Protein AF-0000000075407769 (afdb_homodimer)

Foldseek 3Di:
DVVVLLVVLVVLLVVLLVVLLPDQDPLQSLVSLQVSLCVSQVFQWKWKWFQDPVNFFTDTAWIDGNVLGDTEHRPPPHHDPDDTGGQADPVRHGDCQAPFSVCQVVVDKDKFWFPVPDDRHDCVVVVVVCVVRVHGFTIKIKHFQAEPVRHGGIIMMTTFGADPVRHGGTRDPSCNVSSNVSSPSSSHSNVVSVVVVVVLVVVLVVLQVLLQVLQVLDLLSHCLLVQLLVLLVLLLVLLQPDCDDPSNVPDDDPLRNSLLSLLSSLLQSLSVPFHVCLVVPQWLLDDVHRCLVVLVVLLVQVLVVLVVVLVVCVVVVPDDNVVSVVVSVVVNVVSVVLSVLLVVLGRFAAFDDPVSLVSVVVLQADKDWDADDPVPPDDPLLVVQDDDDDDHPRDIHTSFWQDSSQFAADPDDDPVVVCVVVQFPQDADRTQDGSGSSQSSNDTGGRHHPNSVSSVVCSLVSSLVVVVVDPDDPSNVCSSQLSNQLQEFQCQPGDGNSDHVVRHDPSNLSSNVSSQLCSQQPPSRVPDHRAALQRSLVVVLVCVVVRRHPLSSNQSCLVSCSSVVSCVVPHDPVRYDDHDCVVSDDDDPD/DVVVLLVVLVVLLVVLLVVLLPDQDPLQSLVSLQVSLCVSQVFQWKWKWFQDPVNFFTDTAWIQGNVLGDTEHRPPPHHDPDDTGGQADPVRHGDCQAPFSVCQVVVDKDKFWFPVPDDRHDCVVVVVVCVVRVHGFTIKIKHFQAEPVRHGGIIMMTTFGADPVRHGGTRDPSCNVSSNVSSHSSNHSNVVSVVVVVVLVVVLVVLQVLLCVLQVLELLSHCLLVQLLVLLVLLLVLLQPDCDDPSNVPDDDPLRNSLLSLLSSLLQSLSVPFHHCLVVPQWLLDDVHRCLVVLVVLLVQVLVVLVVVLVVCVVVVPDDNVVSVVVSVVVNVVSVVLSVLLVVLGRFAAFDDPVSLVSVVVLQADKDWDADDPVPPDDPLLVVQDDDDDDHPRDIHTSFWQDSSQFAADPDDDPVVVCVVVQFPQDADRTQDGSGSSQSSNDTGGRHHPNSVSSVVCSLVSSLVVVVVDPDDPSNVCSSQLSNQLQAFQCQPGDGNSDHVVRHDPSNLSSNVSSQLCSQQPPSRVPDHRAALQRSLVVVLVCVVVRRHPLSSNQSCLPSCSSVVSCVVPHDPVRYDDHDCVVSDDDDPD

Solvent-accessible surface area (backbone atoms only — not comparable to full-atom values): 62443 Å² total; per-residue (Å²): 106,71,67,59,50,52,53,50,50,52,53,50,50,54,53,48,44,46,51,46,55,57,48,84,49,68,35,54,38,53,42,49,53,52,50,49,52,26,64,76,50,40,29,45,24,36,38,37,30,32,45,38,95,83,67,50,27,34,33,76,48,32,39,42,27,62,88,78,67,42,70,29,23,37,79,65,80,35,78,64,92,64,76,54,47,55,36,41,45,98,86,67,46,75,31,58,42,40,69,66,34,29,17,49,74,70,63,38,71,46,77,39,61,41,51,85,80,50,78,80,46,64,51,63,66,57,51,52,51,20,67,74,70,74,49,76,78,35,14,37,42,34,36,34,14,31,30,88,86,66,46,65,50,22,32,41,35,37,31,29,19,36,49,97,87,66,46,76,35,53,77,50,81,80,51,49,62,54,51,46,50,49,29,31,37,48,25,32,30,50,51,52,47,50,51,47,51,45,51,50,49,32,50,53,42,45,44,51,48,52,31,51,43,50,15,65,54,32,69,66,39,43,68,48,54,57,47,29,34,53,45,26,48,48,50,52,50,51,36,46,66,29,80,61,74,96,33,37,84,41,75,73,52,74,59,46,51,48,25,49,50,54,13,40,40,43,35,62,56,19,43,55,55,40,61,52,66,68,76,63,49,60,25,22,56,43,35,94,45,64,46,56,60,39,49,50,35,50,51,52,35,50,48,46,49,46,50,42,51,40,52,51,40,51,73,66,62,78,56,59,59,68,59,43,50,51,52,38,54,52,49,47,52,47,52,53,50,52,49,53,52,52,23,56,48,22,39,40,45,86,67,56,56,69,68,55,47,52,49,51,54,55,56,23,63,43,69,50,73,40,74,63,69,86,74,64,42,55,40,70,68,57,53,67,40,47,76,77,85,77,82,66,53,74,38,84,38,51,64,43,53,67,52,72,50,32,46,37,65,59,91,66,82,78,63,60,66,58,36,55,75,70,45,43,68,67,71,82,63,93,40,50,38,67,61,21,45,54,64,33,49,55,44,44,51,43,41,61,48,74,33,49,47,47,50,59,57,42,20,43,54,43,21,31,54,53,46,65,68,38,67,60,52,81,72,39,61,57,26,39,57,37,22,38,36,35,57,33,16,40,74,28,81,26,38,42,52,34,40,34,51,90,74,48,56,68,66,10,55,45,37,25,52,21,47,52,55,47,63,44,46,42,65,56,25,86,87,45,81,47,38,33,49,47,55,41,53,51,54,49,52,52,32,34,75,69,30,45,40,59,62,68,56,48,51,48,43,60,73,68,37,45,63,55,58,49,41,72,74,72,47,55,75,87,30,63,55,85,71,74,66,73,81,74,48,82,77,74,84,121,106,71,68,60,49,51,52,51,51,52,52,49,50,53,50,48,44,45,50,46,55,57,48,83,50,68,37,55,38,53,41,49,52,52,51,50,54,27,62,78,50,41,29,43,25,37,38,39,29,33,46,38,95,83,67,51,26,34,33,77,49,33,39,40,25,61,90,77,67,42,68,28,22,38,80,66,79,35,77,65,93,64,78,56,46,54,36,40,46,100,84,66,46,74,30,58,41,39,68,66,34,29,18,49,74,69,62,38,70,45,79,38,60,42,52,86,78,51,78,80,45,63,50,62,66,57,51,52,51,21,67,74,71,72,50,77,80,34,13,39,43,33,34,35,14,30,30,88,86,66,45,65,51,23,32,40,36,37,31,30,18,39,48,96,85,66,46,74,37,54,76,50,82,79,52,49,62,54,51,47,51,47,29,31,37,48,25,32,29,49,50,50,48,49,51,48,50,46,51,52,50,32,50,52,42,46,42,51,47,53,32,51,42,49,22,65,54,31,68,66,38,37,74,48,55,58,47,32,32,52,45,27,48,47,49,51,50,50,36,47,66,30,80,62,72,94,34,37,84,42,76,72,52,75,58,46,49,49,26,48,50,55,13,41,40,43,34,62,56,18,43,56,56,42,61,54,65,67,75,62,47,61,25,22,56,44,35,95,48,61,46,57,60,40,49,51,35,49,52,51,35,50,47,45,49,46,51,43,54,40,54,52,40,51,72,65,62,77,55,59,58,69,58,44,50,52,52,39,54,51,50,48,51,48,51,53,51,52,48,54,52,53,22,56,47,22,40,39,46,85,66,55,56,69,67,56,48,52,51,51,54,56,56,25,63,43,69,48,73,41,74,64,69,86,74,62,44,56,38,71,68,58,53,68,40,46,74,77,84,78,81,65,52,74,38,83,39,52,65,43,53,66,52,70,52,34,46,37,67,57,89,66,82,78,62,61,66,59,36,55,76,72,46,42,68,67,72,83,62,94,39,50,40,68,62,21,45,53,66,34,49,57,45,46,52,42,40,60,48,74,32,51,47,46,51,60,58,42,18,41,57,44,19,31,54,52,46,64,70,38,69,59,52,81,73,40,61,58,27,39,58,37,23,38,36,34,57,32,16,39,74,28,80,26,38,44,52,35,41,34,51,89,74,50,57,67,67,10,54,44,37,24,52,22,46,51,52,48,62,45,47,41,64,56,25,87,87,46,82,48,39,33,49,45,55,41,53,51,54,48,53,52,33,34,74,69,31,45,40,60,62,69,58,48,50,48,43,60,73,69,36,45,63,55,58,47,40,73,72,73,48,56,76,88,30,63,56,85,69,74,65,73,79,75,48,82,77,75,84,120

Secondary structure (DSSP, 8-state):
-HHHHHHHHHHHHHHHHHHHHH---HHHHHHHHHHHHHHHHTEEEEEEEEE-TTSSEEEEEEEEETTTTEEEETTS-PPP-PPPEESB-TTS-B--SSHHHHHHHHT--EEES-GGG--SS--HHHHHHHHHHT-----EEEEEEE-TTS-EEEEEEEEEEE-TT--EEPPPTTTHHHHHHHHHHHHHHHHHHHHHHHHHHHHHHHHHHHHHHHHHT-TTTTTHHHHHHHHHHHHHHHHHT--SSTTTT----HHHHHHHHHHHHTTTGGGGGS-HHHHT--STTEEBEETHHHHHHHHHHHHHHHHHHHHHHHHHT-S-HHHHHHHHHHHHHHHHHHHHHHHHHHH--S---HHHHHHHHHHHT-EEEE-S-TTTT--HHHHHT--SPPPPSSEEEESS---GGGEE--SS---HHHHHHHT------SSSEE--HHHHHT-SSSS--HHHHHHHHHHHHHHHHHHHTS---GGGTTHHHHHHTTT--TBS-SSSS--BGGGS-HHHHHHHHHHHHHHHH----TTSPPPPHHHHHHHHHHHHHTTSS-HHHHHHHHHHTHHHHHHHHHS-GGG-----GGGTSPPP--/-HHHHHHHHHHHHHHHHHHHHH---HHHHHHHHHHHHHHHHTEEEEEEEEE-TTSSEEEEEEEEETTTTEEEETTS-PPP-PPPEESB-TTS-B--SSHHHHHHHH---EEES-GGG--SS--HHHHHHHHHHT-----EEEEEEE-TTS-EEEEEEEEEEE-TT--EEPPPTTTHHHHHHHHHHHHHHHHHHHHHHHHHHHHHHHHHHHHHHHHHT-TTSTTHHHHHHHHHHHHHHHHHT--SSTTTT----HHHHHHHHHHHHTTTGGGGGS-HHHHT--STTEEBEETHHHHHHHHHHHHHHHHHHHHHHHHHT-S-HHHHHHHHHHHHHHHHHHHHHHHHHHH--S---HHHHHHHHHHHT-EEEE-S-TTTT--HHHHHT--SPPPPSSEEEESS---GGGEE--SS---HHHHHHHT------SSSEE--HHHHHT-SSSS--HHHHHHHHHHHHHHHHHHHTS---GGGTTHHHHHHTTT--TBS--SSS--BGGGS-HHHHHHHHHHHHHHHH----TTSPPPPHHHHHHHHHHHHHTTSS-HHHHHHHHHHTHHHHHHHHHS-GGG-----GGGTSPPP--

pLDDT: mean 92.31, std 7.66, range [29.92, 98.81]

Structure (mmCIF, N/CA/C/O backbone):
data_AF-0000000075407769-model_v1
#
loop_
_entity.id
_entity.type
_entity.pdbx_description
1 polymer 'Metal dependent phosphohydrolase'
#
loop_
_atom_site.group_PDB
_atom_site.id
_atom_site.type_symbol
_atom_site.label_atom_id
_atom_site.label_alt_id
_atom_site.label_comp_id
_atom_site.label_asym_id
_atom_site.label_entity_id
_atom_site.label_seq_id
_atom_site.pdbx_PDB_ins_code
_atom_site.Cartn_x
_atom_site.Cartn_y
_atom_site.Cartn_z
_atom_site.occupancy
_atom_site.B_iso_or_equiv
_atom_site.auth_seq_id
_atom_site.auth_comp_id
_atom_site.auth_asym_id
_atom_site.auth_atom_id
_atom_site.pdbx_PDB_model_num
ATOM 1 N N . MET A 1 1 ? -9.555 58.219 25.406 1 47.38 1 MET A N 1
ATOM 2 C CA . MET A 1 1 ? -10.461 57.656 24.406 1 47.38 1 MET A CA 1
ATOM 3 C C . MET A 1 1 ? -9.688 57 23.266 1 47.38 1 MET A C 1
ATOM 5 O O . MET A 1 1 ? -9.969 55.875 22.875 1 47.38 1 MET A O 1
ATOM 9 N N . ALA A 1 2 ? -8.758 57.906 22.781 1 58.53 2 ALA A N 1
ATOM 10 C CA . ALA A 1 2 ? -7.949 57.406 21.672 1 58.53 2 ALA A CA 1
ATOM 11 C C . ALA A 1 2 ? -7.137 56.188 22.094 1 58.53 2 ALA A C 1
ATOM 13 O O . ALA A 1 2 ? -7.062 55.188 21.375 1 58.53 2 ALA A O 1
ATOM 14 N N . ALA A 1 3 ? -6.555 56.219 23.281 1 62.03 3 ALA A N 1
ATOM 15 C CA . ALA A 1 3 ? -5.734 55.125 23.797 1 62.03 3 ALA A CA 1
ATOM 16 C C . ALA A 1 3 ? -6.578 53.875 24.031 1 62.03 3 ALA A C 1
ATOM 18 O O . ALA A 1 3 ? -6.156 52.75 23.719 1 62.03 3 ALA A O 1
ATOM 19 N N . ALA A 1 4 ? -7.801 54.062 24.5 1 64.25 4 ALA A N 1
ATOM 20 C CA . ALA A 1 4 ? -8.703 52.938 24.75 1 64.25 4 ALA A CA 1
ATOM 21 C C . ALA A 1 4 ? -9.125 52.25 23.453 1 64.25 4 ALA A C 1
ATOM 23 O O . ALA A 1 4 ? -9.25 51.031 23.391 1 64.25 4 ALA A O 1
ATOM 24 N N . SER A 1 5 ? -9.172 53.094 22.5 1 77.44 5 SER A N 1
ATOM 25 C CA . SER A 1 5 ? -9.578 52.594 21.188 1 77.44 5 SER A CA 1
ATOM 26 C C . SER A 1 5 ? -8.461 51.75 20.562 1 77.44 5 SER A C 1
ATOM 28 O O . SER A 1 5 ? -8.719 50.688 20 1 77.44 5 SER A O 1
ATOM 30 N N . GLN A 1 6 ? -7.297 52.188 20.812 1 82.25 6 GLN A N 1
ATOM 31 C CA . GLN A 1 6 ? -6.16 51.469 20.234 1 82.25 6 GLN A CA 1
ATOM 32 C C . GLN A 1 6 ? -5.973 50.094 20.922 1 82.25 6 GLN A C 1
ATOM 34 O O . GLN A 1 6 ? -5.688 49.125 20.25 1 82.25 6 GLN A O 1
ATOM 39 N N . GLU A 1 7 ? -6.172 50.031 22.188 1 84.69 7 GLU A N 1
ATOM 40 C CA . GLU A 1 7 ? -6.074 48.781 22.938 1 84.69 7 GLU A CA 1
ATOM 41 C C . GLU A 1 7 ? -7.125 47.781 22.469 1 84.69 7 GLU A C 1
ATOM 43 O O . GLU A 1 7 ? -6.84 46.594 22.344 1 84.69 7 GLU A O 1
ATOM 48 N N . GLN A 1 8 ? -8.234 48.312 22.266 1 87.31 8 GLN A N 1
ATOM 49 C CA . GLN A 1 8 ? -9.312 47.438 21.797 1 87.31 8 GLN A CA 1
ATOM 50 C C . GLN A 1 8 ? -8.984 46.844 20.422 1 87.31 8 GLN A C 1
ATOM 52 O O . GLN A 1 8 ? -9.312 45.688 20.156 1 87.31 8 GLN A O 1
ATOM 57 N N . ARG A 1 9 ? -8.352 47.562 19.594 1 89.31 9 ARG A N 1
ATOM 58 C CA . ARG A 1 9 ? -7.969 47.094 18.281 1 89.31 9 ARG A CA 1
ATOM 59 C C . ARG A 1 9 ? -6.93 45.969 18.375 1 89.31 9 ARG A C 1
ATOM 61 O O . ARG A 1 9 ? -6.996 44.969 17.641 1 89.31 9 ARG A O 1
ATOM 68 N N . TYR A 1 10 ? -6.016 46.188 19.281 1 90.5 10 TYR A N 1
ATOM 69 C CA . TYR A 1 10 ? -4.996 45.156 19.484 1 90.5 10 TYR A CA 1
ATOM 70 C C . TYR A 1 10 ? -5.621 43.875 20 1 90.5 10 TYR A C 1
ATOM 72 O O . TYR A 1 10 ? -5.27 42.781 19.562 1 90.5 10 TYR A O 1
ATOM 80 N N . ARG A 1 11 ? -6.551 43.969 20.875 1 89.5 11 ARG A N 1
ATOM 81 C CA . ARG A 1 11 ? -7.23 42.812 21.438 1 89.5 11 ARG A CA 1
ATOM 82 C C . ARG A 1 11 ? -8.008 42.062 20.359 1 89.5 11 ARG A C 1
ATOM 84 O O . ARG A 1 11 ? -7.984 40.812 20.312 1 89.5 11 ARG A O 1
ATOM 91 N N . THR A 1 12 ? -8.648 42.844 19.594 1 91.56 12 THR A N 1
ATOM 92 C CA . THR A 1 12 ? -9.398 42.25 18.484 1 91.56 12 THR A CA 1
ATOM 93 C C . THR A 1 12 ? -8.469 41.5 17.531 1 91.56 12 THR A C 1
ATOM 95 O O . THR A 1 12 ? -8.805 40.406 17.078 1 91.56 12 THR A O 1
ATOM 98 N N . LEU A 1 13 ? -7.352 42.094 17.266 1 93.5 13 LEU A N 1
ATOM 99 C CA . LEU A 1 13 ? -6.379 41.469 16.375 1 93.5 13 LEU A CA 1
ATOM 100 C C . LEU A 1 13 ? -5.879 40.156 16.938 1 93.5 13 LEU A C 1
ATOM 102 O O . LEU A 1 13 ? -5.734 39.156 16.203 1 93.5 13 LEU A O 1
ATOM 106 N N . ILE A 1 14 ? -5.621 40.094 18.203 1 91.62 14 ILE A N 1
ATOM 107 C CA . ILE A 1 14 ? -5.141 38.875 18.875 1 91.62 14 ILE A CA 1
ATOM 108 C C . ILE A 1 14 ? -6.199 37.781 18.781 1 91.62 14 ILE A C 1
ATOM 110 O O . ILE A 1 14 ? -5.895 36.656 18.438 1 91.62 14 ILE A O 1
ATOM 114 N N . GLU A 1 15 ? -7.406 38.188 19.062 1 90.5 15 GLU A N 1
ATOM 115 C CA . GLU A 1 15 ? -8.508 37.219 19 1 90.5 15 GLU A CA 1
ATOM 116 C C . GLU A 1 15 ? -8.695 36.688 17.594 1 90.5 15 GLU A C 1
ATOM 118 O O . GLU A 1 15 ? -8.938 35.5 17.406 1 90.5 15 GLU A O 1
ATOM 123 N N . LEU A 1 16 ? -8.625 37.531 16.672 1 91.69 16 LEU A N 1
ATOM 124 C CA . LEU A 1 16 ? -8.734 37.125 15.281 1 91.69 16 LEU A CA 1
ATOM 125 C C . LEU A 1 16 ? -7.605 36.156 14.898 1 91.69 16 LEU A C 1
ATOM 127 O O . LEU A 1 16 ? -7.828 35.188 14.195 1 91.69 16 LEU A O 1
ATOM 131 N N . GLY A 1 17 ? -6.422 36.5 15.336 1 90.69 17 GLY A N 1
ATOM 132 C CA . GLY A 1 17 ? -5.293 35.625 15.07 1 90.69 17 GLY A CA 1
ATOM 133 C C . GLY A 1 17 ? -5.492 34.219 15.586 1 90.69 17 GLY A C 1
ATOM 134 O O . GLY A 1 17 ? -5.195 33.25 14.891 1 90.69 17 GLY A O 1
ATOM 135 N N . ILE A 1 18 ? -5.992 34.094 16.75 1 88.94 18 ILE A N 1
ATOM 136 C CA . ILE A 1 18 ? -6.273 32.812 17.359 1 88.94 18 ILE A CA 1
ATOM 137 C C . ILE A 1 18 ? -7.34 32.062 16.562 1 88.94 18 ILE A C 1
ATOM 139 O O . ILE A 1 18 ? -7.184 30.891 16.234 1 88.94 18 ILE A O 1
ATOM 143 N N . ALA A 1 19 ? -8.344 32.812 16.203 1 90.06 19 ALA A N 1
ATOM 144 C CA . ALA A 1 19 ? -9.445 32.219 15.461 1 90.06 19 ALA A CA 1
ATOM 145 C C . ALA A 1 19 ? -8.984 31.734 14.086 1 90.06 19 ALA A C 1
ATOM 147 O O . ALA A 1 19 ? -9.391 30.672 13.625 1 90.06 19 ALA A O 1
ATOM 148 N N . LEU A 1 20 ? -8.188 32.5 13.445 1 92.5 20 LEU A N 1
ATOM 149 C CA . LEU A 1 20 ? -7.668 32.156 12.133 1 92.5 20 LEU A CA 1
ATOM 150 C C . LEU A 1 20 ? -6.832 30.875 12.211 1 92.5 20 LEU A C 1
ATOM 152 O O . LEU A 1 20 ? -6.977 29.984 11.383 1 92.5 20 LEU A O 1
ATOM 156 N N . SER A 1 21 ? -5.984 30.781 13.188 1 89.56 21 SER A N 1
ATOM 157 C CA . SER A 1 21 ? -5.07 29.656 13.336 1 89.56 21 SER A CA 1
ATOM 158 C C . SER A 1 21 ? -5.82 28.375 13.688 1 89.56 21 SER A C 1
ATOM 160 O O . SER A 1 21 ? -5.344 27.266 13.398 1 89.56 21 SER A O 1
ATOM 162 N N . ALA A 1 22 ? -6.996 28.531 14.219 1 88.88 22 ALA A N 1
ATOM 163 C CA . ALA A 1 22 ? -7.785 27.375 14.648 1 88.88 22 ALA A CA 1
ATOM 164 C C . ALA A 1 22 ? -8.703 26.891 13.531 1 88.88 22 ALA A C 1
ATOM 166 O O . ALA A 1 22 ? -9.227 25.781 13.594 1 88.88 22 ALA A O 1
ATOM 167 N N . GLU A 1 23 ? -8.93 27.719 12.531 1 89.19 23 GLU A N 1
ATOM 168 C CA . GLU A 1 23 ? -9.883 27.391 11.469 1 89.19 23 GLU A CA 1
ATOM 169 C C . GLU A 1 23 ? -9.344 26.297 10.547 1 89.19 23 GLU A C 1
ATOM 171 O O . GLU A 1 23 ? -8.211 26.391 10.07 1 89.19 23 GLU A O 1
ATOM 176 N N . ARG A 1 24 ? -10.211 25.281 10.273 1 86 24 ARG A N 1
ATOM 177 C CA . ARG A 1 24 ? -9.766 24.141 9.492 1 86 24 ARG A CA 1
ATOM 178 C C . ARG A 1 24 ? -10.359 24.172 8.086 1 86 24 ARG A C 1
ATOM 180 O O . ARG A 1 24 ? -9.867 23.484 7.184 1 86 24 ARG A O 1
ATOM 187 N N . ASN A 1 25 ? -11.414 24.859 7.906 1 88.25 25 ASN A N 1
ATOM 188 C CA . ASN A 1 25 ? -12.055 24.953 6.602 1 88.25 25 ASN A CA 1
ATOM 189 C C . ASN A 1 25 ? -11.492 26.109 5.785 1 88.25 25 ASN A C 1
ATOM 191 O O . ASN A 1 25 ? -11.492 27.266 6.246 1 88.25 25 ASN A O 1
ATOM 195 N N . HIS A 1 26 ? -11.086 25.812 4.637 1 90.44 26 HIS A N 1
ATOM 196 C CA . HIS A 1 26 ? -10.422 26.797 3.783 1 90.44 26 HIS A CA 1
ATOM 197 C C . HIS A 1 26 ? -11.336 27.984 3.506 1 90.44 26 HIS A C 1
ATOM 199 O O . HIS A 1 26 ? -10.93 29.141 3.666 1 90.44 26 HIS A O 1
ATOM 205 N N . ASN A 1 27 ? -12.5 27.734 3.096 1 92 27 ASN A N 1
ATOM 206 C CA . ASN A 1 27 ? -13.43 28.797 2.736 1 92 27 ASN A CA 1
ATOM 207 C C . ASN A 1 27 ? -13.797 29.656 3.943 1 92 27 ASN A C 1
ATOM 209 O O . ASN A 1 27 ? -13.883 30.875 3.836 1 92 27 ASN A O 1
ATOM 213 N N . ARG A 1 28 ? -13.977 29.062 5.035 1 93.06 28 ARG A N 1
ATOM 214 C CA . ARG A 1 28 ? -14.273 29.812 6.254 1 93.06 28 ARG A CA 1
ATOM 215 C C . ARG A 1 28 ? -13.078 30.656 6.684 1 93.06 28 ARG A C 1
ATOM 217 O O . ARG A 1 28 ? -13.25 31.766 7.184 1 93.06 28 ARG A O 1
ATOM 224 N N . LEU A 1 29 ? -11.945 30.078 6.535 1 93.94 29 LEU A N 1
ATOM 225 C CA . LEU A 1 29 ? -10.734 30.828 6.867 1 93.94 29 LEU A CA 1
ATOM 226 C C . LEU A 1 29 ? -10.625 32.094 6.016 1 93.94 29 LEU A C 1
ATOM 228 O O . LEU A 1 29 ? -10.367 33.188 6.543 1 93.94 29 LEU A O 1
ATOM 232 N N . MET A 1 30 ? -10.891 31.938 4.703 1 94.88 30 MET A N 1
ATOM 233 C CA . MET A 1 30 ? -10.844 33.094 3.807 1 94.88 30 MET A CA 1
ATOM 234 C C . MET A 1 30 ? -11.852 34.156 4.234 1 94.88 30 MET A C 1
ATOM 236 O O . MET A 1 30 ? -11.523 35.344 4.262 1 94.88 30 MET A O 1
ATOM 240 N N . GLU A 1 31 ? -12.898 33.719 4.527 1 95.62 31 GLU A N 1
ATOM 241 C CA . GLU A 1 31 ? -13.969 34.625 4.938 1 95.62 31 GLU A CA 1
ATOM 242 C C . GLU A 1 31 ? -13.625 35.312 6.246 1 95.62 31 GLU A C 1
ATOM 244 O O . GLU A 1 31 ? -13.836 36.531 6.383 1 95.62 31 GLU A O 1
ATOM 249 N N . LYS A 1 32 ? -13.133 34.562 7.18 1 95.19 32 LYS A N 1
ATOM 250 C CA . LYS A 1 32 ? -12.758 35.156 8.469 1 95.19 32 LYS A CA 1
ATOM 251 C C . LYS A 1 32 ? -11.672 36.219 8.312 1 95.19 32 LYS A C 1
ATOM 253 O O . LYS A 1 32 ? -11.688 37.219 9 1 95.19 32 LYS A O 1
ATOM 258 N N . ILE A 1 33 ? -10.75 35.969 7.48 1 96 33 ILE A N 1
ATOM 259 C CA . ILE A 1 33 ? -9.672 36.906 7.234 1 96 33 ILE A CA 1
ATOM 260 C C . ILE A 1 33 ? -10.25 38.219 6.711 1 96 33 ILE A C 1
ATOM 262 O O . ILE A 1 33 ? -9.984 39.281 7.266 1 96 33 ILE A O 1
ATOM 266 N N . LEU A 1 34 ? -11.031 38.125 5.688 1 97.19 34 LEU A N 1
ATOM 267 C CA . LEU A 1 34 ? -11.555 39.344 5.035 1 97.19 34 LEU A CA 1
ATOM 268 C C . LEU A 1 34 ? -12.523 40.062 5.953 1 97.19 34 LEU A C 1
ATOM 270 O O . LEU A 1 34 ? -12.453 41.281 6.074 1 97.19 34 LEU A O 1
ATOM 274 N N . LEU A 1 35 ? -13.383 39.375 6.59 1 96.12 35 LEU A N 1
ATOM 275 C CA . LEU A 1 35 ? -14.336 40 7.492 1 96.12 35 LEU A CA 1
ATOM 276 C C . LEU A 1 35 ? -13.625 40.656 8.672 1 96.12 35 LEU A C 1
ATOM 278 O O . LEU A 1 35 ? -14.031 41.719 9.125 1 96.12 35 LEU A O 1
ATOM 282 N N . GLY A 1 36 ? -12.672 39.906 9.172 1 95.5 36 GLY A N 1
ATOM 283 C CA . GLY A 1 36 ? -11.891 40.5 10.242 1 95.5 36 GLY A CA 1
ATOM 284 C C . GLY A 1 36 ? -11.234 41.812 9.859 1 95.5 36 GLY A C 1
ATOM 285 O O . GLY A 1 36 ? -11.305 42.781 10.602 1 95.5 36 GLY A O 1
ATOM 286 N N . ALA A 1 37 ? -10.633 41.875 8.688 1 96.75 37 ALA A N 1
ATOM 287 C CA . ALA A 1 37 ? -9.977 43.094 8.195 1 96.75 37 ALA A CA 1
ATOM 288 C C . ALA A 1 37 ? -10.984 44.219 7.973 1 96.75 37 ALA A C 1
ATOM 290 O O . ALA A 1 37 ? -10.734 45.344 8.328 1 96.75 37 ALA A O 1
ATOM 291 N N . LYS A 1 38 ? -12.055 43.844 7.406 1 96.62 38 LYS A N 1
ATOM 292 C CA . LYS A 1 38 ? -13.109 44.812 7.16 1 96.62 38 LYS A CA 1
ATOM 293 C C . LYS A 1 38 ? -13.625 45.406 8.469 1 96.62 38 LYS A C 1
ATOM 295 O O . LYS A 1 38 ? -13.828 46.625 8.57 1 96.62 38 LYS A O 1
ATOM 300 N N . SER A 1 39 ? -13.828 44.562 9.367 1 94.5 39 SER A N 1
ATOM 301 C CA . SER A 1 39 ? -14.359 45 10.656 1 94.5 39 SER A CA 1
ATOM 302 C C . SER A 1 39 ? -13.375 45.938 11.375 1 94.5 39 SER A C 1
ATOM 304 O O . SER A 1 39 ? -13.766 46.938 11.961 1 94.5 39 SER A O 1
ATOM 306 N N . MET A 1 40 ? -12.133 45.625 11.336 1 93.88 40 MET A N 1
ATOM 307 C CA . MET A 1 40 ? -11.102 46.406 12.023 1 93.88 40 MET A CA 1
ATOM 308 C C . MET A 1 40 ? -10.953 47.781 11.406 1 93.88 40 MET A C 1
ATOM 310 O O . MET A 1 40 ? -10.609 48.75 12.094 1 93.88 40 MET A O 1
ATOM 314 N N . THR A 1 41 ? -11.281 47.906 10.102 1 94.75 41 THR A N 1
ATOM 315 C CA . THR A 1 41 ? -11.062 49.156 9.398 1 94.75 41 THR A CA 1
ATOM 316 C C . THR A 1 41 ? -12.398 49.812 9.07 1 94.75 41 THR A C 1
ATOM 318 O O . THR A 1 41 ? -12.43 50.938 8.516 1 94.75 41 THR A O 1
ATOM 321 N N . ASN A 1 42 ? -13.438 49.125 9.344 1 95.38 42 ASN A N 1
ATOM 322 C CA . ASN A 1 42 ? -14.766 49.562 8.906 1 95.38 42 ASN A CA 1
ATOM 323 C C . ASN A 1 42 ? -14.797 49.812 7.406 1 95.38 42 ASN A C 1
ATOM 325 O O . ASN A 1 42 ? -15.32 50.844 6.973 1 95.38 42 ASN A O 1
ATOM 329 N N . ALA A 1 43 ? -14.172 48.969 6.684 1 97.31 43 ALA A N 1
ATOM 330 C CA . ALA A 1 43 ? -14.141 49.094 5.23 1 97.31 43 ALA A CA 1
ATOM 331 C C . ALA A 1 43 ? -15.469 48.656 4.617 1 97.31 43 ALA A C 1
ATOM 333 O O . ALA A 1 43 ? -16.109 47.719 5.109 1 97.31 43 ALA A O 1
ATOM 334 N N . ASP A 1 44 ? -15.82 49.25 3.547 1 97.06 44 ASP A N 1
ATOM 335 C CA . ASP A 1 44 ? -17.047 48.938 2.84 1 97.06 44 ASP A CA 1
ATOM 336 C C . ASP A 1 44 ? -16.906 47.625 2.053 1 97.06 44 ASP A C 1
ATOM 338 O O . ASP A 1 44 ? -17.859 46.875 1.936 1 97.06 44 ASP A O 1
ATOM 342 N N . GLY A 1 45 ? -15.82 47.469 1.482 1 96.12 45 GLY A N 1
ATOM 343 C CA . GLY A 1 45 ? -15.562 46.281 0.692 1 96.12 45 GLY A CA 1
ATOM 344 C C . GLY A 1 45 ? -14.148 45.781 0.837 1 96.12 45 GLY A C 1
ATOM 345 O O . GLY A 1 45 ? -13.305 46.406 1.459 1 96.12 45 GLY A O 1
ATOM 346 N N . GLY A 1 46 ? -13.961 44.562 0.271 1 96.81 46 GLY A N 1
ATOM 347 C CA . GLY A 1 46 ? -12.641 43.969 0.257 1 96.81 46 GLY A CA 1
ATOM 348 C C . GLY A 1 46 ? -12.562 42.719 -0.602 1 96.81 46 GLY A C 1
ATOM 349 O O . GLY A 1 46 ? -13.594 42.156 -0.966 1 96.81 46 GLY A O 1
ATOM 350 N N . THR A 1 47 ? -11.383 42.375 -0.998 1 96.94 47 THR A N 1
ATOM 351 C CA . THR A 1 47 ? -11.094 41.188 -1.782 1 96.94 47 THR A CA 1
ATOM 352 C C . THR A 1 47 ? -9.828 40.5 -1.27 1 96.94 47 THR A C 1
ATOM 354 O O . THR A 1 47 ? -8.852 41.188 -0.913 1 96.94 47 THR A O 1
ATOM 357 N N . LEU A 1 48 ? -9.898 39.25 -1.122 1 97.56 48 LEU A N 1
ATOM 358 C CA . LEU A 1 48 ? -8.734 38.438 -0.775 1 97.56 48 LEU A CA 1
ATOM 359 C C . LEU A 1 48 ? -8.289 37.594 -1.965 1 97.56 48 LEU A C 1
ATOM 361 O O . LEU A 1 48 ? -9.086 36.875 -2.557 1 97.56 48 LEU A O 1
ATOM 365 N N . TYR A 1 49 ? -7.004 37.75 -2.332 1 97 49 TYR A N 1
ATOM 366 C CA . TYR A 1 49 ? -6.395 37 -3.43 1 97 49 TYR A CA 1
ATOM 367 C C . TYR A 1 49 ? -5.375 36 -2.91 1 97 49 TYR A C 1
ATOM 369 O O . TYR A 1 49 ? -4.652 36.25 -1.949 1 97 49 TYR A O 1
ATOM 377 N N . LEU A 1 50 ? -5.309 34.875 -3.537 1 96.12 50 LEU A N 1
ATOM 378 C CA . LEU A 1 50 ? -4.211 33.938 -3.291 1 96.12 50 LEU A CA 1
ATOM 379 C C . LEU A 1 50 ? -3.385 33.75 -4.555 1 96.12 50 LEU A C 1
ATOM 381 O O . LEU A 1 50 ? -3.928 33.719 -5.664 1 96.12 50 LEU A O 1
ATOM 385 N N . VAL A 1 51 ? -2.137 33.594 -4.359 1 94.75 51 VAL A N 1
ATOM 386 C CA . VAL A 1 51 ? -1.241 33.312 -5.48 1 94.75 51 VAL A CA 1
ATOM 387 C C . VAL A 1 51 ? -1.543 31.938 -6.051 1 94.75 51 VAL A C 1
ATOM 389 O O . VAL A 1 51 ? -1.77 30.984 -5.301 1 94.75 51 VAL A O 1
ATOM 392 N N . THR A 1 52 ? -1.508 31.859 -7.336 1 91.69 52 THR A N 1
ATOM 393 C CA . THR A 1 52 ? -1.789 30.594 -8 1 91.69 52 THR A CA 1
ATOM 394 C C . THR A 1 52 ? -0.655 29.594 -7.773 1 91.69 52 THR A C 1
ATOM 396 O O . THR A 1 52 ? 0.445 29.984 -7.375 1 91.69 52 THR A O 1
ATOM 399 N N . GLU A 1 53 ? -0.885 28.344 -7.992 1 80.62 53 GLU A N 1
ATOM 400 C CA . GLU A 1 53 ? 0.085 27.281 -7.797 1 80.62 53 GLU A CA 1
ATOM 401 C C . GLU A 1 53 ? 1.316 27.484 -8.672 1 80.62 53 GLU A C 1
ATOM 403 O O . GLU A 1 53 ? 2.438 27.172 -8.258 1 80.62 53 GLU A O 1
ATOM 408 N N . HIS A 1 54 ? 1.083 27.969 -9.898 1 83.12 54 HIS A N 1
ATOM 409 C CA . HIS A 1 54 ? 2.178 28.172 -10.836 1 83.12 54 HIS A CA 1
ATOM 410 C C . HIS A 1 54 ? 2.848 29.516 -10.617 1 83.12 54 HIS A C 1
ATOM 412 O O . HIS A 1 54 ? 3.754 29.906 -11.359 1 83.12 54 HIS A O 1
ATOM 418 N N . LYS A 1 55 ? 2.365 30.281 -9.617 1 86.81 55 LYS A N 1
ATOM 419 C CA . LYS A 1 55 ? 2.912 31.578 -9.227 1 86.81 55 LYS A CA 1
ATOM 420 C C . LYS A 1 55 ? 2.861 32.562 -10.383 1 86.81 55 LYS A C 1
ATOM 422 O O . LYS A 1 55 ? 3.795 33.344 -10.578 1 86.81 55 LYS A O 1
ATOM 427 N N . ASP A 1 56 ? 1.838 32.438 -11.156 1 90.19 56 ASP A N 1
ATOM 428 C CA . ASP A 1 56 ? 1.742 33.312 -12.32 1 90.19 56 ASP A CA 1
ATOM 429 C C . ASP A 1 56 ? 0.588 34.312 -12.18 1 90.19 56 ASP A C 1
ATOM 431 O O . ASP A 1 56 ? 0.409 35.188 -13.023 1 90.19 56 ASP A O 1
ATOM 435 N N . GLY A 1 57 ? -0.13 34.094 -11.125 1 95.06 57 GLY A N 1
ATOM 436 C CA . GLY A 1 57 ? -1.271 35 -10.984 1 95.06 57 GLY A CA 1
ATOM 437 C C . GLY A 1 57 ? -1.841 35.031 -9.578 1 95.06 57 GLY A C 1
ATOM 438 O O . GLY A 1 57 ? -1.286 34.406 -8.664 1 95.06 57 GLY A O 1
ATOM 439 N N . LEU A 1 58 ? -2.9 35.938 -9.414 1 95.94 58 LEU A N 1
ATOM 440 C CA . LEU A 1 58 ? -3.668 36.062 -8.18 1 95.94 58 LEU A CA 1
ATOM 441 C C . LEU A 1 58 ? -5.105 35.594 -8.391 1 95.94 58 LEU A C 1
ATOM 443 O O . LEU A 1 58 ? -5.859 36.219 -9.141 1 95.94 58 LEU A O 1
ATOM 447 N N . LYS A 1 59 ? -5.465 34.594 -7.75 1 95.88 59 LYS A N 1
ATOM 448 C CA . LYS A 1 59 ? -6.82 34.062 -7.84 1 95.88 59 LYS A CA 1
ATOM 449 C C . LYS A 1 59 ? -7.742 34.719 -6.828 1 95.88 59 LYS A C 1
ATOM 451 O O . LYS A 1 59 ? -7.387 34.875 -5.656 1 95.88 59 LYS A O 1
ATOM 456 N N . PHE A 1 60 ? -8.938 35.125 -7.25 1 95.25 60 PHE A N 1
ATOM 457 C CA . PHE A 1 60 ? -9.953 35.656 -6.363 1 95.25 60 PHE A CA 1
ATOM 458 C C . PHE A 1 60 ? -10.516 34.594 -5.449 1 95.25 60 PHE A C 1
ATOM 460 O O . PHE A 1 60 ? -11.125 33.625 -5.922 1 95.25 60 PHE A O 1
ATOM 467 N N . GLU A 1 61 ? -10.344 34.781 -4.188 1 95.19 61 GLU A N 1
ATOM 468 C CA . GLU A 1 61 ? -10.844 33.781 -3.252 1 95.19 61 GLU A CA 1
ATOM 469 C C . GLU A 1 61 ? -12.18 34.188 -2.645 1 95.19 61 GLU A C 1
ATOM 471 O O . GLU A 1 61 ? -13.07 33.375 -2.436 1 95.19 61 GLU A O 1
ATOM 476 N N . ILE A 1 62 ? -12.266 35.438 -2.254 1 96.12 62 ILE A N 1
ATOM 477 C CA . ILE A 1 62 ? -13.492 35.969 -1.679 1 96.12 62 ILE A CA 1
ATOM 478 C C . ILE A 1 62 ? -13.57 37.469 -1.942 1 96.12 62 ILE A C 1
ATOM 480 O O . ILE A 1 62 ? -12.555 38.156 -1.92 1 96.12 62 ILE A O 1
ATOM 484 N N . MET A 1 63 ? -14.75 37.969 -2.234 1 96.06 63 MET A N 1
ATOM 485 C CA . MET A 1 63 ? -15.062 39.375 -2.504 1 96.06 63 MET A CA 1
ATOM 486 C C . MET A 1 63 ? -16.328 39.781 -1.77 1 96.06 63 MET A C 1
ATOM 488 O O . MET A 1 63 ? -17.375 39.156 -1.924 1 96.06 63 MET A O 1
ATOM 492 N N . LEU A 1 64 ? -16.203 40.812 -0.976 1 96.5 64 LEU A N 1
ATOM 493 C CA . LEU A 1 64 ? -17.344 41.344 -0.226 1 96.5 64 LEU A CA 1
ATOM 494 C C . LEU A 1 64 ? -17.469 42.844 -0.433 1 96.5 64 LEU A C 1
ATOM 496 O O . LEU A 1 64 ? -16.469 43.531 -0.507 1 96.5 64 LEU A O 1
ATOM 500 N N . ASN A 1 65 ? -18.672 43.375 -0.56 1 95.88 65 ASN A N 1
ATOM 501 C CA . ASN A 1 65 ? -19 44.781 -0.623 1 95.88 65 ASN A CA 1
ATOM 502 C C . ASN A 1 65 ? -20.375 45.062 -0.019 1 95.88 65 ASN A C 1
ATOM 504 O O . ASN A 1 65 ? -21.391 44.594 -0.526 1 95.88 65 ASN A O 1
ATOM 508 N N . ASP A 1 66 ? -20.422 45.875 0.968 1 95.25 66 ASP A N 1
ATOM 509 C CA . ASP A 1 66 ? -21.656 46.125 1.715 1 95.25 66 ASP A CA 1
ATOM 510 C C . ASP A 1 66 ? -22.625 46.969 0.914 1 95.25 66 ASP A C 1
ATOM 512 O O . ASP A 1 66 ? -23.812 46.688 0.824 1 95.25 66 ASP A O 1
ATOM 516 N N . THR A 1 67 ? -22.172 48.031 0.373 1 94.44 67 THR A N 1
ATOM 517 C CA . THR A 1 67 ? -23 49 -0.347 1 94.44 67 THR A CA 1
ATOM 518 C C . THR A 1 67 ? -23.625 48.344 -1.582 1 94.44 67 THR A C 1
ATOM 520 O O . THR A 1 67 ? -24.812 48.562 -1.865 1 94.44 67 THR A O 1
ATOM 523 N N . LEU A 1 68 ? -22.859 47.594 -2.273 1 93.75 68 LEU A N 1
ATOM 524 C CA . LEU A 1 68 ? -23.312 46.969 -3.51 1 93.75 68 LEU A CA 1
ATOM 525 C C . LEU A 1 68 ? -23.969 45.594 -3.227 1 93.75 68 LEU A C 1
ATOM 527 O O . LEU A 1 68 ? -24.469 44.969 -4.145 1 93.75 68 LEU A O 1
ATOM 531 N N . ASP A 1 69 ? -23.891 45.156 -1.989 1 93.56 69 ASP A N 1
ATOM 532 C CA . ASP A 1 69 ? -24.453 43.875 -1.558 1 93.56 69 ASP A CA 1
ATOM 533 C C . ASP A 1 69 ? -23.828 42.719 -2.338 1 93.56 69 ASP A C 1
ATOM 535 O O . ASP A 1 69 ? -24.547 41.906 -2.898 1 93.56 69 ASP A O 1
ATOM 539 N N . VAL A 1 70 ? -22.594 42.781 -2.486 1 92.69 70 VAL A N 1
ATOM 540 C CA . VAL A 1 70 ? -21.859 41.719 -3.178 1 92.69 70 VAL A CA 1
ATOM 541 C C . VAL A 1 70 ? -21.219 40.781 -2.158 1 92.69 70 VAL A C 1
ATOM 543 O O . VAL A 1 70 ? -20.547 41.25 -1.225 1 92.69 70 VAL A O 1
ATOM 546 N N . ALA A 1 71 ? -21.438 39.531 -2.219 1 94.81 71 ALA A N 1
ATOM 547 C CA . ALA A 1 71 ? -20.781 38.469 -1.466 1 94.81 71 ALA A CA 1
ATOM 548 C C . ALA A 1 71 ? -20.531 37.25 -2.342 1 94.81 71 ALA A C 1
ATOM 550 O O . ALA A 1 71 ? -21.469 36.5 -2.656 1 94.81 71 ALA A O 1
ATOM 551 N N . MET A 1 72 ? -19.312 37.062 -2.771 1 94.81 72 MET A N 1
ATOM 552 C CA . MET A 1 72 ? -18.922 35.938 -3.631 1 94.81 72 MET A CA 1
ATOM 553 C C . MET A 1 72 ? -17.688 35.25 -3.09 1 94.81 72 MET A C 1
ATOM 555 O O . MET A 1 72 ? -16.781 35.906 -2.566 1 94.81 72 MET A O 1
ATOM 559 N N . GLY A 1 73 ? -17.656 33.938 -3.252 1 91.44 73 GLY A N 1
ATOM 560 C CA . GLY A 1 73 ? -16.562 33.156 -2.727 1 91.44 73 GLY A CA 1
ATOM 561 C C . GLY A 1 73 ? -16.734 32.781 -1.267 1 91.44 73 GLY A C 1
ATOM 562 O O . GLY A 1 73 ? -17.797 33 -0.685 1 91.44 73 GLY A O 1
ATOM 563 N N . GLY A 1 74 ? -15.711 32.125 -0.659 1 89.19 74 GLY A N 1
ATOM 564 C CA . GLY A 1 74 ? -15.812 31.672 0.722 1 89.19 74 GLY A CA 1
ATOM 565 C C . GLY A 1 74 ? -16.906 30.656 0.94 1 89.19 74 GLY A C 1
ATOM 566 O O . GLY A 1 74 ? -17 29.656 0.216 1 89.19 74 GLY A O 1
ATOM 567 N N . THR A 1 75 ? -17.734 31 1.902 1 89.31 75 THR A N 1
ATOM 568 C CA . THR A 1 75 ? -18.781 30.031 2.234 1 89.31 75 THR A CA 1
ATOM 569 C C . THR A 1 75 ? -20.094 30.391 1.555 1 89.31 75 THR A C 1
ATOM 571 O O . THR A 1 75 ? -21.141 29.797 1.843 1 89.31 75 THR A O 1
ATOM 574 N N . THR A 1 76 ? -20.094 31.359 0.663 1 88.88 76 THR A N 1
ATOM 575 C CA . THR A 1 76 ? -21.328 31.844 0.06 1 88.88 76 THR A CA 1
ATOM 576 C C . THR A 1 76 ? -21.875 30.844 -0.951 1 88.88 76 THR A C 1
ATOM 578 O O . THR A 1 76 ? -23.062 30.891 -1.288 1 88.88 76 THR A O 1
ATOM 581 N N . GLY A 1 77 ? -21 29.984 -1.509 1 87 77 GLY A N 1
ATOM 582 C CA . GLY A 1 77 ? -21.375 29.047 -2.545 1 87 77 GLY A CA 1
ATOM 583 C C . GLY A 1 77 ? -21.438 29.672 -3.928 1 87 77 GLY A C 1
ATOM 584 O O . GLY A 1 77 ? -21.641 28.969 -4.922 1 87 77 GLY A O 1
ATOM 585 N N . LYS A 1 78 ? -21.281 30.969 -4.02 1 91.62 78 LYS A N 1
ATOM 586 C CA . LYS A 1 78 ? -21.281 31.672 -5.297 1 91.62 78 LYS A CA 1
ATOM 587 C C . LYS A 1 78 ? -19.859 31.844 -5.828 1 91.62 78 LYS A C 1
ATOM 589 O O . LYS A 1 78 ? -19.031 32.5 -5.203 1 91.62 78 LYS A O 1
ATOM 594 N N . PRO A 1 79 ? -19.625 31.281 -6.953 1 90.81 79 PRO A N 1
ATOM 595 C CA . PRO A 1 79 ? -18.266 31.422 -7.516 1 90.81 79 PRO A CA 1
ATOM 596 C C . PRO A 1 79 ? -18 32.844 -8 1 90.81 79 PRO A C 1
ATOM 598 O O . PRO A 1 79 ? -18.922 33.562 -8.383 1 90.81 79 PRO A O 1
ATOM 601 N N . ILE A 1 80 ? -16.734 33.219 -7.957 1 91.19 80 ILE A N 1
ATOM 602 C CA . ILE A 1 80 ? -16.312 34.5 -8.492 1 91.19 80 ILE A CA 1
ATOM 603 C C . ILE A 1 80 ? -16.047 34.375 -9.984 1 91.19 80 ILE A C 1
ATOM 605 O O . ILE A 1 80 ? -15.195 33.594 -10.406 1 91.19 80 ILE A O 1
ATOM 609 N N . PRO A 1 81 ? -16.734 35.062 -10.82 1 90.62 81 PRO A N 1
ATOM 610 C CA . PRO A 1 81 ? -16.672 34.875 -12.273 1 90.62 81 PRO A CA 1
ATOM 611 C C . PRO A 1 81 ? -15.453 35.562 -12.898 1 90.62 81 PRO A C 1
ATOM 613 O O . PRO A 1 81 ? -15.375 35.688 -14.125 1 90.62 81 PRO A O 1
ATOM 616 N N . PHE A 1 82 ? -14.445 36.031 -12.219 1 90.31 82 PHE A N 1
ATOM 617 C CA . PHE A 1 82 ? -13.289 36.75 -12.742 1 90.31 82 PHE A CA 1
ATOM 618 C C . PHE A 1 82 ? -12.086 35.812 -12.867 1 90.31 82 PHE A C 1
ATOM 620 O O . PHE A 1 82 ? -11.836 35 -11.984 1 90.31 82 PHE A O 1
ATOM 627 N N . PRO A 1 83 ? -11.406 35.875 -13.969 1 91.38 83 PRO A N 1
ATOM 628 C CA . PRO A 1 83 ? -10.148 35.125 -14.062 1 91.38 83 PRO A CA 1
ATOM 629 C C . PRO A 1 83 ? -9.078 35.656 -13.109 1 91.38 83 PRO A C 1
ATOM 631 O O . PRO A 1 83 ? -9.164 36.812 -12.656 1 91.38 83 PRO A O 1
ATOM 634 N N . PRO A 1 84 ? -8.086 34.875 -12.836 1 94 84 PRO A N 1
ATOM 635 C CA . PRO A 1 84 ? -7 35.344 -11.984 1 94 84 PRO A CA 1
ATOM 636 C C . PRO A 1 84 ? -6.277 36.562 -12.578 1 94 84 PRO A C 1
ATOM 638 O O . PRO A 1 84 ? -6.125 36.656 -13.805 1 94 84 PRO A O 1
ATOM 641 N N . LEU A 1 85 ? -5.883 37.469 -11.703 1 92.88 85 LEU A N 1
ATOM 642 C CA . LEU A 1 85 ? -5.074 38.625 -12.125 1 92.88 85 LEU A CA 1
ATOM 643 C C . LEU A 1 85 ? -3.66 38.156 -12.484 1 92.88 85 LEU A C 1
ATOM 645 O O . LEU A 1 85 ? -2.982 37.531 -11.68 1 92.88 85 LEU A O 1
ATOM 649 N N . LYS A 1 86 ? -3.242 38.5 -13.633 1 93.56 86 LYS A N 1
ATOM 650 C CA . LYS A 1 86 ? -1.908 38.094 -14.07 1 93.56 86 LYS A CA 1
ATOM 651 C C . LYS A 1 86 ? -0.83 38.938 -13.383 1 93.56 86 LYS A C 1
ATOM 653 O O . LYS A 1 86 ? -0.958 40.156 -13.273 1 93.56 86 LYS A O 1
ATOM 658 N N . LEU A 1 87 ? 0.23 38.281 -12.922 1 94.75 87 LEU A N 1
ATOM 659 C CA . LEU A 1 87 ? 1.343 38.969 -12.273 1 94.75 87 LEU A CA 1
ATOM 660 C C . LEU A 1 87 ? 2.338 39.469 -13.312 1 94.75 87 LEU A C 1
ATOM 662 O O . LEU A 1 87 ? 3.09 40.406 -13.047 1 94.75 87 LEU A O 1
ATOM 666 N N . HIS A 1 88 ? 2.344 38.75 -14.406 1 93.5 88 HIS A N 1
ATOM 667 C CA . HIS A 1 88 ? 3.207 39.156 -15.516 1 93.5 88 HIS A CA 1
ATOM 668 C C . HIS A 1 88 ? 2.424 39.25 -16.828 1 93.5 88 HIS A C 1
ATOM 670 O O . HIS A 1 88 ? 1.443 38.531 -17.016 1 93.5 88 HIS A O 1
ATOM 676 N N . ASP A 1 89 ? 2.855 40.125 -17.656 1 87.75 89 ASP A N 1
ATOM 677 C CA . ASP A 1 89 ? 2.188 40.25 -18.953 1 87.75 89 ASP A CA 1
ATOM 678 C C . ASP A 1 89 ? 2.658 39.156 -19.906 1 87.75 89 ASP A C 1
ATOM 680 O O . ASP A 1 89 ? 3.406 38.25 -19.516 1 87.75 89 ASP A O 1
ATOM 684 N N . ASP A 1 90 ? 2.031 39.094 -21.078 1 86.81 90 ASP A N 1
ATOM 685 C CA . ASP A 1 90 ? 2.287 38.031 -22.047 1 86.81 90 ASP A CA 1
ATOM 686 C C . ASP A 1 90 ? 3.754 38 -22.469 1 86.81 90 ASP A C 1
ATOM 688 O O . ASP A 1 90 ? 4.254 37 -22.953 1 86.81 90 ASP A O 1
ATOM 692 N N . GLN A 1 91 ? 4.469 39.125 -22.266 1 89.56 91 GLN A N 1
ATOM 693 C CA . GLN A 1 91 ? 5.879 39.219 -22.625 1 89.56 91 GLN A CA 1
ATOM 694 C C . GLN A 1 91 ? 6.77 38.906 -21.422 1 89.56 91 GLN A C 1
ATOM 696 O O . GLN A 1 91 ? 7.996 38.938 -21.531 1 89.56 91 GLN A O 1
ATOM 701 N N . GLY A 1 92 ? 6.191 38.594 -20.297 1 89.12 92 GLY A N 1
ATOM 702 C CA . GLY A 1 92 ? 6.941 38.219 -19.109 1 89.12 92 GLY A CA 1
ATOM 703 C C . GLY A 1 92 ? 7.273 39.406 -18.203 1 89.12 92 GLY A C 1
ATOM 704 O O . GLY A 1 92 ? 7.945 39.25 -17.188 1 89.12 92 GLY A O 1
ATOM 705 N N . ASN A 1 93 ? 6.809 40.625 -18.578 1 91.81 93 ASN A N 1
ATOM 706 C CA . ASN A 1 93 ? 7.078 41.781 -17.734 1 91.81 93 ASN A CA 1
ATOM 707 C C . ASN A 1 93 ? 6.137 41.844 -16.531 1 91.81 93 ASN A C 1
ATOM 709 O O . ASN A 1 93 ? 4.961 41.5 -16.641 1 91.81 93 ASN A O 1
ATOM 713 N N . PRO A 1 94 ? 6.711 42.312 -15.438 1 93.88 94 PRO A N 1
ATOM 714 C CA . PRO A 1 94 ? 5.867 42.406 -14.242 1 93.88 94 PRO A CA 1
ATOM 715 C C . PRO A 1 94 ? 4.711 43.406 -14.414 1 93.88 94 PRO A C 1
ATOM 717 O O . PRO A 1 94 ? 4.891 44.469 -14.992 1 93.88 94 PRO A O 1
ATOM 720 N N . ASN A 1 95 ? 3.553 43.062 -13.977 1 92.75 95 ASN A N 1
ATOM 721 C CA . ASN A 1 95 ? 2.354 43.875 -14.023 1 92.75 95 ASN A CA 1
ATOM 722 C C . ASN A 1 95 ? 2.289 44.844 -12.836 1 92.75 95 ASN A C 1
ATOM 724 O O . ASN A 1 95 ? 1.642 44.531 -11.828 1 92.75 95 ASN A O 1
ATOM 728 N N . HIS A 1 96 ? 2.73 46.062 -13 1 91.75 96 HIS A N 1
ATOM 729 C CA . HIS A 1 96 ? 2.75 47.062 -11.914 1 91.75 96 HIS A CA 1
ATOM 730 C C . HIS A 1 96 ? 1.614 48.062 -12.062 1 91.75 96 HIS A C 1
ATOM 732 O O . HIS A 1 96 ? 1.484 48.969 -11.258 1 91.75 96 HIS A O 1
ATOM 738 N N . LYS A 1 97 ? 0.795 47.781 -13.031 1 88.75 97 LYS A N 1
ATOM 739 C CA . LYS A 1 97 ? -0.286 48.75 -13.297 1 88.75 97 LYS A CA 1
ATOM 740 C C . LYS A 1 97 ? -1.469 48.5 -12.367 1 88.75 97 LYS A C 1
ATOM 742 O O . LYS A 1 97 ? -2.215 49.438 -12.047 1 88.75 97 LYS A O 1
ATOM 747 N N . ASN A 1 98 ? -1.627 47.281 -12.023 1 91.5 98 ASN A N 1
ATOM 748 C CA . ASN A 1 98 ? -2.68 46.938 -11.078 1 91.5 98 ASN A CA 1
ATOM 749 C C . ASN A 1 98 ? -2.176 46.969 -9.641 1 91.5 98 ASN A C 1
ATOM 751 O O . ASN A 1 98 ? -1.066 46.5 -9.359 1 91.5 98 ASN A O 1
ATOM 755 N N . VAL A 1 99 ? -2.967 47.5 -8.68 1 94 99 VAL A N 1
ATOM 756 C CA . VAL A 1 99 ? -2.539 47.719 -7.297 1 94 99 VAL A CA 1
ATOM 757 C C . VAL A 1 99 ? -2.213 46.375 -6.656 1 94 99 VAL A C 1
ATOM 759 O O . VAL A 1 99 ? -1.183 46.219 -5.996 1 94 99 VAL A O 1
ATOM 762 N N . SER A 1 100 ? -3.111 45.406 -6.828 1 95.5 100 SER A N 1
ATOM 763 C CA . SER A 1 100 ? -2.939 44.094 -6.195 1 95.5 100 SER A CA 1
ATOM 764 C C . SER A 1 100 ? -1.721 43.375 -6.75 1 95.5 100 SER A C 1
ATOM 766 O O . SER A 1 100 ? -0.964 42.75 -6 1 95.5 100 SER A O 1
ATOM 768 N N . SER A 1 101 ? -1.537 43.438 -8.102 1 95.31 101 SER A N 1
ATOM 769 C CA . SER A 1 101 ? -0.367 42.812 -8.695 1 95.31 101 SER A CA 1
ATOM 770 C C . SER A 1 101 ? 0.921 43.469 -8.25 1 95.31 101 SER A C 1
ATOM 772 O O . SER A 1 101 ? 1.929 42.812 -8 1 95.31 101 SER A O 1
ATOM 774 N N . TYR A 1 102 ? 0.878 44.75 -8.156 1 95.12 102 TYR A N 1
ATOM 775 C CA . TYR A 1 102 ? 2.035 45.5 -7.668 1 95.12 102 TYR A CA 1
ATOM 776 C C . TYR A 1 102 ? 2.389 45.094 -6.246 1 95.12 102 TYR A C 1
ATOM 778 O O . TYR A 1 102 ? 3.559 44.844 -5.934 1 95.12 102 TYR A O 1
ATOM 786 N N . CYS A 1 103 ? 1.391 45.031 -5.465 1 96.5 103 CYS A N 1
ATOM 787 C CA . CYS A 1 103 ? 1.569 44.625 -4.07 1 96.5 103 CYS A CA 1
ATOM 788 C C . CYS A 1 103 ? 2.17 43.25 -3.969 1 96.5 103 CYS A C 1
ATOM 790 O O . CYS A 1 103 ? 3.09 43 -3.182 1 96.5 103 CYS A O 1
ATOM 792 N N . ALA A 1 104 ? 1.688 42.312 -4.75 1 96.31 104 ALA A N 1
ATOM 793 C CA . ALA A 1 104 ? 2.18 40.938 -4.742 1 96.31 104 ALA A CA 1
ATOM 794 C C . ALA A 1 104 ? 3.633 40.875 -5.199 1 96.31 104 ALA A C 1
ATOM 796 O O . ALA A 1 104 ? 4.441 40.156 -4.613 1 96.31 104 ALA A O 1
ATOM 797 N N . LEU A 1 105 ? 3.992 41.594 -6.211 1 95.38 105 LEU A N 1
ATOM 798 C CA . LEU A 1 105 ? 5.312 41.531 -6.824 1 95.38 105 LEU A CA 1
ATOM 799 C C . LEU A 1 105 ? 6.34 42.281 -5.969 1 95.38 105 LEU A C 1
ATOM 801 O O . LEU A 1 105 ? 7.48 41.812 -5.84 1 95.38 105 LEU A O 1
ATOM 805 N N . SER A 1 106 ? 5.938 43.375 -5.391 1 94.62 106 SER A N 1
ATOM 806 C CA . SER A 1 106 ? 6.871 44.188 -4.609 1 94.62 106 SER A CA 1
ATOM 807 C C . SER A 1 106 ? 6.934 43.688 -3.16 1 94.62 106 SER A C 1
ATOM 809 O O . SER A 1 106 ? 7.914 43.969 -2.459 1 94.62 106 SER A O 1
ATOM 811 N N . GLY A 1 107 ? 5.832 43.125 -2.73 1 95.25 107 GLY A N 1
ATOM 812 C CA . GLY A 1 107 ? 5.746 42.719 -1.335 1 95.25 107 GLY A CA 1
ATOM 813 C C . GLY A 1 107 ? 5.523 43.875 -0.393 1 95.25 107 GLY A C 1
ATOM 814 O O . GLY A 1 107 ? 5.824 43.812 0.799 1 95.25 107 GLY A O 1
ATOM 815 N N . THR A 1 108 ? 4.965 44.938 -0.958 1 95 108 THR A N 1
ATOM 816 C CA . THR A 1 108 ? 4.809 46.125 -0.144 1 95 108 THR A CA 1
ATOM 817 C C . THR A 1 108 ? 3.338 46.531 -0.05 1 95 108 THR A C 1
ATOM 819 O O . THR A 1 108 ? 2.568 46.312 -0.989 1 95 108 THR A O 1
ATOM 822 N N . THR A 1 109 ? 3.025 47.094 1.091 1 96.94 109 THR A N 1
ATOM 823 C CA . THR A 1 109 ? 1.678 47.625 1.328 1 96.94 109 THR A CA 1
ATOM 824 C C . THR A 1 109 ? 1.435 48.906 0.538 1 96.94 109 THR A C 1
ATOM 826 O O . THR A 1 109 ? 2.314 49.75 0.45 1 96.94 109 THR A O 1
ATOM 829 N N . VAL A 1 110 ? 0.25 49 -0.051 1 96.31 110 VAL A N 1
ATOM 830 C CA . VAL A 1 110 ? -0.137 50.188 -0.796 1 96.31 110 VAL A CA 1
ATOM 831 C C . VAL A 1 110 ? -1.369 50.844 -0.154 1 96.31 110 VAL A C 1
ATOM 833 O O . VAL A 1 110 ? -2.4 50.156 0.007 1 96.31 110 VAL A O 1
ATOM 836 N N . ASN A 1 111 ? -1.253 52.031 0.266 1 96.38 111 ASN A N 1
ATOM 837 C CA . ASN A 1 111 ? -2.34 52.812 0.839 1 96.38 111 ASN A CA 1
ATOM 838 C C . ASN A 1 111 ? -2.688 54.031 -0.038 1 96.38 111 ASN A C 1
ATOM 840 O O . ASN A 1 111 ? -1.884 54.938 -0.183 1 96.38 111 ASN A O 1
ATOM 844 N N . ILE A 1 112 ? -3.896 54 -0.606 1 95.38 112 ILE A N 1
ATOM 845 C CA . ILE A 1 112 ? -4.34 55.062 -1.517 1 95.38 112 ILE A CA 1
ATOM 846 C C . ILE A 1 112 ? -5.496 55.844 -0.886 1 95.38 112 ILE A C 1
ATOM 848 O O . ILE A 1 112 ? -6.527 55.25 -0.54 1 95.38 112 ILE A O 1
ATOM 852 N N . THR A 1 113 ? -5.418 57.125 -0.854 1 94.62 113 THR A N 1
ATOM 853 C CA . THR A 1 113 ? -6.426 58 -0.237 1 94.62 113 THR A CA 1
ATOM 854 C C . THR A 1 113 ? -7.621 58.188 -1.17 1 94.62 113 THR A C 1
ATOM 856 O O . THR A 1 113 ? -8.773 58.125 -0.728 1 94.62 113 THR A O 1
ATOM 859 N N . ASP A 1 114 ? -7.289 58.438 -2.357 1 94.25 114 ASP A N 1
ATOM 860 C CA . ASP A 1 114 ? -8.32 58.625 -3.375 1 94.25 114 ASP A CA 1
ATOM 861 C C . ASP A 1 114 ? -7.848 58.125 -4.734 1 94.25 114 ASP A C 1
ATOM 863 O O . ASP A 1 114 ? -6.973 58.719 -5.359 1 94.25 114 ASP A O 1
ATOM 867 N N . ALA A 1 115 ? -8.484 57.062 -5.16 1 92.12 115 ALA A N 1
ATOM 868 C CA . ALA A 1 115 ? -8.094 56.375 -6.398 1 92.12 115 ALA A CA 1
ATOM 869 C C . ALA A 1 115 ? -8.305 57.281 -7.605 1 92.12 115 ALA A C 1
ATOM 871 O O . ALA A 1 115 ? -7.68 57.094 -8.656 1 92.12 115 ALA A O 1
ATOM 872 N N . TYR A 1 116 ? -9.117 58.219 -7.453 1 90.69 116 TYR A N 1
ATOM 873 C CA . TYR A 1 116 ? -9.43 59.094 -8.578 1 90.69 116 TYR A CA 1
ATOM 874 C C . TYR A 1 116 ? -8.367 60.188 -8.734 1 90.69 116 TYR A C 1
ATOM 876 O O . TYR A 1 116 ? -8.328 60.875 -9.75 1 90.69 116 TYR A O 1
ATOM 884 N N . ASP A 1 117 ? -7.465 60.344 -7.77 1 89.62 117 ASP A N 1
ATOM 885 C CA . ASP A 1 117 ? -6.445 61.406 -7.797 1 89.62 117 ASP A CA 1
ATOM 886 C C . ASP A 1 117 ? -5.055 60.812 -7.988 1 89.62 117 ASP A C 1
ATOM 888 O O . ASP A 1 117 ? -4.051 61.5 -7.891 1 89.62 117 ASP A O 1
ATOM 892 N N . VAL A 1 118 ? -5.016 59.5 -8.195 1 85.75 118 VAL A N 1
ATOM 893 C CA . VAL A 1 118 ? -3.711 58.844 -8.289 1 85.75 118 VAL A CA 1
ATOM 894 C C . VAL A 1 118 ? -3.428 58.469 -9.734 1 85.75 118 VAL A C 1
ATOM 896 O O . VAL A 1 118 ? -4.324 58 -10.453 1 85.75 118 VAL A O 1
ATOM 899 N N . ASP A 1 119 ? -2.182 58.625 -10.195 1 83.38 119 ASP A N 1
ATOM 900 C CA . ASP A 1 119 ? -1.788 58.312 -11.562 1 83.38 119 ASP A CA 1
ATOM 901 C C . ASP A 1 119 ? -0.824 57.125 -11.602 1 83.38 119 ASP A C 1
ATOM 903 O O . ASP A 1 119 ? -0.528 56.594 -12.672 1 83.38 119 ASP A O 1
ATOM 907 N N . LYS A 1 120 ? -0.44 56.656 -10.562 1 87.5 120 LYS A N 1
ATOM 908 C CA . LYS A 1 120 ? 0.575 55.625 -10.484 1 87.5 120 LYS A CA 1
ATOM 909 C C . LYS A 1 120 ? 0.016 54.281 -10.953 1 87.5 120 LYS A C 1
ATOM 911 O O . LYS A 1 120 ? 0.75 53.438 -11.492 1 87.5 120 LYS A O 1
ATOM 916 N N . PHE A 1 121 ? -1.195 54.031 -10.719 1 91.5 121 PHE A N 1
ATOM 917 C CA . PHE A 1 121 ? -1.849 52.781 -11.07 1 91.5 121 PHE A CA 1
ATOM 918 C C . PHE A 1 121 ? -2.961 53.031 -12.086 1 91.5 121 PHE A C 1
ATOM 920 O O . PHE A 1 121 ? -3.418 54.156 -12.266 1 91.5 121 PHE A O 1
ATOM 927 N N . ASP A 1 122 ? -3.295 51.938 -12.773 1 87.81 122 ASP A N 1
ATOM 928 C CA . ASP A 1 122 ? -4.367 52 -13.758 1 87.81 122 ASP A CA 1
ATOM 929 C C . ASP A 1 122 ? -5.715 51.656 -13.125 1 87.81 122 ASP A C 1
ATOM 931 O O . ASP A 1 122 ? -6.023 50.469 -12.922 1 87.81 122 ASP A O 1
ATOM 935 N N . PHE A 1 123 ? -6.496 52.625 -12.891 1 88.31 123 PHE A N 1
ATOM 936 C CA . PHE A 1 123 ? -7.797 52.406 -12.273 1 88.31 123 PHE A CA 1
ATOM 937 C C . PHE A 1 123 ? -8.914 52.5 -13.305 1 88.31 123 PHE A C 1
ATOM 939 O O . PHE A 1 123 ? -10.062 52.781 -12.961 1 88.31 123 PHE A O 1
ATOM 946 N N . SER A 1 124 ? -8.562 52.375 -14.562 1 85.94 124 SER A N 1
ATOM 947 C CA . SER A 1 124 ? -9.547 52.5 -15.633 1 85.94 124 SER A CA 1
ATOM 948 C C . SER A 1 124 ? -10.672 51.469 -15.461 1 85.94 124 SER A C 1
ATOM 950 O O . SER A 1 124 ? -11.844 51.812 -15.633 1 85.94 124 SER A O 1
ATOM 952 N N . GLY A 1 125 ? -10.273 50.312 -15.164 1 83.12 125 GLY A N 1
ATOM 953 C CA . GLY A 1 125 ? -11.281 49.281 -14.93 1 83.12 125 GLY A CA 1
ATOM 954 C C . GLY A 1 125 ? -12.164 49.594 -13.734 1 83.12 125 GLY A C 1
ATOM 955 O O . GLY A 1 125 ? -13.383 49.406 -13.797 1 83.12 125 GLY A O 1
ATOM 956 N N . THR A 1 126 ? -11.602 50.031 -12.68 1 86.25 126 THR A N 1
ATOM 957 C CA . THR A 1 126 ? -12.336 50.406 -11.469 1 86.25 126 THR A CA 1
ATOM 958 C C . THR A 1 126 ? -13.297 51.562 -11.758 1 86.25 126 THR A C 1
ATOM 960 O O . THR A 1 126 ? -14.453 51.531 -11.32 1 86.25 126 THR A O 1
ATOM 963 N N . LYS A 1 127 ? -12.828 52.531 -12.453 1 88.62 127 LYS A N 1
ATOM 964 C CA . LYS A 1 127 ? -13.648 53.688 -12.789 1 88.62 127 LYS A CA 1
ATOM 965 C C . LYS A 1 127 ? -14.836 53.281 -13.664 1 88.62 127 LYS A C 1
ATOM 967 O O . LYS A 1 127 ? -15.945 53.781 -13.492 1 88.62 127 LYS A O 1
ATOM 972 N N . ALA A 1 128 ? -14.555 52.406 -14.555 1 88.5 128 ALA A N 1
ATOM 973 C CA . ALA A 1 128 ? -15.633 51.906 -15.414 1 88.5 128 ALA A CA 1
ATOM 974 C C . ALA A 1 128 ? -16.672 51.156 -14.594 1 88.5 128 ALA A C 1
ATOM 976 O O . ALA A 1 128 ? -17.875 51.312 -14.828 1 88.5 128 ALA A O 1
ATOM 977 N N . PHE A 1 129 ? -16.219 50.375 -13.727 1 85.75 129 PHE A N 1
ATOM 978 C CA . PHE A 1 129 ? -17.109 49.625 -12.836 1 85.75 129 PHE A CA 1
ATOM 979 C C . PHE A 1 129 ? -17.938 50.594 -11.977 1 85.75 129 PHE A C 1
ATOM 981 O O . PHE A 1 129 ? -19.141 50.406 -11.82 1 85.75 129 PHE A O 1
ATOM 988 N N . ASP A 1 130 ? -17.328 51.594 -11.406 1 90.81 130 ASP A N 1
ATOM 989 C CA . ASP A 1 130 ? -18 52.562 -10.562 1 90.81 130 ASP A CA 1
ATOM 990 C C . ASP A 1 130 ? -19.078 53.312 -11.344 1 90.81 130 ASP A C 1
ATOM 992 O O . ASP A 1 130 ? -20.172 53.562 -10.828 1 90.81 130 ASP A O 1
ATOM 996 N N . ALA A 1 131 ? -18.688 53.594 -12.555 1 90.81 131 ALA A N 1
ATOM 997 C CA . ALA A 1 131 ? -19.625 54.312 -13.406 1 90.81 131 ALA A CA 1
ATOM 998 C C . ALA A 1 131 ? -20.875 53.438 -13.68 1 90.81 131 ALA A C 1
ATOM 1000 O O . ALA A 1 131 ? -21.984 53.969 -13.719 1 90.81 131 ALA A O 1
ATOM 1001 N N . LYS A 1 132 ? -20.703 52.25 -13.812 1 90.75 132 LYS A N 1
ATOM 1002 C CA . LYS A 1 132 ? -21.781 51.344 -14.133 1 90.75 132 LYS A CA 1
ATOM 1003 C C . LYS A 1 132 ? -22.656 51.062 -12.914 1 90.75 132 LYS A C 1
ATOM 1005 O O . LYS A 1 132 ? -23.875 50.875 -13.047 1 90.75 132 LYS A O 1
ATOM 1010 N N . THR A 1 133 ? -22.125 51.062 -11.688 1 90.88 133 THR A N 1
ATOM 1011 C CA . THR A 1 133 ? -22.844 50.625 -10.5 1 90.88 133 THR A CA 1
ATOM 1012 C C . THR A 1 133 ? -23.266 51.812 -9.648 1 90.88 133 THR A C 1
ATOM 1014 O O . THR A 1 133 ? -24.109 51.688 -8.758 1 90.88 133 THR A O 1
ATOM 1017 N N . GLY A 1 134 ? -22.719 52.969 -9.852 1 91.38 134 GLY A N 1
ATOM 1018 C CA . GLY A 1 134 ? -22.953 54.125 -9.016 1 91.38 134 GLY A CA 1
ATOM 1019 C C . GLY A 1 134 ? -22.125 54.156 -7.75 1 91.38 134 GLY A C 1
ATOM 1020 O O . GLY A 1 134 ? -22.344 54.969 -6.859 1 91.38 134 GLY A O 1
ATOM 1021 N N . TYR A 1 135 ? -21.266 53.219 -7.68 1 91.94 135 TYR A N 1
ATOM 1022 C CA . TYR A 1 135 ? -20.328 53.125 -6.566 1 91.94 135 TYR A CA 1
ATOM 1023 C C . TYR A 1 135 ? -19.109 54 -6.789 1 91.94 135 TYR A C 1
ATOM 1025 O O . TYR A 1 135 ? -18.891 54.5 -7.895 1 91.94 135 TYR A O 1
ATOM 1033 N N . ARG A 1 136 ? -18.406 54.438 -5.746 1 93.38 136 ARG A N 1
ATOM 1034 C CA . ARG A 1 136 ? -17.156 55.156 -5.887 1 93.38 136 ARG A CA 1
ATOM 1035 C C . ARG A 1 136 ? -16.047 54.531 -5.047 1 93.38 136 ARG A C 1
ATOM 1037 O O . ARG A 1 136 ? -16 54.719 -3.828 1 93.38 136 ARG A O 1
ATOM 1044 N N . SER A 1 137 ? -15.281 53.906 -5.734 1 94.25 137 SER A N 1
ATOM 1045 C CA . SER A 1 137 ? -14.094 53.375 -5.074 1 94.25 137 SER A CA 1
ATOM 1046 C C . SER A 1 137 ? -13.078 54.469 -4.797 1 94.25 137 SER A C 1
ATOM 1048 O O . SER A 1 137 ? -12.352 54.906 -5.699 1 94.25 137 SER A O 1
ATOM 1050 N N . LYS A 1 138 ? -12.953 54.875 -3.555 1 95.06 138 LYS A N 1
ATOM 1051 C CA . LYS A 1 138 ? -12.133 56.031 -3.227 1 95.06 138 LYS A CA 1
ATOM 1052 C C . LYS A 1 138 ? -10.836 55.625 -2.535 1 95.06 138 LYS A C 1
ATOM 1054 O O . LYS A 1 138 ? -9.773 55.625 -3.152 1 95.06 138 LYS A O 1
ATOM 1059 N N . SER A 1 139 ? -10.938 55.156 -1.344 1 96.44 139 SER A N 1
ATOM 1060 C CA . SER A 1 139 ? -9.75 54.781 -0.59 1 96.44 139 SER A CA 1
ATOM 1061 C C . SER A 1 139 ? -9.453 53.281 -0.71 1 96.44 139 SER A C 1
ATOM 1063 O O . SER A 1 139 ? -10.375 52.469 -0.749 1 96.44 139 SER A O 1
ATOM 1065 N N . PHE A 1 140 ? -8.18 52.906 -0.862 1 96.38 140 PHE A N 1
ATOM 1066 C CA . PHE A 1 140 ? -7.723 51.531 -0.978 1 96.38 140 PHE A CA 1
ATOM 1067 C C . PHE A 1 140 ? -6.617 51.219 0.028 1 96.38 140 PHE A C 1
ATOM 1069 O O . PHE A 1 140 ? -5.746 52.062 0.264 1 96.38 140 PHE A O 1
ATOM 1076 N N . LEU A 1 141 ? -6.641 50.125 0.693 1 97.75 141 LEU A N 1
ATOM 1077 C CA . LEU A 1 141 ? -5.527 49.531 1.428 1 97.75 141 LEU A CA 1
ATOM 1078 C C . LEU A 1 141 ? -5.246 48.094 0.949 1 97.75 141 LEU A C 1
ATOM 1080 O O . LEU A 1 141 ? -6.098 47.219 1.07 1 97.75 141 LEU A O 1
ATOM 1084 N N . THR A 1 142 ? -4.133 47.938 0.309 1 98 142 THR A N 1
ATOM 1085 C CA . THR A 1 142 ? -3.725 46.625 -0.226 1 98 142 THR A CA 1
ATOM 1086 C C . THR A 1 142 ? -2.479 46.125 0.489 1 98 142 THR A C 1
ATOM 1088 O O . THR A 1 142 ? -1.437 46.781 0.48 1 98 142 THR A O 1
ATOM 1091 N N . VAL A 1 143 ? -2.594 44.969 1.126 1 97.88 143 VAL A N 1
ATOM 1092 C CA . VAL A 1 143 ? -1.533 44.406 1.965 1 97.88 143 VAL A CA 1
ATOM 1093 C C . VAL A 1 143 ? -1.152 43.031 1.476 1 97.88 143 VAL A C 1
ATOM 1095 O O . VAL A 1 143 ? -2.023 42.188 1.235 1 97.88 143 VAL A O 1
ATOM 1098 N N . PRO A 1 144 ? 0.113 42.781 1.268 1 97.62 144 PRO A N 1
ATOM 1099 C CA . PRO A 1 144 ? 0.533 41.406 0.887 1 97.62 144 PRO A CA 1
ATOM 1100 C C . PRO A 1 144 ? 0.471 40.438 2.051 1 97.62 144 PRO A C 1
ATOM 1102 O O . PRO A 1 144 ? 0.766 40.781 3.191 1 97.62 144 PRO A O 1
ATOM 1105 N N . LEU A 1 145 ? 0.012 39.281 1.82 1 96.94 145 LEU A N 1
ATOM 1106 C CA . LEU A 1 145 ? 0.098 38.188 2.775 1 96.94 145 LEU A CA 1
ATOM 1107 C C . LEU A 1 145 ? 1.438 37.469 2.656 1 96.94 145 LEU A C 1
ATOM 1109 O O . LEU A 1 145 ? 1.629 36.656 1.756 1 96.94 145 LEU A O 1
ATOM 1113 N N . LYS A 1 146 ? 2.264 37.75 3.613 1 93.06 146 LYS A N 1
ATOM 1114 C CA . LYS A 1 146 ? 3.588 37.156 3.617 1 93.06 146 LYS A CA 1
ATOM 1115 C C . LYS A 1 146 ? 3.686 36.062 4.68 1 93.06 146 LYS A C 1
ATOM 1117 O O . LYS A 1 146 ? 3.324 36.281 5.84 1 93.06 146 LYS A O 1
ATOM 1122 N N . ASN A 1 147 ? 4.172 34.906 4.227 1 84.94 147 ASN A N 1
ATOM 1123 C CA . ASN A 1 147 ? 4.352 33.844 5.211 1 84.94 147 ASN A CA 1
ATOM 1124 C C . ASN A 1 147 ? 5.652 34.031 5.988 1 84.94 147 ASN A C 1
ATOM 1126 O O . ASN A 1 147 ? 6.285 35.062 5.926 1 84.94 147 ASN A O 1
ATOM 1130 N N . TYR A 1 148 ? 5.938 33 6.828 1 75 148 TYR A N 1
ATOM 1131 C CA . TYR A 1 148 ? 7.0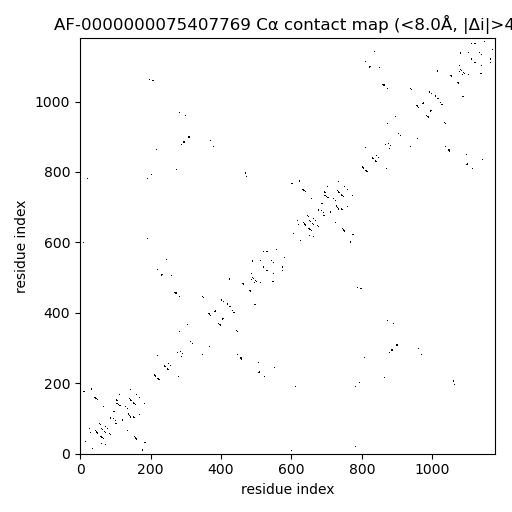7 33.094 7.742 1 75 148 TYR A CA 1
ATOM 1132 C C . TYR A 1 148 ? 8.383 33.156 6.973 1 75 148 TYR A C 1
ATOM 1134 O O . TYR A 1 148 ? 9.375 33.719 7.457 1 75 148 TYR A O 1
ATOM 1142 N N . GLU A 1 149 ? 8.445 32.656 5.738 1 79.44 149 GLU A N 1
ATOM 1143 C CA . GLU A 1 149 ? 9.641 32.688 4.898 1 79.44 149 GLU A CA 1
ATOM 1144 C C . GLU A 1 149 ? 9.68 33.969 4.059 1 79.44 149 GLU A C 1
ATOM 1146 O O . GLU A 1 149 ? 10.523 34.094 3.168 1 79.44 149 GLU A O 1
ATOM 1151 N N . ASN A 1 150 ? 8.75 34.781 4.289 1 85.94 150 ASN A N 1
ATOM 1152 C CA . ASN A 1 150 ? 8.641 36.062 3.615 1 85.94 150 ASN A CA 1
ATOM 1153 C C . ASN A 1 150 ? 8.234 35.906 2.154 1 85.94 150 ASN A C 1
ATOM 1155 O O . ASN A 1 150 ? 8.594 36.719 1.308 1 85.94 150 ASN A O 1
ATOM 1159 N N . GLU A 1 151 ? 7.629 34.875 1.896 1 89.12 151 GLU A N 1
ATOM 1160 C CA . GLU A 1 151 ? 7.043 34.656 0.575 1 89.12 151 GLU A CA 1
ATOM 1161 C C . GLU A 1 151 ? 5.613 35.156 0.511 1 89.12 151 GLU A C 1
ATOM 1163 O O . GLU A 1 151 ? 4.824 34.938 1.437 1 89.12 151 GLU A O 1
ATOM 1168 N N . VAL A 1 152 ? 5.301 35.906 -0.521 1 94.56 152 VAL A N 1
ATOM 1169 C CA . VAL A 1 152 ? 3.945 36.406 -0.702 1 94.56 152 VAL A CA 1
ATOM 1170 C C . VAL A 1 152 ? 3.037 35.281 -1.203 1 94.56 152 VAL A C 1
ATOM 1172 O O . VAL A 1 152 ? 3.238 34.75 -2.299 1 94.56 152 VAL A O 1
ATOM 1175 N N . ILE A 1 153 ? 2.039 35 -0.446 1 94.12 153 ILE A N 1
ATOM 1176 C CA . ILE A 1 153 ? 1.177 33.906 -0.835 1 94.12 153 ILE A CA 1
ATOM 1177 C C . ILE A 1 153 ? -0.204 34.406 -1.217 1 94.12 153 ILE A C 1
ATOM 1179 O O . ILE A 1 153 ? -1.057 33.656 -1.688 1 94.12 153 ILE A O 1
ATOM 1183 N N . GLY A 1 154 ? -0.436 35.719 -1.006 1 96.5 154 GLY A N 1
ATOM 1184 C CA . GLY A 1 154 ? -1.702 36.344 -1.338 1 96.5 154 GLY A CA 1
ATOM 1185 C C . GLY A 1 154 ? -1.688 37.844 -1.136 1 96.5 154 GLY A C 1
ATOM 1186 O O . GLY A 1 154 ? -0.644 38.438 -0.839 1 96.5 154 GLY A O 1
ATOM 1187 N N . VAL A 1 155 ? -2.904 38.469 -1.398 1 98 155 VAL A N 1
ATOM 1188 C CA . VAL A 1 155 ? -3.072 39.906 -1.251 1 98 155 VAL A CA 1
ATOM 1189 C C . VAL A 1 155 ? -4.453 40.188 -0.678 1 98 155 VAL A C 1
ATOM 1191 O O . VAL A 1 155 ? -5.453 39.625 -1.107 1 98 155 VAL A O 1
ATOM 1194 N N . LEU A 1 156 ? -4.418 41 0.323 1 98.25 156 LEU A N 1
ATOM 1195 C CA . LEU A 1 156 ? -5.652 41.5 0.917 1 98.25 156 LEU A CA 1
ATOM 1196 C C . LEU A 1 156 ? -5.906 42.938 0.49 1 98.25 156 LEU A C 1
ATOM 1198 O O . LEU A 1 156 ? -5.078 43.812 0.734 1 98.25 156 LEU A O 1
ATOM 1202 N N . GLN A 1 157 ? -7.012 43.188 -0.159 1 97.94 157 GLN A N 1
ATOM 1203 C CA . GLN A 1 157 ? -7.367 44.531 -0.606 1 97.94 157 GLN A CA 1
ATOM 1204 C C . GLN A 1 157 ? -8.656 45 0.052 1 97.94 157 GLN A C 1
ATOM 1206 O O . GLN A 1 157 ? -9.695 44.344 -0.059 1 97.94 157 GLN A O 1
ATOM 1211 N N . LEU A 1 158 ? -8.586 46.094 0.731 1 98.12 158 LEU A N 1
ATOM 1212 C CA . LEU A 1 158 ? -9.742 46.719 1.361 1 98.12 158 LEU A CA 1
ATOM 1213 C C . LEU A 1 158 ? -10.109 48 0.648 1 98.12 158 LEU A C 1
ATOM 1215 O O . LEU A 1 158 ? -9.227 48.75 0.195 1 98.12 158 LEU A O 1
ATOM 1219 N N . ILE A 1 159 ? -11.398 48.281 0.554 1 97.06 159 ILE A N 1
ATOM 1220 C CA . ILE A 1 159 ? -11.883 49.438 -0.2 1 97.06 159 ILE A CA 1
ATOM 1221 C C . ILE A 1 159 ? -12.789 50.281 0.686 1 97.06 159 ILE A C 1
ATOM 1223 O O . ILE A 1 159 ? -13.695 49.75 1.345 1 97.06 159 ILE A O 1
ATOM 1227 N N . ASN A 1 160 ? -12.578 51.531 0.688 1 97.25 160 ASN A N 1
ATOM 1228 C CA . ASN A 1 160 ? -13.422 52.562 1.271 1 97.25 160 ASN A CA 1
ATOM 1229 C C . ASN A 1 160 ? -13.609 52.375 2.771 1 97.25 160 ASN A C 1
ATOM 1231 O O . ASN A 1 160 ? -14.672 51.906 3.211 1 97.25 160 ASN A O 1
ATOM 1235 N N . ALA A 1 161 ? -12.68 52.781 3.572 1 96.75 161 ALA A N 1
ATOM 1236 C CA . ALA A 1 161 ? -12.883 52.844 5.016 1 96.75 161 ALA A CA 1
ATOM 1237 C C . ALA A 1 161 ? -13.938 53.906 5.355 1 96.75 161 ALA A C 1
ATOM 1239 O O . ALA A 1 161 ? -14.023 54.938 4.695 1 96.75 161 ALA A O 1
ATOM 1240 N N . ARG A 1 162 ? -14.688 53.656 6.395 1 95.56 162 ARG A N 1
ATOM 1241 C CA . ARG A 1 162 ? -15.758 54.562 6.75 1 95.56 162 ARG A CA 1
ATOM 1242 C C . ARG A 1 162 ? -15.609 55.062 8.188 1 95.56 162 ARG A C 1
ATOM 1244 O O . ARG A 1 162 ? -15.188 54.312 9.062 1 95.56 162 ARG A O 1
ATOM 1251 N N . ASP A 1 163 ? -16.016 56.281 8.414 1 91.81 163 ASP A N 1
ATOM 1252 C CA . ASP A 1 163 ? -16.047 56.812 9.781 1 91.81 163 ASP A CA 1
ATOM 1253 C C . ASP A 1 163 ? -17.391 56.562 10.445 1 91.81 163 ASP A C 1
ATOM 1255 O O . ASP A 1 163 ? -18.219 55.812 9.914 1 91.81 163 ASP A O 1
ATOM 1259 N N . ARG A 1 164 ? -17.609 57.062 11.617 1 88.19 164 ARG A N 1
ATOM 1260 C CA . ARG A 1 164 ? -18.812 56.812 12.398 1 88.19 164 ARG A CA 1
ATOM 1261 C C . ARG A 1 164 ? -20.047 57.344 11.688 1 88.19 164 ARG A C 1
ATOM 1263 O O . ARG A 1 164 ? -21.156 56.875 11.898 1 88.19 164 ARG A O 1
ATOM 1270 N N . LYS A 1 165 ? -19.891 58.406 10.844 1 90.44 165 LYS A N 1
ATOM 1271 C CA . LYS A 1 165 ? -20.984 58.969 10.086 1 90.44 165 LYS A CA 1
ATOM 1272 C C . LYS A 1 165 ? -21.141 58.281 8.734 1 90.44 165 LYS A C 1
ATOM 1274 O O . LYS A 1 165 ? -21.891 58.781 7.871 1 90.44 165 LYS A O 1
ATOM 1279 N N . ASN A 1 166 ? -20.391 57.281 8.461 1 90.94 166 ASN A N 1
ATOM 1280 C CA . ASN A 1 166 ? -20.438 56.469 7.246 1 90.94 166 ASN A CA 1
ATOM 1281 C C . ASN A 1 166 ? -19.859 57.219 6.055 1 90.94 166 ASN A C 1
ATOM 1283 O O . ASN A 1 166 ? -20.203 56.938 4.906 1 90.94 166 ASN A O 1
ATOM 1287 N N . THR A 1 167 ? -19.016 58.219 6.348 1 93.56 167 THR A N 1
ATOM 1288 C CA . THR A 1 167 ? -18.297 58.906 5.285 1 93.56 167 THR A CA 1
ATOM 1289 C C . THR A 1 167 ? -17 58.188 4.945 1 93.56 167 THR A C 1
ATOM 1291 O O . THR A 1 167 ? -16.281 57.75 5.84 1 93.56 167 THR A O 1
ATOM 1294 N N . VAL A 1 168 ? -16.766 58.125 3.648 1 95.12 168 VAL A N 1
ATOM 1295 C CA . VAL A 1 168 ? -15.57 57.406 3.209 1 95.12 168 VAL A CA 1
ATOM 1296 C C . VAL A 1 168 ? -14.328 58.219 3.58 1 95.12 168 VAL A C 1
ATOM 1298 O O . VAL A 1 168 ? -14.25 59.406 3.297 1 95.12 168 VAL A O 1
ATOM 1301 N N . ILE A 1 169 ? -13.383 57.562 4.234 1 95.19 169 ILE A N 1
ATOM 1302 C CA . ILE A 1 169 ? -12.133 58.219 4.645 1 95.19 169 ILE A CA 1
ATOM 1303 C C . ILE A 1 169 ? -10.953 57.344 4.195 1 95.19 169 ILE A C 1
ATOM 1305 O O . ILE A 1 169 ? -11.133 56.219 3.742 1 95.19 169 ILE A O 1
ATOM 1309 N N . ALA A 1 170 ? -9.797 57.938 4.312 1 94.62 170 ALA A N 1
ATOM 1310 C CA . ALA A 1 170 ? -8.57 57.188 4.043 1 94.62 170 ALA A CA 1
ATOM 1311 C C . ALA A 1 170 ? -8.289 56.188 5.156 1 94.62 170 ALA A C 1
ATOM 1313 O O . ALA A 1 170 ? -8.758 56.344 6.285 1 94.62 170 ALA A O 1
ATOM 1314 N N . PHE A 1 171 ? -7.609 55.125 4.859 1 95.56 171 PHE A N 1
ATOM 1315 C CA . PHE A 1 171 ? -7.125 54.219 5.891 1 95.56 171 PHE A CA 1
ATOM 1316 C C . PHE A 1 171 ? -5.996 54.844 6.691 1 95.56 171 PHE A C 1
ATOM 1318 O O . PHE A 1 171 ? -4.969 55.25 6.133 1 95.56 171 PHE A O 1
ATOM 1325 N N . GLY A 1 172 ? -6.168 55 7.914 1 91.5 172 GLY A N 1
ATOM 1326 C CA . GLY A 1 172 ? -5.258 55.75 8.781 1 91.5 172 GLY A CA 1
ATOM 1327 C C . GLY A 1 172 ? -3.91 55.062 8.945 1 91.5 172 GLY A C 1
ATOM 1328 O O . GLY A 1 172 ? -3.799 53.844 8.773 1 91.5 172 GLY A O 1
ATOM 1329 N N . PRO A 1 173 ? -2.895 55.812 9.172 1 88.88 173 PRO A N 1
ATOM 1330 C CA . PRO A 1 173 ? -1.56 55.281 9.398 1 88.88 173 PRO A CA 1
ATOM 1331 C C . PRO A 1 173 ? -1.491 54.375 10.648 1 88.88 173 PRO A C 1
ATOM 1333 O O . PRO A 1 173 ? -0.604 53.531 10.758 1 88.88 173 PRO A O 1
ATOM 1336 N N . ASP A 1 174 ? -2.4 54.562 11.57 1 87.44 174 ASP A N 1
ATOM 1337 C CA . ASP A 1 174 ? -2.41 53.812 12.812 1 87.44 174 ASP A CA 1
ATOM 1338 C C . ASP A 1 174 ? -2.961 52.406 12.594 1 87.44 174 ASP A C 1
ATOM 1340 O O . ASP A 1 174 ? -2.613 51.469 13.32 1 87.44 174 ASP A O 1
ATOM 1344 N N . ILE A 1 175 ? -3.828 52.281 11.625 1 91.69 175 ILE A N 1
ATOM 1345 C CA . ILE A 1 175 ? -4.504 51 11.438 1 91.69 175 ILE A CA 1
ATOM 1346 C C . ILE A 1 175 ? -3.699 50.125 10.477 1 91.69 175 ILE A C 1
ATOM 1348 O O . ILE A 1 175 ? -3.803 48.906 10.508 1 91.69 175 ILE A O 1
ATOM 1352 N N . THR A 1 176 ? -2.953 50.75 9.609 1 93.38 176 THR A N 1
ATOM 1353 C CA . THR A 1 176 ? -2.238 50.062 8.547 1 93.38 176 THR A CA 1
ATOM 1354 C C . THR A 1 176 ? -1.315 48.969 9.133 1 93.38 176 THR A C 1
ATOM 1356 O O . THR A 1 176 ? -1.349 47.812 8.711 1 93.38 176 THR A O 1
ATOM 1359 N N . PRO A 1 177 ? -0.508 49.312 10.188 1 91.62 177 PRO A N 1
ATOM 1360 C CA . PRO A 1 177 ? 0.358 48.281 10.75 1 91.62 177 PRO A CA 1
ATOM 1361 C C . PRO A 1 177 ? -0.428 47.125 11.352 1 91.62 177 PRO A C 1
ATOM 1363 O O . PRO A 1 177 ? 0.043 46 11.344 1 91.62 177 PRO A O 1
ATOM 1366 N N . LEU A 1 178 ? -1.595 47.375 11.859 1 93.31 178 LEU A N 1
ATOM 1367 C CA . LEU A 1 178 ? -2.432 46.312 12.438 1 93.31 178 LEU A CA 1
ATOM 1368 C C . LEU A 1 178 ? -2.945 45.375 11.352 1 93.31 178 LEU A C 1
ATOM 1370 O O . LEU A 1 178 ? -2.971 44.156 11.539 1 93.31 178 LEU A O 1
ATOM 1374 N N . ILE A 1 179 ? -3.312 45.938 10.242 1 95.81 179 ILE A N 1
ATOM 1375 C CA . ILE A 1 179 ? -3.803 45.094 9.141 1 95.81 179 ILE A CA 1
ATOM 1376 C C . ILE A 1 179 ? -2.652 44.312 8.547 1 95.81 179 ILE A C 1
ATOM 1378 O O . ILE A 1 179 ? -2.842 43.156 8.125 1 95.81 179 ILE A O 1
ATOM 1382 N N . GLU A 1 180 ? -1.504 44.875 8.516 1 94.31 180 GLU A N 1
ATOM 1383 C CA . GLU A 1 180 ? -0.322 44.125 8.086 1 94.31 180 GLU A CA 1
ATOM 1384 C C . GLU A 1 180 ? -0.063 42.938 9 1 94.31 180 GLU A C 1
ATOM 1386 O O . GLU A 1 180 ? 0.284 41.844 8.531 1 94.31 180 GLU A O 1
ATOM 1391 N N . ALA A 1 181 ? -0.191 43.188 10.266 1 91.31 181 ALA A N 1
ATOM 1392 C CA . ALA A 1 181 ? -0.025 42.094 11.219 1 91.31 181 ALA A CA 1
ATOM 1393 C C . ALA A 1 181 ? -1.084 41 11.016 1 91.31 181 ALA A C 1
ATOM 1395 O O . ALA A 1 181 ? -0.783 39.812 11.07 1 91.31 181 ALA A O 1
ATOM 1396 N N . LEU A 1 182 ? -2.297 41.438 10.781 1 94.62 182 LEU A N 1
ATOM 1397 C CA . LEU A 1 182 ? -3.369 40.5 10.484 1 94.62 182 LEU A CA 1
ATOM 1398 C C . LEU A 1 182 ? -3.047 39.688 9.234 1 94.62 182 LEU A C 1
ATOM 1400 O O . LEU A 1 182 ? -3.262 38.469 9.203 1 94.62 182 LEU A O 1
ATOM 1404 N N . ALA A 1 183 ? -2.578 40.344 8.242 1 95.62 183 ALA A N 1
ATOM 1405 C CA . ALA A 1 183 ? -2.205 39.688 6.988 1 95.62 183 ALA A CA 1
ATOM 1406 C C . ALA A 1 183 ? -1.119 38.656 7.219 1 95.62 183 ALA A C 1
ATOM 1408 O O . ALA A 1 183 ? -1.149 37.562 6.625 1 95.62 183 ALA A O 1
ATOM 1409 N N . SER A 1 184 ? -0.211 39 8.039 1 91.88 184 SER A N 1
ATOM 1410 C CA . SER A 1 184 ? 0.858 38.031 8.359 1 91.88 184 SER A CA 1
ATOM 1411 C C . SER A 1 184 ? 0.32 36.812 9.102 1 91.88 184 SER A C 1
ATOM 1413 O O . SER A 1 184 ? 0.714 35.688 8.812 1 91.88 184 SER A O 1
ATOM 1415 N N . GLN A 1 185 ? -0.52 37.031 10.047 1 91.69 185 GLN A N 1
ATOM 1416 C CA . GLN A 1 185 ? -1.152 35.938 10.773 1 91.69 185 GLN A CA 1
ATOM 1417 C C . GLN A 1 185 ? -1.978 35.062 9.836 1 91.69 185 GLN A C 1
ATOM 1419 O O . GLN A 1 185 ? -1.948 33.844 9.945 1 91.69 185 GLN A O 1
ATOM 1424 N N . ALA A 1 186 ? -2.668 35.75 8.992 1 94.69 186 ALA A N 1
ATOM 1425 C CA . ALA A 1 186 ? -3.477 35.031 8.008 1 94.69 186 ALA A CA 1
ATOM 1426 C C . ALA A 1 186 ? -2.602 34.188 7.098 1 94.69 186 ALA A C 1
ATOM 1428 O O . ALA A 1 186 ? -2.955 33.031 6.781 1 94.69 186 ALA A O 1
ATOM 1429 N N . ALA A 1 187 ? -1.5 34.719 6.699 1 94.31 187 ALA A N 1
ATOM 1430 C CA . ALA A 1 187 ? -0.584 34 5.816 1 94.31 187 ALA A CA 1
ATOM 1431 C C . ALA A 1 187 ? -0.076 32.719 6.48 1 94.31 187 ALA A C 1
ATOM 1433 O O . ALA A 1 187 ? -0.018 31.656 5.848 1 94.31 187 ALA A O 1
ATOM 1434 N N . VAL A 1 188 ? 0.273 32.75 7.699 1 90.31 188 VAL A N 1
ATOM 1435 C CA . VAL A 1 188 ? 0.781 31.609 8.43 1 90.31 188 VAL A CA 1
ATOM 1436 C C . VAL A 1 188 ? -0.333 30.578 8.602 1 90.31 188 VAL A C 1
ATOM 1438 O O . VAL A 1 188 ? -0.107 29.375 8.445 1 90.31 188 VAL A O 1
ATOM 1441 N N . ALA A 1 189 ? -1.488 31.094 9 1 91.81 189 ALA A N 1
ATOM 1442 C CA . ALA A 1 189 ? -2.639 30.203 9.133 1 91.81 189 ALA A CA 1
ATOM 1443 C C . ALA A 1 189 ? -2.934 29.484 7.824 1 91.81 189 ALA A C 1
ATOM 1445 O O . ALA A 1 189 ? -3.193 28.281 7.82 1 91.81 189 ALA A O 1
ATOM 1446 N N . LEU A 1 190 ? -2.875 30.172 6.77 1 92.56 190 LEU A N 1
ATOM 1447 C CA . LEU A 1 190 ? -3.123 29.609 5.449 1 92.56 190 LEU A CA 1
ATOM 1448 C C . LEU A 1 190 ? -2.055 28.578 5.09 1 92.56 190 LEU A C 1
ATOM 1450 O O . LEU A 1 190 ? -2.361 27.531 4.516 1 92.56 190 LEU A O 1
ATOM 1454 N N . ASP A 1 191 ? -0.866 28.906 5.395 1 88.69 191 ASP A N 1
ATOM 1455 C CA . ASP A 1 191 ? 0.235 27.984 5.129 1 88.69 191 ASP A CA 1
ATOM 1456 C C . ASP A 1 191 ? 0.052 26.672 5.895 1 88.69 191 ASP A C 1
ATOM 1458 O O . ASP A 1 191 ? 0.281 25.594 5.352 1 88.69 191 ASP A O 1
ATOM 1462 N N . ASN A 1 192 ? -0.285 26.781 7.141 1 87.62 192 ASN A N 1
ATOM 1463 C CA . ASN A 1 192 ? -0.528 25.594 7.957 1 87.62 192 ASN A CA 1
ATOM 1464 C C . ASN A 1 192 ? -1.682 24.766 7.406 1 87.62 192 ASN A C 1
ATOM 1466 O O . ASN A 1 192 ? -1.594 23.531 7.348 1 87.62 192 ASN A O 1
ATOM 1470 N N . GLN A 1 193 ? -2.658 25.438 7.059 1 88.62 193 GLN A N 1
ATOM 1471 C CA . GLN A 1 193 ? -3.809 24.75 6.484 1 88.62 193 GLN A CA 1
ATOM 1472 C C . GLN A 1 193 ? -3.432 24.031 5.199 1 88.62 193 GLN A C 1
ATOM 1474 O O . GLN A 1 193 ? -3.842 22.891 4.98 1 88.62 193 GLN A O 1
ATOM 1479 N N . ARG A 1 194 ? -2.736 24.703 4.367 1 86.5 194 ARG A N 1
ATOM 1480 C CA . ARG A 1 194 ? -2.283 24.109 3.113 1 86.5 194 ARG A CA 1
ATOM 1481 C C . ARG A 1 194 ? -1.444 22.859 3.369 1 86.5 194 ARG A C 1
ATOM 1483 O O . ARG A 1 194 ? -1.569 21.875 2.65 1 86.5 194 ARG A O 1
ATOM 1490 N N . LEU A 1 195 ? -0.58 22.953 4.312 1 85.12 195 LEU A N 1
ATOM 1491 C CA . LEU A 1 195 ? 0.275 21.812 4.645 1 85.12 195 LEU A CA 1
ATOM 1492 C C . LEU A 1 195 ? -0.555 20.625 5.121 1 85.12 195 LEU A C 1
ATOM 1494 O O . LEU A 1 195 ? -0.309 19.5 4.715 1 85.12 195 LEU A O 1
ATOM 1498 N N . ILE A 1 196 ? -1.486 20.922 5.949 1 86.12 196 ILE A N 1
ATOM 1499 C CA . ILE A 1 196 ? -2.355 19.875 6.48 1 86.12 196 ILE A CA 1
ATOM 1500 C C . ILE A 1 196 ? -3.146 19.234 5.34 1 86.12 196 ILE A C 1
ATOM 1502 O O . ILE A 1 196 ? -3.221 18 5.242 1 86.12 196 ILE A O 1
ATOM 1506 N N . GLU A 1 197 ? -3.67 20.031 4.48 1 87.81 197 GLU A N 1
ATOM 1507 C CA . GLU A 1 197 ? -4.457 19.531 3.355 1 87.81 197 GLU A CA 1
ATOM 1508 C C . GLU A 1 197 ? -3.588 18.734 2.381 1 87.81 197 GLU A C 1
ATOM 1510 O O . GLU A 1 197 ? -4.031 17.734 1.82 1 87.81 197 GLU A O 1
ATOM 1515 N N . ALA A 1 198 ? -2.428 19.234 2.182 1 87.12 198 ALA A N 1
ATOM 1516 C CA . ALA A 1 198 ? -1.509 18.531 1.284 1 87.12 198 ALA A CA 1
ATOM 1517 C C . ALA A 1 198 ? -1.171 17.141 1.812 1 87.12 198 ALA A C 1
ATOM 1519 O O . ALA A 1 198 ? -1.103 16.188 1.043 1 87.12 198 ALA A O 1
ATOM 1520 N N . GLN A 1 199 ? -0.951 17.031 3.027 1 87.56 199 GLN A N 1
ATOM 1521 C CA . GLN A 1 199 ? -0.649 15.742 3.645 1 87.56 199 GLN A CA 1
ATOM 1522 C C . GLN A 1 199 ? -1.844 14.797 3.557 1 87.56 199 GLN A C 1
ATOM 1524 O O . GLN A 1 199 ? -1.68 13.602 3.301 1 87.56 199 GLN A O 1
ATOM 1529 N N . LYS A 1 200 ? -3.002 15.367 3.799 1 88.5 200 LYS A N 1
ATOM 1530 C CA . LYS A 1 200 ? -4.219 14.57 3.67 1 88.5 200 LYS A CA 1
ATOM 1531 C C . LYS A 1 200 ? -4.395 14.07 2.24 1 88.5 200 LYS A C 1
ATOM 1533 O O . LYS A 1 200 ? -4.738 12.898 2.023 1 88.5 200 LYS A O 1
ATOM 1538 N N . HIS A 1 201 ? -4.18 14.969 1.348 1 90.81 201 HIS A N 1
ATOM 1539 C CA . HIS A 1 201 ? -4.316 14.625 -0.061 1 90.81 201 HIS A CA 1
ATOM 1540 C C . HIS A 1 201 ? -3.295 13.562 -0.47 1 90.81 201 HIS A C 1
ATOM 1542 O O . HIS A 1 201 ? -3.609 12.656 -1.242 1 90.81 201 HIS A O 1
ATOM 1548 N N . LEU A 1 202 ? -2.086 13.719 0.044 1 91 202 LEU A N 1
ATOM 1549 C CA . LEU A 1 202 ? -1.041 12.734 -0.227 1 91 202 LEU A CA 1
ATOM 1550 C C . LEU A 1 202 ? -1.435 11.359 0.311 1 91 202 LEU A C 1
ATOM 1552 O O . LEU A 1 202 ? -1.286 10.352 -0.383 1 91 202 LEU A O 1
ATOM 1556 N N . PHE A 1 203 ? -1.961 11.352 1.512 1 92.12 203 PHE A N 1
ATOM 1557 C CA . PHE A 1 203 ? -2.385 10.109 2.145 1 92.12 203 PHE A CA 1
ATOM 1558 C C . PHE A 1 203 ? -3.512 9.461 1.354 1 92.12 203 PHE A C 1
ATOM 1560 O O . PHE A 1 203 ? -3.459 8.266 1.057 1 92.12 203 PHE A O 1
ATOM 1567 N N . LYS A 1 204 ? -4.465 10.242 0.933 1 91.69 204 LYS A N 1
ATOM 1568 C CA . LYS A 1 204 ? -5.594 9.75 0.143 1 91.69 204 LYS A CA 1
ATOM 1569 C C . LYS A 1 204 ? -5.121 9.195 -1.197 1 91.69 204 LYS A C 1
ATOM 1571 O O . LYS A 1 204 ? -5.582 8.133 -1.629 1 91.69 204 LYS A O 1
ATOM 1576 N N . SER A 1 205 ? -4.277 9.938 -1.827 1 92.56 205 SER A N 1
ATOM 1577 C CA . SER A 1 205 ? -3.756 9.508 -3.121 1 92.56 205 SER A CA 1
ATOM 1578 C C . SER A 1 205 ? -2.961 8.211 -2.996 1 92.56 205 SER A C 1
ATOM 1580 O O . SER A 1 205 ? -3.018 7.355 -3.879 1 92.56 205 SER A O 1
ATOM 1582 N N . PHE A 1 206 ? -2.246 8.078 -1.928 1 91.69 206 PHE A N 1
ATOM 1583 C CA . PHE A 1 206 ? -1.483 6.859 -1.687 1 91.69 206 PHE A CA 1
ATOM 1584 C C . PHE A 1 206 ? -2.414 5.66 -1.537 1 91.69 206 PHE A C 1
ATOM 1586 O O . PHE A 1 206 ? -2.156 4.594 -2.102 1 91.69 206 PHE A O 1
ATOM 1593 N N . ILE A 1 207 ? -3.484 5.852 -0.816 1 92.06 207 ILE A N 1
ATOM 1594 C CA . ILE A 1 207 ? -4.5 4.816 -0.666 1 92.06 207 ILE A CA 1
ATOM 1595 C C . ILE A 1 207 ? -5.012 4.391 -2.041 1 92.06 207 ILE A C 1
ATOM 1597 O O . ILE A 1 207 ? -5.09 3.197 -2.342 1 92.06 207 ILE A O 1
ATOM 1601 N N . GLN A 1 208 ? -5.246 5.305 -2.885 1 90.88 208 GLN A N 1
ATOM 1602 C CA . GLN A 1 208 ? -5.797 5.035 -4.211 1 90.88 208 GLN A CA 1
ATOM 1603 C C . GLN A 1 208 ? -4.789 4.285 -5.078 1 90.88 208 GLN A C 1
ATOM 1605 O O . GLN A 1 208 ? -5.156 3.371 -5.816 1 90.88 208 GLN A O 1
ATOM 1610 N N . VAL A 1 209 ? -3.559 4.684 -4.965 1 89.12 209 VAL A N 1
ATOM 1611 C CA . VAL A 1 209 ? -2.512 4.066 -5.773 1 89.12 209 VAL A CA 1
ATOM 1612 C C . VAL A 1 209 ? -2.312 2.615 -5.336 1 89.12 209 VAL A C 1
ATOM 1614 O O . VAL A 1 209 ? -2.207 1.718 -6.176 1 89.12 209 VAL A O 1
ATOM 1617 N N . ILE A 1 210 ? -2.281 2.391 -4.066 1 88.88 210 ILE A N 1
ATOM 1618 C CA . ILE A 1 210 ? -2.104 1.038 -3.551 1 88.88 210 ILE A CA 1
ATOM 1619 C C . ILE A 1 210 ? -3.314 0.183 -3.916 1 88.88 210 ILE A C 1
ATOM 1621 O O . ILE A 1 210 ? -3.164 -0.943 -4.395 1 88.88 210 ILE A O 1
ATOM 1625 N N . ALA A 1 211 ? -4.496 0.767 -3.742 1 88.5 211 ALA A N 1
ATOM 1626 C CA . ALA A 1 211 ? -5.723 0.064 -4.113 1 88.5 211 ALA A CA 1
ATOM 1627 C C . ALA A 1 211 ? -5.723 -0.291 -5.598 1 88.5 211 ALA A C 1
ATOM 1629 O O . ALA A 1 211 ? -6.066 -1.413 -5.973 1 88.5 211 ALA A O 1
ATOM 1630 N N . GLY A 1 212 ? -5.348 0.649 -6.414 1 85.81 212 GLY A N 1
ATOM 1631 C CA . GLY A 1 212 ? -5.262 0.407 -7.844 1 85.81 212 GLY A CA 1
ATOM 1632 C C . GLY A 1 212 ? -4.262 -0.676 -8.211 1 85.81 212 GLY A C 1
ATOM 1633 O O . GLY A 1 212 ? -4.512 -1.48 -9.109 1 85.81 212 GLY A O 1
ATOM 1634 N N . SER A 1 213 ? -3.18 -0.723 -7.523 1 85.81 213 SER A N 1
ATOM 1635 C CA . SER A 1 213 ? -2.145 -1.722 -7.773 1 85.81 213 SER A CA 1
ATOM 1636 C C . SER A 1 213 ? -2.609 -3.115 -7.363 1 85.81 213 SER A C 1
ATOM 1638 O O . SER A 1 213 ? -2.268 -4.105 -8.016 1 85.81 213 SER A O 1
ATOM 1640 N N . ILE A 1 214 ? -3.312 -3.168 -6.305 1 86.12 214 ILE A N 1
ATOM 1641 C CA . ILE A 1 214 ? -3.871 -4.438 -5.855 1 86.12 214 ILE A CA 1
ATOM 1642 C C . ILE A 1 214 ? -4.871 -4.957 -6.887 1 86.12 214 ILE A C 1
ATOM 1644 O O . ILE A 1 214 ? -4.848 -6.137 -7.246 1 86.12 214 ILE A O 1
ATOM 1648 N N . ASP A 1 215 ? -5.676 -4.043 -7.441 1 83.5 215 ASP A N 1
ATOM 1649 C CA . ASP A 1 215 ? -6.641 -4.41 -8.477 1 83.5 215 ASP A CA 1
ATOM 1650 C C . ASP A 1 215 ? -5.93 -4.898 -9.734 1 83.5 215 ASP A C 1
ATOM 1652 O O . ASP A 1 215 ? -6.426 -5.793 -10.422 1 83.5 215 ASP A O 1
ATOM 1656 N N . ALA A 1 216 ? -4.793 -4.375 -10 1 77.44 216 ALA A N 1
ATOM 1657 C CA . ALA A 1 216 ? -4.062 -4.668 -11.234 1 77.44 216 ALA A CA 1
ATOM 1658 C C . ALA A 1 216 ? -3.42 -6.047 -11.172 1 77.44 216 ALA A C 1
ATOM 1660 O O . ALA A 1 216 ? -2.98 -6.578 -12.195 1 77.44 216 ALA A O 1
ATOM 1661 N N . LYS A 1 217 ? -3.375 -6.629 -9.961 1 79.62 217 LYS A N 1
ATOM 1662 C CA . LYS A 1 217 ? -2.797 -7.961 -9.805 1 79.62 217 LYS A CA 1
ATOM 1663 C C . LYS A 1 217 ? -3.553 -8.984 -10.648 1 79.62 217 LYS A C 1
ATOM 1665 O O . LYS A 1 217 ? -2.965 -9.961 -11.133 1 79.62 217 LYS A O 1
ATOM 1670 N N . SER A 1 218 ? -4.898 -8.672 -10.711 1 72.12 218 SER A N 1
ATOM 1671 C CA . SER A 1 218 ? -5.742 -9.609 -11.453 1 72.12 218 SER A CA 1
ATOM 1672 C C . SER A 1 218 ? -6.672 -8.867 -12.406 1 72.12 218 SER A C 1
ATOM 1674 O O . SER A 1 218 ? -7.238 -7.832 -12.055 1 72.12 218 SER A O 1
ATOM 1676 N N . PRO A 1 219 ? -6.672 -9.398 -13.578 1 66.31 219 PRO A N 1
ATOM 1677 C CA . PRO A 1 219 ? -7.621 -8.781 -14.5 1 66.31 219 PRO A CA 1
ATOM 1678 C C . PRO A 1 219 ? -9.062 -8.867 -14.016 1 66.31 219 PRO A C 1
ATOM 1680 O O . PRO A 1 219 ? -9.93 -8.141 -14.508 1 66.31 219 PRO A O 1
ATOM 1683 N N . TYR A 1 220 ? -9.258 -9.711 -13.016 1 63.53 220 TYR A N 1
ATOM 1684 C CA . TYR A 1 220 ? -10.609 -9.969 -12.523 1 63.53 220 TYR A CA 1
ATOM 1685 C C . TYR A 1 220 ? -11.031 -8.914 -11.516 1 63.53 220 TYR A C 1
ATOM 1687 O O . TYR A 1 220 ? -12.211 -8.828 -11.156 1 63.53 220 TYR A O 1
ATOM 1695 N N . THR A 1 221 ? -10.062 -8.156 -11.047 1 61.62 221 THR A N 1
ATOM 1696 C CA . THR A 1 221 ? -10.406 -7.234 -9.969 1 61.62 221 THR A CA 1
ATOM 1697 C C . THR A 1 221 ? -10.391 -5.793 -10.469 1 61.62 221 THR A C 1
ATOM 1699 O O . THR A 1 221 ? -10.734 -4.871 -9.727 1 61.62 221 THR A O 1
ATOM 1702 N N . GLY A 1 222 ? -10.25 -5.531 -11.57 1 65.75 222 GLY A N 1
ATOM 1703 C CA . GLY A 1 222 ? -10.219 -4.25 -12.25 1 65.75 222 GLY A CA 1
ATOM 1704 C C . GLY A 1 222 ? -10.477 -3.076 -11.328 1 65.75 222 GLY A C 1
ATOM 1705 O O . GLY A 1 222 ? -9.789 -2.902 -10.32 1 65.75 222 GLY A O 1
ATOM 1706 N N . GLY A 1 223 ? -11.32 -2.119 -11.531 1 79.94 223 GLY A N 1
ATOM 1707 C CA . GLY A 1 223 ? -11.75 -0.878 -10.898 1 79.94 223 GLY A CA 1
ATOM 1708 C C . GLY A 1 223 ? -12.578 -1.099 -9.648 1 79.94 223 GLY A C 1
ATOM 1709 O O . GLY A 1 223 ? -13.266 -0.184 -9.188 1 79.94 223 GLY A O 1
ATOM 1710 N N . HIS A 1 224 ? -12.43 -2.359 -9.008 1 86.25 224 HIS A N 1
ATOM 1711 C CA . HIS A 1 224 ? -13.227 -2.742 -7.848 1 86.25 224 HIS A CA 1
ATOM 1712 C C . HIS A 1 224 ? -12.938 -1.839 -6.652 1 86.25 224 HIS A C 1
ATOM 1714 O O . HIS A 1 224 ? -13.867 -1.328 -6.02 1 86.25 224 HIS A O 1
ATOM 1720 N N . CYS A 1 225 ? -11.703 -1.592 -6.402 1 86.38 225 CYS A N 1
ATOM 1721 C CA . CYS A 1 225 ? -11.297 -0.832 -5.227 1 86.38 225 CYS A CA 1
ATOM 1722 C C . CYS A 1 225 ? -11.68 0.638 -5.371 1 86.38 225 CYS A C 1
ATOM 1724 O O . CYS A 1 225 ? -11.68 1.382 -4.387 1 86.38 225 CYS A O 1
ATOM 1726 N N . ASN A 1 226 ? -12.102 1.044 -6.559 1 87.12 226 ASN A N 1
ATOM 1727 C CA . ASN A 1 226 ? -12.57 2.41 -6.754 1 87.12 226 ASN A CA 1
ATOM 1728 C C . ASN A 1 226 ? -14.094 2.479 -6.762 1 87.12 226 ASN A C 1
ATOM 1730 O O . ASN A 1 226 ? -14.68 3.465 -6.305 1 87.12 226 ASN A O 1
ATOM 1734 N N . ARG A 1 227 ? -14.664 1.452 -7.223 1 93.12 227 ARG A N 1
ATOM 1735 C CA . ARG A 1 227 ? -16.109 1.47 -7.395 1 93.12 227 ARG A CA 1
ATOM 1736 C C . ARG A 1 227 ? -16.828 1.168 -6.078 1 93.12 227 ARG A C 1
ATOM 1738 O O . ARG A 1 227 ? -17.891 1.722 -5.801 1 93.12 227 ARG A O 1
ATOM 1745 N N . VAL A 1 228 ? -16.266 0.332 -5.273 1 95.31 228 VAL A N 1
ATOM 1746 C CA . VAL A 1 228 ? -16.891 -0.013 -4 1 95.31 228 VAL A CA 1
ATOM 1747 C C . VAL A 1 228 ? -16.984 1.227 -3.115 1 95.31 228 VAL A C 1
ATOM 1749 O O . VAL A 1 228 ? -18.031 1.52 -2.549 1 95.31 228 VAL A O 1
ATOM 1752 N N . PRO A 1 229 ? -15.898 2.023 -2.996 1 95.69 229 PRO A N 1
ATOM 1753 C CA . PRO A 1 229 ? -16.016 3.264 -2.223 1 95.69 229 PRO A CA 1
ATOM 1754 C C . PRO A 1 229 ? -17.078 4.203 -2.771 1 95.69 229 PRO A C 1
ATOM 1756 O O . PRO A 1 229 ? -17.859 4.777 -2 1 95.69 229 PRO A O 1
ATOM 1759 N N . ALA A 1 230 ? -17.141 4.34 -4.055 1 95.75 230 ALA A N 1
ATOM 1760 C CA . ALA A 1 230 ? -18.156 5.203 -4.672 1 95.75 230 ALA A CA 1
ATOM 1761 C C . ALA A 1 230 ? -19.562 4.754 -4.305 1 95.75 230 ALA A C 1
ATOM 1763 O O . ALA A 1 230 ? -20.406 5.57 -3.936 1 95.75 230 ALA A O 1
ATOM 1764 N N . LEU A 1 231 ? -19.781 3.482 -4.453 1 97.31 231 LEU A N 1
ATOM 1765 C CA . LEU A 1 231 ? -21.094 2.922 -4.148 1 97.31 231 LEU A CA 1
ATOM 1766 C C . LEU A 1 231 ? -21.422 3.051 -2.66 1 97.31 231 LEU A C 1
ATOM 1768 O O . LEU A 1 231 ? -22.562 3.311 -2.283 1 97.31 231 LEU A O 1
ATOM 1772 N N . THR A 1 232 ? -20.453 2.822 -1.799 1 97.94 232 THR A N 1
ATOM 1773 C CA . THR A 1 232 ? -20.625 2.986 -0.36 1 97.94 232 THR A CA 1
ATOM 1774 C C . THR A 1 232 ? -21.016 4.418 -0.024 1 97.94 232 THR A C 1
ATOM 1776 O O . THR A 1 232 ? -21.906 4.641 0.801 1 97.94 232 THR A O 1
ATOM 1779 N N . PHE A 1 233 ? -20.438 5.406 -0.68 1 97.25 233 PHE A N 1
ATOM 1780 C CA . PHE A 1 233 ? -20.75 6.816 -0.46 1 97.25 233 PHE A CA 1
ATOM 1781 C C . PHE A 1 233 ? -22.172 7.133 -0.907 1 97.25 233 PHE A C 1
ATOM 1783 O O . PHE A 1 233 ? -22.875 7.883 -0.237 1 97.25 233 PHE A O 1
ATOM 1790 N N . MET A 1 234 ? -22.531 6.574 -2.062 1 97.62 234 MET A N 1
ATOM 1791 C CA . MET A 1 234 ? -23.891 6.785 -2.545 1 97.62 234 MET A CA 1
ATOM 1792 C C . MET A 1 234 ? -24.922 6.289 -1.525 1 97.62 234 MET A C 1
ATOM 1794 O O . MET A 1 234 ? -25.906 6.977 -1.244 1 97.62 234 MET A O 1
ATOM 1798 N N . LEU A 1 235 ? -24.625 5.148 -1.017 1 98 235 LEU A N 1
ATOM 1799 C CA . LEU A 1 235 ? -25.562 4.555 -0.059 1 98 235 LEU A CA 1
ATOM 1800 C C . LEU A 1 235 ? -25.562 5.344 1.247 1 98 235 LEU A C 1
ATOM 1802 O O . LEU A 1 235 ? -26.625 5.566 1.833 1 98 235 LEU A O 1
ATOM 1806 N N . ALA A 1 236 ? -24.391 5.738 1.738 1 98.25 236 ALA A N 1
ATOM 1807 C CA . ALA A 1 236 ? -24.297 6.543 2.953 1 98.25 236 ALA A CA 1
ATOM 1808 C C . ALA A 1 236 ? -25.016 7.879 2.783 1 98.25 236 ALA A C 1
ATOM 1810 O O . ALA A 1 236 ? -25.688 8.352 3.701 1 98.25 236 ALA A O 1
ATOM 1811 N N . ARG A 1 237 ? -24.859 8.508 1.662 1 97.62 237 ARG A N 1
ATOM 1812 C CA . ARG A 1 237 ? -25.547 9.766 1.376 1 97.62 237 ARG A CA 1
ATOM 1813 C C . ARG A 1 237 ? -27.062 9.57 1.389 1 97.62 237 ARG A C 1
ATOM 1815 O O . ARG A 1 237 ? -27.797 10.391 1.94 1 97.62 237 ARG A O 1
ATOM 1822 N N . ALA A 1 238 ? -27.516 8.508 0.711 1 97.62 238 ALA A N 1
ATOM 1823 C CA . ALA A 1 238 ? -28.938 8.195 0.714 1 97.62 238 ALA A CA 1
ATOM 1824 C C . ALA A 1 238 ? -29.469 8.023 2.139 1 97.62 238 ALA A C 1
ATOM 1826 O O . ALA A 1 238 ? -30.578 8.445 2.451 1 97.62 238 ALA A O 1
ATOM 1827 N N . ALA A 1 239 ? -28.688 7.395 2.975 1 97.81 239 ALA A N 1
ATOM 1828 C CA . ALA A 1 239 ? -29.078 7.211 4.371 1 97.81 239 ALA A CA 1
ATOM 1829 C C . ALA A 1 239 ? -29.172 8.555 5.094 1 97.81 239 ALA A C 1
ATOM 1831 O O . ALA A 1 239 ? -30.109 8.773 5.875 1 97.81 239 ALA A O 1
ATOM 1832 N N . CYS A 1 240 ? -28.234 9.438 4.863 1 97 240 CYS A N 1
ATOM 1833 C CA . CYS A 1 240 ? -28.203 10.75 5.496 1 97 240 CYS A CA 1
ATOM 1834 C C . CYS A 1 240 ? -29.406 11.586 5.07 1 97 240 CYS A C 1
ATOM 1836 O O . CYS A 1 240 ? -29.844 12.461 5.816 1 97 240 CYS A O 1
ATOM 1838 N N . GLU A 1 241 ? -29.969 11.289 3.945 1 95.88 241 GLU A N 1
ATOM 1839 C CA . GLU A 1 241 ? -31.062 12.078 3.383 1 95.88 241 GLU A CA 1
ATOM 1840 C C . GLU A 1 241 ? -32.406 11.578 3.873 1 95.88 241 GLU A C 1
ATOM 1842 O O . GLU A 1 241 ? -33.438 12.227 3.656 1 95.88 241 GLU A O 1
ATOM 1847 N N . GLN A 1 242 ? -32.406 10.5 4.535 1 94.62 242 GLN A N 1
ATOM 1848 C CA . GLN A 1 242 ? -33.656 9.93 5.004 1 94.62 242 GLN A CA 1
ATOM 1849 C C . GLN A 1 242 ? -34.281 10.781 6.117 1 94.62 242 GLN A C 1
ATOM 1851 O O . GLN A 1 242 ? -33.562 11.234 7.016 1 94.62 242 GLN A O 1
ATOM 1856 N N . GLN A 1 243 ? -35.531 10.969 5.992 1 93.62 243 GLN A N 1
ATOM 1857 C CA . GLN A 1 243 ? -36.25 11.734 7.008 1 93.62 243 GLN A CA 1
ATOM 1858 C C . GLN A 1 243 ? -37.094 10.828 7.895 1 93.62 243 GLN A C 1
ATOM 1860 O O . GLN A 1 243 ? -37.5 11.227 8.984 1 93.62 243 GLN A O 1
ATOM 1865 N N . GLU A 1 244 ? -37.406 9.633 7.359 1 93 244 GLU A N 1
ATOM 1866 C CA . GLU A 1 244 ? -38.188 8.641 8.094 1 93 244 GLU A CA 1
ATOM 1867 C C . GLU A 1 244 ? -37.562 7.258 8.008 1 93 244 GLU A C 1
ATOM 1869 O O . GLU A 1 244 ? -36.625 7.047 7.223 1 93 244 GLU A O 1
ATOM 1874 N N . GLY A 1 245 ? -38.031 6.418 8.906 1 92 245 GLY A N 1
ATOM 1875 C CA . GLY A 1 245 ? -37.531 5.047 8.852 1 92 245 GLY A CA 1
ATOM 1876 C C . GLY A 1 245 ? -36.312 4.816 9.734 1 92 245 GLY A C 1
ATOM 1877 O O . GLY A 1 245 ? -36.062 5.598 10.648 1 92 245 GLY A O 1
ATOM 1878 N N . PRO A 1 246 ? -35.656 3.734 9.508 1 93.75 246 PRO A N 1
ATOM 1879 C CA . PRO A 1 246 ? -34.594 3.311 10.398 1 93.75 246 PRO A CA 1
ATOM 1880 C C . PRO A 1 246 ? -33.375 4.23 10.328 1 93.75 246 PRO A C 1
ATOM 1882 O O . PRO A 1 246 ? -32.562 4.27 11.266 1 93.75 246 PRO A O 1
ATOM 1885 N N . TYR A 1 247 ? -33.219 5.07 9.281 1 95.75 247 TYR A N 1
ATOM 1886 C CA . TYR A 1 247 ? -32 5.863 9.109 1 95.75 247 TYR A CA 1
ATOM 1887 C C . TYR A 1 247 ? -32.312 7.352 9.234 1 95.75 247 TYR A C 1
ATOM 1889 O O . TYR A 1 247 ? -31.531 8.188 8.75 1 95.75 247 TYR A O 1
ATOM 1897 N N . LYS A 1 248 ? -33.406 7.613 9.844 1 94.62 248 LYS A N 1
ATOM 1898 C CA . LYS A 1 248 ? -33.812 9.008 10.016 1 94.62 248 LYS A CA 1
ATOM 1899 C C . LYS A 1 248 ? -32.781 9.789 10.82 1 94.62 248 LYS A C 1
ATOM 1901 O O . LYS A 1 248 ? -32.594 10.984 10.602 1 94.62 248 LYS A O 1
ATOM 1906 N N . ASP A 1 249 ? -32.094 9.117 11.781 1 94.5 249 ASP A N 1
ATOM 1907 C CA . ASP A 1 249 ? -31.141 9.789 12.672 1 94.5 249 ASP A CA 1
ATOM 1908 C C . ASP A 1 249 ? -29.703 9.539 12.242 1 94.5 249 ASP A C 1
ATOM 1910 O O . ASP A 1 249 ? -28.766 9.898 12.953 1 94.5 249 ASP A O 1
ATOM 1914 N N . PHE A 1 250 ? -29.562 8.898 11.086 1 96.25 250 PHE A N 1
ATOM 1915 C CA . PHE A 1 250 ? -28.203 8.625 10.609 1 96.25 250 PHE A CA 1
ATOM 1916 C C . PHE A 1 250 ? -27.609 9.859 9.953 1 96.25 250 PHE A C 1
ATOM 1918 O O . PHE A 1 250 ? -28.172 10.414 9.008 1 96.25 250 PHE A O 1
ATOM 1925 N N . HIS A 1 251 ? -26.516 10.273 10.453 1 95.69 251 HIS A N 1
ATOM 1926 C CA . HIS A 1 251 ? -25.766 11.398 9.898 1 95.69 251 HIS A CA 1
ATOM 1927 C C . HIS A 1 251 ? -24.266 11.195 10.055 1 95.69 251 HIS A C 1
ATOM 1929 O O . HIS A 1 251 ? -23.812 10.555 11.008 1 95.69 251 HIS A O 1
ATOM 1935 N N . LEU A 1 252 ? -23.516 11.742 9.078 1 95.56 252 LEU A N 1
ATOM 1936 C CA . LEU A 1 252 ? -22.062 11.734 9.148 1 95.56 252 LEU A CA 1
ATOM 1937 C C . LEU A 1 252 ? -21.5 13.156 9.133 1 95.56 252 LEU A C 1
ATOM 1939 O O . LEU A 1 252 ? -21.906 13.969 8.289 1 95.56 252 LEU A O 1
ATOM 1943 N N . THR A 1 253 ? -20.641 13.398 10.062 1 93.06 253 THR A N 1
ATOM 1944 C CA . THR A 1 253 ? -19.906 14.656 10.031 1 93.06 253 THR A CA 1
ATOM 1945 C C . THR A 1 253 ? -18.844 14.641 8.922 1 93.06 253 THR A C 1
ATOM 1947 O O . THR A 1 253 ? -18.594 13.594 8.32 1 93.06 253 THR A O 1
ATOM 1950 N N . ASP A 1 254 ? -18.234 15.773 8.617 1 88.31 254 ASP A N 1
ATOM 1951 C CA . ASP A 1 254 ? -17.172 15.852 7.617 1 88.31 254 ASP A CA 1
ATOM 1952 C C . ASP A 1 254 ? -16.031 14.906 7.957 1 88.31 254 ASP A C 1
ATOM 1954 O O . ASP A 1 254 ? -15.453 14.273 7.07 1 88.31 254 ASP A O 1
ATOM 1958 N N . GLU A 1 255 ? -15.695 14.836 9.234 1 88.88 255 GLU A N 1
ATOM 1959 C CA . GLU A 1 255 ? -14.625 13.945 9.688 1 88.88 255 GLU A CA 1
ATOM 1960 C C . GLU A 1 255 ? -15.008 12.477 9.484 1 88.88 255 GLU A C 1
ATOM 1962 O O . GLU A 1 255 ? -14.172 11.656 9.125 1 88.88 255 GLU A O 1
ATOM 1967 N N . GLU A 1 256 ? -16.281 12.281 9.719 1 95.19 256 GLU A N 1
ATOM 1968 C CA . GLU A 1 256 ? -16.75 10.906 9.562 1 95.19 256 GLU A CA 1
ATOM 1969 C C . GLU A 1 256 ? -16.828 10.516 8.094 1 95.19 256 GLU A C 1
ATOM 1971 O O . GLU A 1 256 ? -16.594 9.359 7.742 1 95.19 256 GLU A O 1
ATOM 1976 N N . TRP A 1 257 ? -17.219 11.453 7.27 1 95.81 257 TRP A N 1
ATOM 1977 C CA . TRP A 1 257 ? -17.156 11.195 5.832 1 95.81 257 TRP A CA 1
ATOM 1978 C C . TRP A 1 257 ? -15.742 10.844 5.395 1 95.81 257 TRP A C 1
ATOM 1980 O O . TRP A 1 257 ? -15.547 9.938 4.582 1 95.81 257 TRP A O 1
ATOM 1990 N N . TYR A 1 258 ? -14.781 11.547 5.949 1 93.38 258 TYR A N 1
ATOM 1991 C CA . TYR A 1 258 ? -13.383 11.25 5.648 1 93.38 258 TYR A CA 1
ATOM 1992 C C . TYR A 1 258 ? -12.992 9.875 6.188 1 93.38 258 TYR A C 1
ATOM 1994 O O . TYR A 1 258 ? -12.281 9.125 5.516 1 93.38 258 TYR A O 1
ATOM 2002 N N . GLU A 1 259 ? -13.438 9.586 7.387 1 95.88 259 GLU A N 1
ATOM 2003 C CA . GLU A 1 259 ? -13.195 8.266 7.973 1 95.88 259 GLU A CA 1
ATOM 2004 C C . GLU A 1 259 ? -13.75 7.156 7.082 1 95.88 259 GLU A C 1
ATOM 2006 O O . GLU A 1 259 ? -13.094 6.141 6.867 1 95.88 259 GLU A O 1
ATOM 2011 N N . LEU A 1 260 ? -14.961 7.383 6.539 1 97.62 260 LEU A N 1
ATOM 2012 C CA . LEU A 1 260 ? -15.594 6.422 5.641 1 97.62 260 LEU A CA 1
ATOM 2013 C C . LEU A 1 260 ? -14.797 6.281 4.344 1 97.62 260 LEU A C 1
ATOM 2015 O O . LEU A 1 260 ? -14.648 5.18 3.818 1 97.62 260 LEU A O 1
ATOM 2019 N N . GLU A 1 261 ? -14.32 7.371 3.865 1 95.69 261 GLU A N 1
ATOM 2020 C CA . GLU A 1 261 ? -13.516 7.367 2.646 1 95.69 261 GLU A CA 1
ATOM 2021 C C . GLU A 1 261 ? -12.258 6.527 2.816 1 95.69 261 GLU A C 1
ATOM 2023 O O . GLU A 1 261 ? -11.914 5.719 1.946 1 95.69 261 GLU A O 1
ATOM 2028 N N . VAL A 1 262 ? -11.609 6.707 3.898 1 95.5 262 VAL A N 1
ATOM 2029 C CA . VAL A 1 262 ? -10.375 5.977 4.184 1 95.5 262 VAL A CA 1
ATOM 2030 C C . VAL A 1 262 ? -10.688 4.492 4.352 1 95.5 262 VAL A C 1
ATOM 2032 O O . VAL A 1 262 ? -10.008 3.641 3.771 1 95.5 262 VAL A O 1
ATOM 2035 N N . ALA A 1 263 ? -11.734 4.219 5.086 1 97.5 263 ALA A N 1
ATOM 2036 C CA . ALA A 1 263 ? -12.117 2.83 5.328 1 97.5 263 ALA A CA 1
ATOM 2037 C C . ALA A 1 263 ? -12.477 2.125 4.023 1 97.5 263 ALA A C 1
ATOM 2039 O O . ALA A 1 263 ? -12.008 1.018 3.76 1 97.5 263 ALA A O 1
ATOM 2040 N N . ALA A 1 264 ? -13.305 2.764 3.232 1 97.12 264 ALA A N 1
ATOM 2041 C CA . ALA A 1 264 ? -13.742 2.17 1.971 1 97.12 264 ALA A CA 1
ATOM 2042 C C . ALA A 1 264 ? -12.57 2.012 1.008 1 97.12 264 ALA A C 1
ATOM 2044 O O . ALA A 1 264 ? -12.484 1.023 0.274 1 97.12 264 ALA A O 1
ATOM 2045 N N . GLY A 1 265 ? -11.695 2.959 0.997 1 94.5 265 GLY A N 1
ATOM 2046 C CA . GLY A 1 265 ? -10.531 2.898 0.131 1 94.5 265 GLY A CA 1
ATOM 2047 C C . GLY A 1 265 ? -9.578 1.773 0.492 1 94.5 265 GLY A C 1
ATOM 2048 O O . GLY A 1 265 ? -8.898 1.229 -0.377 1 94.5 265 GLY A O 1
ATOM 2049 N N . LEU A 1 266 ? -9.562 1.363 1.764 1 95.19 266 LEU A N 1
ATOM 2050 C CA . LEU A 1 266 ? -8.594 0.383 2.244 1 95.19 266 LEU A CA 1
ATOM 2051 C C . LEU A 1 266 ? -9.281 -0.937 2.58 1 95.19 266 LEU A C 1
ATOM 2053 O O . LEU A 1 266 ? -8.688 -1.804 3.225 1 95.19 266 LEU A O 1
ATOM 2057 N N . HIS A 1 267 ? -10.539 -1.14 2.213 1 96.25 267 HIS A N 1
ATOM 2058 C CA . HIS A 1 267 ? -11.32 -2.285 2.668 1 96.25 267 HIS A CA 1
ATOM 2059 C C . HIS A 1 267 ? -10.688 -3.598 2.215 1 96.25 267 HIS A C 1
ATOM 2061 O O . HIS A 1 267 ? -10.828 -4.621 2.885 1 96.25 267 HIS A O 1
ATOM 2067 N N . ASP A 1 268 ? -9.953 -3.527 1.159 1 93.88 268 ASP A N 1
ATOM 2068 C CA . ASP A 1 268 ? -9.367 -4.73 0.574 1 93.88 268 ASP A CA 1
ATOM 2069 C C . ASP A 1 268 ? -7.844 -4.641 0.541 1 93.88 268 ASP A C 1
ATOM 2071 O O . ASP A 1 268 ? -7.199 -5.277 -0.294 1 93.88 268 ASP A O 1
ATOM 2075 N N . CYS A 1 269 ? -7.227 -3.844 1.405 1 93.44 269 CYS A N 1
ATOM 2076 C CA . CYS A 1 269 ? -5.781 -3.637 1.336 1 93.44 269 CYS A CA 1
ATOM 2077 C C . CYS A 1 269 ? -5.031 -4.922 1.667 1 93.44 269 CYS A C 1
ATOM 2079 O O . CYS A 1 269 ? -3.898 -5.113 1.223 1 93.44 269 CYS A O 1
ATOM 2081 N N . GLY A 1 270 ? -5.668 -5.844 2.395 1 93.12 270 GLY A N 1
ATOM 2082 C CA . GLY A 1 270 ? -5.043 -7.117 2.719 1 93.12 270 GLY A CA 1
ATOM 2083 C C . GLY A 1 270 ? -4.848 -8.016 1.509 1 93.12 270 GLY A C 1
ATOM 2084 O O . GLY A 1 270 ? -4.074 -8.969 1.558 1 93.12 270 GLY A O 1
ATOM 2085 N N . LYS A 1 271 ? -5.5 -7.766 0.363 1 92.44 271 LYS A N 1
ATOM 2086 C CA . LYS A 1 271 ? -5.359 -8.547 -0.862 1 92.44 271 LYS A CA 1
ATOM 2087 C C . LYS A 1 271 ? -3.949 -8.414 -1.437 1 92.44 271 LYS A C 1
ATOM 2089 O O . LYS A 1 271 ? -3.566 -9.172 -2.332 1 92.44 271 LYS A O 1
ATOM 2094 N N . VAL A 1 272 ? -3.215 -7.492 -0.886 1 89.31 272 VAL A N 1
ATOM 2095 C CA . VAL A 1 272 ? -1.82 -7.355 -1.292 1 89.31 272 VAL A CA 1
ATOM 2096 C C . VAL A 1 272 ? -1.097 -8.688 -1.12 1 89.31 272 VAL A C 1
ATOM 2098 O O . VAL A 1 272 ? -0.211 -9.023 -1.908 1 89.31 272 VAL A O 1
ATOM 2101 N N . THR A 1 273 ? -1.501 -9.484 -0.178 1 87.38 273 THR A N 1
ATOM 2102 C CA . THR A 1 273 ? -0.797 -10.719 0.138 1 87.38 273 THR A CA 1
ATOM 2103 C C . THR A 1 273 ? -1.511 -11.922 -0.476 1 87.38 273 THR A C 1
ATOM 2105 O O . THR A 1 273 ? -1.065 -13.062 -0.322 1 87.38 273 THR A O 1
ATOM 2108 N N . THR A 1 274 ? -2.598 -11.695 -1.119 1 90.25 274 THR A N 1
ATOM 2109 C CA . THR A 1 274 ? -3.328 -12.797 -1.74 1 90.25 274 THR A CA 1
ATOM 2110 C C . THR A 1 274 ? -2.691 -13.18 -3.072 1 90.25 274 THR A C 1
ATOM 2112 O O . THR A 1 274 ? -2.562 -12.344 -3.971 1 90.25 274 THR A O 1
ATOM 2115 N N . PRO A 1 275 ? -2.338 -14.422 -3.221 1 90.25 275 PRO A N 1
ATOM 2116 C CA . PRO A 1 275 ? -1.725 -14.828 -4.488 1 90.25 275 PRO A CA 1
ATOM 2117 C C . PRO A 1 275 ? -2.699 -14.773 -5.66 1 90.25 275 PRO A C 1
ATOM 2119 O O . PRO A 1 275 ? -3.826 -15.266 -5.555 1 90.25 275 PRO A O 1
ATOM 2122 N N . GLU A 1 276 ? -2.273 -14.297 -6.719 1 86.56 276 GLU A N 1
ATOM 2123 C CA . GLU A 1 276 ? -3.137 -14.125 -7.887 1 86.56 276 GLU A CA 1
ATOM 2124 C C . GLU A 1 276 ? -3.561 -15.477 -8.461 1 86.56 276 GLU A C 1
ATOM 2126 O O . GLU A 1 276 ? -4.672 -15.609 -8.977 1 86.56 276 GLU A O 1
ATOM 2131 N N . TYR A 1 277 ? -2.658 -16.469 -8.398 1 88.12 277 TYR A N 1
ATOM 2132 C CA . TYR A 1 277 ? -2.951 -17.734 -9.039 1 88.12 277 TYR A CA 1
ATOM 2133 C C . TYR A 1 277 ? -4.109 -18.453 -8.352 1 88.12 277 TYR A C 1
ATOM 2135 O O . TYR A 1 277 ? -4.781 -19.281 -8.953 1 88.12 277 TYR A O 1
ATOM 2143 N N . ILE A 1 278 ? -4.367 -18.156 -7.09 1 89.69 278 ILE A N 1
ATOM 2144 C CA . ILE A 1 278 ? -5.5 -18.734 -6.379 1 89.69 278 ILE A CA 1
ATOM 2145 C C . ILE A 1 278 ? -6.789 -18.047 -6.812 1 89.69 278 ILE A C 1
ATOM 2147 O O . ILE A 1 278 ? -7.816 -18.703 -7.02 1 89.69 278 ILE A O 1
ATOM 2151 N N . VAL A 1 279 ? -6.66 -16.797 -7.004 1 84.94 279 VAL A N 1
ATOM 2152 C CA . VAL A 1 279 ? -7.812 -16.016 -7.426 1 84.94 279 VAL A CA 1
ATOM 2153 C C . VAL A 1 279 ? -8.203 -16.391 -8.852 1 84.94 279 VAL A C 1
ATOM 2155 O O . VAL A 1 279 ? -9.391 -16.453 -9.18 1 84.94 279 VAL A O 1
ATOM 2158 N N . ASP A 1 280 ? -7.227 -16.719 -9.648 1 83.69 280 ASP A N 1
ATOM 2159 C CA . ASP A 1 280 ? -7.434 -17 -11.07 1 83.69 280 ASP A CA 1
ATOM 2160 C C . ASP A 1 280 ? -7.598 -18.484 -11.328 1 83.69 280 ASP A C 1
ATOM 2162 O O . ASP A 1 280 ? -7.664 -18.922 -12.484 1 83.69 280 ASP A O 1
ATOM 2166 N N . LYS A 1 281 ? -7.621 -19.281 -10.32 1 89.25 281 LYS A N 1
ATOM 2167 C CA . LYS A 1 281 ? -7.711 -20.719 -10.5 1 89.25 281 LYS A CA 1
ATOM 2168 C C . LYS A 1 281 ? -8.977 -21.109 -11.258 1 89.25 281 LYS A C 1
ATOM 2170 O O . LYS A 1 281 ? -10.086 -20.938 -10.742 1 89.25 281 LYS A O 1
ATOM 2175 N N . ALA A 1 282 ? -8.828 -21.703 -12.414 1 87.81 282 ALA A N 1
ATOM 2176 C CA . ALA A 1 282 ? -9.953 -21.906 -13.328 1 87.81 282 ALA A CA 1
ATOM 2177 C C . ALA A 1 282 ? -10.445 -23.344 -13.273 1 87.81 282 ALA A C 1
ATOM 2179 O O . ALA A 1 282 ? -11.609 -23.625 -13.586 1 87.81 282 ALA A O 1
ATOM 2180 N N . THR A 1 283 ? -9.594 -24.328 -13 1 93.56 283 THR A N 1
ATOM 2181 C CA . THR A 1 283 ? -9.977 -25.734 -12.898 1 93.56 283 THR A CA 1
ATOM 2182 C C . THR A 1 283 ? -9.492 -26.328 -11.578 1 93.56 283 THR A C 1
ATOM 2184 O O . THR A 1 283 ? -8.688 -25.719 -10.875 1 93.56 283 THR A O 1
ATOM 2187 N N . LYS A 1 284 ? -9.977 -27.5 -11.258 1 95.75 284 LYS A N 1
ATOM 2188 C CA . LYS A 1 284 ? -9.727 -28.094 -9.945 1 95.75 284 LYS A CA 1
ATOM 2189 C C . LYS A 1 284 ? -8.258 -28.484 -9.797 1 95.75 284 LYS A C 1
ATOM 2191 O O . LYS A 1 284 ? -7.672 -28.312 -8.727 1 95.75 284 LYS A O 1
ATOM 2196 N N . LEU A 1 285 ? -7.582 -28.938 -10.859 1 96.5 285 LEU A N 1
ATOM 2197 C CA . LEU A 1 285 ? -6.211 -29.422 -10.781 1 96.5 285 LEU A CA 1
ATOM 2198 C C . LEU A 1 285 ? -5.223 -28.328 -11.203 1 96.5 285 LEU A C 1
ATOM 2200 O O . LEU A 1 285 ? -4.016 -28.578 -11.242 1 96.5 285 LEU A O 1
ATOM 2204 N N . GLU A 1 286 ? -5.625 -27.203 -11.414 1 92.19 286 GLU A N 1
ATOM 2205 C CA . GLU A 1 286 ? -4.777 -26.172 -11.992 1 92.19 286 GLU A CA 1
ATOM 2206 C C . GLU A 1 286 ? -3.818 -25.594 -10.945 1 92.19 286 GLU A C 1
ATOM 2208 O O . GLU A 1 286 ? -4.199 -25.391 -9.797 1 92.19 286 GLU A O 1
ATOM 2213 N N . THR A 1 287 ? -2.488 -25.516 -11.242 1 90.44 287 THR A N 1
ATOM 2214 C CA . THR A 1 287 ? -1.413 -24.797 -10.57 1 90.44 287 THR A CA 1
ATOM 2215 C C . THR A 1 287 ? -0.699 -23.859 -11.547 1 90.44 287 THR A C 1
ATOM 2217 O O . THR A 1 287 ? 0.505 -23.984 -11.773 1 90.44 287 THR A O 1
ATOM 2220 N N . ILE A 1 288 ? -1.227 -22.828 -12.07 1 89.12 288 ILE A N 1
ATOM 2221 C CA . ILE A 1 288 ? -0.752 -22.031 -13.203 1 89.12 288 ILE A CA 1
ATOM 2222 C C . ILE A 1 288 ? -0.822 -22.875 -14.477 1 89.12 288 ILE A C 1
ATOM 2224 O O . ILE A 1 288 ? -1.251 -22.375 -15.523 1 89.12 288 ILE A O 1
ATOM 2228 N N . TYR A 1 289 ? -0.364 -24.094 -14.312 1 94.12 289 TYR A N 1
ATOM 2229 C CA . TYR A 1 289 ? -0.438 -25.141 -15.328 1 94.12 289 TYR A CA 1
ATOM 2230 C C . TYR A 1 289 ? -1.447 -26.203 -14.938 1 94.12 289 TYR A C 1
ATOM 2232 O O . TYR A 1 289 ? -1.521 -26.594 -13.766 1 94.12 289 TYR A O 1
ATOM 2240 N N . ASN A 1 290 ? -2.334 -26.609 -15.906 1 95.88 290 ASN A N 1
ATOM 2241 C CA . ASN A 1 290 ? -3.371 -27.609 -15.672 1 95.88 290 ASN A CA 1
ATOM 2242 C C . ASN A 1 290 ? -2.783 -29.016 -15.562 1 95.88 290 ASN A C 1
ATOM 2244 O O . ASN A 1 290 ? -2.326 -29.578 -16.562 1 95.88 290 ASN A O 1
ATOM 2248 N N . ARG A 1 291 ? -2.842 -29.625 -14.391 1 97.31 291 ARG A N 1
ATOM 2249 C CA . ARG A 1 291 ? -2.213 -30.922 -14.125 1 97.31 291 ARG A CA 1
ATOM 2250 C C . ARG A 1 291 ? -2.996 -32.062 -14.773 1 97.31 291 ARG A C 1
ATOM 2252 O O . ARG A 1 291 ? -2.566 -33.219 -14.742 1 97.31 291 ARG A O 1
ATOM 2259 N N . ILE A 1 292 ? -4.148 -31.688 -15.438 1 98.06 292 ILE A N 1
ATOM 2260 C CA . ILE A 1 292 ? -4.93 -32.688 -16.156 1 98.06 292 ILE A CA 1
ATOM 2261 C C . ILE A 1 292 ? -4.07 -33.344 -17.25 1 98.06 292 ILE A C 1
ATOM 2263 O O . ILE A 1 292 ? -4.277 -34.5 -17.609 1 98.06 292 ILE A O 1
ATOM 2267 N N . HIS A 1 293 ? -3.09 -32.625 -17.734 1 97.75 293 HIS A N 1
ATOM 2268 C CA . HIS A 1 293 ? -2.205 -33.125 -18.781 1 97.75 293 HIS A CA 1
ATOM 2269 C C . HIS A 1 293 ? -1.346 -34.281 -18.25 1 97.75 293 HIS A C 1
ATOM 2271 O O . HIS A 1 293 ? -1.073 -35.25 -18.984 1 97.75 293 HIS A O 1
ATOM 2277 N N . GLU A 1 294 ? -0.872 -34.156 -17.016 1 98 294 GLU A N 1
ATOM 2278 C CA . GLU A 1 294 ? -0.124 -35.25 -16.406 1 98 294 GLU A CA 1
ATOM 2279 C C . GLU A 1 294 ? -1.01 -36.469 -16.203 1 98 294 GLU A C 1
ATOM 2281 O O . GLU A 1 294 ? -0.589 -37.594 -16.469 1 98 294 GLU A O 1
ATOM 2286 N N . VAL A 1 295 ? -2.225 -36.25 -15.734 1 98.5 295 VAL A N 1
ATOM 2287 C CA . VAL A 1 295 ? -3.178 -37.344 -15.523 1 98.5 295 VAL A CA 1
ATOM 2288 C C . VAL A 1 295 ? -3.467 -38.031 -16.859 1 98.5 295 VAL A C 1
ATOM 2290 O O . VAL A 1 295 ? -3.543 -39.25 -16.906 1 98.5 295 VAL A O 1
ATOM 2293 N N . ARG A 1 296 ? -3.652 -37.281 -17.938 1 98.56 296 ARG A N 1
ATOM 2294 C CA . ARG A 1 296 ? -3.893 -37.844 -19.266 1 98.56 296 ARG A CA 1
ATOM 2295 C C . ARG A 1 296 ? -2.777 -38.812 -19.656 1 98.56 296 ARG A C 1
ATOM 2297 O O . ARG A 1 296 ? -3.039 -39.875 -20.234 1 98.56 296 ARG A O 1
ATOM 2304 N N . MET A 1 297 ? -1.558 -38.469 -19.344 1 98.31 297 MET A N 1
ATOM 2305 C CA . MET A 1 297 ? -0.411 -39.281 -19.703 1 98.31 297 MET A CA 1
ATOM 2306 C C . MET A 1 297 ? -0.456 -40.625 -18.953 1 98.31 297 MET A C 1
ATOM 2308 O O . MET A 1 297 ? -0.037 -41.656 -19.484 1 98.31 297 MET A O 1
ATOM 2312 N N . ARG A 1 298 ? -0.89 -40.656 -17.719 1 98.69 298 ARG A N 1
ATOM 2313 C CA . ARG A 1 298 ? -1.02 -41.906 -16.984 1 98.69 298 ARG A CA 1
ATOM 2314 C C . ARG A 1 298 ? -2.012 -42.844 -17.672 1 98.69 298 ARG A C 1
ATOM 2316 O O . ARG A 1 298 ? -1.812 -44.062 -17.688 1 98.69 298 ARG A O 1
ATOM 2323 N N . PHE A 1 299 ? -3.076 -42.25 -18.219 1 98.81 299 PHE A N 1
ATOM 2324 C CA . PHE A 1 299 ? -4.039 -43.031 -18.953 1 98.81 299 PHE A CA 1
ATOM 2325 C C . PHE A 1 299 ? -3.436 -43.531 -20.266 1 98.81 299 PHE A C 1
ATOM 2327 O O . PHE A 1 299 ? -3.752 -44.656 -20.719 1 98.81 299 PHE A O 1
ATOM 2334 N N . GLU A 1 300 ? -2.557 -42.75 -20.891 1 98.81 300 GLU A N 1
ATOM 2335 C CA . GLU A 1 300 ? -1.813 -43.219 -22.047 1 98.81 300 GLU A CA 1
ATOM 2336 C C . GLU A 1 300 ? -0.977 -44.469 -21.688 1 98.81 300 GLU A C 1
ATOM 2338 O O . GLU A 1 300 ? -0.895 -45.406 -22.469 1 98.81 300 GLU A O 1
ATOM 2343 N N . VAL A 1 301 ? -0.365 -44.438 -20.531 1 98.75 301 VAL A N 1
ATOM 2344 C CA . VAL A 1 301 ? 0.428 -45.562 -20.047 1 98.75 301 VAL A CA 1
ATOM 2345 C C . VAL A 1 301 ? -0.47 -46.781 -19.859 1 98.75 301 VAL A C 1
ATOM 2347 O O . VAL A 1 301 ? -0.123 -47.875 -20.281 1 98.75 301 VAL A O 1
ATOM 2350 N N . LEU A 1 302 ? -1.622 -46.594 -19.234 1 98.75 302 LEU A N 1
ATOM 2351 C CA . LEU A 1 302 ? -2.566 -47.656 -19 1 98.75 302 LEU A CA 1
ATOM 2352 C C . LEU A 1 302 ? -3.016 -48.312 -20.312 1 98.75 302 LEU A C 1
ATOM 2354 O O . LEU A 1 302 ? -3.182 -49.531 -20.391 1 98.75 302 LEU A O 1
ATOM 2358 N N . LYS A 1 303 ? -3.262 -47.438 -21.297 1 98.69 303 LYS A N 1
ATOM 2359 C CA . LYS A 1 303 ? -3.664 -47.969 -22.609 1 98.69 303 LYS A CA 1
ATOM 2360 C C . LYS A 1 303 ? -2.564 -48.812 -23.219 1 98.69 303 LYS A C 1
ATOM 2362 O O . LYS A 1 303 ? -2.842 -49.875 -23.797 1 98.69 303 LYS A O 1
ATOM 2367 N N . ARG A 1 304 ? -1.313 -48.406 -23.109 1 98.69 304 ARG A N 1
ATOM 2368 C CA . ARG A 1 304 ? -0.2 -49.219 -23.609 1 98.69 304 ARG A CA 1
ATOM 2369 C C . ARG A 1 304 ? -0.081 -50.531 -22.812 1 98.69 304 ARG A C 1
ATOM 2371 O O . ARG A 1 304 ? 0.265 -51.562 -23.375 1 98.69 304 ARG A O 1
ATOM 2378 N N . ASP A 1 305 ? -0.274 -50.438 -21.484 1 98.5 305 ASP A N 1
ATOM 2379 C CA . ASP A 1 305 ? -0.251 -51.625 -20.656 1 98.5 305 ASP A CA 1
ATOM 2380 C C . ASP A 1 305 ? -1.294 -52.656 -21.141 1 98.5 305 ASP A C 1
ATOM 2382 O O . ASP A 1 305 ? -1.039 -53.844 -21.156 1 98.5 305 ASP A O 1
ATOM 2386 N N . ALA A 1 306 ? -2.475 -52.125 -21.484 1 98.44 306 ALA A N 1
ATOM 2387 C CA . ALA A 1 306 ? -3.523 -53 -22.016 1 98.44 306 ALA A CA 1
ATOM 2388 C C . ALA A 1 306 ? -3.078 -53.688 -23.312 1 98.44 306 ALA A C 1
ATOM 2390 O O . ALA A 1 306 ? -3.359 -54.875 -23.531 1 98.44 306 ALA A O 1
ATOM 2391 N N . VAL A 1 307 ? -2.422 -52.938 -24.203 1 98.31 307 VAL A N 1
ATOM 2392 C CA . VAL A 1 307 ? -1.918 -53.469 -25.453 1 98.31 307 VAL A CA 1
ATOM 2393 C C . VAL A 1 307 ? -0.854 -54.531 -25.156 1 98.31 307 VAL A C 1
ATOM 2395 O O . VAL A 1 307 ? -0.822 -55.594 -25.797 1 98.31 307 VAL A O 1
ATOM 2398 N N . ILE A 1 308 ? 0.035 -54.281 -24.219 1 98.12 308 ILE A N 1
ATOM 2399 C CA . ILE A 1 308 ? 1.088 -55.219 -23.844 1 98.12 308 ILE A CA 1
ATOM 2400 C C . ILE A 1 308 ? 0.466 -56.5 -23.312 1 98.12 308 ILE A C 1
ATOM 2402 O O . ILE A 1 308 ? 0.883 -57.594 -23.688 1 98.12 308 ILE A O 1
ATOM 2406 N N . ASP A 1 309 ? -0.552 -56.375 -22.469 1 97.12 309 ASP A N 1
ATOM 2407 C CA . ASP A 1 309 ? -1.255 -57.531 -21.938 1 97.12 309 ASP A CA 1
ATOM 2408 C C . ASP A 1 309 ? -1.849 -58.375 -23.078 1 97.12 309 ASP A C 1
ATOM 2410 O O . ASP A 1 309 ? -1.789 -59.594 -23.031 1 97.12 309 ASP A O 1
ATOM 2414 N N . TYR A 1 310 ? -2.469 -57.719 -24.062 1 97.19 310 TYR A N 1
ATOM 2415 C CA . TYR A 1 310 ? -3.041 -58.375 -25.219 1 97.19 310 TYR A CA 1
ATOM 2416 C C . TYR A 1 310 ? -1.974 -59.156 -25.984 1 97.19 310 TYR A C 1
ATOM 2418 O O . TYR A 1 310 ? -2.146 -60.344 -26.266 1 97.19 310 TYR A O 1
ATOM 2426 N N . LEU A 1 311 ? -0.823 -58.469 -26.266 1 97.12 311 LEU A N 1
ATOM 2427 C CA . LEU A 1 311 ? 0.238 -59.094 -27.062 1 97.12 311 LEU A CA 1
ATOM 2428 C C . LEU A 1 311 ? 0.857 -60.25 -26.297 1 97.12 311 LEU A C 1
ATOM 2430 O O . LEU A 1 311 ? 1.183 -61.281 -26.906 1 97.12 311 LEU A O 1
ATOM 2434 N N . GLN A 1 312 ? 1.004 -60.094 -25 1 96.62 312 GLN A N 1
ATOM 2435 C CA . GLN A 1 312 ? 1.508 -61.219 -24.172 1 96.62 312 GLN A CA 1
ATOM 2436 C C . GLN A 1 312 ? 0.528 -62.375 -24.172 1 96.62 312 GLN A C 1
ATOM 2438 O O . GLN A 1 312 ? 0.94 -63.531 -24.188 1 96.62 312 GLN A O 1
ATOM 2443 N N . GLY A 1 313 ? -0.717 -62.031 -24.141 1 95.62 313 GLY A N 1
ATOM 2444 C CA . GLY A 1 313 ? -1.732 -63.062 -24.203 1 95.62 313 GLY A CA 1
ATOM 2445 C C . GLY A 1 313 ? -1.711 -63.844 -25.516 1 95.62 313 GLY A C 1
ATOM 2446 O O . GLY A 1 313 ? -1.891 -65.062 -25.531 1 95.62 313 GLY A O 1
ATOM 2447 N N . VAL A 1 314 ? -1.542 -63.125 -26.609 1 95.88 314 VAL A N 1
ATOM 2448 C CA . VAL A 1 314 ? -1.472 -63.75 -27.922 1 95.88 314 VAL A CA 1
ATOM 2449 C C . VAL A 1 314 ? -0.266 -64.688 -27.984 1 95.88 314 VAL A C 1
ATOM 2451 O O . VAL A 1 314 ? -0.362 -65.812 -28.516 1 95.88 314 VAL A O 1
ATOM 2454 N N . LEU A 1 315 ? 0.849 -64.25 -27.484 1 94.44 315 LEU A N 1
ATOM 2455 C CA . LEU A 1 315 ? 2.076 -65.062 -27.484 1 94.44 315 LEU A CA 1
ATOM 2456 C C . LEU A 1 315 ? 1.931 -66.312 -26.625 1 94.44 315 LEU A C 1
ATOM 2458 O O . LEU A 1 315 ? 2.484 -67.312 -26.938 1 94.44 315 LEU A O 1
ATOM 2462 N N . ALA A 1 316 ? 1.243 -66.125 -25.516 1 93.44 316 ALA A N 1
ATOM 2463 C CA . ALA A 1 316 ? 1.056 -67.25 -24.609 1 93.44 316 ALA A CA 1
ATOM 2464 C C . ALA A 1 316 ? 0.072 -68.312 -25.188 1 93.44 316 ALA A C 1
ATOM 2466 O O . ALA A 1 316 ? 0.028 -69.438 -24.734 1 93.44 316 ALA A O 1
ATOM 2467 N N . GLU A 1 317 ? -0.758 -68.062 -26.172 1 89.62 317 GLU A N 1
ATOM 2468 C CA . GLU A 1 317 ? -1.706 -68.938 -26.891 1 89.62 317 GLU A CA 1
ATOM 2469 C C . GLU A 1 317 ? -2.711 -69.562 -25.922 1 89.62 317 GLU A C 1
ATOM 2471 O O . GLU A 1 317 ? -3.119 -70.688 -26.125 1 89.62 317 GLU A O 1
ATOM 2476 N N . GLU A 1 318 ? -2.963 -68.875 -24.922 1 85.25 318 GLU A N 1
ATOM 2477 C CA . GLU A 1 318 ? -3.885 -69.438 -23.953 1 85.25 318 GLU A CA 1
ATOM 2478 C C . GLU A 1 318 ? -5.336 -69.188 -24.359 1 85.25 318 GLU A C 1
ATOM 2480 O O . GLU A 1 318 ? -6.23 -69.938 -23.938 1 85.25 318 GLU A O 1
ATOM 2485 N N . GLN A 1 319 ? -5.629 -68.125 -25.047 1 89.62 319 GLN A N 1
ATOM 2486 C CA . GLN A 1 319 ? -6.961 -67.75 -25.516 1 89.62 319 GLN A CA 1
ATOM 2487 C C . GLN A 1 319 ? -6.941 -67.438 -27.016 1 89.62 319 GLN A C 1
ATOM 2489 O O . GLN A 1 319 ? -5.891 -67.062 -27.562 1 89.62 319 GLN A O 1
ATOM 2494 N N . PRO A 1 320 ? -8.234 -67.5 -27.594 1 94.94 320 PRO A N 1
ATOM 2495 C CA . PRO A 1 320 ? -8.289 -67.125 -29 1 94.94 320 PRO A CA 1
ATOM 2496 C C . PRO A 1 320 ? -7.992 -65.625 -29.203 1 94.94 320 PRO A C 1
ATOM 2498 O O . PRO A 1 320 ? -8.422 -64.812 -28.391 1 94.94 320 PRO A O 1
ATOM 2501 N N . GLU A 1 321 ? -7.266 -65.375 -30.188 1 94.81 321 GLU A N 1
ATOM 2502 C CA . GLU A 1 321 ? -6.855 -64 -30.484 1 94.81 321 GLU A CA 1
ATOM 2503 C C . GLU A 1 321 ? -8.062 -63.062 -30.625 1 94.81 321 GLU A C 1
ATOM 2505 O O . GLU A 1 321 ? -8.008 -61.906 -30.25 1 94.81 321 GLU A O 1
ATOM 2510 N N . THR A 1 322 ? -9.109 -63.594 -31.203 1 96.06 322 THR A N 1
ATOM 2511 C CA . THR A 1 322 ? -10.32 -62.812 -31.406 1 96.06 322 THR A CA 1
ATOM 2512 C C . THR A 1 322 ? -10.914 -62.375 -30.078 1 96.06 322 THR A C 1
ATOM 2514 O O . THR A 1 322 ? -11.383 -61.25 -29.938 1 96.06 322 THR A O 1
ATOM 2517 N N . ALA A 1 323 ? -10.906 -63.25 -29.156 1 96.31 323 ALA A N 1
ATOM 2518 C CA . ALA A 1 323 ? -11.406 -62.938 -27.828 1 96.31 323 ALA A CA 1
ATOM 2519 C C . ALA A 1 323 ? -10.5 -61.938 -27.109 1 96.31 323 ALA A C 1
ATOM 2521 O O . ALA A 1 323 ? -10.984 -61.062 -26.422 1 96.31 323 ALA A O 1
ATOM 2522 N N . LEU A 1 324 ? -9.227 -62.156 -27.25 1 96.62 324 LEU A N 1
ATOM 2523 C CA . LEU A 1 324 ? -8.25 -61.25 -26.656 1 96.62 324 LEU A CA 1
ATOM 2524 C C . LEU A 1 324 ? -8.375 -59.844 -27.266 1 96.62 324 LEU A C 1
ATOM 2526 O O . LEU A 1 324 ? -8.266 -58.844 -26.562 1 96.62 324 LEU A O 1
ATOM 2530 N N . LYS A 1 325 ? -8.562 -59.781 -28.547 1 97.06 325 LYS A N 1
ATOM 2531 C CA . LYS A 1 325 ? -8.719 -58.5 -29.234 1 97.06 325 LYS A CA 1
ATOM 2532 C C . LYS A 1 325 ? -9.992 -57.812 -28.781 1 97.06 325 LYS A C 1
ATOM 2534 O O . LYS A 1 325 ? -9.992 -56.594 -28.594 1 97.06 325 LYS A O 1
ATOM 2539 N N . ALA A 1 326 ? -11.047 -58.531 -28.609 1 97.38 326 ALA A N 1
ATOM 2540 C CA . ALA A 1 326 ? -12.297 -57.969 -28.109 1 97.38 326 ALA A CA 1
ATOM 2541 C C . ALA A 1 326 ? -12.117 -57.406 -26.703 1 97.38 326 ALA A C 1
ATOM 2543 O O . ALA A 1 326 ? -12.656 -56.344 -26.391 1 97.38 326 ALA A O 1
ATOM 2544 N N . ALA A 1 327 ? -11.43 -58.125 -25.891 1 97.12 327 ALA A N 1
ATOM 2545 C CA . ALA A 1 327 ? -11.156 -57.656 -24.516 1 97.12 327 ALA A CA 1
ATOM 2546 C C . ALA A 1 327 ? -10.305 -56.406 -24.516 1 97.12 327 ALA A C 1
ATOM 2548 O O . ALA A 1 327 ? -10.516 -55.5 -23.703 1 97.12 327 ALA A O 1
ATOM 2549 N N . LEU A 1 328 ? -9.32 -56.344 -25.391 1 97.88 328 LEU A N 1
ATOM 2550 C CA . LEU A 1 328 ? -8.477 -55.156 -25.531 1 97.88 328 LEU A CA 1
ATOM 2551 C C . LEU A 1 328 ? -9.305 -53.938 -25.938 1 97.88 328 LEU A C 1
ATOM 2553 O O . LEU A 1 328 ? -9.188 -52.875 -25.344 1 97.88 328 LEU A O 1
ATOM 2557 N N . ASP A 1 329 ? -10.086 -54.156 -26.984 1 98.19 329 ASP A N 1
ATOM 2558 C CA . ASP A 1 329 ? -10.906 -53.031 -27.484 1 98.19 329 ASP A CA 1
ATOM 2559 C C . ASP A 1 329 ? -11.844 -52.531 -26.391 1 98.19 329 ASP A C 1
ATOM 2561 O O . ASP A 1 329 ? -12.039 -51.312 -26.266 1 98.19 329 ASP A O 1
ATOM 2565 N N . ALA A 1 330 ? -12.391 -53.406 -25.641 1 98.19 330 ALA A N 1
ATOM 2566 C CA . ALA A 1 330 ? -13.273 -53.031 -24.547 1 98.19 330 ALA A CA 1
ATOM 2567 C C . ALA A 1 330 ? -12.508 -52.25 -23.469 1 98.19 330 ALA A C 1
ATOM 2569 O O . ALA A 1 330 ? -13.016 -51.281 -22.938 1 98.19 330 ALA A O 1
ATOM 2570 N N . ARG A 1 331 ? -11.344 -52.719 -23.125 1 98.19 331 ARG A N 1
ATOM 2571 C CA . ARG A 1 331 ? -10.531 -52.062 -22.109 1 98.19 331 ARG A CA 1
ATOM 2572 C C . ARG A 1 331 ? -10.086 -50.688 -22.547 1 98.19 331 ARG A C 1
ATOM 2574 O O . ARG A 1 331 ? -10.094 -49.719 -21.766 1 98.19 331 ARG A O 1
ATOM 2581 N N . LEU A 1 332 ? -9.664 -50.562 -23.797 1 98.38 332 LEU A N 1
ATOM 2582 C CA . LEU A 1 332 ? -9.266 -49.281 -24.344 1 98.38 332 LEU A CA 1
ATOM 2583 C C . LEU A 1 332 ? -10.422 -48.281 -24.312 1 98.38 332 LEU A C 1
ATOM 2585 O O . LEU A 1 332 ? -10.234 -47.094 -23.969 1 98.38 332 LEU A O 1
ATOM 2589 N N . ALA A 1 333 ? -11.594 -48.719 -24.641 1 98.19 333 ALA A N 1
ATOM 2590 C CA . ALA A 1 333 ? -12.789 -47.875 -24.609 1 98.19 333 ALA A CA 1
ATOM 2591 C C . ALA A 1 333 ? -13.109 -47.469 -23.172 1 98.19 333 ALA A C 1
ATOM 2593 O O . ALA A 1 333 ? -13.516 -46.312 -22.938 1 98.19 333 ALA A O 1
ATOM 2594 N N . GLU A 1 334 ? -12.969 -48.344 -22.297 1 98.31 334 GLU A N 1
ATOM 2595 C CA . GLU A 1 334 ? -13.195 -48.062 -20.875 1 98.31 334 GLU A CA 1
ATOM 2596 C C . GLU A 1 334 ? -12.234 -47 -20.375 1 98.31 334 GLU A C 1
ATOM 2598 O O . GLU A 1 334 ? -12.641 -46.062 -19.672 1 98.31 334 GLU A O 1
ATOM 2603 N N . LEU A 1 335 ? -11.008 -47.125 -20.719 1 98.56 335 LEU A N 1
ATOM 2604 C CA . LEU A 1 335 ? -9.992 -46.156 -20.281 1 98.56 335 LEU A CA 1
ATOM 2605 C C . LEU A 1 335 ? -10.234 -44.781 -20.891 1 98.56 335 LEU A C 1
ATOM 2607 O O . LEU A 1 335 ? -10.016 -43.781 -20.219 1 98.56 335 LEU A O 1
ATOM 2611 N N . ASP A 1 336 ? -10.648 -44.75 -22.125 1 98.38 336 ASP A N 1
ATOM 2612 C CA . ASP A 1 336 ? -11.016 -43.5 -22.75 1 98.38 336 ASP A CA 1
ATOM 2613 C C . ASP A 1 336 ? -12.188 -42.844 -22.016 1 98.38 336 ASP A C 1
ATOM 2615 O O . ASP A 1 336 ? -12.188 -41.625 -21.781 1 98.38 336 ASP A O 1
ATOM 2619 N N . ASP A 1 337 ? -13.156 -43.625 -21.703 1 98.38 337 ASP A N 1
ATOM 2620 C CA . ASP A 1 337 ? -14.328 -43.125 -20.969 1 98.38 337 ASP A CA 1
ATOM 2621 C C . ASP A 1 337 ? -13.953 -42.656 -19.578 1 98.38 337 ASP A C 1
ATOM 2623 O O . ASP A 1 337 ? -14.445 -41.625 -19.109 1 98.38 337 ASP A O 1
ATOM 2627 N N . ASP A 1 338 ? -13.133 -43.438 -18.922 1 98.56 338 ASP A N 1
ATOM 2628 C CA . ASP A 1 338 ? -12.688 -43.094 -17.578 1 98.56 338 ASP A CA 1
ATOM 2629 C C . ASP A 1 338 ? -11.961 -41.75 -17.578 1 98.56 338 ASP A C 1
ATOM 2631 O O . ASP A 1 338 ? -12.219 -40.906 -16.719 1 98.56 338 ASP A O 1
ATOM 2635 N N . PHE A 1 339 ? -11.102 -41.562 -18.5 1 98.62 339 PHE A N 1
ATOM 2636 C CA . PHE A 1 339 ? -10.383 -40.281 -18.547 1 98.62 339 PHE A CA 1
ATOM 2637 C C . PHE A 1 339 ? -11.336 -39.125 -18.859 1 98.62 339 PHE A C 1
ATOM 2639 O O . PHE A 1 339 ? -11.227 -38.062 -18.281 1 98.62 339 PHE A O 1
ATOM 2646 N N . ALA A 1 340 ? -12.195 -39.344 -19.859 1 98.44 340 ALA A N 1
ATOM 2647 C CA . ALA A 1 340 ? -13.164 -38.281 -20.203 1 98.44 340 ALA A CA 1
ATOM 2648 C C . ALA A 1 340 ? -13.969 -37.844 -18.969 1 98.44 340 ALA A C 1
ATOM 2650 O O . ALA A 1 340 ? -14.25 -36.688 -18.797 1 98.44 340 ALA A O 1
ATOM 2651 N N . PHE A 1 341 ? -14.328 -38.812 -18.172 1 98.06 341 PHE A N 1
ATOM 2652 C CA . PHE A 1 341 ? -15.078 -38.531 -16.953 1 98.06 341 PHE A CA 1
ATOM 2653 C C . PHE A 1 341 ? -14.234 -37.719 -15.977 1 98.06 341 PHE A C 1
ATOM 2655 O O . PHE A 1 341 ? -14.727 -36.75 -15.406 1 98.06 341 PHE A O 1
ATOM 2662 N N . ILE A 1 342 ? -12.93 -38.094 -15.758 1 98.38 342 ILE A N 1
ATOM 2663 C CA . ILE A 1 342 ? -12.031 -37.344 -14.875 1 98.38 342 ILE A CA 1
ATOM 2664 C C . ILE A 1 342 ? -11.852 -35.938 -15.398 1 98.38 342 ILE A C 1
ATOM 2666 O O . ILE A 1 342 ? -11.836 -34.969 -14.617 1 98.38 342 ILE A O 1
ATOM 2670 N N . ALA A 1 343 ? -11.672 -35.781 -16.688 1 98.19 343 ALA A N 1
ATOM 2671 C CA . ALA A 1 343 ? -11.523 -34.469 -17.328 1 98.19 343 ALA A CA 1
ATOM 2672 C C . ALA A 1 343 ? -12.742 -33.594 -17.078 1 98.19 343 ALA A C 1
ATOM 2674 O O . ALA A 1 343 ? -12.617 -32.406 -16.844 1 98.19 343 ALA A O 1
ATOM 2675 N N . GLU A 1 344 ? -13.859 -34.156 -17.141 1 96.5 344 GLU A N 1
ATOM 2676 C CA . GLU A 1 344 ? -15.094 -33.438 -16.844 1 96.5 344 GLU A CA 1
ATOM 2677 C C . GLU A 1 344 ? -15.141 -32.969 -15.383 1 96.5 344 GLU A C 1
ATOM 2679 O O . GLU A 1 344 ? -15.57 -31.859 -15.086 1 96.5 344 GLU A O 1
ATOM 2684 N N . CYS A 1 345 ? -14.742 -33.844 -14.492 1 96.62 345 CYS A N 1
ATOM 2685 C CA . CYS A 1 345 ? -14.688 -33.5 -13.078 1 96.62 345 CYS A CA 1
ATOM 2686 C C . CYS A 1 345 ? -13.773 -32.312 -12.844 1 96.62 345 CYS A C 1
ATOM 2688 O O . CYS A 1 345 ? -14.016 -31.5 -11.945 1 96.62 345 CYS A O 1
ATOM 2690 N N . ASN A 1 346 ? -12.734 -32.188 -13.633 1 97.06 346 ASN A N 1
ATOM 2691 C CA . ASN A 1 346 ? -11.703 -31.172 -13.461 1 97.06 346 ASN A CA 1
ATOM 2692 C C . ASN A 1 346 ? -12.227 -29.766 -13.766 1 97.06 346 ASN A C 1
ATOM 2694 O O . ASN A 1 346 ? -11.703 -28.781 -13.258 1 97.06 346 ASN A O 1
ATOM 2698 N N . VAL A 1 347 ? -13.156 -29.531 -14.594 1 93.31 347 VAL A N 1
ATOM 2699 C CA . VAL A 1 347 ? -13.664 -28.234 -15.031 1 93.31 347 VAL A CA 1
ATOM 2700 C C . VAL A 1 347 ? -14.398 -27.547 -13.883 1 93.31 347 VAL A C 1
ATOM 2702 O O . VAL A 1 347 ? -14.383 -26.328 -13.766 1 93.31 347 VAL A O 1
ATOM 2705 N N . GLY A 1 348 ? -14.875 -28.234 -12.969 1 86.25 348 GLY A N 1
ATOM 2706 C CA . GLY A 1 348 ? -15.633 -27.641 -11.883 1 86.25 348 GLY A CA 1
ATOM 2707 C C . GLY A 1 348 ? -17.047 -27.266 -12.273 1 86.25 348 GLY A C 1
ATOM 2708 O O . GLY A 1 348 ? -17.375 -27.203 -13.461 1 86.25 348 GLY A O 1
ATOM 2709 N N . GLY A 1 349 ? -17.953 -27.109 -11.375 1 84 349 GLY A N 1
ATOM 2710 C CA . GLY A 1 349 ? -19.359 -26.766 -11.57 1 84 349 GLY A CA 1
ATOM 2711 C C . GLY A 1 349 ? -20.062 -26.359 -10.289 1 84 349 GLY A C 1
ATOM 2712 O O . GLY A 1 349 ? -19.406 -26.047 -9.289 1 84 349 GLY A O 1
ATOM 2713 N N . GLU A 1 350 ? -21.297 -26.25 -10.391 1 80.94 350 GLU A N 1
ATOM 2714 C CA . GLU A 1 350 ? -22.078 -25.766 -9.258 1 80.94 350 GLU A CA 1
ATOM 2715 C C . GLU A 1 350 ? -22.359 -26.891 -8.258 1 80.94 350 GLU A C 1
ATOM 2717 O O . GLU A 1 350 ? -22.641 -26.625 -7.086 1 80.94 350 GLU A O 1
ATOM 2722 N N . PHE A 1 351 ? -22.266 -28.109 -8.766 1 86.44 351 PHE A N 1
ATOM 2723 C CA . PHE A 1 351 ? -22.562 -29.234 -7.891 1 86.44 351 PHE A CA 1
ATOM 2724 C C . PHE A 1 351 ? -21.875 -30.5 -8.383 1 86.44 351 PHE A C 1
ATOM 2726 O O . PHE A 1 351 ? -21.828 -30.75 -9.586 1 86.44 351 PHE A O 1
ATOM 2733 N N . MET A 1 352 ? -21.25 -31.281 -7.477 1 91.75 352 MET A N 1
ATOM 2734 C CA . MET A 1 352 ? -20.672 -32.594 -7.742 1 91.75 352 MET A CA 1
ATOM 2735 C C . MET A 1 352 ? -21.438 -33.688 -7 1 91.75 352 MET A C 1
ATOM 2737 O O . MET A 1 352 ? -21.312 -33.812 -5.781 1 91.75 352 MET A O 1
ATOM 2741 N N . ALA A 1 353 ? -22.156 -34.438 -7.727 1 93.31 353 ALA A N 1
ATOM 2742 C CA . ALA A 1 353 ? -22.984 -35.5 -7.133 1 93.31 353 ALA A CA 1
ATOM 2743 C C . ALA A 1 353 ? -22.125 -36.531 -6.43 1 93.31 353 ALA A C 1
ATOM 2745 O O . ALA A 1 353 ? -21.031 -36.875 -6.898 1 93.31 353 ALA A O 1
ATOM 2746 N N . PRO A 1 354 ? -22.609 -37.125 -5.352 1 94.94 354 PRO A N 1
ATOM 2747 C CA . PRO A 1 354 ? -21.875 -38.125 -4.617 1 94.94 354 PRO A CA 1
ATOM 2748 C C . PRO A 1 354 ? -21.531 -39.344 -5.48 1 94.94 354 PRO A C 1
ATOM 2750 O O . PRO A 1 354 ? -20.469 -39.938 -5.312 1 94.94 354 PRO A O 1
ATOM 2753 N N . GLU A 1 355 ? -22.406 -39.656 -6.367 1 95.94 355 GLU A N 1
ATOM 2754 C CA . GLU A 1 355 ? -22.156 -40.781 -7.246 1 95.94 355 GLU A CA 1
ATOM 2755 C C . GLU A 1 355 ? -20.953 -40.531 -8.148 1 95.94 355 GLU A C 1
ATOM 2757 O O . GLU A 1 355 ? -20.203 -41.469 -8.469 1 95.94 355 GLU A O 1
ATOM 2762 N N . ARG A 1 356 ? -20.781 -39.312 -8.555 1 96.25 356 ARG A N 1
ATOM 2763 C CA . ARG A 1 356 ? -19.641 -38.969 -9.398 1 96.25 356 ARG A CA 1
ATOM 2764 C C . ARG A 1 356 ? -18.328 -39.031 -8.617 1 96.25 356 ARG A C 1
ATOM 2766 O O . ARG A 1 356 ? -17.312 -39.469 -9.148 1 96.25 356 ARG A O 1
ATOM 2773 N N . ILE A 1 357 ? -18.422 -38.656 -7.367 1 97.06 357 ILE A N 1
ATOM 2774 C CA . ILE A 1 357 ? -17.234 -38.75 -6.508 1 97.06 357 ILE A CA 1
ATOM 2775 C C . ILE A 1 357 ? -16.844 -40.219 -6.309 1 97.06 357 ILE A C 1
ATOM 2777 O O . ILE A 1 357 ? -15.664 -40.562 -6.355 1 97.06 357 ILE A O 1
ATOM 2781 N N . GLU A 1 358 ? -17.812 -41.062 -6.129 1 97.5 358 GLU A N 1
ATOM 2782 C CA . GLU A 1 358 ? -17.547 -42.5 -5.945 1 97.5 358 GLU A CA 1
ATOM 2783 C C . GLU A 1 358 ? -16.922 -43.094 -7.199 1 97.5 358 GLU A C 1
ATOM 2785 O O . GLU A 1 358 ? -15.992 -43.906 -7.105 1 97.5 358 GLU A O 1
ATOM 2790 N N . ARG A 1 359 ? -17.5 -42.719 -8.336 1 97.88 359 ARG A N 1
ATOM 2791 C CA . ARG A 1 359 ? -16.922 -43.219 -9.578 1 97.88 359 ARG A CA 1
ATOM 2792 C C . ARG A 1 359 ? -15.484 -42.781 -9.742 1 97.88 359 ARG A C 1
ATOM 2794 O O . ARG A 1 359 ? -14.617 -43.562 -10.148 1 97.88 359 ARG A O 1
ATOM 2801 N N . MET A 1 360 ? -15.281 -41.5 -9.5 1 97.69 360 MET A N 1
ATOM 2802 C CA . MET A 1 360 ? -13.93 -40.938 -9.594 1 97.69 360 MET A CA 1
ATOM 2803 C C . MET A 1 360 ? -12.977 -41.688 -8.68 1 97.69 360 MET A C 1
ATOM 2805 O O . MET A 1 360 ? -11.859 -42.031 -9.078 1 97.69 360 MET A O 1
ATOM 2809 N N . LYS A 1 361 ? -13.391 -42.062 -7.445 1 97.94 361 LYS A N 1
ATOM 2810 C CA . LYS A 1 361 ? -12.562 -42.781 -6.492 1 97.94 361 LYS A CA 1
ATOM 2811 C C . LYS A 1 361 ? -12.289 -44.219 -6.98 1 97.94 361 LYS A C 1
ATOM 2813 O O . LYS A 1 361 ? -11.203 -44.75 -6.758 1 97.94 361 LYS A O 1
ATOM 2818 N N . ARG A 1 362 ? -13.281 -44.812 -7.617 1 98.12 362 ARG A N 1
ATOM 2819 C CA . ARG A 1 362 ? -13.078 -46.125 -8.195 1 98.12 362 ARG A CA 1
ATOM 2820 C C . ARG A 1 362 ? -12.031 -46.094 -9.297 1 98.12 362 ARG A C 1
ATOM 2822 O O . ARG A 1 362 ? -11.156 -46.969 -9.359 1 98.12 362 ARG A O 1
ATOM 2829 N N . ILE A 1 363 ? -12.133 -45.125 -10.125 1 98.62 363 ILE A N 1
ATOM 2830 C CA . ILE A 1 363 ? -11.156 -44.938 -11.203 1 98.62 363 ILE A CA 1
ATOM 2831 C C . ILE A 1 363 ? -9.773 -44.719 -10.609 1 98.62 363 ILE A C 1
ATOM 2833 O O . ILE A 1 363 ? -8.773 -45.219 -11.125 1 98.62 363 ILE A O 1
ATOM 2837 N N . ALA A 1 364 ? -9.727 -43.969 -9.523 1 98.56 364 ALA A N 1
ATOM 2838 C CA . ALA A 1 364 ? -8.477 -43.594 -8.867 1 98.56 364 ALA A CA 1
ATOM 2839 C C . ALA A 1 364 ? -7.703 -44.844 -8.438 1 98.56 364 ALA A C 1
ATOM 2841 O O . ALA A 1 364 ? -6.473 -44.844 -8.367 1 98.56 364 ALA A O 1
ATOM 2842 N N . GLU A 1 365 ? -8.367 -45.969 -8.289 1 97.81 365 GLU A N 1
ATOM 2843 C CA . GLU A 1 365 ? -7.773 -47.156 -7.734 1 97.81 365 GLU A CA 1
ATOM 2844 C C . GLU A 1 365 ? -7.086 -48 -8.82 1 97.81 365 GLU A C 1
ATOM 2846 O O . GLU A 1 365 ? -6.309 -48.906 -8.516 1 97.81 365 GLU A O 1
ATOM 2851 N N . ILE A 1 366 ? -7.336 -47.594 -10.07 1 98.44 366 ILE A N 1
ATOM 2852 C CA . ILE A 1 366 ? -6.629 -48.281 -11.141 1 98.44 366 ILE A CA 1
ATOM 2853 C C . ILE A 1 366 ? -5.121 -48.125 -10.961 1 98.44 366 ILE A C 1
ATOM 2855 O O . ILE A 1 366 ? -4.652 -47.031 -10.633 1 98.44 366 ILE A O 1
ATOM 2859 N N . THR A 1 367 ? -4.344 -49.188 -11.125 1 98.06 367 THR A N 1
ATOM 2860 C CA . THR A 1 367 ? -2.916 -49.125 -10.844 1 98.06 367 THR A CA 1
ATOM 2861 C C . THR A 1 367 ? -2.1 -49.25 -12.125 1 98.06 367 THR A C 1
ATOM 2863 O O . THR A 1 367 ? -2.605 -49.719 -13.141 1 98.06 367 THR A O 1
ATOM 2866 N N . TRP A 1 368 ? -0.993 -48.688 -12.141 1 97.69 368 TRP A N 1
ATOM 2867 C CA . TRP A 1 368 ? 0.042 -48.844 -13.164 1 97.69 368 TRP A CA 1
ATOM 2868 C C . TRP A 1 368 ? 1.424 -48.938 -12.523 1 97.69 368 TRP A C 1
ATOM 2870 O O . TRP A 1 368 ? 1.592 -48.656 -11.344 1 97.69 368 TRP A O 1
ATOM 2880 N N . THR A 1 369 ? 2.426 -49.469 -13.211 1 97.56 369 THR A N 1
ATOM 2881 C CA . THR A 1 369 ? 3.768 -49.656 -12.68 1 97.56 369 THR A CA 1
ATOM 2882 C C . THR A 1 369 ? 4.695 -48.531 -13.125 1 97.56 369 THR A C 1
ATOM 2884 O O . THR A 1 369 ? 4.953 -48.375 -14.32 1 97.56 369 THR A O 1
ATOM 2887 N N . ARG A 1 370 ? 5.184 -47.75 -12.211 1 97.5 370 ARG A N 1
ATOM 2888 C CA . ARG A 1 370 ? 6.191 -46.75 -12.492 1 97.5 370 ARG A CA 1
ATOM 2889 C C . ARG A 1 370 ? 7.57 -47.375 -12.664 1 97.5 370 ARG A C 1
ATOM 2891 O O . ARG A 1 370 ? 8.047 -48.094 -11.781 1 97.5 370 ARG A O 1
ATOM 2898 N N . THR A 1 371 ? 8.242 -47.062 -13.75 1 98.19 371 THR A N 1
ATOM 2899 C CA . THR A 1 371 ? 9.531 -47.656 -14.039 1 98.19 371 THR A CA 1
ATOM 2900 C C . THR A 1 371 ? 10.641 -46.625 -13.992 1 98.19 371 THR A C 1
ATOM 2902 O O . THR A 1 371 ? 11.82 -46.969 -14.133 1 98.19 371 THR A O 1
ATOM 2905 N N . ILE A 1 372 ? 10.312 -45.3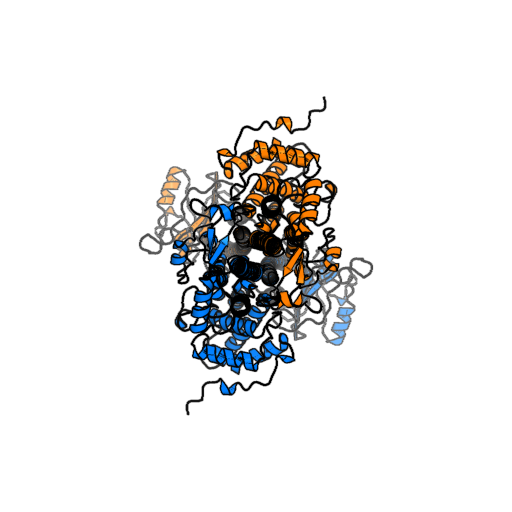75 -13.836 1 97.94 372 ILE A N 1
ATOM 2906 C CA . ILE A 1 372 ? 11.297 -44.281 -13.766 1 97.94 372 ILE A CA 1
ATOM 2907 C C . ILE A 1 372 ? 11.258 -43.656 -12.375 1 97.94 372 ILE A C 1
ATOM 2909 O O . ILE A 1 372 ? 10.18 -43.438 -11.812 1 97.94 372 ILE A O 1
ATOM 2913 N N . ASP A 1 373 ? 12.43 -43.281 -11.859 1 96.62 373 ASP A N 1
ATOM 2914 C CA . ASP A 1 373 ? 12.57 -42.625 -10.555 1 96.62 373 ASP A CA 1
ATOM 2915 C C . ASP A 1 373 ? 11.883 -41.281 -10.539 1 96.62 373 ASP A C 1
ATOM 2917 O O . ASP A 1 373 ? 12.188 -40.406 -11.359 1 96.62 373 ASP A O 1
ATOM 2921 N N . ASP A 1 374 ? 10.984 -41.094 -9.594 1 95.69 374 ASP A N 1
ATOM 2922 C CA . ASP A 1 374 ? 10.195 -39.844 -9.586 1 95.69 374 ASP A CA 1
ATOM 2923 C C . ASP A 1 374 ? 10.852 -38.781 -8.727 1 95.69 374 ASP A C 1
ATOM 2925 O O . ASP A 1 374 ? 10.227 -37.781 -8.406 1 95.69 374 ASP A O 1
ATOM 2929 N N . THR A 1 375 ? 12.109 -38.969 -8.258 1 95.25 375 THR A N 1
ATOM 2930 C CA . THR A 1 375 ? 12.82 -37.969 -7.457 1 95.25 375 THR A CA 1
ATOM 2931 C C . THR A 1 375 ? 13.82 -37.188 -8.312 1 95.25 375 THR A C 1
ATOM 2933 O O . THR A 1 375 ? 14.508 -36.312 -7.824 1 95.25 375 THR A O 1
ATOM 2936 N N . LEU A 1 376 ? 13.883 -37.5 -9.586 1 96.06 376 LEU A N 1
ATOM 2937 C CA . LEU A 1 376 ? 14.805 -36.812 -10.484 1 96.06 376 LEU A CA 1
ATOM 2938 C C . LEU A 1 376 ? 14.219 -35.5 -10.945 1 96.06 376 LEU A C 1
ATOM 2940 O O . LEU A 1 376 ? 13.039 -35.406 -11.305 1 96.06 376 LEU A O 1
ATOM 2944 N N . GLY A 1 377 ? 15.047 -34.438 -10.922 1 95.81 377 GLY A N 1
ATOM 2945 C CA . GLY A 1 377 ? 14.68 -33.156 -11.477 1 95.81 377 GLY A CA 1
ATOM 2946 C C . GLY A 1 377 ? 13.789 -32.344 -10.555 1 95.81 377 GLY A C 1
ATOM 2947 O O . GLY A 1 377 ? 13.055 -31.469 -11.008 1 95.81 377 GLY A O 1
ATOM 2948 N N . LEU A 1 378 ? 13.828 -32.656 -9.234 1 94.56 378 LEU A N 1
ATOM 2949 C CA . LEU A 1 378 ? 12.953 -31.984 -8.281 1 94.56 378 LEU A CA 1
ATOM 2950 C C . LEU A 1 378 ? 13.648 -30.797 -7.648 1 94.56 378 LEU A C 1
ATOM 2952 O O . LEU A 1 378 ? 14.883 -30.688 -7.68 1 94.56 378 LEU A O 1
ATOM 2956 N N . SER A 1 379 ? 12.859 -29.875 -7.23 1 90.56 379 SER A N 1
ATOM 2957 C CA . SER A 1 379 ? 13.383 -28.781 -6.418 1 90.56 379 SER A CA 1
ATOM 2958 C C . SER A 1 379 ? 13.719 -29.25 -5.008 1 90.56 379 SER A C 1
ATOM 2960 O O . SER A 1 379 ? 13.273 -30.328 -4.582 1 90.56 379 SER A O 1
ATOM 2962 N N . ILE A 1 380 ? 14.445 -28.438 -4.297 1 86.12 380 ILE A N 1
ATOM 2963 C CA . ILE A 1 380 ? 14.812 -28.75 -2.92 1 86.12 380 ILE A CA 1
ATOM 2964 C C . ILE A 1 380 ? 13.562 -28.797 -2.049 1 86.12 380 ILE A C 1
ATOM 2966 O O . ILE A 1 380 ? 13.422 -29.672 -1.197 1 86.12 380 ILE A O 1
ATOM 2970 N N . ASP A 1 381 ? 12.664 -27.938 -2.281 1 86.19 381 ASP A N 1
ATOM 2971 C CA . ASP A 1 381 ? 11.438 -27.859 -1.491 1 86.19 381 ASP A CA 1
ATOM 2972 C C . ASP A 1 381 ? 10.578 -29.109 -1.705 1 86.19 381 ASP A C 1
ATOM 2974 O O . ASP A 1 381 ? 10.008 -29.641 -0.752 1 86.19 381 ASP A O 1
ATOM 2978 N N . GLU A 1 382 ? 10.453 -29.469 -2.941 1 90.88 382 GLU A N 1
ATOM 2979 C CA . GLU A 1 382 ? 9.672 -30.656 -3.236 1 90.88 382 GLU A CA 1
ATOM 2980 C C . GLU A 1 382 ? 10.297 -31.891 -2.586 1 90.88 382 GLU A C 1
ATOM 2982 O O . GLU A 1 382 ? 9.578 -32.75 -2.074 1 90.88 382 GLU A O 1
ATOM 2987 N N . MET A 1 383 ? 11.602 -32 -2.596 1 91 383 MET A N 1
ATOM 2988 C CA . MET A 1 383 ? 12.305 -33.125 -1.987 1 91 383 MET A CA 1
ATOM 2989 C C . MET A 1 383 ? 12.094 -33.156 -0.477 1 91 383 MET A C 1
ATOM 2991 O O . MET A 1 383 ? 11.938 -34.219 0.116 1 91 383 MET A O 1
ATOM 2995 N N . ARG A 1 384 ? 12.023 -31.984 0.12 1 88.06 384 ARG A N 1
ATOM 2996 C CA . ARG A 1 384 ? 11.859 -31.875 1.565 1 88.06 384 ARG A CA 1
ATOM 2997 C C . ARG A 1 384 ? 10.477 -32.344 1.995 1 88.06 384 ARG A C 1
ATOM 2999 O O . ARG A 1 384 ? 10.297 -32.844 3.113 1 88.06 384 ARG A O 1
ATOM 3006 N N . ARG A 1 385 ? 9.523 -32.219 1.16 1 91.44 385 ARG A N 1
ATOM 3007 C CA . ARG A 1 385 ? 8.156 -32.594 1.503 1 91.44 385 ARG A CA 1
ATOM 3008 C C . ARG A 1 385 ? 7.953 -34.094 1.383 1 91.44 385 ARG A C 1
ATOM 3010 O O . ARG A 1 385 ? 6.93 -34.625 1.819 1 91.44 385 ARG A O 1
ATOM 3017 N N . ARG A 1 386 ? 8.938 -34.75 0.714 1 92.44 386 ARG A N 1
ATOM 3018 C CA . ARG A 1 386 ? 8.867 -36.188 0.605 1 92.44 386 ARG A CA 1
ATOM 3019 C C . ARG A 1 386 ? 9.461 -36.875 1.837 1 92.44 386 ARG A C 1
ATOM 3021 O O . ARG A 1 386 ? 10.641 -36.656 2.152 1 92.44 386 ARG A O 1
ATOM 3028 N N . HIS A 1 387 ? 8.586 -37.594 2.574 1 87.94 387 HIS A N 1
ATOM 3029 C CA . HIS A 1 387 ? 9.016 -38.188 3.83 1 87.94 387 HIS A CA 1
ATOM 3030 C C . HIS A 1 387 ? 9.477 -39.625 3.619 1 87.94 387 HIS A C 1
ATOM 3032 O O . HIS A 1 387 ? 8.906 -40.375 2.809 1 87.94 387 HIS A O 1
ATOM 3038 N N . GLY A 1 388 ? 10.469 -39.969 4.363 1 84.5 388 GLY A N 1
ATOM 3039 C CA . GLY A 1 388 ? 10.93 -41.344 4.383 1 84.5 388 GLY A CA 1
ATOM 3040 C C . GLY A 1 388 ? 11.719 -41.75 3.146 1 84.5 388 GLY A C 1
ATOM 3041 O O . GLY A 1 388 ? 12.062 -40.875 2.328 1 84.5 388 GLY A O 1
ATOM 3042 N N . GLU A 1 389 ? 12.062 -43 3.047 1 86.5 389 GLU A N 1
ATOM 3043 C CA . GLU A 1 389 ? 12.789 -43.531 1.896 1 86.5 389 GLU A CA 1
ATOM 3044 C C . GLU A 1 389 ? 11.867 -43.656 0.684 1 86.5 389 GLU A C 1
ATOM 3046 O O . GLU A 1 389 ? 10.766 -44.188 0.791 1 86.5 389 GLU A O 1
ATOM 3051 N N . GLN A 1 390 ? 12.25 -43.062 -0.386 1 87.88 390 GLN A N 1
ATOM 3052 C CA . GLN A 1 390 ? 11.453 -43.125 -1.61 1 87.88 390 GLN A CA 1
ATOM 3053 C C . GLN A 1 390 ? 11.672 -44.469 -2.326 1 87.88 390 GLN A C 1
ATOM 3055 O O . GLN A 1 390 ? 12.812 -44.875 -2.572 1 87.88 390 GLN A O 1
ATOM 3060 N N . PRO A 1 391 ? 10.641 -45.094 -2.672 1 90.62 391 PRO A N 1
ATOM 3061 C CA . PRO A 1 391 ? 10.781 -46.406 -3.322 1 90.62 391 PRO A CA 1
ATOM 3062 C C . PRO A 1 391 ? 11.438 -46.312 -4.699 1 90.62 391 PRO A C 1
ATOM 3064 O O . PRO A 1 391 ? 11.133 -45.375 -5.469 1 90.62 391 PRO A O 1
ATOM 3067 N N . LYS A 1 392 ? 12.281 -47.25 -4.953 1 92.25 392 LYS A N 1
ATOM 3068 C CA . LYS A 1 392 ? 12.922 -47.344 -6.262 1 92.25 392 LYS A CA 1
ATOM 3069 C C . LYS A 1 392 ? 12.047 -48.125 -7.25 1 92.25 392 LYS A C 1
ATOM 3071 O O . LYS A 1 392 ? 11.398 -49.125 -6.879 1 92.25 392 LYS A O 1
ATOM 3076 N N . PRO A 1 393 ? 12.008 -47.688 -8.469 1 94.5 393 PRO A N 1
ATOM 3077 C CA . PRO A 1 393 ? 11.203 -48.406 -9.461 1 94.5 393 PRO A CA 1
ATOM 3078 C C . PRO A 1 393 ? 11.656 -49.844 -9.664 1 94.5 393 PRO A C 1
ATOM 3080 O O . PRO A 1 393 ? 12.836 -50.156 -9.477 1 94.5 393 PRO A O 1
ATOM 3083 N N . PRO A 1 394 ? 10.836 -50.781 -10.062 1 96.38 394 PRO A N 1
ATOM 3084 C CA . PRO A 1 394 ? 9.422 -50.562 -10.391 1 96.38 394 PRO A CA 1
ATOM 3085 C C . PRO A 1 394 ? 8.547 -50.438 -9.141 1 96.38 394 PRO A C 1
ATOM 3087 O O . PRO A 1 394 ? 8.789 -51.125 -8.141 1 96.38 394 PRO A O 1
ATOM 3090 N N . VAL A 1 395 ? 7.578 -49.531 -9.211 1 96.81 395 VAL A N 1
ATOM 3091 C CA . VAL A 1 395 ? 6.672 -49.25 -8.094 1 96.81 395 VAL A CA 1
ATOM 3092 C C . VAL A 1 395 ? 5.23 -49.219 -8.602 1 96.81 395 VAL A C 1
ATOM 3094 O O . VAL A 1 395 ? 4.945 -48.594 -9.625 1 96.81 395 VAL A O 1
ATOM 3097 N N . GLN A 1 396 ? 4.281 -49.906 -7.953 1 97.19 396 GLN A N 1
ATOM 3098 C CA . GLN A 1 396 ? 2.865 -49.812 -8.281 1 97.19 396 GLN A CA 1
ATOM 3099 C C . GLN A 1 396 ? 2.268 -48.5 -7.773 1 97.19 396 GLN A C 1
ATOM 3101 O O . GLN A 1 396 ? 2.42 -48.156 -6.598 1 97.19 396 GLN A O 1
ATOM 3106 N N . GLU A 1 397 ? 1.68 -47.781 -8.68 1 96.94 397 GLU A N 1
ATOM 3107 C CA . GLU A 1 397 ? 1.065 -46.5 -8.344 1 96.94 397 GLU A CA 1
ATOM 3108 C C . GLU A 1 397 ? -0.397 -46.469 -8.781 1 96.94 397 GLU A C 1
ATOM 3110 O O . GLU A 1 397 ? -0.81 -47.219 -9.664 1 96.94 397 GLU A O 1
ATOM 3115 N N . LYS A 1 398 ? -1.143 -45.656 -8.133 1 98.06 398 LYS A N 1
ATOM 3116 C CA . LYS A 1 398 ? -2.527 -45.406 -8.531 1 98.06 398 LYS A CA 1
ATOM 3117 C C . LYS A 1 398 ? -2.609 -44.312 -9.594 1 98.06 398 LYS A C 1
ATOM 3119 O O . LYS A 1 398 ? -1.724 -43.469 -9.688 1 98.06 398 LYS A O 1
ATOM 3124 N N . VAL A 1 399 ? -3.633 -44.406 -10.422 1 98.38 399 VAL A N 1
ATOM 3125 C CA . VAL A 1 399 ? -3.758 -43.438 -11.523 1 98.38 399 VAL A CA 1
ATOM 3126 C C . VAL A 1 399 ? -3.975 -42.031 -10.969 1 98.38 399 VAL A C 1
ATOM 3128 O O . VAL A 1 399 ? -3.545 -41.062 -11.578 1 98.38 399 VAL A O 1
ATOM 3131 N N . LEU A 1 400 ? -4.719 -41.906 -9.883 1 98.44 400 LEU A N 1
ATOM 3132 C CA . LEU A 1 400 ? -4.859 -40.688 -9.102 1 98.44 400 LEU A CA 1
ATOM 3133 C C . LEU A 1 400 ? -4.469 -40.906 -7.645 1 98.44 400 LEU A C 1
ATOM 3135 O O . LEU A 1 400 ? -4.762 -41.969 -7.082 1 98.44 400 LEU A O 1
ATOM 3139 N N . SER A 1 401 ? -3.771 -39.969 -7.082 1 97.31 401 SER A N 1
ATOM 3140 C CA . SER A 1 401 ? -3.33 -40.188 -5.703 1 97.31 401 SER A CA 1
ATOM 3141 C C . SER A 1 401 ? -3.23 -38.844 -4.957 1 97.31 401 SER A C 1
ATOM 3143 O O . SER A 1 401 ? -3.059 -37.812 -5.574 1 97.31 401 SER A O 1
ATOM 3145 N N . ASP A 1 402 ? -3.455 -38.938 -3.695 1 97.69 402 ASP A N 1
ATOM 3146 C CA . ASP A 1 402 ? -3.084 -37.875 -2.754 1 97.69 402 ASP A CA 1
ATOM 3147 C C . ASP A 1 402 ? -1.787 -38.219 -2.025 1 97.69 402 ASP A C 1
ATOM 3149 O O . ASP A 1 402 ? -1.812 -38.906 -0.989 1 97.69 402 ASP A O 1
ATOM 3153 N N . LYS A 1 403 ? -0.707 -37.719 -2.559 1 95.25 403 LYS A N 1
ATOM 3154 C CA . LYS A 1 403 ? 0.602 -38.062 -2.014 1 95.25 403 LYS A CA 1
ATOM 3155 C C . LYS A 1 403 ? 1.005 -37.125 -0.894 1 95.25 403 LYS A C 1
ATOM 3157 O O . LYS A 1 403 ? 0.491 -36 -0.809 1 95.25 403 LYS A O 1
ATOM 3162 N N . ASP A 1 404 ? 1.983 -37.5 -0.091 1 93.06 404 ASP A N 1
ATOM 3163 C CA . ASP A 1 404 ? 2.451 -36.688 1.031 1 93.06 404 ASP A CA 1
ATOM 3164 C C . ASP A 1 404 ? 3.051 -35.375 0.546 1 93.06 404 ASP A C 1
ATOM 3166 O O . ASP A 1 404 ? 2.82 -34.344 1.147 1 93.06 404 ASP A O 1
ATOM 3170 N N . TRP A 1 405 ? 3.77 -35.469 -0.529 1 94.25 405 TRP A N 1
ATOM 3171 C CA . TRP A 1 405 ? 4.492 -34.281 -0.985 1 94.25 405 TRP A CA 1
ATOM 3172 C C . TRP A 1 405 ? 3.555 -33.312 -1.691 1 94.25 405 TRP A C 1
ATOM 3174 O O . TRP A 1 405 ? 3.959 -32.219 -2.055 1 94.25 405 TRP A O 1
ATOM 3184 N N . HIS A 1 406 ? 2.236 -33.75 -1.861 1 96.06 406 HIS A N 1
ATOM 3185 C CA . HIS A 1 406 ? 1.225 -32.844 -2.377 1 96.06 406 HIS A CA 1
ATOM 3186 C C . HIS A 1 406 ? 0.837 -31.797 -1.33 1 96.06 406 HIS A C 1
ATOM 3188 O O . HIS A 1 406 ? 0.239 -30.766 -1.66 1 96.06 406 HIS A O 1
ATOM 3194 N N . ILE A 1 407 ? 1.146 -32.094 -0.076 1 95.94 407 ILE A N 1
ATOM 3195 C CA . ILE A 1 407 ? 0.807 -31.188 1.021 1 95.94 407 ILE A CA 1
ATOM 3196 C C . ILE A 1 407 ? 1.889 -30.125 1.167 1 95.94 407 ILE A C 1
ATOM 3198 O O . ILE A 1 407 ? 3.07 -30.453 1.314 1 95.94 407 ILE A O 1
ATOM 3202 N N . ILE A 1 408 ? 1.539 -28.906 1.069 1 93.81 408 ILE A N 1
ATOM 3203 C CA . ILE A 1 408 ? 2.443 -27.781 1.289 1 93.81 408 ILE A CA 1
ATOM 3204 C C . ILE A 1 408 ? 2.184 -27.172 2.664 1 93.81 408 ILE A C 1
ATOM 3206 O O . ILE A 1 408 ? 1.12 -26.594 2.902 1 93.81 408 ILE A O 1
ATOM 3210 N N . PRO A 1 409 ? 3.111 -27.281 3.543 1 92 409 PRO A N 1
ATOM 3211 C CA . PRO A 1 409 ? 2.918 -26.75 4.895 1 92 409 PRO A CA 1
ATOM 3212 C C . PRO A 1 409 ? 3.1 -25.234 4.965 1 92 409 PRO A C 1
ATOM 3214 O O . PRO A 1 409 ? 3.641 -24.625 4.035 1 92 409 PRO A O 1
ATOM 3217 N N . HIS A 1 410 ? 2.582 -24.656 6.039 1 89.06 410 HIS A N 1
ATOM 3218 C CA . HIS A 1 410 ? 2.865 -23.25 6.309 1 89.06 410 HIS A CA 1
ATOM 3219 C C . HIS A 1 410 ? 4.348 -23.031 6.602 1 89.06 410 HIS A C 1
ATOM 3221 O O . HIS A 1 410 ? 4.934 -23.75 7.414 1 89.06 410 HIS A O 1
ATOM 3227 N N . GLU A 1 411 ? 5 -22.141 5.922 1 77.31 411 GLU A N 1
ATOM 3228 C CA . GLU A 1 411 ? 6.406 -21.844 6.18 1 77.31 411 GLU A CA 1
ATOM 3229 C C . GLU A 1 411 ? 6.582 -21.125 7.516 1 77.31 411 GLU A C 1
ATOM 3231 O O . GLU A 1 411 ? 7.551 -21.359 8.234 1 77.31 411 GLU A O 1
ATOM 3236 N N . VAL A 1 412 ? 5.707 -20.188 7.73 1 74.75 412 VAL A N 1
ATOM 3237 C CA . VAL A 1 412 ? 5.699 -19.453 8.984 1 74.75 412 VAL A CA 1
ATOM 3238 C C . VAL A 1 412 ? 4.395 -19.719 9.734 1 74.75 412 VAL A C 1
ATOM 3240 O O . VAL A 1 412 ? 3.309 -19.609 9.164 1 74.75 412 VAL A O 1
ATOM 3243 N N . ALA A 1 413 ? 4.559 -20.109 10.992 1 78.62 413 ALA A N 1
ATOM 3244 C CA . ALA A 1 413 ? 3.381 -20.422 11.797 1 78.62 413 ALA A CA 1
ATOM 3245 C C . ALA A 1 413 ? 2.539 -19.172 12.055 1 78.62 413 ALA A C 1
ATOM 3247 O O . ALA A 1 413 ? 3.078 -18.078 12.211 1 78.62 413 ALA A O 1
ATOM 3248 N N . PHE A 1 414 ? 1.222 -19.406 11.961 1 82.56 414 PHE A N 1
ATOM 3249 C CA . PHE A 1 414 ? 0.313 -18.312 12.297 1 82.56 414 PHE A CA 1
ATOM 3250 C C . PHE A 1 414 ? 0.411 -17.969 13.773 1 82.56 414 PHE A C 1
ATOM 3252 O O . PHE A 1 414 ? 0.569 -18.844 14.617 1 82.56 414 PHE A O 1
ATOM 3259 N N . ASP A 1 415 ? 0.385 -16.703 14.07 1 84.12 415 ASP A N 1
ATOM 3260 C CA . ASP A 1 415 ? 0.257 -16.25 15.453 1 84.12 415 ASP A CA 1
ATOM 3261 C C . ASP A 1 415 ? -1.193 -16.328 15.922 1 84.12 415 ASP A C 1
ATOM 3263 O O . ASP A 1 415 ? -1.913 -15.328 15.906 1 84.12 415 ASP A O 1
ATOM 3267 N N . LEU A 1 416 ? -1.594 -17.438 16.438 1 88.94 416 LEU A N 1
ATOM 3268 C CA . LEU A 1 416 ? -2.977 -17.672 16.828 1 88.94 416 LEU A CA 1
ATOM 3269 C C . LEU A 1 416 ? -3.361 -16.797 18.016 1 88.94 416 LEU A C 1
ATOM 3271 O O . LEU A 1 416 ? -4.539 -16.5 18.219 1 88.94 416 LEU A O 1
ATOM 3275 N N . SER A 1 417 ? -2.336 -16.406 18.75 1 90.75 417 SER A N 1
ATOM 3276 C CA . SER A 1 417 ? -2.623 -15.508 19.859 1 90.75 417 SER A CA 1
ATOM 3277 C C . SER A 1 417 ? -3.123 -14.156 19.359 1 90.75 417 SER A C 1
ATOM 3279 O O . SER A 1 417 ? -4.008 -13.555 19.969 1 90.75 417 SER A O 1
ATOM 3281 N N . GLN A 1 418 ? -2.568 -13.781 18.344 1 90.75 418 GLN A N 1
ATOM 3282 C CA . GLN A 1 418 ? -3.029 -12.531 17.734 1 90.75 418 GLN A CA 1
ATOM 3283 C C . GLN A 1 418 ? -4.445 -12.68 17.188 1 90.75 418 GLN A C 1
ATOM 3285 O O . GLN A 1 418 ? -5.254 -11.75 17.281 1 90.75 418 GLN A O 1
ATOM 3290 N N . TYR A 1 419 ? -4.777 -13.82 16.625 1 92.62 419 TYR A N 1
ATOM 3291 C CA . TYR A 1 419 ? -6.121 -14.094 16.125 1 92.62 419 TYR A CA 1
ATOM 3292 C C . TYR A 1 419 ? -7.137 -14.039 17.266 1 92.62 419 TYR A C 1
ATOM 3294 O O . TYR A 1 419 ? -8.195 -13.414 17.125 1 92.62 419 TYR A O 1
ATOM 3302 N N . ASP A 1 420 ? -6.727 -14.586 18.344 1 93.94 420 ASP A N 1
ATOM 3303 C CA . ASP A 1 420 ? -7.609 -14.602 19.516 1 93.94 420 ASP A CA 1
ATOM 3304 C C . ASP A 1 420 ? -7.809 -13.188 20.062 1 93.94 420 ASP A C 1
ATOM 3306 O O . ASP A 1 420 ? -8.922 -12.805 20.422 1 93.94 420 ASP A O 1
ATOM 3310 N N . ALA A 1 421 ? -6.754 -12.5 20.109 1 94.25 421 ALA A N 1
ATOM 3311 C CA . ALA A 1 421 ? -6.805 -11.133 20.641 1 94.25 421 ALA A CA 1
ATOM 3312 C C . ALA A 1 421 ? -7.727 -10.258 19.797 1 94.25 421 ALA A C 1
ATOM 3314 O O . ALA A 1 421 ? -8.406 -9.375 20.312 1 94.25 421 ALA A O 1
ATOM 3315 N N . GLU A 1 422 ? -7.789 -10.555 18.531 1 94.19 422 GLU A N 1
ATOM 3316 C CA . GLU A 1 422 ? -8.594 -9.758 17.609 1 94.19 422 GLU A CA 1
ATOM 3317 C C . GLU A 1 422 ? -10.016 -10.305 17.5 1 94.19 422 GLU A C 1
ATOM 3319 O O . GLU A 1 422 ? -10.891 -9.664 16.922 1 94.19 422 GLU A O 1
ATOM 3324 N N . GLY A 1 423 ? -10.234 -11.453 18.031 1 95.06 423 GLY A N 1
ATOM 3325 C CA . GLY A 1 423 ? -11.555 -12.062 18 1 95.06 423 GLY A CA 1
ATOM 3326 C C . GLY A 1 423 ? -11.859 -12.742 16.672 1 95.06 423 GLY A C 1
ATOM 3327 O O . GLY A 1 423 ? -13.031 -12.859 16.297 1 95.06 423 GLY A O 1
ATOM 3328 N N . PHE A 1 424 ? -10.852 -13.125 15.953 1 96.12 424 PHE A N 1
ATOM 3329 C CA . PHE A 1 424 ? -11.07 -13.82 14.688 1 96.12 424 PHE A CA 1
ATOM 3330 C C . PHE A 1 424 ? -11.594 -15.227 14.938 1 96.12 424 PHE A C 1
ATOM 3332 O O . PHE A 1 424 ? -10.961 -16.016 15.641 1 96.12 424 PHE A O 1
ATOM 3339 N N . THR A 1 425 ? -12.656 -15.539 14.352 1 95.5 425 THR A N 1
ATOM 3340 C CA . THR A 1 425 ? -13.211 -16.891 14.445 1 95.5 425 THR A CA 1
ATOM 3341 C C . THR A 1 425 ? -12.758 -17.75 13.273 1 95.5 425 THR A C 1
ATOM 3343 O O . THR A 1 425 ? -12.734 -18.984 13.367 1 95.5 425 THR A O 1
ATOM 3346 N N . MET A 1 426 ? -12.461 -17.062 12.188 1 93.5 426 MET A N 1
ATOM 3347 C CA . MET A 1 426 ? -11.867 -17.766 11.055 1 93.5 426 MET A CA 1
ATOM 3348 C C . MET A 1 426 ? -10.453 -18.234 11.383 1 93.5 426 MET A C 1
ATOM 3350 O O . MET A 1 426 ? -9.594 -17.422 11.742 1 93.5 426 MET A O 1
ATOM 3354 N N . ARG A 1 427 ? -10.188 -19.531 11.258 1 92.69 427 ARG A N 1
ATOM 3355 C CA . ARG A 1 427 ? -8.891 -20.094 11.625 1 92.69 427 ARG A CA 1
ATOM 3356 C C . ARG A 1 427 ? -8.156 -20.625 10.406 1 92.69 427 ARG A C 1
ATOM 3358 O O . ARG A 1 427 ? -8.789 -21.062 9.438 1 92.69 427 ARG A O 1
ATOM 3365 N N . PRO A 1 428 ? -6.855 -20.609 10.477 1 93.12 428 PRO A N 1
ATOM 3366 C CA . PRO A 1 428 ? -6.082 -21.172 9.367 1 93.12 428 PRO A CA 1
ATOM 3367 C C . PRO A 1 428 ? -6.227 -22.688 9.25 1 93.12 428 PRO A C 1
ATOM 3369 O O . PRO A 1 428 ? -6.469 -23.375 10.258 1 93.12 428 PRO A O 1
ATOM 3372 N N . CYS A 1 429 ? -6.168 -23.141 8.008 1 94.38 429 CYS A N 1
ATOM 3373 C CA . CYS A 1 429 ? -6.133 -24.578 7.781 1 94.38 429 CYS A CA 1
ATOM 3374 C C . CYS A 1 429 ? -4.828 -25.188 8.297 1 94.38 429 CYS A C 1
ATOM 3376 O O . CYS A 1 429 ? -3.875 -24.453 8.586 1 94.38 429 CYS A O 1
ATOM 3378 N N . ALA A 1 430 ? -4.785 -26.484 8.5 1 93.12 430 ALA A N 1
ATOM 3379 C CA . ALA A 1 430 ? -3.598 -27.188 9 1 93.12 430 ALA A CA 1
ATOM 3380 C C . ALA A 1 430 ? -2.428 -27.031 8.039 1 93.12 430 ALA A C 1
ATOM 3382 O O . ALA A 1 430 ? -1.276 -26.906 8.461 1 93.12 430 ALA A O 1
ATOM 3383 N N . GLN A 1 431 ? -2.727 -27.078 6.758 1 95 431 GLN A N 1
ATOM 3384 C CA . GLN A 1 431 ? -1.708 -26.906 5.727 1 95 431 GLN A CA 1
ATOM 3385 C C . GLN A 1 431 ? -1.964 -25.656 4.895 1 95 431 GLN A C 1
ATOM 3387 O O . GLN A 1 431 ? -3.084 -25.141 4.871 1 95 431 GLN A O 1
ATOM 3392 N N . LYS A 1 432 ? -0.933 -25.125 4.293 1 93.56 432 LYS A N 1
ATOM 3393 C CA . LYS A 1 432 ? -1.053 -23.953 3.438 1 93.56 432 LYS A CA 1
ATOM 3394 C C . LYS A 1 432 ? -1.825 -24.281 2.162 1 93.56 432 LYS A C 1
ATOM 3396 O O . LYS A 1 432 ? -2.738 -23.531 1.778 1 93.56 432 LYS A O 1
ATOM 3401 N N . TYR A 1 433 ? -1.445 -25.359 1.474 1 95.19 433 TYR A N 1
ATOM 3402 C CA . TYR A 1 433 ? -2.133 -25.844 0.284 1 95.19 433 TYR A CA 1
ATOM 3403 C C . TYR A 1 433 ? -2.145 -27.359 0.245 1 95.19 433 TYR A C 1
ATOM 3405 O O . TYR A 1 433 ? -1.366 -28.016 0.946 1 95.19 433 TYR A O 1
ATOM 3413 N N . ASN A 1 434 ? -3.066 -27.922 -0.405 1 97.19 434 ASN A N 1
ATOM 3414 C CA . ASN A 1 434 ? -3.164 -29.359 -0.671 1 97.19 434 ASN A CA 1
ATOM 3415 C C . ASN A 1 434 ? -3.385 -29.641 -2.154 1 97.19 434 ASN A C 1
ATOM 3417 O O . ASN A 1 434 ? -4.477 -29.406 -2.678 1 97.19 434 ASN A O 1
ATOM 3421 N N . LEU A 1 435 ? -2.381 -30.203 -2.768 1 96.88 435 LEU A N 1
ATOM 3422 C CA . LEU A 1 435 ? -2.416 -30.438 -4.207 1 96.88 435 LEU A CA 1
ATOM 3423 C C . LEU A 1 435 ? -2.838 -31.875 -4.508 1 96.88 435 LEU A C 1
ATOM 3425 O O . LEU A 1 435 ? -2.688 -32.344 -5.641 1 96.88 435 LEU A O 1
ATOM 3429 N N . GLY A 1 436 ? -3.322 -32.562 -3.482 1 98 436 GLY A N 1
ATOM 3430 C CA . GLY A 1 436 ? -3.799 -33.906 -3.742 1 98 436 GLY A CA 1
ATOM 3431 C C . GLY A 1 436 ? -4.762 -34 -4.91 1 98 436 GLY A C 1
ATOM 3432 O O . GLY A 1 436 ? -5.641 -33.125 -5.059 1 98 436 GLY A O 1
ATOM 3433 N N . GLU A 1 437 ? -4.59 -35 -5.727 1 98.31 437 GLU A N 1
ATOM 3434 C CA . GLU A 1 437 ? -5.383 -35.094 -6.945 1 98.31 437 GLU A CA 1
ATOM 3435 C C . GLU A 1 437 ? -6.828 -35.469 -6.637 1 98.31 437 GLU A C 1
ATOM 3437 O O . GLU A 1 437 ? -7.758 -34.812 -7.137 1 98.31 437 GLU A O 1
ATOM 3442 N N . ILE A 1 438 ? -7.043 -36.5 -5.828 1 98.31 438 ILE A N 1
ATOM 3443 C CA . ILE A 1 438 ? -8.391 -36.906 -5.445 1 98.31 438 ILE A CA 1
ATOM 3444 C C . ILE A 1 438 ? -9.062 -35.812 -4.637 1 98.31 438 ILE A C 1
ATOM 3446 O O . ILE A 1 438 ? -10.234 -35.5 -4.855 1 98.31 438 ILE A O 1
ATOM 3450 N N . TYR A 1 439 ? -8.289 -35.25 -3.744 1 97.88 439 TYR A N 1
ATOM 3451 C CA . TYR A 1 439 ? -8.773 -34.156 -2.895 1 97.88 439 TYR A CA 1
ATOM 3452 C C . TYR A 1 439 ? -9.32 -33 -3.734 1 97.88 439 TYR A C 1
ATOM 3454 O O . TYR A 1 439 ? -10.438 -32.531 -3.502 1 97.88 439 TYR A O 1
ATOM 3462 N N . ASN A 1 440 ? -8.602 -32.562 -4.738 1 97.94 440 ASN A N 1
ATOM 3463 C CA . ASN A 1 440 ? -8.992 -31.422 -5.574 1 97.94 440 ASN A CA 1
ATOM 3464 C C . ASN A 1 440 ? -10.148 -31.797 -6.5 1 97.94 440 ASN A C 1
ATOM 3466 O O . ASN A 1 440 ? -11.086 -31.016 -6.672 1 97.94 440 ASN A O 1
ATOM 3470 N N . LEU A 1 441 ? -10.078 -32.969 -7.055 1 97.94 441 LEU A N 1
ATOM 3471 C CA . LEU A 1 441 ? -11.109 -33.375 -7.996 1 97.94 441 LEU A CA 1
ATOM 3472 C C . LEU A 1 441 ? -12.438 -33.625 -7.277 1 97.94 441 LEU A C 1
ATOM 3474 O O . LEU A 1 441 ? -13.484 -33.719 -7.914 1 97.94 441 LEU A O 1
ATOM 3478 N N . SER A 1 442 ? -12.445 -33.781 -5.938 1 97.12 442 SER A N 1
ATOM 3479 C CA . SER A 1 442 ? -13.641 -34.094 -5.152 1 97.12 442 SER A CA 1
ATOM 3480 C C . SER A 1 442 ? -14.336 -32.812 -4.707 1 97.12 442 SER A C 1
ATOM 3482 O O . SER A 1 442 ? -15.328 -32.844 -3.977 1 97.12 442 SER A O 1
ATOM 3484 N N . ILE A 1 443 ? -13.836 -31.719 -5.094 1 95.75 443 ILE A N 1
ATOM 3485 C CA . ILE A 1 443 ? -14.43 -30.438 -4.715 1 95.75 443 ILE A CA 1
ATOM 3486 C C . ILE A 1 443 ? -15.891 -30.391 -5.168 1 95.75 443 ILE A C 1
ATOM 3488 O O . ILE A 1 443 ? -16.188 -30.656 -6.336 1 95.75 443 ILE A O 1
ATOM 3492 N N . GLY A 1 444 ? -16.766 -30.047 -4.289 1 92.5 444 GLY A N 1
ATOM 3493 C CA . GLY A 1 444 ? -18.188 -30.109 -4.551 1 92.5 444 GLY A CA 1
ATOM 3494 C C . GLY A 1 444 ? -18.703 -28.922 -5.355 1 92.5 444 GLY A C 1
ATOM 3495 O O . GLY A 1 444 ? -19.594 -29.078 -6.195 1 92.5 444 GLY A O 1
ATOM 3496 N N . ARG A 1 445 ? -18.172 -27.766 -5.07 1 91.12 445 ARG A N 1
ATOM 3497 C CA . ARG A 1 445 ? -18.594 -26.547 -5.738 1 91.12 445 ARG A CA 1
ATOM 3498 C C . ARG A 1 445 ? -17.406 -25.688 -6.125 1 91.12 445 ARG A C 1
ATOM 3500 O O . ARG A 1 445 ? -16.562 -25.359 -5.277 1 91.12 445 ARG A O 1
ATOM 3507 N N . GLY A 1 446 ? -17.391 -25.328 -7.43 1 91.25 446 GLY A N 1
ATOM 3508 C CA . GLY A 1 446 ? -16.297 -24.516 -7.918 1 91.25 446 GLY A CA 1
ATOM 3509 C C . GLY A 1 446 ? -14.992 -25.266 -8.047 1 91.25 446 GLY A C 1
ATOM 3510 O O . GLY A 1 446 ? -14.984 -26.438 -8.422 1 91.25 446 GLY A O 1
ATOM 3511 N N . THR A 1 447 ? -13.867 -24.531 -7.828 1 94.44 447 THR A N 1
ATOM 3512 C CA . THR A 1 447 ? -12.562 -25.141 -8.07 1 94.44 447 THR A CA 1
ATOM 3513 C C . THR A 1 447 ? -11.648 -24.969 -6.859 1 94.44 447 THR A C 1
ATOM 3515 O O . THR A 1 447 ? -10.562 -25.547 -6.812 1 94.44 447 THR A O 1
ATOM 3518 N N . LEU A 1 448 ? -12.094 -24.25 -5.848 1 94.56 448 LEU A N 1
ATOM 3519 C CA . LEU A 1 448 ? -11.219 -23.875 -4.742 1 94.56 448 LEU A CA 1
ATOM 3520 C C . LEU A 1 448 ? -11.273 -24.906 -3.625 1 94.56 448 LEU A C 1
ATOM 3522 O O . LEU A 1 448 ? -12.359 -25.344 -3.234 1 94.56 448 LEU A O 1
ATOM 3526 N N . THR A 1 449 ? -10.133 -25.344 -3.129 1 96.38 449 THR A N 1
ATOM 3527 C CA . THR A 1 449 ? -10.047 -26.172 -1.933 1 96.38 449 THR A CA 1
ATOM 3528 C C . THR A 1 449 ? -10.305 -25.344 -0.678 1 96.38 449 THR A C 1
ATOM 3530 O O . THR A 1 449 ? -10.469 -24.125 -0.756 1 96.38 449 THR A O 1
ATOM 3533 N N . ALA A 1 450 ? -10.383 -26.062 0.458 1 96 450 ALA A N 1
ATOM 3534 C CA . ALA A 1 450 ? -10.539 -25.359 1.724 1 96 450 ALA A CA 1
ATOM 3535 C C . ALA A 1 450 ? -9.367 -24.406 1.974 1 96 450 ALA A C 1
ATOM 3537 O O . ALA A 1 450 ? -9.547 -23.297 2.467 1 96 450 ALA A O 1
ATOM 3538 N N . GLU A 1 451 ? -8.188 -24.844 1.618 1 96.62 451 GLU A N 1
ATOM 3539 C CA . GLU A 1 451 ? -6.984 -24.031 1.784 1 96.62 451 GLU A CA 1
ATOM 3540 C C . GLU A 1 451 ? -7.008 -22.812 0.868 1 96.62 451 GLU A C 1
ATOM 3542 O O . GLU A 1 451 ? -6.66 -21.703 1.288 1 96.62 451 GLU A O 1
ATOM 3547 N N . ASP A 1 452 ? -7.43 -23.062 -0.376 1 95.5 452 ASP A N 1
ATOM 3548 C CA . ASP A 1 452 ? -7.562 -21.969 -1.318 1 95.5 452 ASP A CA 1
ATOM 3549 C C . ASP A 1 452 ? -8.539 -20.906 -0.796 1 95.5 452 ASP A C 1
ATOM 3551 O O . ASP A 1 452 ? -8.25 -19.719 -0.841 1 95.5 452 ASP A O 1
ATOM 3555 N N . ARG A 1 453 ? -9.656 -21.375 -0.369 1 95.06 453 ARG A N 1
ATOM 3556 C CA . ARG A 1 453 ? -10.695 -20.484 0.14 1 95.06 453 ARG A CA 1
ATOM 3557 C C . ARG A 1 453 ? -10.195 -19.688 1.346 1 95.06 453 ARG A C 1
ATOM 3559 O O . ARG A 1 453 ? -10.469 -18.5 1.465 1 95.06 453 ARG A O 1
ATOM 3566 N N . PHE A 1 454 ? -9.57 -20.391 2.211 1 95.38 454 PHE A N 1
ATOM 3567 C CA . PHE A 1 454 ? -9.016 -19.703 3.373 1 95.38 454 PHE A CA 1
ATOM 3568 C C . PHE A 1 454 ? -8.055 -18.594 2.943 1 95.38 454 PHE A C 1
ATOM 3570 O O . PHE A 1 454 ? -8.086 -17.5 3.486 1 95.38 454 PHE A O 1
ATOM 3577 N N . LYS A 1 455 ? -7.191 -18.906 2.018 1 93.56 455 LYS A N 1
ATOM 3578 C CA . LYS A 1 455 ? -6.199 -17.938 1.558 1 93.56 455 LYS A CA 1
ATOM 3579 C C . LYS A 1 455 ? -6.871 -16.703 0.976 1 93.56 455 LYS A C 1
ATOM 3581 O O . LYS A 1 455 ? -6.383 -15.586 1.157 1 93.56 455 LYS A O 1
ATOM 3586 N N . ILE A 1 456 ? -7.934 -16.844 0.29 1 93.06 456 ILE A N 1
ATOM 3587 C CA . ILE A 1 456 ? -8.688 -15.719 -0.258 1 93.06 456 ILE A CA 1
ATOM 3588 C C . ILE A 1 456 ? -9.32 -14.922 0.877 1 93.06 456 ILE A C 1
ATOM 3590 O O . ILE A 1 456 ? -9.203 -13.695 0.922 1 93.06 456 ILE A O 1
ATOM 3594 N N . ASN A 1 457 ? -9.961 -15.688 1.817 1 95 457 ASN A N 1
ATOM 3595 C CA . ASN A 1 457 ? -10.664 -15.031 2.918 1 95 457 ASN A CA 1
ATOM 3596 C C . ASN A 1 457 ? -9.688 -14.336 3.867 1 95 457 ASN A C 1
ATOM 3598 O O . ASN A 1 457 ? -10.07 -13.391 4.562 1 95 457 ASN A O 1
ATOM 3602 N N . GLU A 1 458 ? -8.523 -14.812 3.865 1 94.06 458 GLU A N 1
ATOM 3603 C CA . GLU A 1 458 ? -7.496 -14.289 4.766 1 94.06 458 GLU A CA 1
ATOM 3604 C C . GLU A 1 458 ? -7.215 -12.82 4.48 1 94.06 458 GLU A C 1
ATOM 3606 O O . GLU A 1 458 ? -6.664 -12.109 5.328 1 94.06 458 GLU A O 1
ATOM 3611 N N . HIS A 1 459 ? -7.621 -12.297 3.303 1 93.44 459 HIS A N 1
ATOM 3612 C CA . HIS A 1 459 ? -7.363 -10.906 2.973 1 93.44 459 HIS A CA 1
ATOM 3613 C C . HIS A 1 459 ? -8 -9.969 3.99 1 93.44 459 HIS A C 1
ATOM 3615 O O . HIS A 1 459 ? -7.488 -8.875 4.25 1 93.44 459 HIS A O 1
ATOM 3621 N N . ILE A 1 460 ? -9.117 -10.383 4.586 1 96.19 460 ILE A N 1
ATOM 3622 C CA . ILE A 1 460 ? -9.836 -9.492 5.496 1 96.19 460 ILE A CA 1
ATOM 3623 C C . ILE A 1 460 ? -9.141 -9.477 6.855 1 96.19 460 ILE A C 1
ATOM 3625 O O . ILE A 1 460 ? -9.094 -8.445 7.523 1 96.19 460 ILE A O 1
ATOM 3629 N N . THR A 1 461 ? -8.625 -10.617 7.352 1 94.88 461 THR A N 1
ATOM 3630 C CA . THR A 1 461 ? -7.844 -10.609 8.586 1 94.88 461 THR A CA 1
ATOM 3631 C C . THR A 1 461 ? -6.578 -9.773 8.422 1 94.88 461 THR A C 1
ATOM 3633 O O . THR A 1 461 ? -6.215 -9.008 9.32 1 94.88 461 THR A O 1
ATOM 3636 N N . GLN A 1 462 ? -5.961 -9.953 7.254 1 92.81 462 GLN A N 1
ATOM 3637 C CA . GLN A 1 462 ? -4.773 -9.156 6.973 1 92.81 462 GLN A CA 1
ATOM 3638 C C . GLN A 1 462 ? -5.109 -7.668 6.926 1 92.81 462 GLN A C 1
ATOM 3640 O O . GLN A 1 462 ? -4.34 -6.836 7.406 1 92.81 462 GLN A O 1
ATOM 3645 N N . THR A 1 463 ? -6.223 -7.34 6.312 1 95.44 463 THR A N 1
ATOM 3646 C CA . THR A 1 463 ? -6.688 -5.957 6.27 1 95.44 463 THR A CA 1
ATOM 3647 C C . THR A 1 463 ? -6.812 -5.387 7.676 1 95.44 463 THR A C 1
ATOM 3649 O O . THR A 1 463 ? -6.281 -4.312 7.965 1 95.44 463 THR A O 1
ATOM 3652 N N . ILE A 1 464 ? -7.457 -6.066 8.547 1 96.06 464 ILE A N 1
ATOM 3653 C CA . ILE A 1 464 ? -7.691 -5.602 9.906 1 96.06 464 ILE A CA 1
ATOM 3654 C C . ILE A 1 464 ? -6.359 -5.449 10.641 1 96.06 464 ILE A C 1
ATOM 3656 O O . ILE A 1 464 ? -6.109 -4.422 11.281 1 96.06 464 ILE A O 1
ATOM 3660 N N . LEU A 1 465 ? -5.496 -6.406 10.508 1 93.25 465 LEU A N 1
ATOM 3661 C CA . LEU A 1 465 ? -4.203 -6.355 11.18 1 93.25 465 LEU A CA 1
ATOM 3662 C C . LEU A 1 465 ? -3.365 -5.191 10.664 1 93.25 465 LEU A C 1
ATOM 3664 O O . LEU A 1 465 ? -2.729 -4.484 11.445 1 93.25 465 LEU A O 1
ATOM 3668 N N . MET A 1 466 ? -3.34 -5.016 9.367 1 92.56 466 MET A N 1
ATOM 3669 C CA . MET A 1 466 ? -2.607 -3.904 8.766 1 92.56 466 MET A CA 1
ATOM 3670 C C . MET A 1 466 ? -3.143 -2.566 9.273 1 92.56 466 MET A C 1
ATOM 3672 O O . MET A 1 466 ? -2.367 -1.688 9.656 1 92.56 466 MET A O 1
ATOM 3676 N N . LEU A 1 467 ? -4.441 -2.424 9.25 1 95.69 467 LEU A N 1
ATOM 3677 C CA . LEU A 1 467 ? -5.059 -1.153 9.617 1 95.69 467 LEU A CA 1
ATOM 3678 C C . LEU A 1 467 ? -4.891 -0.878 11.109 1 95.69 467 LEU A C 1
ATOM 3680 O O . LEU A 1 467 ? -4.691 0.269 11.516 1 95.69 467 LEU A O 1
ATOM 3684 N N . LYS A 1 468 ? -4.934 -1.84 11.93 1 94.75 468 LYS A N 1
ATOM 3685 C CA . LYS A 1 468 ? -4.789 -1.66 13.375 1 94.75 468 LYS A CA 1
ATOM 3686 C C . LYS A 1 468 ? -3.346 -1.326 13.742 1 94.75 468 LYS A C 1
ATOM 3688 O O . LYS A 1 468 ? -3.084 -0.787 14.82 1 94.75 468 LYS A O 1
ATOM 3693 N N . ALA A 1 469 ? -2.475 -1.719 12.906 1 91.69 469 ALA A N 1
ATOM 3694 C CA . ALA A 1 469 ? -1.072 -1.391 13.141 1 91.69 469 ALA A CA 1
ATOM 3695 C C . ALA A 1 469 ? -0.802 0.088 12.875 1 91.69 469 ALA A C 1
ATOM 3697 O O . ALA A 1 469 ? 0.237 0.618 13.273 1 91.69 469 ALA A O 1
ATOM 3698 N N . LEU A 1 470 ? -1.702 0.756 12.211 1 92.62 470 LEU A N 1
ATOM 3699 C CA . LEU A 1 470 ? -1.531 2.166 11.875 1 92.62 470 LEU A CA 1
ATOM 3700 C C . LEU A 1 470 ? -1.931 3.055 13.055 1 92.62 470 LEU A C 1
ATOM 3702 O O . LEU A 1 470 ? -2.93 2.787 13.727 1 92.62 470 LEU A O 1
ATOM 3706 N N . PRO A 1 471 ? -1.155 4.086 13.328 1 93.25 471 PRO A N 1
ATOM 3707 C CA . PRO A 1 471 ? -1.496 5.035 14.391 1 93.25 471 PRO A CA 1
ATOM 3708 C C . PRO A 1 471 ? -2.559 6.043 13.961 1 93.25 471 PRO A C 1
ATOM 3710 O O . PRO A 1 471 ? -2.285 7.242 13.898 1 93.25 471 PRO A O 1
ATOM 3713 N N . PHE A 1 472 ? -3.771 5.547 13.797 1 91.94 472 PHE A N 1
ATOM 3714 C CA . PHE A 1 472 ? -4.871 6.426 13.414 1 91.94 472 PHE A CA 1
ATOM 3715 C C . PHE A 1 472 ? -5.164 7.438 14.508 1 91.94 472 PHE A C 1
ATOM 3717 O O . PHE A 1 472 ? -5.199 7.086 15.695 1 91.94 472 PHE A O 1
ATOM 3724 N N . PRO A 1 473 ? -5.332 8.711 14.07 1 86.44 473 PRO A N 1
ATOM 3725 C CA . PRO A 1 473 ? -5.875 9.656 15.055 1 86.44 473 PRO A CA 1
ATOM 3726 C C . PRO A 1 473 ? -7.301 9.312 15.469 1 86.44 473 PRO A C 1
ATOM 3728 O O . PRO A 1 473 ? -7.914 8.398 14.906 1 86.44 473 PRO A O 1
ATOM 3731 N N . LYS A 1 474 ? -7.777 10.047 16.422 1 83.69 474 LYS A N 1
ATOM 3732 C CA . LYS A 1 474 ? -9.078 9.758 17.016 1 83.69 474 LYS A CA 1
ATOM 3733 C C . LYS A 1 474 ? -10.18 9.805 15.969 1 83.69 474 LYS A C 1
ATOM 3735 O O . LYS A 1 474 ? -11.102 8.984 15.984 1 83.69 474 LYS A O 1
ATOM 3740 N N . ASN A 1 475 ? -10.109 10.727 15.047 1 87.44 475 ASN A N 1
ATOM 3741 C CA . ASN A 1 475 ? -11.164 10.906 14.055 1 87.44 475 ASN A CA 1
ATOM 3742 C C . ASN A 1 475 ? -11.125 9.812 12.992 1 87.44 475 ASN A C 1
ATOM 3744 O O . ASN A 1 475 ? -12.023 9.727 12.148 1 87.44 475 ASN A O 1
ATOM 3748 N N . LEU A 1 476 ? -10.109 8.93 13.016 1 93.5 476 LEU A N 1
ATOM 3749 C CA . LEU A 1 476 ? -10.008 7.816 12.078 1 93.5 476 LEU A CA 1
ATOM 3750 C C . LEU A 1 476 ? -9.961 6.484 12.82 1 93.5 476 LEU A C 1
ATOM 3752 O O . LEU A 1 476 ? -9.578 5.465 12.25 1 93.5 476 LEU A O 1
ATOM 3756 N N . ALA A 1 477 ? -10.383 6.535 14.078 1 93.12 477 ALA A N 1
ATOM 3757 C CA . ALA A 1 477 ? -10.203 5.395 14.969 1 93.12 477 ALA A CA 1
ATOM 3758 C C . ALA A 1 477 ? -11.055 4.211 14.523 1 93.12 477 ALA A C 1
ATOM 3760 O O . ALA A 1 477 ? -10.727 3.057 14.812 1 93.12 477 ALA A O 1
ATOM 3761 N N . ARG A 1 478 ? -12.148 4.359 13.75 1 96.69 478 ARG A N 1
ATOM 3762 C CA . ARG A 1 478 ? -13.07 3.279 13.422 1 96.69 478 ARG A CA 1
ATOM 3763 C C . ARG A 1 478 ? -12.781 2.717 12.031 1 96.69 478 ARG A C 1
ATOM 3765 O O . ARG A 1 478 ? -13.477 1.815 11.562 1 96.69 478 ARG A O 1
ATOM 3772 N N . VAL A 1 479 ? -11.719 3.139 11.359 1 97 479 VAL A N 1
ATOM 3773 C CA . VAL A 1 479 ? -11.375 2.713 10.008 1 97 479 VAL A CA 1
ATOM 3774 C C . VAL A 1 479 ? -11.195 1.195 9.977 1 97 479 VAL A C 1
ATOM 3776 O O . VAL A 1 479 ? -11.773 0.517 9.117 1 97 479 VAL A O 1
ATOM 3779 N N . PRO A 1 480 ? -10.5 0.552 10.969 1 97.25 480 PRO A N 1
ATOM 3780 C CA . PRO A 1 480 ? -10.336 -0.903 10.914 1 97.25 480 PRO A CA 1
ATOM 3781 C C . PRO A 1 480 ? -11.664 -1.65 11.031 1 97.25 480 PRO A C 1
ATOM 3783 O O . PRO A 1 480 ? -11.867 -2.66 10.352 1 97.25 480 PRO A O 1
ATOM 3786 N N . GLU A 1 481 ? -12.539 -1.103 11.836 1 97 481 GLU A N 1
ATOM 3787 C CA . GLU A 1 481 ? -13.828 -1.752 12.031 1 97 481 GLU A CA 1
ATOM 3788 C C . GLU A 1 481 ? -14.703 -1.633 10.781 1 97 481 GLU A C 1
ATOM 3790 O O . GLU A 1 481 ? -15.305 -2.615 10.344 1 97 481 GLU A O 1
ATOM 3795 N N . TRP A 1 482 ? -14.789 -0.417 10.227 1 97.5 482 TRP A N 1
ATOM 3796 C CA . TRP A 1 482 ? -15.617 -0.183 9.055 1 97.5 482 TRP A CA 1
ATOM 3797 C C . TRP A 1 482 ? -15.109 -0.991 7.859 1 97.5 482 TRP A C 1
ATOM 3799 O O . TRP A 1 482 ? -15.891 -1.657 7.18 1 97.5 482 TRP A O 1
ATOM 3809 N N . ALA A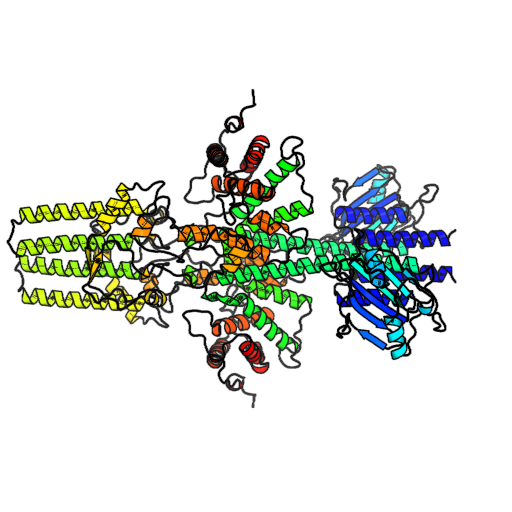 1 483 ? -13.812 -0.979 7.633 1 97 483 ALA A N 1
ATOM 3810 C CA . ALA A 1 483 ? -13.211 -1.677 6.504 1 97 483 ALA A CA 1
ATOM 3811 C C . ALA A 1 483 ? -13.25 -3.189 6.707 1 97 483 ALA A C 1
ATOM 3813 O O . ALA A 1 483 ? -13.453 -3.943 5.754 1 97 483 ALA A O 1
ATOM 3814 N N . GLY A 1 484 ? -13.148 -3.664 7.953 1 96.19 484 GLY A N 1
ATOM 3815 C CA . GLY A 1 484 ? -12.953 -5.074 8.25 1 96.19 484 GLY A CA 1
ATOM 3816 C C . GLY A 1 484 ? -14.258 -5.84 8.367 1 96.19 484 GLY A C 1
ATOM 3817 O O . GLY A 1 484 ? -14.258 -7.074 8.406 1 96.19 484 GLY A O 1
ATOM 3818 N N . GLY A 1 485 ? -15.375 -5.152 8.297 1 95.44 485 GLY A N 1
ATOM 3819 C CA . GLY A 1 485 ? -16.625 -5.824 8.625 1 95.44 485 GLY A CA 1
ATOM 3820 C C . GLY A 1 485 ? -17.469 -6.137 7.402 1 95.44 485 GLY A C 1
ATOM 3821 O O . GLY A 1 485 ? -18.562 -6.672 7.527 1 95.44 485 GLY A O 1
ATOM 3822 N N . HIS A 1 486 ? -16.938 -5.953 6.195 1 95.44 486 HIS A N 1
ATOM 3823 C CA . HIS A 1 486 ? -17.828 -5.988 5.043 1 95.44 486 HIS A CA 1
ATOM 3824 C C . HIS A 1 486 ? -18.078 -7.422 4.582 1 95.44 486 HIS A C 1
ATOM 3826 O O . HIS A 1 486 ? -18.938 -7.66 3.732 1 95.44 486 HIS A O 1
ATOM 3832 N N . HIS A 1 487 ? -17.453 -8.414 5.141 1 96.81 487 HIS A N 1
ATOM 3833 C CA . HIS A 1 487 ? -17.734 -9.812 4.824 1 96.81 487 HIS A CA 1
ATOM 3834 C C . HIS A 1 487 ? -18.5 -10.484 5.949 1 96.81 487 HIS A C 1
ATOM 3836 O O . HIS A 1 487 ? -18.797 -11.68 5.879 1 96.81 487 HIS A O 1
ATOM 3842 N N . GLU A 1 488 ? -18.812 -9.75 7 1 97.06 488 GLU A N 1
ATOM 3843 C CA . GLU A 1 488 ? -19.703 -10.266 8.031 1 97.06 488 GLU A CA 1
ATOM 3844 C C . GLU A 1 488 ? -21.125 -10.391 7.52 1 97.06 488 GLU A C 1
ATOM 3846 O O . GLU A 1 488 ? -21.5 -9.773 6.52 1 97.06 488 GLU A O 1
ATOM 3851 N N . LYS A 1 489 ? -21.859 -11.227 8.148 1 96.56 489 LYS A N 1
ATOM 3852 C CA . LYS A 1 489 ? -23.266 -11.453 7.809 1 96.56 489 LYS A CA 1
ATOM 3853 C C . LYS A 1 489 ? -24.172 -11.156 9 1 96.56 489 LYS A C 1
ATOM 3855 O O . LYS A 1 489 ? -23.734 -11.195 10.148 1 96.56 489 LYS A O 1
ATOM 3860 N N . MET A 1 490 ? -25.391 -10.93 8.719 1 96.56 490 MET A N 1
ATOM 3861 C CA . MET A 1 490 ? -26.312 -10.445 9.75 1 96.56 490 MET A CA 1
ATOM 3862 C C . MET A 1 490 ? -26.578 -11.531 10.789 1 96.56 490 MET A C 1
ATOM 3864 O O . MET A 1 490 ? -26.953 -11.227 11.922 1 96.56 490 MET A O 1
ATOM 3868 N N . ASP A 1 491 ? -26.328 -12.812 10.461 1 96.25 491 ASP A N 1
ATOM 3869 C CA . ASP A 1 491 ? -26.672 -13.906 11.359 1 96.25 491 ASP A CA 1
ATOM 3870 C C . ASP A 1 491 ? -25.422 -14.438 12.07 1 96.25 491 ASP A C 1
ATOM 3872 O O . ASP A 1 491 ? -25.469 -15.477 12.734 1 96.25 491 ASP A O 1
ATOM 3876 N N . GLY A 1 492 ? -24.297 -13.875 11.867 1 95.81 492 GLY A N 1
ATOM 3877 C CA . GLY A 1 492 ? -23.078 -14.258 12.57 1 95.81 492 GLY A CA 1
ATOM 3878 C C . GLY A 1 492 ? -22.297 -15.344 11.859 1 95.81 492 GLY A C 1
ATOM 3879 O O . GLY A 1 492 ? -21.297 -15.844 12.391 1 95.81 492 GLY A O 1
ATOM 3880 N N . THR A 1 493 ? -22.672 -15.719 10.648 1 95.5 493 THR A N 1
ATOM 3881 C CA . THR A 1 493 ? -21.984 -16.781 9.922 1 95.5 493 THR A CA 1
ATOM 3882 C C . THR A 1 493 ? -20.906 -16.203 9 1 95.5 493 THR A C 1
ATOM 3884 O O . THR A 1 493 ? -20.25 -16.938 8.266 1 95.5 493 THR A O 1
ATOM 3887 N N . GLY A 1 494 ? -20.781 -14.891 9.016 1 96 494 GLY A N 1
ATOM 3888 C CA . GLY A 1 494 ? -19.75 -14.25 8.219 1 96 494 GLY A CA 1
ATOM 3889 C C . GLY A 1 494 ? -18.375 -14.328 8.852 1 96 494 GLY A C 1
ATOM 3890 O O . GLY A 1 494 ? -18.156 -15.086 9.789 1 96 494 GLY A O 1
ATOM 3891 N N . TYR A 1 495 ? -17.438 -13.672 8.336 1 96.12 495 TYR A N 1
ATOM 3892 C CA . TYR A 1 495 ? -16.047 -13.68 8.789 1 96.12 495 TYR A CA 1
ATOM 3893 C C . TYR A 1 495 ? -15.438 -12.281 8.695 1 96.12 495 TYR A C 1
ATOM 3895 O O . TYR A 1 495 ? -15.961 -11.414 7.988 1 96.12 495 TYR A O 1
ATOM 3903 N N . PRO A 1 496 ? -14.375 -11.938 9.438 1 96.69 496 PRO A N 1
ATOM 3904 C CA . PRO A 1 496 ? -13.562 -12.953 10.117 1 96.69 496 PRO A CA 1
ATOM 3905 C C . PRO A 1 496 ? -13.953 -13.133 11.586 1 96.69 496 PRO A C 1
ATOM 3907 O O . PRO A 1 496 ? -13.406 -14.008 12.266 1 96.69 496 PRO A O 1
ATOM 3910 N N . LYS A 1 497 ? -14.883 -12.297 12.133 1 97 497 LYS A N 1
ATOM 3911 C CA . LYS A 1 497 ? -15.172 -12.289 13.562 1 97 497 LYS A CA 1
ATOM 3912 C C . LYS A 1 497 ? -16.531 -12.906 13.852 1 97 497 LYS A C 1
ATOM 3914 O O . LYS A 1 497 ? -16.922 -13.062 15.016 1 97 497 LYS A O 1
ATOM 3919 N N . SER A 1 498 ? -17.266 -13.242 12.836 1 97.06 498 SER A N 1
ATOM 3920 C CA . SER A 1 498 ? -18.609 -13.812 12.977 1 97.06 498 SER A CA 1
ATOM 3921 C C . SER A 1 498 ? -19.531 -12.891 13.766 1 97.06 498 SER A C 1
ATOM 3923 O O . SER A 1 498 ? -20.203 -13.328 14.703 1 97.06 498 SER A O 1
ATOM 3925 N N . LEU A 1 499 ? -19.484 -11.656 13.43 1 96.88 499 LEU A N 1
ATOM 3926 C CA . LEU A 1 499 ? -20.312 -10.656 14.086 1 96.88 499 LEU A CA 1
ATOM 3927 C C . LEU A 1 499 ? -21.766 -10.781 13.648 1 96.88 499 LEU A C 1
ATOM 3929 O O . LEU A 1 499 ? -22.047 -11.234 12.539 1 96.88 499 LEU A O 1
ATOM 3933 N N . THR A 1 500 ? -22.656 -10.398 14.531 1 96.94 500 THR A N 1
ATOM 3934 C CA . THR A 1 500 ? -24.078 -10.305 14.195 1 96.94 500 THR A CA 1
ATOM 3935 C C . THR A 1 500 ? -24.438 -8.891 13.766 1 96.94 500 THR A C 1
ATOM 3937 O O . THR A 1 500 ? -23.641 -7.969 13.891 1 96.94 500 THR A O 1
ATOM 3940 N N . ARG A 1 501 ? -25.656 -8.719 13.242 1 96.5 501 ARG A N 1
ATOM 3941 C CA . ARG A 1 501 ? -26.141 -7.426 12.781 1 96.5 501 ARG A CA 1
ATOM 3942 C C . ARG A 1 501 ? -25.969 -6.355 13.852 1 96.5 501 ARG A C 1
ATOM 3944 O O . ARG A 1 501 ? -25.484 -5.258 13.57 1 96.5 501 ARG A O 1
ATOM 3951 N N . GLN A 1 502 ? -26.25 -6.656 15.109 1 95.25 502 GLN A N 1
ATOM 3952 C CA . GLN A 1 502 ? -26.25 -5.699 16.219 1 95.25 502 GLN A CA 1
ATOM 3953 C C . GLN A 1 502 ? -24.844 -5.301 16.594 1 95.25 502 GLN A C 1
ATOM 3955 O O . GLN A 1 502 ? -24.625 -4.23 17.172 1 95.25 502 GLN A O 1
ATOM 3960 N N . GLN A 1 503 ? -23.906 -6.148 16.219 1 96.19 503 GLN A N 1
ATOM 3961 C CA . GLN A 1 503 ? -22.516 -5.898 16.609 1 96.19 503 GLN A CA 1
ATOM 3962 C C . GLN A 1 503 ? -21.781 -5.117 15.531 1 96.19 503 GLN A C 1
ATOM 3964 O O . GLN A 1 503 ? -20.641 -4.703 15.727 1 96.19 503 GLN A O 1
ATOM 3969 N N . MET A 1 504 ? -22.453 -4.855 14.406 1 96.44 504 MET A N 1
ATOM 3970 C CA . MET A 1 504 ? -21.812 -4.184 13.281 1 96.44 504 MET A CA 1
ATOM 3971 C C . MET A 1 504 ? -22.281 -2.74 13.164 1 96.44 504 MET A C 1
ATOM 3973 O O . MET A 1 504 ? -23.453 -2.445 13.422 1 96.44 504 MET A O 1
ATOM 3977 N N . SER A 1 505 ? -21.391 -1.865 12.742 1 96.44 505 SER A N 1
ATOM 3978 C CA . SER A 1 505 ? -21.75 -0.481 12.461 1 96.44 505 SER A CA 1
ATOM 3979 C C . SER A 1 505 ? -22.5 -0.364 11.141 1 96.44 505 SER A C 1
ATOM 3981 O O . SER A 1 505 ? -22.438 -1.258 10.297 1 96.44 505 SER A O 1
ATOM 3983 N N . ASP A 1 506 ? -23.203 0.698 10.969 1 97.31 506 ASP A N 1
ATOM 3984 C CA . ASP A 1 506 ? -23.953 0.956 9.742 1 97.31 506 ASP A CA 1
ATOM 3985 C C . ASP A 1 506 ? -23 1.07 8.547 1 97.31 506 ASP A C 1
ATOM 3987 O O . ASP A 1 506 ? -23.234 0.451 7.504 1 97.31 506 ASP A O 1
ATOM 3991 N N . PRO A 1 507 ? -21.859 1.786 8.68 1 97.56 507 PRO A N 1
ATOM 3992 C CA . PRO A 1 507 ? -20.953 1.915 7.531 1 97.56 507 PRO A CA 1
ATOM 3993 C C . PRO A 1 507 ? -20.391 0.572 7.066 1 97.56 507 PRO A C 1
ATOM 3995 O O . PRO A 1 507 ? -20.266 0.339 5.863 1 97.56 507 PRO A O 1
ATOM 3998 N N . ALA A 1 508 ? -20.109 -0.33 8.008 1 97.62 508 ALA A N 1
ATOM 3999 C CA . ALA A 1 508 ? -19.625 -1.655 7.637 1 97.62 508 ALA A CA 1
ATOM 4000 C C . ALA A 1 508 ? -20.672 -2.428 6.844 1 97.62 508 ALA A C 1
ATOM 4002 O O . ALA A 1 508 ? -20.359 -3.086 5.852 1 97.62 508 ALA A O 1
ATOM 4003 N N . ARG A 1 509 ? -21.891 -2.35 7.293 1 97.94 509 ARG A N 1
ATOM 4004 C CA . ARG A 1 509 ? -22.984 -3.043 6.621 1 97.94 509 ARG A CA 1
ATOM 4005 C C . ARG A 1 509 ? -23.266 -2.432 5.254 1 97.94 509 ARG A C 1
ATOM 4007 O O . ARG A 1 509 ? -23.609 -3.145 4.309 1 97.94 509 ARG A O 1
ATOM 4014 N N . MET A 1 510 ? -23.141 -1.106 5.133 1 98.12 510 MET A N 1
ATOM 4015 C CA . MET A 1 510 ? -23.281 -0.431 3.846 1 98.12 510 MET A CA 1
ATOM 4016 C C . MET A 1 510 ? -22.219 -0.914 2.863 1 98.12 510 MET A C 1
ATOM 4018 O O . MET A 1 510 ? -22.516 -1.151 1.69 1 98.12 510 MET A O 1
ATOM 4022 N N . MET A 1 511 ? -21.016 -1.051 3.352 1 97.62 511 MET A N 1
ATOM 4023 C CA . MET A 1 511 ? -19.906 -1.478 2.514 1 97.62 511 MET A CA 1
ATOM 4024 C C . MET A 1 511 ? -20.109 -2.902 2.012 1 97.62 511 MET A C 1
ATOM 4026 O O . MET A 1 511 ? -19.719 -3.236 0.894 1 97.62 511 MET A O 1
ATOM 4030 N N . ALA A 1 512 ? -20.703 -3.734 2.84 1 97.62 512 ALA A N 1
ATOM 4031 C CA . ALA A 1 512 ? -21 -5.102 2.432 1 97.62 512 ALA A CA 1
ATOM 4032 C C . ALA A 1 512 ? -21.938 -5.121 1.216 1 97.62 512 ALA A C 1
ATOM 4034 O O . ALA A 1 512 ? -21.688 -5.852 0.254 1 97.62 512 ALA A O 1
ATOM 4035 N N . ILE A 1 513 ? -22.953 -4.316 1.248 1 97.81 513 ILE A N 1
ATOM 4036 C CA . ILE A 1 513 ? -23.891 -4.227 0.135 1 97.81 513 ILE A CA 1
ATOM 4037 C C . ILE A 1 513 ? -23.172 -3.713 -1.108 1 97.81 513 ILE A C 1
ATOM 4039 O O . ILE A 1 513 ? -23.359 -4.246 -2.205 1 97.81 513 ILE A O 1
ATOM 4043 N N . ALA A 1 514 ? -22.375 -2.686 -0.885 1 97.62 514 ALA A N 1
ATOM 4044 C CA . ALA A 1 514 ? -21.625 -2.098 -1.992 1 97.62 514 ALA A CA 1
ATOM 4045 C C . ALA A 1 514 ? -20.688 -3.123 -2.627 1 97.62 514 ALA A C 1
ATOM 4047 O O . ALA A 1 514 ? -20.609 -3.236 -3.854 1 97.62 514 ALA A O 1
ATOM 4048 N N . ASP A 1 515 ? -19.984 -3.875 -1.792 1 96.25 515 ASP A N 1
ATOM 4049 C CA . ASP A 1 515 ? -19.031 -4.879 -2.25 1 96.25 515 ASP A CA 1
ATOM 4050 C C . ASP A 1 515 ? -19.719 -5.965 -3.068 1 96.25 515 ASP A C 1
ATOM 4052 O O . ASP A 1 515 ? -19.234 -6.359 -4.129 1 96.25 515 ASP A O 1
ATOM 4056 N N . ILE A 1 516 ? -20.828 -6.422 -2.596 1 95.94 516 ILE A N 1
ATOM 4057 C CA . ILE A 1 516 ? -21.562 -7.512 -3.223 1 95.94 516 ILE A CA 1
ATOM 4058 C C . ILE A 1 516 ? -22.141 -7.047 -4.559 1 95.94 516 ILE A C 1
ATOM 4060 O O . ILE A 1 516 ? -21.984 -7.727 -5.578 1 95.94 516 ILE A O 1
ATOM 4064 N N . PHE A 1 517 ? -22.812 -5.891 -4.516 1 96.62 517 PHE A N 1
ATOM 4065 C CA . PHE A 1 517 ? -23.438 -5.383 -5.727 1 96.62 517 PHE A CA 1
ATOM 4066 C C . PHE A 1 517 ? -22.391 -5.121 -6.809 1 96.62 517 PHE A C 1
ATOM 4068 O O . PHE A 1 517 ? -22.594 -5.469 -7.973 1 96.62 517 PHE A O 1
ATOM 4075 N N . GLU A 1 518 ? -21.312 -4.477 -6.41 1 94.12 518 GLU A N 1
ATOM 4076 C CA . GLU A 1 518 ? -20.25 -4.199 -7.355 1 94.12 518 GLU A CA 1
ATOM 4077 C C . GLU A 1 518 ? -19.672 -5.488 -7.938 1 94.12 518 GLU A C 1
ATOM 4079 O O . GLU A 1 518 ? -19.453 -5.582 -9.148 1 94.12 518 GLU A O 1
ATOM 4084 N N . ALA A 1 519 ? -19.438 -6.512 -7.133 1 89.31 519 ALA A N 1
ATOM 4085 C CA . ALA A 1 519 ? -18.891 -7.789 -7.578 1 89.31 519 ALA A CA 1
ATOM 4086 C C . ALA A 1 519 ? -19.812 -8.469 -8.586 1 89.31 519 ALA A C 1
ATOM 4088 O O . ALA A 1 519 ? -19.359 -9.047 -9.57 1 89.31 519 ALA A O 1
ATOM 4089 N N . LEU A 1 520 ? -21.078 -8.383 -8.344 1 90.38 520 LEU A N 1
ATOM 4090 C CA . LEU A 1 520 ? -22.062 -9.023 -9.211 1 90.38 520 LEU A CA 1
ATOM 4091 C C . LEU A 1 520 ? -22.125 -8.32 -10.57 1 90.38 520 LEU A C 1
ATOM 4093 O O . LEU A 1 520 ? -22.281 -8.977 -11.602 1 90.38 520 LEU A O 1
ATOM 4097 N N . THR A 1 521 ? -21.922 -7.051 -10.562 1 91.81 521 THR A N 1
ATOM 4098 C CA . THR A 1 521 ? -22.172 -6.277 -11.773 1 91.81 521 THR A CA 1
ATOM 4099 C C . THR A 1 521 ? -20.875 -5.992 -12.516 1 91.81 521 THR A C 1
ATOM 4101 O O . THR A 1 521 ? -20.891 -5.473 -13.641 1 91.81 521 THR A O 1
ATOM 4104 N N . ALA A 1 522 ? -19.781 -6.324 -11.969 1 85.94 522 ALA A N 1
ATOM 4105 C CA . ALA A 1 522 ? -18.5 -5.992 -12.57 1 85.94 522 ALA A CA 1
ATOM 4106 C C . ALA A 1 522 ? -18.328 -6.656 -13.938 1 85.94 522 ALA A C 1
ATOM 4108 O O . ALA A 1 522 ? -18.578 -7.855 -14.078 1 85.94 522 ALA A O 1
ATOM 4109 N N . ALA A 1 523 ? -17.969 -5.906 -14.93 1 76.5 523 ALA A N 1
ATOM 4110 C CA . ALA A 1 523 ? -17.844 -6.406 -16.297 1 76.5 523 ALA A CA 1
ATOM 4111 C C . ALA A 1 523 ? -16.391 -6.73 -16.641 1 76.5 523 ALA A C 1
ATOM 4113 O O . ALA A 1 523 ? -16.109 -7.293 -17.703 1 76.5 523 ALA A O 1
ATOM 4114 N N . ASP A 1 524 ? -15.492 -6.387 -15.859 1 66.06 524 ASP A N 1
ATOM 4115 C CA . ASP A 1 524 ? -14.078 -6.508 -16.188 1 66.06 524 ASP A CA 1
ATOM 4116 C C . ASP A 1 524 ? -13.57 -7.922 -15.93 1 66.06 524 ASP A C 1
ATOM 4118 O O . ASP A 1 524 ? -12.406 -8.234 -16.203 1 66.06 524 ASP A O 1
ATOM 4122 N N . ARG A 1 525 ? -14.492 -8.797 -15.586 1 62.25 525 ARG A N 1
ATOM 4123 C CA . ARG A 1 525 ? -14.031 -10.164 -15.352 1 62.25 525 ARG A CA 1
ATOM 4124 C C . ARG A 1 525 ? -14.117 -11 -16.625 1 62.25 525 ARG A C 1
ATOM 4126 O O . ARG A 1 525 ? -15.195 -11.188 -17.172 1 62.25 525 ARG A O 1
ATOM 4133 N N . PRO A 1 526 ? -12.969 -11.227 -17.203 1 57.16 526 PRO A N 1
ATOM 4134 C CA . PRO A 1 526 ? -12.914 -11.828 -18.547 1 57.16 526 PRO A CA 1
ATOM 4135 C C . PRO A 1 526 ? -13.852 -13.023 -18.703 1 57.16 526 PRO A C 1
ATOM 4137 O O . PRO A 1 526 ? -14.43 -13.219 -19.766 1 57.16 526 PRO A O 1
ATOM 4140 N N . TYR A 1 527 ? -14.039 -13.844 -17.734 1 55.91 527 TYR A N 1
ATOM 4141 C CA . TYR A 1 527 ? -14.672 -15.117 -18.078 1 55.91 527 TYR A CA 1
ATOM 4142 C C . TYR A 1 527 ? -16.062 -15.203 -17.453 1 55.91 527 TYR A C 1
ATOM 4144 O O . TYR A 1 527 ? -16.688 -16.266 -17.453 1 55.91 527 TYR A O 1
ATOM 4152 N N . LYS A 1 528 ? -16.406 -14.172 -16.906 1 62.91 528 LYS A N 1
ATOM 4153 C CA . LYS A 1 528 ? -17.75 -14.188 -16.328 1 62.91 528 LYS A CA 1
ATOM 4154 C C . LYS A 1 528 ? -18.641 -13.141 -17 1 62.91 528 LYS A C 1
ATOM 4156 O O . LYS A 1 528 ? -18.234 -11.992 -17.188 1 62.91 528 LYS A O 1
ATOM 4161 N N . LYS A 1 529 ? -19.656 -13.711 -17.609 1 72.44 529 LYS A N 1
ATOM 4162 C CA . LYS A 1 529 ? -20.641 -12.742 -18.109 1 72.44 529 LYS A CA 1
ATOM 4163 C C . LYS A 1 529 ? -21.172 -11.883 -16.969 1 72.44 529 LYS A C 1
ATOM 4165 O O . LYS A 1 529 ? -21.641 -12.398 -15.961 1 72.44 529 LYS A O 1
ATOM 4170 N N . PRO A 1 530 ? -20.984 -10.602 -17.109 1 81.62 530 PRO A N 1
ATOM 4171 C CA . PRO A 1 530 ? -21.547 -9.75 -16.078 1 81.62 530 PRO A CA 1
ATOM 4172 C C . PRO A 1 530 ? -23.062 -9.914 -15.938 1 81.62 530 PRO A C 1
ATOM 4174 O O . PRO A 1 530 ? -23.766 -10.086 -16.938 1 81.62 530 PRO A O 1
ATOM 4177 N N . LYS A 1 531 ? -23.484 -9.898 -14.781 1 89.94 531 LYS A N 1
ATOM 4178 C CA . LYS A 1 531 ? -24.922 -10.062 -14.531 1 89.94 531 LYS A CA 1
ATOM 4179 C C . LYS A 1 531 ? -25.688 -8.773 -14.852 1 89.94 531 LYS A C 1
ATOM 4181 O O . LYS A 1 531 ? -25.125 -7.68 -14.758 1 89.94 531 LYS A O 1
ATOM 4186 N N . THR A 1 532 ? -26.875 -8.977 -15.258 1 93.69 532 THR A N 1
ATOM 4187 C CA . THR A 1 532 ? -27.734 -7.828 -15.477 1 93.69 532 THR A CA 1
ATOM 4188 C C . THR A 1 532 ? -28.219 -7.254 -14.141 1 93.69 532 THR A C 1
ATOM 4190 O O . THR A 1 532 ? -28.016 -7.867 -13.094 1 93.69 532 THR A O 1
ATOM 4193 N N . LEU A 1 533 ? -28.766 -6.078 -14.25 1 95.25 533 LEU A N 1
ATOM 4194 C CA . LEU A 1 533 ? -29.266 -5.418 -13.055 1 95.25 533 LEU A CA 1
ATOM 4195 C C . LEU A 1 533 ? -30.359 -6.258 -12.391 1 95.25 533 LEU A C 1
ATOM 4197 O O . LEU A 1 533 ? -30.359 -6.422 -11.164 1 95.25 533 LEU A O 1
ATOM 4201 N N . SER A 1 534 ? -31.234 -6.789 -13.164 1 95.38 534 SER A N 1
ATOM 4202 C CA . SER A 1 534 ? -32.344 -7.602 -12.633 1 95.38 534 SER A CA 1
ATOM 4203 C C . SER A 1 534 ? -31.812 -8.875 -11.984 1 95.38 534 SER A C 1
ATOM 4205 O O . SER A 1 534 ? -32.25 -9.258 -10.906 1 95.38 534 SER A O 1
ATOM 4207 N N . GLU A 1 535 ? -30.828 -9.469 -12.594 1 94.25 535 GLU A N 1
ATOM 4208 C CA . GLU A 1 535 ? -30.234 -10.672 -12.031 1 94.25 535 GLU A CA 1
ATOM 4209 C C . GLU A 1 535 ? -29.531 -10.383 -10.711 1 94.25 535 GLU A C 1
ATOM 4211 O O . GLU A 1 535 ? -29.641 -11.148 -9.75 1 94.25 535 GLU A O 1
ATOM 4216 N N . SER A 1 536 ? -28.828 -9.305 -10.742 1 95.62 536 SER A N 1
ATOM 4217 C CA . SER A 1 536 ? -28.062 -8.93 -9.562 1 95.62 536 SER A CA 1
ATOM 4218 C C . SER A 1 536 ? -28.984 -8.641 -8.375 1 95.62 536 SER A C 1
ATOM 4220 O O . SER A 1 536 ? -28.734 -9.117 -7.262 1 95.62 536 SER A O 1
ATOM 4222 N N . LEU A 1 537 ? -30.031 -7.914 -8.617 1 96.62 537 LEU A N 1
ATOM 4223 C CA . LEU A 1 537 ? -30.969 -7.574 -7.543 1 96.62 537 LEU A CA 1
ATOM 4224 C C . LEU A 1 537 ? -31.703 -8.812 -7.055 1 96.62 537 LEU A C 1
ATOM 4226 O O . LEU A 1 537 ? -32 -8.93 -5.863 1 96.62 537 LEU A O 1
ATOM 4230 N N . LYS A 1 538 ? -31.969 -9.672 -7.945 1 95.94 538 LYS A N 1
ATOM 4231 C CA . LYS A 1 538 ? -32.625 -10.93 -7.555 1 95.94 538 LYS A CA 1
ATOM 4232 C C . LYS A 1 538 ? -31.703 -11.742 -6.633 1 95.94 538 LYS A C 1
ATOM 4234 O O . LYS A 1 538 ? -32.156 -12.242 -5.598 1 95.94 538 LYS A O 1
ATOM 4239 N N . ILE A 1 539 ? -30.469 -11.836 -7.008 1 95.06 539 ILE A N 1
ATOM 4240 C CA . ILE A 1 539 ? -29.5 -12.586 -6.203 1 95.06 539 ILE A CA 1
ATOM 4241 C C . ILE A 1 539 ? -29.391 -11.953 -4.816 1 95.06 539 ILE A C 1
ATOM 4243 O O . ILE A 1 539 ? -29.406 -12.656 -3.805 1 95.06 539 ILE A O 1
ATOM 4247 N N . MET A 1 540 ? -29.359 -10.656 -4.828 1 96.75 540 MET A N 1
ATOM 4248 C CA . MET A 1 540 ? -29.203 -9.953 -3.555 1 96.75 540 MET A CA 1
ATOM 4249 C C . MET A 1 540 ? -30.453 -10.125 -2.691 1 96.75 540 MET A C 1
ATOM 4251 O O . MET A 1 540 ? -30.359 -10.18 -1.463 1 96.75 540 MET A O 1
ATOM 4255 N N . SER A 1 541 ? -31.625 -10.219 -3.312 1 96.56 541 SER A N 1
ATOM 4256 C CA . SER A 1 541 ? -32.844 -10.445 -2.549 1 96.56 541 SER A CA 1
ATOM 4257 C C . SER A 1 541 ? -32.781 -11.781 -1.803 1 96.56 541 SER A C 1
ATOM 4259 O O . SER A 1 541 ? -33.312 -11.891 -0.69 1 96.56 541 SER A O 1
ATOM 4261 N N . PHE A 1 542 ? -32.156 -12.75 -2.385 1 95.5 542 PHE A N 1
ATOM 4262 C CA . PHE A 1 542 ? -31.969 -14.039 -1.721 1 95.5 542 PHE A CA 1
ATOM 4263 C C . PHE A 1 542 ? -30.969 -13.93 -0.584 1 95.5 542 PHE A C 1
ATOM 4265 O O . PHE A 1 542 ? -31.109 -14.586 0.447 1 95.5 542 PHE A O 1
ATOM 4272 N N . MET A 1 543 ? -30 -13.07 -0.791 1 96.62 543 MET A N 1
ATOM 4273 C CA . MET A 1 543 ? -29 -12.875 0.25 1 96.62 543 MET A CA 1
ATOM 4274 C C . MET A 1 543 ? -29.609 -12.203 1.478 1 96.62 543 MET A C 1
ATOM 4276 O O . MET A 1 543 ? -29.188 -12.461 2.605 1 96.62 543 MET A O 1
ATOM 4280 N N . VAL A 1 544 ? -30.594 -11.336 1.228 1 96.62 544 VAL A N 1
ATOM 4281 C CA . VAL A 1 544 ? -31.297 -10.711 2.34 1 96.62 544 VAL A CA 1
ATOM 4282 C C . VAL A 1 544 ? -32.094 -11.773 3.107 1 96.62 544 VAL A C 1
ATOM 4284 O O . VAL A 1 544 ? -32.062 -11.805 4.34 1 96.62 544 VAL A O 1
ATOM 4287 N N . LYS A 1 545 ? -32.719 -12.633 2.391 1 94.88 545 LYS A N 1
ATOM 4288 C CA . LYS A 1 545 ? -33.531 -13.703 2.996 1 94.88 545 LYS A CA 1
ATOM 4289 C C . LYS A 1 545 ? -32.625 -14.633 3.814 1 94.88 545 LYS A C 1
ATOM 4291 O O . LYS A 1 545 ? -33.062 -15.141 4.855 1 94.88 545 LYS A O 1
ATOM 4296 N N . ASP A 1 546 ? -31.469 -14.781 3.309 1 95.25 546 ASP A N 1
ATOM 4297 C CA . ASP A 1 546 ? -30.516 -15.68 3.967 1 95.25 546 ASP A CA 1
ATOM 4298 C C . ASP A 1 546 ? -29.75 -14.953 5.074 1 95.25 546 ASP A C 1
ATOM 4300 O O . ASP A 1 546 ? -28.781 -15.484 5.613 1 95.25 546 ASP A O 1
ATOM 4304 N N . LYS A 1 547 ? -30.094 -13.758 5.316 1 95.88 547 LYS A N 1
ATOM 4305 C CA . LYS A 1 547 ? -29.547 -12.93 6.387 1 95.88 547 LYS A CA 1
ATOM 4306 C C . LYS A 1 547 ? -28.078 -12.609 6.145 1 95.88 547 LYS A C 1
ATOM 4308 O O . LYS A 1 547 ? -27.297 -12.508 7.09 1 95.88 547 LYS A O 1
ATOM 4313 N N . HIS A 1 548 ? -27.766 -12.555 4.867 1 96.19 548 HIS A N 1
ATOM 4314 C CA . HIS A 1 548 ? -26.438 -12.141 4.473 1 96.19 548 HIS A CA 1
ATOM 4315 C C . HIS A 1 548 ? -26.297 -10.617 4.461 1 96.19 548 HIS A C 1
ATOM 4317 O O . HIS A 1 548 ? -25.25 -10.078 4.82 1 96.19 548 HIS A O 1
ATOM 4323 N N . ILE A 1 549 ? -27.375 -9.984 3.982 1 96.19 549 ILE A N 1
ATOM 4324 C CA . ILE A 1 549 ? -27.406 -8.531 3.807 1 96.19 549 ILE A CA 1
ATOM 4325 C C . ILE A 1 549 ? -28.453 -7.93 4.754 1 96.19 549 ILE A C 1
ATOM 4327 O O . ILE A 1 549 ? -29.484 -8.547 5.027 1 96.19 549 ILE A O 1
ATOM 4331 N N . ASP A 1 550 ? -28.172 -6.707 5.234 1 96.81 550 ASP A N 1
ATOM 4332 C CA . ASP A 1 550 ? -29.062 -6 6.137 1 96.81 550 ASP A CA 1
ATOM 4333 C C . ASP A 1 550 ? -30.375 -5.629 5.43 1 96.81 550 ASP A C 1
ATOM 4335 O O . ASP A 1 550 ? -30.359 -4.918 4.426 1 96.81 550 ASP A O 1
ATOM 4339 N N . PRO A 1 551 ? -31.469 -6.125 5.996 1 96.38 551 PRO A N 1
ATOM 4340 C CA . PRO A 1 551 ? -32.75 -5.898 5.316 1 96.38 551 PRO A CA 1
ATOM 4341 C C . PRO A 1 551 ? -33.125 -4.422 5.258 1 96.38 551 PRO A C 1
ATOM 4343 O O . PRO A 1 551 ? -33.719 -3.973 4.277 1 96.38 551 PRO A O 1
ATOM 4346 N N . ASP A 1 552 ? -32.812 -3.646 6.285 1 96.75 552 ASP A N 1
ATOM 4347 C CA . ASP A 1 552 ? -33.156 -2.227 6.293 1 96.75 552 ASP A CA 1
ATOM 4348 C C . ASP A 1 552 ? -32.344 -1.466 5.238 1 96.75 552 ASP A C 1
ATOM 4350 O O . ASP A 1 552 ? -32.906 -0.615 4.531 1 96.75 552 ASP A O 1
ATOM 4354 N N . LEU A 1 553 ? -31.109 -1.783 5.172 1 97.38 553 LEU A N 1
ATOM 4355 C CA . LEU A 1 553 ? -30.266 -1.14 4.176 1 97.38 553 LEU A CA 1
ATOM 4356 C C . LEU A 1 553 ? -30.672 -1.558 2.768 1 97.38 553 LEU A C 1
ATOM 4358 O O . LEU A 1 553 ? -30.562 -0.769 1.825 1 97.38 553 LEU A O 1
ATOM 4362 N N . TRP A 1 554 ? -31.094 -2.812 2.693 1 97.19 554 TRP A N 1
ATOM 4363 C CA . TRP A 1 554 ? -31.562 -3.311 1.408 1 97.19 554 TRP A CA 1
ATOM 4364 C C . TRP A 1 554 ? -32.75 -2.482 0.91 1 97.19 554 TRP A C 1
ATOM 4366 O O . TRP A 1 554 ? -32.781 -2.07 -0.252 1 97.19 554 TRP A O 1
ATOM 4376 N N . VAL A 1 555 ? -33.688 -2.209 1.776 1 96.81 555 VAL A N 1
ATOM 4377 C CA . VAL A 1 555 ? -34.844 -1.398 1.432 1 96.81 555 VAL A CA 1
ATOM 4378 C C . VAL A 1 555 ? -34.375 0.004 1.027 1 96.81 555 VAL A C 1
ATOM 4380 O O . VAL A 1 555 ? -34.875 0.553 0.033 1 96.81 555 VAL A O 1
ATOM 4383 N N . LEU A 1 556 ? -33.5 0.506 1.795 1 97.19 556 LEU A N 1
ATOM 4384 C CA . LEU A 1 556 ? -32.938 1.818 1.46 1 97.19 556 LEU A CA 1
ATOM 4385 C C . LEU A 1 556 ? -32.281 1.798 0.091 1 97.19 556 LEU A C 1
ATOM 4387 O O . LEU A 1 556 ? -32.469 2.709 -0.716 1 97.19 556 LEU A O 1
ATOM 4391 N N . PHE A 1 557 ? -31.484 0.772 -0.137 1 97.88 557 PHE A N 1
ATOM 4392 C CA . PHE A 1 557 ? -30.766 0.6 -1.392 1 97.88 557 PHE A CA 1
ATOM 4393 C C . PHE A 1 557 ? -31.719 0.604 -2.576 1 97.88 557 PHE A C 1
ATOM 4395 O O . PHE A 1 557 ? -31.469 1.254 -3.59 1 97.88 557 PHE A O 1
ATOM 4402 N N . LEU A 1 558 ? -32.844 0.022 -2.447 1 96.75 558 LEU A N 1
ATOM 4403 C CA . LEU A 1 558 ? -33.844 -0.09 -3.508 1 96.75 558 LEU A CA 1
ATOM 4404 C C . LEU A 1 558 ? -34.594 1.219 -3.676 1 96.75 558 LEU A C 1
ATOM 4406 O O . LEU A 1 558 ? -34.656 1.78 -4.773 1 96.75 558 LEU A O 1
ATOM 4410 N N . GLN A 1 559 ? -35.062 1.762 -2.627 1 95.62 559 GLN A N 1
ATOM 4411 C CA . GLN A 1 559 ? -35.969 2.895 -2.674 1 95.62 559 GLN A CA 1
ATOM 4412 C C . GLN A 1 559 ? -35.25 4.184 -3.027 1 95.62 559 GLN A C 1
ATOM 4414 O O . GLN A 1 559 ? -35.812 5.078 -3.652 1 95.62 559 GLN A O 1
ATOM 4419 N N . SER A 1 560 ? -34.062 4.312 -2.598 1 95.31 560 SER A N 1
ATOM 4420 C CA . SER A 1 560 ? -33.312 5.535 -2.854 1 95.31 560 SER A CA 1
ATOM 4421 C C . SER A 1 560 ? -32.875 5.621 -4.312 1 95.31 560 SER A C 1
ATOM 4423 O O . SER A 1 560 ? -32.531 6.699 -4.801 1 95.31 560 SER A O 1
ATOM 4425 N N . GLY A 1 561 ? -32.781 4.461 -4.988 1 95.69 561 GLY A N 1
ATOM 4426 C CA . GLY A 1 561 ? -32.344 4.438 -6.371 1 95.69 561 GLY A CA 1
ATOM 4427 C C . GLY A 1 561 ? -30.812 4.434 -6.516 1 95.69 561 GLY A C 1
ATOM 4428 O O . GLY A 1 561 ? -30.297 4.699 -7.598 1 95.69 561 GLY A O 1
ATOM 4429 N N . VAL A 1 562 ? -30.156 4.152 -5.52 1 97.12 562 VAL A N 1
ATOM 4430 C CA . VAL A 1 562 ? -28.688 4.105 -5.527 1 97.12 562 VAL A CA 1
ATOM 4431 C C . VAL A 1 562 ? -28.219 3.129 -6.602 1 97.12 562 VAL A C 1
ATOM 4433 O O . VAL A 1 562 ? -27.266 3.418 -7.336 1 97.12 562 VAL A O 1
ATOM 4436 N N . TRP A 1 563 ? -28.875 1.976 -6.691 1 96.75 563 TRP A N 1
ATOM 4437 C CA . TRP A 1 563 ? -28.5 0.97 -7.68 1 96.75 563 TRP A CA 1
ATOM 4438 C C . TRP A 1 563 ? -28.641 1.525 -9.094 1 96.75 563 TRP A C 1
ATOM 4440 O O . TRP A 1 563 ? -27.812 1.224 -9.969 1 96.75 563 TRP A O 1
ATOM 4450 N N . LYS A 1 564 ? -29.578 2.357 -9.297 1 95.88 564 LYS A N 1
ATOM 4451 C CA . LYS A 1 564 ? -29.812 2.955 -10.609 1 95.88 564 LYS A CA 1
ATOM 4452 C C . LYS A 1 564 ? -28.734 3.988 -10.938 1 95.88 564 LYS A C 1
ATOM 4454 O O . LYS A 1 564 ? -28.219 4.02 -12.055 1 95.88 564 LYS A O 1
ATOM 4459 N N . THR A 1 565 ? -28.469 4.879 -9.977 1 96.19 565 THR A N 1
ATOM 4460 C CA . THR A 1 565 ? -27.438 5.895 -10.156 1 96.19 565 THR A CA 1
ATOM 4461 C C . THR A 1 565 ? -26.094 5.25 -10.461 1 96.19 565 THR A C 1
ATOM 4463 O O . THR A 1 565 ? -25.375 5.703 -11.352 1 96.19 565 THR A O 1
ATOM 4466 N N . TYR A 1 566 ? -25.781 4.203 -9.727 1 96.5 566 TYR A N 1
ATOM 4467 C CA . TYR A 1 566 ? -24.547 3.467 -9.953 1 96.5 566 TYR A CA 1
ATOM 4468 C C . TYR A 1 566 ? -24.531 2.865 -11.352 1 96.5 566 TYR A C 1
ATOM 4470 O O . TYR A 1 566 ? -23.5 2.928 -12.047 1 96.5 566 TYR A O 1
ATOM 4478 N N . ALA A 1 567 ? -25.594 2.25 -11.758 1 95.5 567 ALA A N 1
ATOM 4479 C CA . ALA A 1 567 ? -25.672 1.599 -13.062 1 95.5 567 ALA A CA 1
ATOM 4480 C C . ALA A 1 567 ? -25.453 2.6 -14.188 1 95.5 567 ALA A C 1
ATOM 4482 O O . ALA A 1 567 ? -24.766 2.297 -15.164 1 95.5 567 ALA A O 1
ATOM 4483 N N . GLU A 1 568 ? -25.938 3.721 -14.039 1 94.56 568 GLU A N 1
ATOM 4484 C CA . GLU A 1 568 ? -25.812 4.762 -15.055 1 94.56 568 GLU A CA 1
ATOM 4485 C C . GLU A 1 568 ? -24.359 5.215 -15.195 1 94.56 568 GLU A C 1
ATOM 4487 O O . GLU A 1 568 ? -23.922 5.59 -16.297 1 94.56 568 GLU A O 1
ATOM 4492 N N . GLN A 1 569 ? -23.688 5.145 -14.156 1 93.5 569 GLN A N 1
ATOM 4493 C CA . GLN A 1 569 ? -22.328 5.688 -14.148 1 93.5 569 GLN A CA 1
ATOM 4494 C C . GLN A 1 569 ? -21.312 4.621 -14.523 1 93.5 569 GLN A C 1
ATOM 4496 O O . GLN A 1 569 ? -20.297 4.922 -15.164 1 93.5 569 GLN A O 1
ATOM 4501 N N . TYR A 1 570 ? -21.547 3.328 -14.125 1 91.19 570 TYR A N 1
ATOM 4502 C CA . TYR A 1 570 ? -20.438 2.385 -14.172 1 91.19 570 TYR A CA 1
ATOM 4503 C C . TYR A 1 570 ? -20.781 1.174 -15.031 1 91.19 570 TYR A C 1
ATOM 4505 O O . TYR A 1 570 ? -19.891 0.439 -15.469 1 91.19 570 TYR A O 1
ATOM 4513 N N . LEU A 1 571 ? -22.094 0.877 -15.305 1 92.75 571 LEU A N 1
ATOM 4514 C CA . LEU A 1 571 ? -22.438 -0.368 -15.977 1 92.75 571 LEU A CA 1
ATOM 4515 C C . LEU A 1 571 ? -22.594 -0.152 -17.484 1 92.75 571 LEU A C 1
ATOM 4517 O O . LEU A 1 571 ? -22.828 0.971 -17.922 1 92.75 571 LEU A O 1
ATOM 4521 N N . LYS A 1 572 ? -22.422 -1.219 -18.188 1 90.75 572 LYS A N 1
ATOM 4522 C CA . LYS A 1 572 ? -22.672 -1.195 -19.625 1 90.75 572 LYS A CA 1
ATOM 4523 C C . LYS A 1 572 ? -24.172 -1.151 -19.922 1 90.75 572 LYS A C 1
ATOM 4525 O O . LYS A 1 572 ? -24.984 -1.689 -19.156 1 90.75 572 LYS A O 1
ATOM 4530 N N . PRO A 1 573 ? -24.469 -0.596 -21.016 1 91.69 573 PRO A N 1
ATOM 4531 C CA . PRO A 1 573 ? -25.891 -0.469 -21.375 1 91.69 573 PRO A CA 1
ATOM 4532 C C . PRO A 1 573 ? -26.594 -1.818 -21.453 1 91.69 573 PRO A C 1
ATOM 4534 O O . PRO A 1 573 ? -27.781 -1.924 -21.109 1 91.69 573 PRO A O 1
ATOM 4537 N N . GLU A 1 574 ? -25.859 -2.828 -21.781 1 91.25 574 GLU A N 1
ATOM 4538 C CA . GLU A 1 574 ? -26.453 -4.148 -21.953 1 91.25 574 GLU A CA 1
ATOM 4539 C C . GLU A 1 574 ? -26.828 -4.77 -20.609 1 91.25 574 GLU A C 1
ATOM 4541 O O . GLU A 1 574 ? -27.656 -5.672 -20.531 1 91.25 574 GLU A O 1
ATOM 4546 N N . GLN A 1 575 ? -26.219 -4.258 -19.578 1 93.19 575 GLN A N 1
ATOM 4547 C CA . GLN A 1 575 ? -26.484 -4.789 -18.234 1 93.19 575 GLN A CA 1
ATOM 4548 C C . GLN A 1 575 ? -27.703 -4.141 -17.609 1 93.19 575 GLN A C 1
ATOM 4550 O O . GLN A 1 575 ? -28.266 -4.656 -16.641 1 93.19 575 GLN A O 1
ATOM 4555 N N . VAL A 1 576 ? -28.109 -3.004 -18.188 1 94.12 576 VAL A N 1
ATOM 4556 C CA . VAL A 1 576 ? -29.172 -2.201 -17.562 1 94.12 576 VAL A CA 1
ATOM 4557 C C . VAL A 1 576 ? -30.531 -2.588 -18.141 1 94.12 576 VAL A C 1
ATOM 4559 O O . VAL A 1 576 ? -31.078 -1.875 -18.984 1 94.12 576 VAL A O 1
ATOM 4562 N N . ASP A 1 577 ? -31.094 -3.611 -17.594 1 93.38 577 ASP A N 1
ATOM 4563 C CA . ASP A 1 577 ? -32.406 -4.051 -18 1 93.38 577 ASP A CA 1
ATOM 4564 C C . ASP A 1 577 ? -33.5 -3.521 -17.047 1 93.38 577 ASP A C 1
ATOM 4566 O O . ASP A 1 577 ? -33.188 -2.783 -16.109 1 93.38 577 ASP A O 1
ATOM 4570 N N . ALA A 1 578 ? -34.781 -3.799 -17.391 1 91.5 578 ALA A N 1
ATOM 4571 C CA . ALA A 1 578 ? -35.875 -3.293 -16.594 1 91.5 578 ALA A CA 1
ATOM 4572 C C . ALA A 1 578 ? -36 -4.027 -15.266 1 91.5 578 ALA A C 1
A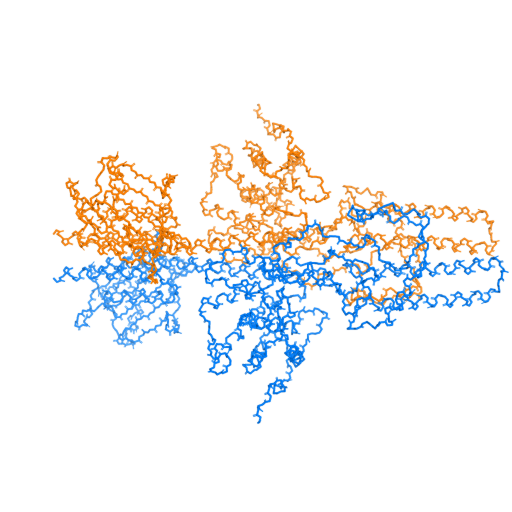TOM 4574 O O . ALA A 1 578 ? -35.844 -5.25 -15.211 1 91.5 578 ALA A O 1
ATOM 4575 N N . VAL A 1 579 ? -36.125 -3.209 -14.219 1 92.62 579 VAL A N 1
ATOM 4576 C CA . VAL A 1 579 ? -36.219 -3.771 -12.867 1 92.62 579 VAL A CA 1
ATOM 4577 C C . VAL A 1 579 ? -37.469 -3.254 -12.164 1 92.62 579 VAL A C 1
ATOM 4579 O O . VAL A 1 579 ? -37.781 -2.059 -12.219 1 92.62 579 VAL A O 1
ATOM 4582 N N . ASP A 1 580 ? -38.281 -4.188 -11.617 1 93.12 580 ASP A N 1
ATOM 4583 C CA . ASP A 1 580 ? -39.375 -3.852 -10.734 1 93.12 580 ASP A CA 1
ATOM 4584 C C . ASP A 1 580 ? -39.031 -4.129 -9.273 1 93.12 580 ASP A C 1
ATOM 4586 O O . ASP A 1 580 ? -39.094 -5.273 -8.82 1 93.12 580 ASP A O 1
ATOM 4590 N N . ILE A 1 581 ? -38.75 -3.119 -8.562 1 93.19 581 ILE A N 1
ATOM 4591 C CA . ILE A 1 581 ? -38.219 -3.285 -7.215 1 93.19 581 ILE A CA 1
ATOM 4592 C C . ILE A 1 581 ? -39.344 -3.689 -6.27 1 93.19 581 ILE A C 1
ATOM 4594 O O . ILE A 1 581 ? -39.094 -4.16 -5.16 1 93.19 581 ILE A O 1
ATOM 4598 N N . THR A 1 582 ? -40.625 -3.479 -6.586 1 92.56 582 THR A N 1
ATOM 4599 C CA . THR A 1 582 ? -41.75 -3.75 -5.715 1 92.56 582 THR A CA 1
ATOM 4600 C C . THR A 1 582 ? -41.812 -5.227 -5.328 1 92.56 582 THR A C 1
ATOM 4602 O O . THR A 1 582 ? -42.312 -5.578 -4.266 1 92.56 582 THR A O 1
ATOM 4605 N N . GLN A 1 583 ? -41.188 -5.992 -6.102 1 91.94 583 GLN A N 1
ATOM 4606 C CA . GLN A 1 583 ? -41.188 -7.43 -5.844 1 91.94 583 GLN A CA 1
ATOM 4607 C C . GLN A 1 583 ? -40.25 -7.785 -4.695 1 91.94 583 GLN A C 1
ATOM 4609 O O . GLN A 1 583 ? -40.375 -8.852 -4.09 1 91.94 583 GLN A O 1
ATOM 4614 N N . TYR A 1 584 ? -39.344 -6.828 -4.43 1 93.12 584 TYR A N 1
ATOM 4615 C CA . TYR A 1 584 ? -38.344 -7.152 -3.434 1 93.12 584 TYR A CA 1
ATOM 4616 C C . TYR A 1 584 ? -38.594 -6.426 -2.121 1 93.12 584 TYR A C 1
ATOM 4618 O O . TYR A 1 584 ? -37.906 -6.652 -1.125 1 93.12 584 TYR A O 1
ATOM 4626 N N . LEU A 1 585 ? -39.562 -5.543 -2.15 1 91.5 585 LEU A N 1
ATOM 4627 C CA . LEU A 1 585 ? -39.875 -4.758 -0.963 1 91.5 585 LEU A CA 1
ATOM 4628 C C . LEU A 1 585 ? -40.844 -5.52 -0.049 1 91.5 585 LEU A C 1
ATOM 4630 O O . LEU A 1 585 ? -41.656 -6.312 -0.521 1 91.5 585 LEU A O 1
ATOM 4634 N N . PRO A 1 586 ? -40.75 -5.309 1.198 1 81.94 586 PRO A N 1
ATOM 4635 C CA . PRO A 1 586 ? -41.688 -5.953 2.107 1 81.94 586 PRO A CA 1
ATOM 4636 C C . PRO A 1 586 ? -43.125 -5.461 1.908 1 81.94 586 PRO A C 1
ATOM 4638 O O . PRO A 1 586 ? -43.344 -4.285 1.609 1 81.94 586 PRO A O 1
ATOM 4641 N N . LYS A 1 587 ? -44.094 -6.391 1.772 1 64.62 587 LYS A N 1
ATOM 4642 C CA . LYS A 1 587 ? -45.531 -6.047 1.65 1 64.62 587 LYS A CA 1
ATOM 4643 C C . LYS A 1 587 ? -46 -5.266 2.869 1 64.62 587 LYS A C 1
ATOM 4645 O O . LYS A 1 587 ? -45.594 -5.543 3.996 1 64.62 587 LYS A O 1
ATOM 4650 N N . ALA A 1 588 ? -46.688 -4.086 2.498 1 52.19 588 ALA A N 1
ATOM 4651 C CA . ALA A 1 588 ? -47.281 -3.254 3.535 1 52.19 588 ALA A CA 1
ATOM 4652 C C . ALA A 1 588 ? -48.281 -4.066 4.387 1 52.19 588 ALA A C 1
ATOM 4654 O O . ALA A 1 588 ? -48.969 -4.941 3.877 1 52.19 588 ALA A O 1
ATOM 4655 N N . ALA A 1 589 ? -47.969 -4.207 5.695 1 39.94 589 ALA A N 1
ATOM 4656 C CA . ALA A 1 589 ? -49 -4.77 6.543 1 39.94 589 ALA A CA 1
ATOM 4657 C C . ALA A 1 589 ? -50.375 -4.262 6.121 1 39.94 589 ALA A C 1
ATOM 4659 O O . ALA A 1 589 ? -50.625 -3.055 6.105 1 39.94 589 ALA A O 1
ATOM 4660 N N . GLU A 1 590 ? -50.938 -4.996 5.223 1 29.92 590 GLU A N 1
ATOM 4661 C CA . GLU A 1 590 ? -52.375 -4.754 5.352 1 29.92 590 GLU A CA 1
ATOM 4662 C C . GLU A 1 590 ? -52.844 -5.043 6.77 1 29.92 590 GLU A C 1
ATOM 4664 O O . GLU A 1 590 ? -52.438 -6.027 7.387 1 29.92 590 GLU A O 1
ATOM 4669 N N . MET B 1 1 ? 3.705 57.25 29.031 1 46.28 1 MET B N 1
ATOM 4670 C CA . MET B 1 1 ? 4.699 56.219 29.297 1 46.28 1 MET B CA 1
ATOM 4671 C C . MET B 1 1 ? 4.035 54.875 29.484 1 46.28 1 MET B C 1
ATOM 4673 O O . MET B 1 1 ? 4.441 53.875 28.875 1 46.28 1 MET B O 1
ATOM 4677 N N . ALA B 1 2 ? 3.031 54.969 30.438 1 57.06 2 ALA B N 1
ATOM 4678 C CA . ALA B 1 2 ? 2.309 53.719 30.703 1 57.06 2 ALA B CA 1
ATOM 4679 C C . ALA B 1 2 ? 1.594 53.219 29.453 1 57.06 2 ALA B C 1
ATOM 4681 O O . ALA B 1 2 ? 1.637 52.031 29.156 1 57.06 2 ALA B O 1
ATOM 4682 N N . ALA B 1 3 ? 0.961 54.125 28.703 1 59.88 3 ALA B N 1
ATOM 4683 C CA . ALA B 1 3 ? 0.22 53.75 27.5 1 59.88 3 ALA B CA 1
ATOM 4684 C C . ALA B 1 3 ? 1.159 53.219 26.422 1 59.88 3 ALA B C 1
ATOM 4686 O O . ALA B 1 3 ? 0.842 52.25 25.734 1 59.88 3 ALA B O 1
ATOM 4687 N N . ALA B 1 4 ? 2.342 53.812 26.297 1 66.69 4 ALA B N 1
ATOM 4688 C CA . ALA B 1 4 ? 3.34 53.406 25.328 1 66.69 4 ALA B CA 1
ATOM 4689 C C . ALA B 1 4 ? 3.875 52 25.656 1 66.69 4 ALA B C 1
ATOM 4691 O O . ALA B 1 4 ? 4.113 51.188 24.766 1 66.69 4 ALA B O 1
ATOM 4692 N N . SER B 1 5 ? 3.885 51.75 26.891 1 77.75 5 SER B N 1
ATOM 4693 C CA . SER B 1 5 ? 4.387 50.469 27.344 1 77.75 5 SER B CA 1
ATOM 4694 C C . SER B 1 5 ? 3.381 49.344 27.062 1 77.75 5 SER B C 1
ATOM 4696 O O . SER B 1 5 ? 3.758 48.25 26.625 1 77.75 5 SER B O 1
ATOM 4698 N N . GLN B 1 6 ? 2.174 49.688 27.172 1 82.31 6 GLN B N 1
ATOM 4699 C CA . GLN B 1 6 ? 1.127 48.719 26.922 1 82.31 6 GLN B CA 1
ATOM 4700 C C . GLN B 1 6 ? 1.036 48.344 25.438 1 82.31 6 GLN B C 1
ATOM 4702 O O . GLN B 1 6 ? 0.87 47.188 25.078 1 82.31 6 GLN B O 1
ATOM 4707 N N . GLU B 1 7 ? 1.19 49.312 24.594 1 84.75 7 GLU B N 1
ATOM 4708 C CA . GLU B 1 7 ? 1.177 49.094 23.156 1 84.75 7 GLU B CA 1
ATOM 4709 C C . GLU B 1 7 ? 2.33 48.188 22.719 1 84.75 7 GLU B C 1
ATOM 4711 O O . GLU B 1 7 ? 2.16 47.312 21.875 1 84.75 7 GLU B O 1
ATOM 4716 N N . GLN B 1 8 ? 3.404 48.469 23.281 1 87.44 8 GLN B N 1
ATOM 4717 C CA . GLN B 1 8 ? 4.574 47.656 22.953 1 87.44 8 GLN B CA 1
ATOM 4718 C C . GLN B 1 8 ? 4.359 46.188 23.359 1 87.44 8 GLN B C 1
ATOM 4720 O O . GLN B 1 8 ? 4.809 45.281 22.656 1 87.44 8 GLN B O 1
ATOM 4725 N N . ARG B 1 9 ? 3.707 45.938 24.422 1 89.44 9 ARG B N 1
ATOM 4726 C CA . ARG B 1 9 ? 3.428 44.594 24.875 1 89.44 9 ARG B CA 1
ATOM 4727 C C . ARG B 1 9 ? 2.49 43.875 23.906 1 89.44 9 ARG B C 1
ATOM 4729 O O . ARG B 1 9 ? 2.676 42.688 23.625 1 89.44 9 ARG B O 1
ATOM 4736 N N . TYR B 1 10 ? 1.52 44.625 23.469 1 90.56 10 TYR B N 1
ATOM 4737 C CA . TYR B 1 10 ? 0.592 44.031 22.5 1 90.56 10 TYR B CA 1
ATOM 4738 C C . TYR B 1 10 ? 1.307 43.688 21.203 1 90.56 10 TYR B C 1
ATOM 4740 O O . TYR B 1 10 ? 1.075 42.625 20.641 1 90.56 10 TYR B O 1
ATOM 4748 N N . ARG B 1 11 ? 2.178 44.5 20.766 1 89.5 11 ARG B N 1
ATOM 4749 C CA . ARG B 1 11 ? 2.936 44.25 19.531 1 89.5 11 ARG B CA 1
ATOM 4750 C C . ARG B 1 11 ? 3.824 43.031 19.672 1 89.5 11 ARG B C 1
ATOM 4752 O O . ARG B 1 11 ? 3.912 42.219 18.766 1 89.5 11 ARG B O 1
ATOM 4759 N N . THR B 1 12 ? 4.43 42.969 20.797 1 91.56 12 THR B N 1
ATOM 4760 C CA . THR B 1 12 ? 5.281 41.812 21.078 1 91.56 12 THR B CA 1
ATOM 4761 C C . THR B 1 12 ? 4.469 40.531 21.062 1 91.56 12 THR B C 1
ATOM 4763 O O . THR B 1 12 ? 4.914 39.531 20.531 1 91.56 12 THR B O 1
ATOM 4766 N N . LEU B 1 13 ? 3.314 40.594 21.641 1 93.5 13 LEU B N 1
ATOM 4767 C CA . LEU B 1 13 ? 2.438 39.438 21.688 1 93.5 13 LEU B CA 1
ATOM 4768 C C . LEU B 1 13 ? 2.037 39 20.281 1 93.5 13 LEU B C 1
ATOM 4770 O O . LEU B 1 13 ? 2.016 37.781 19.984 1 93.5 13 LEU B O 1
ATOM 4774 N N . ILE B 1 14 ? 1.729 39.906 19.438 1 91.56 14 ILE B N 1
ATOM 4775 C CA . ILE B 1 14 ? 1.328 39.625 18.062 1 91.56 14 ILE B CA 1
ATOM 4776 C C . ILE B 1 14 ? 2.486 38.969 17.312 1 91.56 14 ILE B C 1
ATOM 4778 O O . ILE B 1 14 ? 2.301 37.938 16.641 1 91.56 14 ILE B O 1
ATOM 4782 N N . GLU B 1 15 ? 3.645 39.531 17.5 1 90.44 15 GLU B N 1
ATOM 4783 C CA . GLU B 1 15 ? 4.828 38.969 16.844 1 90.44 15 GLU B CA 1
ATOM 4784 C C . GLU B 1 15 ? 5.121 37.562 17.328 1 90.44 15 GLU B C 1
ATOM 4786 O O . GLU B 1 15 ? 5.48 36.688 16.547 1 90.44 15 GLU B O 1
ATOM 4791 N N . LEU B 1 16 ? 5.016 37.375 18.562 1 91.75 16 LEU B N 1
ATOM 4792 C CA . LEU B 1 16 ? 5.223 36.062 19.141 1 91.75 16 LEU B CA 1
ATOM 4793 C C . LEU B 1 16 ? 4.203 35.062 18.594 1 91.75 16 LEU B C 1
ATOM 4795 O O . LEU B 1 16 ? 4.547 33.938 18.297 1 91.75 16 LEU B O 1
ATOM 4799 N N . GLY B 1 17 ? 2.984 35.5 18.531 1 90.69 17 GLY B N 1
ATOM 4800 C CA . GLY B 1 17 ? 1.948 34.656 17.984 1 90.69 17 GLY B CA 1
ATOM 4801 C C . GLY B 1 17 ? 2.252 34.188 16.578 1 90.69 17 GLY B C 1
ATOM 4802 O O . GLY B 1 17 ? 2.074 33 16.266 1 90.69 17 GLY B O 1
ATOM 4803 N N . ILE B 1 18 ? 2.697 35.031 15.758 1 88.94 18 ILE B N 1
ATOM 4804 C CA . ILE B 1 18 ? 3.062 34.719 14.383 1 88.94 18 ILE B CA 1
ATOM 4805 C C . ILE B 1 18 ? 4.227 33.75 14.375 1 88.94 18 ILE B C 1
ATOM 4807 O O . ILE B 1 18 ? 4.188 32.75 13.656 1 88.94 18 ILE B O 1
ATOM 4811 N N . ALA B 1 19 ? 5.18 34.031 15.195 1 90 19 ALA B N 1
ATOM 4812 C CA . ALA B 1 19 ? 6.367 33.156 15.273 1 90 19 ALA B CA 1
ATOM 4813 C C . ALA B 1 19 ? 6.008 31.766 15.75 1 90 19 ALA B C 1
ATOM 4815 O O . ALA B 1 19 ? 6.523 30.781 15.234 1 90 19 ALA B O 1
ATOM 4816 N N . LEU B 1 20 ? 5.168 31.703 16.734 1 92.56 20 LEU B N 1
ATOM 4817 C CA . LEU B 1 20 ? 4.742 30.406 17.266 1 92.56 20 LEU B CA 1
ATOM 4818 C C . LEU B 1 20 ? 4.02 29.594 16.203 1 92.56 20 LEU B C 1
ATOM 4820 O O . LEU B 1 20 ? 4.281 28.391 16.047 1 92.56 20 LEU B O 1
ATOM 4824 N N . SER B 1 21 ? 3.15 30.203 15.469 1 89.5 21 SER B N 1
ATOM 4825 C CA . SER B 1 21 ? 2.33 29.531 14.469 1 89.5 21 SER B CA 1
ATOM 4826 C C . SER B 1 21 ? 3.178 29.047 13.289 1 89.5 21 SER B C 1
ATOM 4828 O O . SER B 1 21 ? 2.812 28.094 12.609 1 89.5 21 SER B O 1
ATOM 4830 N N . ALA B 1 22 ? 4.309 29.656 13.117 1 88.81 22 ALA B N 1
ATOM 4831 C CA . ALA B 1 22 ? 5.176 29.344 11.992 1 88.81 22 ALA B CA 1
ATOM 4832 C C . ALA B 1 22 ? 6.184 28.25 12.367 1 88.81 22 ALA B C 1
ATOM 4834 O O . ALA B 1 22 ? 6.805 27.656 11.484 1 88.81 22 ALA B O 1
ATOM 4835 N N . GLU B 1 23 ? 6.379 28.031 13.648 1 89.19 23 GLU B N 1
ATOM 4836 C CA . GLU B 1 23 ? 7.406 27.094 14.109 1 89.19 23 GLU B CA 1
ATOM 4837 C C . GLU B 1 23 ? 7.008 25.656 13.836 1 89.19 23 GLU B C 1
ATOM 4839 O O . GLU B 1 23 ? 5.898 25.234 14.172 1 89.19 23 GLU B O 1
ATOM 4844 N N . ARG B 1 24 ? 7.969 24.875 13.273 1 85.94 24 ARG B N 1
ATOM 4845 C CA . ARG B 1 24 ? 7.664 23.5 12.859 1 85.94 24 ARG B CA 1
ATOM 4846 C C . ARG B 1 24 ? 8.312 22.484 13.805 1 85.94 24 ARG B C 1
ATOM 4848 O O . ARG B 1 24 ? 7.918 21.328 13.836 1 85.94 24 ARG B O 1
ATOM 4855 N N . ASN B 1 25 ? 9.312 22.875 14.492 1 88.25 25 ASN B N 1
ATOM 4856 C CA . ASN B 1 25 ? 9.992 22 15.43 1 88.25 25 ASN B CA 1
ATOM 4857 C C . ASN B 1 25 ? 9.367 22.047 16.812 1 88.25 25 ASN B C 1
ATOM 4859 O O . ASN B 1 25 ? 9.242 23.125 17.406 1 88.25 25 ASN B O 1
ATOM 4863 N N . HIS B 1 26 ? 9.023 20.938 17.297 1 90.31 26 HIS B N 1
ATOM 4864 C CA . HIS B 1 26 ? 8.32 20.844 18.578 1 90.31 26 HIS B CA 1
ATOM 4865 C C . HIS B 1 26 ? 9.133 21.453 19.703 1 90.31 26 HIS B C 1
ATOM 4867 O O . HIS B 1 26 ? 8.625 22.266 20.469 1 90.31 26 HIS B O 1
ATOM 4873 N N . ASN B 1 27 ? 10.328 21.078 19.812 1 91.94 27 ASN B N 1
ATOM 4874 C CA . ASN B 1 27 ? 11.18 21.562 20.906 1 91.94 27 ASN B CA 1
ATOM 4875 C C . ASN B 1 27 ? 11.414 23.062 20.812 1 91.94 27 ASN B C 1
ATOM 4877 O O . ASN B 1 27 ? 11.391 23.766 21.828 1 91.94 27 ASN B O 1
ATOM 4881 N N . ARG B 1 28 ? 11.602 23.547 19.672 1 93 28 ARG B N 1
ATOM 4882 C CA . ARG B 1 28 ? 11.781 24.984 19.469 1 93 28 ARG B CA 1
ATOM 4883 C C . ARG B 1 28 ? 10.5 25.75 19.812 1 93 28 ARG B C 1
ATOM 4885 O O . ARG B 1 28 ? 10.555 26.844 20.344 1 93 28 ARG B O 1
ATOM 4892 N N . LEU B 1 29 ? 9.43 25.172 19.406 1 93.88 29 LEU B N 1
ATOM 4893 C CA . LEU B 1 29 ? 8.148 25.781 19.719 1 93.88 29 LEU B CA 1
ATOM 4894 C C . LEU B 1 29 ? 7.961 25.922 21.234 1 93.88 29 LEU B C 1
ATOM 4896 O O . LEU B 1 29 ? 7.586 26.984 21.719 1 93.88 29 LEU B O 1
ATOM 4900 N N . MET B 1 30 ? 8.289 24.844 21.969 1 94.81 30 MET B N 1
ATOM 4901 C CA . MET B 1 30 ? 8.18 24.875 23.422 1 94.81 30 MET B CA 1
ATOM 4902 C C . MET B 1 30 ? 9.07 25.953 24.016 1 94.81 30 MET B C 1
ATOM 4904 O O . MET B 1 30 ? 8.641 26.703 24.906 1 94.81 30 MET B O 1
ATOM 4908 N N . GLU B 1 31 ? 10.148 26 23.531 1 95.56 31 GLU B N 1
ATOM 4909 C CA . GLU B 1 31 ? 11.117 26.984 24.016 1 95.56 31 GLU B CA 1
ATOM 4910 C C . GLU B 1 31 ? 10.656 28.406 23.703 1 95.56 31 GLU B C 1
ATOM 4912 O O . GLU B 1 31 ? 10.75 29.281 24.562 1 95.56 31 GLU B O 1
ATOM 4917 N N . LYS B 1 32 ? 10.188 28.609 22.516 1 95.12 32 LYS B N 1
ATOM 4918 C CA . LYS B 1 32 ? 9.711 29.938 22.109 1 95.12 32 LYS B CA 1
ATOM 4919 C C . LYS B 1 32 ? 8.539 30.375 22.984 1 95.12 32 LYS B C 1
ATOM 4921 O O . LYS B 1 32 ? 8.43 31.562 23.328 1 95.12 32 LYS B O 1
ATOM 4926 N N . ILE B 1 33 ? 7.684 29.5 23.281 1 96 33 ILE B N 1
ATOM 4927 C CA . ILE B 1 33 ? 6.535 29.812 24.125 1 96 33 ILE B CA 1
ATOM 4928 C C . ILE B 1 33 ? 7.016 30.281 25.5 1 96 33 ILE B C 1
ATOM 4930 O O . ILE B 1 33 ? 6.633 31.359 25.953 1 96 33 ILE B O 1
ATOM 4934 N N . LEU B 1 34 ? 7.844 29.516 26.109 1 97.19 34 LEU B N 1
ATOM 4935 C CA . LEU B 1 34 ? 8.289 29.812 27.469 1 97.19 34 LEU B CA 1
ATOM 4936 C C . LEU B 1 34 ? 9.141 31.078 27.5 1 97.19 34 LEU B C 1
ATOM 4938 O O . LEU B 1 34 ? 8.953 31.938 28.359 1 97.19 34 LEU B O 1
ATOM 4942 N N . LEU B 1 35 ? 10.031 31.203 26.609 1 96.06 35 LEU B N 1
ATOM 4943 C CA . LEU B 1 35 ? 10.891 32.375 26.547 1 96.06 35 LEU B CA 1
ATOM 4944 C C . LEU B 1 35 ? 10.07 33.625 26.281 1 96.06 35 LEU B C 1
ATOM 4946 O O . LEU B 1 35 ? 10.359 34.688 26.828 1 96.06 35 LEU B O 1
ATOM 4950 N N . GLY B 1 36 ? 9.172 33.469 25.344 1 95.5 36 GLY B N 1
ATOM 4951 C CA . GLY B 1 36 ? 8.289 34.594 25.078 1 95.5 36 GLY B CA 1
ATOM 4952 C C . GLY B 1 36 ? 7.535 35.062 26.312 1 95.5 36 GLY B C 1
ATOM 4953 O O . GLY B 1 36 ? 7.484 36.25 26.594 1 95.5 36 GLY B O 1
ATOM 4954 N N . ALA B 1 37 ? 6.977 34.156 27.078 1 96.75 37 ALA B N 1
ATOM 4955 C CA . ALA B 1 37 ? 6.234 34.469 28.297 1 96.75 37 ALA B CA 1
ATOM 4956 C C . ALA B 1 37 ? 7.148 35.094 29.344 1 96.75 37 ALA B C 1
ATOM 4958 O O . ALA B 1 37 ? 6.781 36.094 30 1 96.75 37 ALA B O 1
ATOM 4959 N N . LYS B 1 38 ? 8.258 34.531 29.484 1 96.62 38 LYS B N 1
ATOM 4960 C CA . LYS B 1 38 ? 9.234 35.062 30.438 1 96.62 38 LYS B CA 1
ATOM 4961 C C . LYS B 1 38 ? 9.633 36.5 30.078 1 96.62 38 LYS B C 1
ATOM 4963 O O . LYS B 1 38 ? 9.727 37.344 30.953 1 96.62 38 LYS B O 1
ATOM 4968 N N . SER B 1 39 ? 9.883 36.656 28.859 1 94.5 39 SER B N 1
ATOM 4969 C CA . SER B 1 39 ? 10.312 38 28.406 1 94.5 39 SER B CA 1
ATOM 4970 C C . SER B 1 39 ? 9.219 39.031 28.609 1 94.5 39 SER B C 1
ATOM 4972 O O . SER B 1 39 ? 9.5 40.156 29.047 1 94.5 39 SER B O 1
ATOM 4974 N N . MET B 1 40 ? 8.016 38.719 28.344 1 93.88 40 MET B N 1
ATOM 4975 C CA . MET B 1 40 ? 6.891 39.625 28.469 1 93.88 40 MET B CA 1
ATOM 4976 C C . MET B 1 40 ? 6.652 40.031 29.922 1 93.88 40 MET B C 1
ATOM 4978 O O . MET B 1 40 ? 6.188 41.125 30.203 1 93.88 40 MET B O 1
ATOM 4982 N N . THR B 1 41 ? 7.008 39.094 30.844 1 94.69 41 THR B N 1
ATOM 4983 C CA . THR B 1 41 ? 6.715 39.344 32.25 1 94.69 41 THR B CA 1
ATOM 4984 C C . THR B 1 41 ? 8 39.625 33.031 1 94.69 41 THR B C 1
ATOM 4986 O O . THR B 1 41 ? 7.957 39.906 34.25 1 94.69 41 THR B O 1
ATOM 4989 N N . ASN B 1 42 ? 9.086 39.5 32.344 1 95.38 42 ASN B N 1
ATOM 4990 C CA . ASN B 1 42 ? 10.383 39.562 33.031 1 95.38 42 ASN B CA 1
ATOM 4991 C C . ASN B 1 42 ? 10.461 38.562 34.188 1 95.38 42 ASN B C 1
ATOM 4993 O O . ASN B 1 42 ? 10.891 38.938 35.281 1 95.38 42 ASN B O 1
ATOM 4997 N N . ALA B 1 43 ? 9.945 37.438 34 1 97.31 43 ALA B N 1
ATOM 4998 C CA . ALA B 1 43 ? 9.969 36.375 35 1 97.31 43 ALA B CA 1
ATOM 4999 C C . ALA B 1 43 ? 11.352 35.75 35.125 1 97.31 43 ALA B C 1
ATOM 5001 O O . ALA B 1 43 ? 12.055 35.594 34.125 1 97.31 43 ALA B O 1
ATOM 5002 N N . ASP B 1 44 ? 11.695 35.344 36.25 1 97.06 44 ASP B N 1
ATOM 5003 C CA . ASP B 1 44 ? 12.984 34.688 36.5 1 97.06 44 ASP B CA 1
ATOM 5004 C C . ASP B 1 44 ? 12.992 33.25 36 1 97.06 44 ASP B C 1
ATOM 5006 O O . ASP B 1 44 ? 14.016 32.75 35.531 1 97.06 44 ASP B O 1
ATOM 5010 N N . GLY B 1 45 ? 11.945 32.594 36.219 1 96.12 45 GLY B N 1
ATOM 5011 C CA . GLY B 1 45 ? 11.836 31.219 35.781 1 96.12 45 GLY B CA 1
ATOM 5012 C C . GLY B 1 45 ? 10.469 30.875 35.219 1 96.12 45 GLY B C 1
ATOM 5013 O O . GLY B 1 45 ? 9.539 31.688 35.281 1 96.12 45 GLY B O 1
ATOM 5014 N N . GLY B 1 46 ? 10.414 29.672 34.656 1 96.88 46 GLY B N 1
ATOM 5015 C CA . GLY B 1 46 ? 9.156 29.156 34.156 1 96.88 46 GLY B CA 1
ATOM 5016 C C . GLY B 1 46 ? 9.227 27.703 33.719 1 96.88 46 GLY B C 1
ATOM 5017 O O . GLY B 1 46 ? 10.312 27.156 33.562 1 96.88 46 GLY B O 1
ATOM 5018 N N . THR B 1 47 ? 8.094 27.094 33.688 1 96.94 47 THR B N 1
ATOM 5019 C CA . THR B 1 47 ? 7.941 25.703 33.25 1 96.94 47 THR B CA 1
ATOM 5020 C C . THR B 1 47 ? 6.727 25.547 32.344 1 96.94 47 THR B C 1
ATOM 5022 O O . THR B 1 47 ? 5.684 26.156 32.562 1 96.94 47 THR B O 1
ATOM 5025 N N . LEU B 1 48 ? 6.906 24.859 31.266 1 97.5 48 LEU B N 1
ATOM 5026 C CA . LEU B 1 48 ? 5.809 24.516 30.375 1 97.5 48 LEU B CA 1
ATOM 5027 C C . LEU B 1 48 ? 5.484 23.031 30.453 1 97.5 48 LEU B C 1
ATOM 5029 O O . LEU B 1 48 ? 6.371 22.188 30.312 1 97.5 48 LEU B O 1
ATOM 5033 N N . TYR B 1 49 ? 4.215 22.734 30.75 1 97 49 TYR B N 1
ATOM 5034 C CA . TYR B 1 49 ? 3.721 21.359 30.844 1 97 49 TYR B CA 1
ATOM 5035 C C . TYR B 1 49 ? 2.773 21.031 29.703 1 97 49 TYR B C 1
ATOM 5037 O O . TYR B 1 49 ? 1.988 21.891 29.281 1 97 49 TYR B O 1
ATOM 5045 N N . LEU B 1 50 ? 2.832 19.844 29.234 1 96.12 50 LEU B N 1
ATOM 5046 C CA . LEU B 1 50 ? 1.811 19.344 28.328 1 96.12 50 LEU B CA 1
ATOM 5047 C C . LEU B 1 50 ? 1.061 18.172 28.938 1 96.12 50 LEU B C 1
ATOM 5049 O O . LEU B 1 50 ? 1.65 17.359 29.641 1 96.12 50 LEU B O 1
ATOM 5053 N N . VAL B 1 51 ? -0.174 18.125 28.656 1 94.75 51 VAL B N 1
ATOM 5054 C CA . VAL B 1 51 ? -0.991 17 29.125 1 94.75 51 VAL B CA 1
ATOM 5055 C C . VAL B 1 51 ? -0.545 15.719 28.422 1 94.75 51 VAL B C 1
ATOM 5057 O O . VAL B 1 51 ? -0.271 15.711 27.219 1 94.75 51 VAL B O 1
ATOM 5060 N N . THR B 1 52 ? -0.521 14.672 29.172 1 91.69 52 THR B N 1
ATOM 5061 C CA . THR B 1 52 ? -0.098 13.383 28.641 1 91.69 52 THR B CA 1
ATOM 5062 C C . THR B 1 52 ? -1.148 12.828 27.672 1 91.69 52 THR B C 1
ATOM 5064 O O . THR B 1 52 ? -2.297 13.281 27.672 1 91.69 52 THR B O 1
ATOM 5067 N N . GLU B 1 53 ? -0.796 11.898 26.859 1 80.5 53 GLU B N 1
ATOM 5068 C CA . GLU B 1 53 ? -1.676 11.289 25.875 1 80.5 53 GLU B CA 1
ATOM 5069 C C . GLU B 1 53 ? -2.879 10.625 26.531 1 80.5 53 GLU B C 1
ATOM 5071 O O . GLU B 1 53 ? -3.986 10.656 26 1 80.5 53 GLU B O 1
ATOM 5076 N N . HIS B 1 54 ? -2.637 10.008 27.688 1 83.12 54 HIS B N 1
ATOM 5077 C CA . HIS B 1 54 ? -3.701 9.312 28.406 1 83.12 54 HIS B CA 1
ATOM 5078 C C . HIS B 1 54 ? -4.5 10.273 29.281 1 83.12 54 HIS B C 1
ATOM 5080 O O . HIS B 1 54 ? -5.402 9.859 30 1 83.12 54 HIS B O 1
ATOM 5086 N N . LYS B 1 55 ? -4.129 11.57 29.266 1 86.81 55 LYS B N 1
ATOM 5087 C CA . LYS B 1 55 ? -4.809 12.641 29.984 1 86.81 55 LYS B CA 1
ATOM 5088 C C . LYS B 1 55 ? -4.797 12.375 31.484 1 86.81 55 LYS B C 1
ATOM 5090 O O . LYS B 1 55 ? -5.785 12.633 32.188 1 86.81 55 LYS B O 1
ATOM 5095 N N . ASP B 1 56 ? -3.734 11.789 31.922 1 90.12 56 ASP B N 1
ATOM 5096 C CA . ASP B 1 56 ? -3.664 11.445 33.344 1 90.12 56 ASP B CA 1
ATOM 5097 C C . ASP B 1 56 ? -2.609 12.289 34.062 1 90.12 56 ASP B C 1
ATOM 5099 O O . ASP B 1 56 ? -2.469 12.203 35.281 1 90.12 56 ASP B O 1
ATOM 5103 N N . GLY B 1 57 ? -1.924 13.047 33.281 1 95.06 57 GLY B N 1
ATOM 5104 C CA . GLY B 1 57 ? -0.874 13.82 33.906 1 95.06 57 GLY B CA 1
ATOM 5105 C C . GLY B 1 57 ? -0.372 14.977 33.062 1 95.06 57 GLY B C 1
ATOM 5106 O O . GLY B 1 57 ? -0.907 15.234 31.984 1 95.06 57 GLY B O 1
ATOM 5107 N N . LEU B 1 58 ? 0.59 15.773 33.719 1 95.94 58 LEU B N 1
ATOM 5108 C CA . LEU B 1 58 ? 1.29 16.859 33.062 1 95.94 58 LEU B CA 1
ATOM 5109 C C . LEU B 1 58 ? 2.771 16.547 32.875 1 95.94 58 LEU B C 1
ATOM 5111 O O . LEU B 1 58 ? 3.5 16.422 33.875 1 95.94 58 LEU B O 1
ATOM 5115 N N . LYS B 1 59 ? 3.189 16.438 31.719 1 95.75 59 LYS B N 1
ATOM 5116 C CA . LYS B 1 59 ? 4.59 16.156 31.422 1 95.75 59 LYS B CA 1
ATOM 5117 C C . LYS B 1 59 ? 5.406 17.438 31.328 1 95.75 59 LYS B C 1
ATOM 5119 O O . LYS B 1 59 ? 4.988 18.406 30.688 1 95.75 59 LYS B O 1
ATOM 5124 N N . PHE B 1 60 ? 6.578 17.469 31.938 1 95.25 60 PHE B N 1
ATOM 5125 C CA . PHE B 1 60 ? 7.504 18.594 31.844 1 95.25 60 PHE B CA 1
ATOM 5126 C C . PHE B 1 60 ? 8.133 18.656 30.469 1 95.25 60 PHE B C 1
ATOM 5128 O O . PHE B 1 60 ? 8.852 17.75 30.047 1 95.25 60 PHE B O 1
ATOM 5135 N N . GLU B 1 61 ? 7.879 19.719 29.781 1 95 61 GLU B N 1
ATOM 5136 C CA . GLU B 1 61 ? 8.43 19.859 28.438 1 95 61 GLU B CA 1
ATOM 5137 C C . GLU B 1 61 ? 9.688 20.719 28.438 1 95 61 GLU B C 1
ATOM 5139 O O . GLU B 1 61 ? 10.641 20.422 27.719 1 95 61 GLU B O 1
ATOM 5144 N N . ILE B 1 62 ? 9.648 21.797 29.141 1 96.06 62 ILE B N 1
ATOM 5145 C CA . ILE B 1 62 ? 10.797 22.688 29.234 1 96.06 62 ILE B CA 1
ATOM 5146 C C . ILE B 1 62 ? 10.758 23.438 30.562 1 96.06 62 ILE B C 1
ATOM 5148 O O . ILE B 1 62 ? 9.68 23.812 31.047 1 96.06 62 ILE B O 1
ATOM 5152 N N . MET B 1 63 ? 11.898 23.641 31.188 1 96.12 63 MET B N 1
ATOM 5153 C CA . MET B 1 63 ? 12.086 24.344 32.438 1 96.12 63 MET B CA 1
ATOM 5154 C C . MET B 1 63 ? 13.281 25.297 32.375 1 96.12 63 MET B C 1
ATOM 5156 O O . MET B 1 63 ? 14.391 24.875 32.031 1 96.12 63 MET B O 1
ATOM 5160 N N . LEU B 1 64 ? 13.031 26.531 32.656 1 96.44 64 LEU B N 1
ATOM 5161 C CA . LEU B 1 64 ? 14.086 27.547 32.625 1 96.44 64 LEU B CA 1
ATOM 5162 C C . LEU B 1 64 ? 14.086 28.344 33.938 1 96.44 64 LEU B C 1
ATOM 5164 O O . LEU B 1 64 ? 13.031 28.641 34.469 1 96.44 64 LEU B O 1
ATOM 5168 N N . ASN B 1 65 ? 15.242 28.703 34.469 1 95.81 65 ASN B N 1
ATOM 5169 C CA . ASN B 1 65 ? 15.445 29.578 35.625 1 95.81 65 ASN B CA 1
ATOM 5170 C C . ASN B 1 65 ? 16.766 30.344 35.5 1 95.81 65 ASN B C 1
ATOM 5172 O O . ASN B 1 65 ? 17.844 29.75 35.5 1 95.81 65 ASN B O 1
ATOM 5176 N N . ASP B 1 66 ? 16.688 31.609 35.5 1 95.19 66 ASP B N 1
ATOM 5177 C CA . ASP B 1 66 ? 17.859 32.469 35.25 1 95.19 66 ASP B CA 1
ATOM 5178 C C . ASP B 1 66 ? 18.781 32.469 36.469 1 95.19 66 ASP B C 1
ATOM 5180 O O . ASP B 1 66 ? 20 32.312 36.344 1 95.19 66 ASP B O 1
ATOM 5184 N N . THR B 1 67 ? 18.266 32.688 37.625 1 94.44 67 THR B N 1
ATOM 5185 C CA . THR B 1 67 ? 19.047 32.812 38.844 1 94.44 67 THR B CA 1
ATOM 5186 C C . THR B 1 67 ? 19.766 31.5 39.156 1 94.44 67 THR B C 1
ATOM 5188 O O . THR B 1 67 ? 20.938 31.516 39.562 1 94.44 67 THR B O 1
ATOM 5191 N N . LEU B 1 68 ? 19.109 30.422 38.969 1 93.75 68 LEU B N 1
ATOM 5192 C CA . LEU B 1 68 ? 19.672 29.109 39.281 1 93.75 68 LEU B CA 1
ATOM 5193 C C . LEU B 1 68 ? 20.422 28.547 38.094 1 93.75 68 LEU B C 1
ATOM 5195 O O . LEU B 1 68 ? 21.016 27.469 38.188 1 93.75 68 LEU B O 1
ATOM 5199 N N . ASP B 1 69 ? 20.328 29.203 36.969 1 93.5 69 ASP B N 1
ATOM 5200 C CA . ASP B 1 69 ? 20.984 28.781 35.719 1 93.5 69 ASP B CA 1
ATOM 5201 C C . ASP B 1 69 ? 20.516 27.391 35.312 1 93.5 69 ASP B C 1
ATOM 5203 O O . ASP B 1 69 ? 21.328 26.5 35.062 1 93.5 69 ASP B O 1
ATOM 5207 N N . VAL B 1 70 ? 19.281 27.203 35.406 1 92.62 70 VAL B N 1
ATOM 5208 C CA . VAL B 1 70 ? 18.672 25.953 35 1 92.62 70 VAL B CA 1
ATOM 5209 C C . VAL B 1 70 ? 18.078 26.078 33.594 1 92.62 70 VAL B C 1
ATOM 5211 O O . VAL B 1 70 ? 17.328 27.031 33.312 1 92.62 70 VAL B O 1
ATOM 5214 N N . ALA B 1 71 ? 18.422 25.266 32.688 1 94.75 71 ALA B N 1
ATOM 5215 C CA . ALA B 1 71 ? 17.812 25.109 31.359 1 94.75 71 ALA B CA 1
ATOM 5216 C C . ALA B 1 71 ? 17.734 23.641 30.953 1 94.75 71 ALA B C 1
ATOM 5218 O O . ALA B 1 71 ? 18.734 23.016 30.625 1 94.75 71 ALA B O 1
ATOM 5219 N N . MET B 1 72 ? 16.547 23.094 31.031 1 94.81 72 MET B N 1
ATOM 5220 C CA . MET B 1 72 ? 16.297 21.688 30.688 1 94.81 72 MET B CA 1
ATOM 5221 C C . MET B 1 72 ? 15.109 21.547 29.75 1 94.81 72 MET B C 1
ATOM 5223 O O . MET B 1 72 ? 14.125 22.281 29.891 1 94.81 72 MET B O 1
ATOM 5227 N N . GLY B 1 73 ? 15.203 20.578 28.844 1 91.38 73 GLY B N 1
ATOM 5228 C CA . GLY B 1 73 ? 14.156 20.391 27.859 1 91.38 73 GLY B CA 1
ATOM 5229 C C . GLY B 1 73 ? 14.305 21.281 26.656 1 91.38 73 GLY B C 1
ATOM 5230 O O . GLY B 1 73 ? 15.32 21.969 26.5 1 91.38 73 GLY B O 1
ATOM 5231 N N . GLY B 1 74 ? 13.328 21.25 25.719 1 88.94 74 GLY B N 1
ATOM 5232 C CA . GLY B 1 74 ? 13.414 22.047 24.5 1 88.94 74 GLY B CA 1
ATOM 5233 C C . GLY B 1 74 ? 14.594 21.656 23.625 1 88.94 74 GLY B C 1
ATOM 5234 O O . GLY B 1 74 ? 14.797 20.484 23.328 1 88.94 74 GLY B O 1
ATOM 5235 N N . THR B 1 75 ? 15.344 22.688 23.297 1 89.06 75 THR B N 1
ATOM 5236 C CA . THR B 1 75 ? 16.453 22.422 22.391 1 89.06 75 THR B CA 1
ATOM 5237 C C . THR B 1 75 ? 17.75 22.25 23.156 1 89.06 75 THR B C 1
ATOM 5239 O O . THR B 1 75 ? 18.828 22.188 22.547 1 89.06 75 THR B O 1
ATOM 5242 N N . THR B 1 76 ? 17.703 22.172 24.469 1 88.69 76 THR B N 1
ATOM 5243 C CA . THR B 1 76 ? 18.906 22.141 25.281 1 88.69 76 THR B CA 1
ATOM 5244 C C . THR B 1 76 ? 19.578 20.766 25.188 1 88.69 76 THR B C 1
ATOM 5246 O O . THR B 1 76 ? 20.781 20.641 25.469 1 88.69 76 THR B O 1
ATOM 5249 N N . GLY B 1 77 ? 18.797 19.719 24.844 1 86.88 77 GLY B N 1
ATOM 5250 C CA . GLY B 1 77 ? 19.297 18.359 24.781 1 86.88 77 GLY B CA 1
ATOM 5251 C C . GLY B 1 77 ? 19.359 17.688 26.156 1 86.88 77 GLY B C 1
ATOM 5252 O O . GLY B 1 77 ? 19.672 16.5 26.25 1 86.88 77 GLY B O 1
ATOM 5253 N N . LYS B 1 78 ? 19.094 18.438 27.203 1 91.62 78 LYS B N 1
ATOM 5254 C CA . LYS B 1 78 ? 19.078 17.891 28.562 1 91.62 78 LYS B CA 1
ATOM 5255 C C . LYS B 1 78 ? 17.672 17.469 28.984 1 91.62 78 LYS B C 1
ATOM 5257 O O . LYS B 1 78 ? 16.781 18.297 29.062 1 91.62 78 LYS B O 1
ATOM 5262 N N . PRO B 1 79 ? 17.531 16.219 29.234 1 90.75 79 PRO B N 1
ATOM 5263 C CA . PRO B 1 79 ? 16.203 15.773 29.656 1 90.75 79 PRO B CA 1
ATOM 5264 C C . PRO B 1 79 ? 15.828 16.266 31.047 1 90.75 79 PRO B C 1
ATOM 5266 O O . PRO B 1 79 ? 16.703 16.516 31.891 1 90.75 79 PRO B O 1
ATOM 5269 N N . ILE B 1 80 ? 14.547 16.422 31.266 1 91.25 80 ILE B N 1
ATOM 5270 C CA . ILE B 1 80 ? 14.031 16.797 32.594 1 91.25 80 ILE B CA 1
ATOM 5271 C C . ILE B 1 80 ? 13.844 15.539 33.438 1 91.25 80 ILE B C 1
ATOM 5273 O O . ILE B 1 80 ? 13.078 14.641 33.062 1 91.25 80 ILE B O 1
ATOM 5277 N N . PRO B 1 81 ? 14.492 15.398 34.5 1 90.56 81 PRO B N 1
ATOM 5278 C CA . PRO B 1 81 ? 14.508 14.156 35.281 1 90.56 81 PRO B CA 1
ATOM 5279 C C . PRO B 1 81 ? 13.273 13.984 36.156 1 90.56 81 PRO B C 1
ATOM 5281 O O . PRO B 1 81 ? 13.227 13.094 37 1 90.56 81 PRO B O 1
ATOM 5284 N N . PHE B 1 82 ? 12.195 14.711 36.031 1 90.38 82 PHE B N 1
ATOM 5285 C CA . PHE B 1 82 ? 11 14.656 36.875 1 90.38 82 PHE B CA 1
ATOM 5286 C C . PHE B 1 82 ? 9.891 13.867 36.188 1 90.38 82 PHE B C 1
ATOM 5288 O O . PHE B 1 82 ? 9.68 14.008 34.969 1 90.38 82 PHE B O 1
ATOM 5295 N N . PRO B 1 83 ? 9.266 12.992 36.906 1 91.31 83 PRO B N 1
ATOM 5296 C CA . PRO B 1 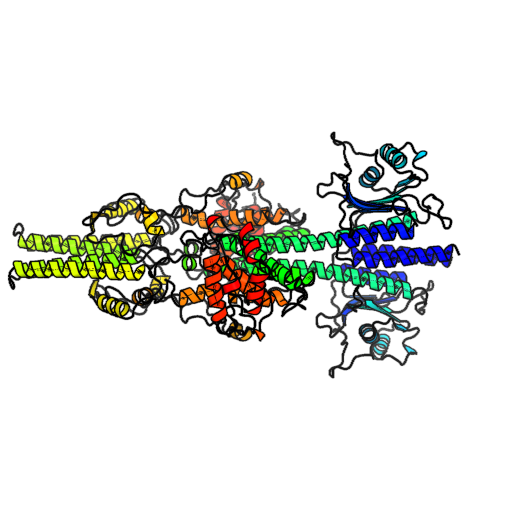83 ? 8.086 12.336 36.344 1 91.31 83 PRO B CA 1
ATOM 5297 C C . PRO B 1 83 ? 6.93 13.305 36.094 1 91.31 83 PRO B C 1
ATOM 5299 O O . PRO B 1 83 ? 6.887 14.383 36.719 1 91.31 83 PRO B O 1
ATOM 5302 N N . PRO B 1 84 ? 6.004 12.93 35.281 1 94.06 84 PRO B N 1
ATOM 5303 C CA . PRO B 1 84 ? 4.84 13.797 35.062 1 94.06 84 PRO B CA 1
ATOM 5304 C C . PRO B 1 84 ? 4.039 14.031 36.344 1 94.06 84 PRO B C 1
ATOM 5306 O O . PRO B 1 84 ? 3.936 13.141 37.188 1 94.06 84 PRO B O 1
ATOM 5309 N N . LEU B 1 85 ? 3.525 15.242 36.469 1 92.81 85 LEU B N 1
ATOM 5310 C CA . LEU B 1 85 ? 2.633 15.57 37.594 1 92.81 85 LEU B CA 1
ATOM 5311 C C . LEU B 1 85 ? 1.283 14.883 37.406 1 92.81 85 LEU B C 1
ATOM 5313 O O . LEU B 1 85 ? 0.634 15.031 36.375 1 92.81 85 LEU B O 1
ATOM 5317 N N . LYS B 1 86 ? 0.878 14.164 38.375 1 93.5 86 LYS B N 1
ATOM 5318 C CA . LYS B 1 86 ? -0.394 13.453 38.281 1 93.5 86 LYS B CA 1
ATOM 5319 C C . LYS B 1 86 ? -1.571 14.414 38.438 1 93.5 86 LYS B C 1
ATOM 5321 O O . LYS B 1 86 ? -1.557 15.281 39.312 1 93.5 86 LYS B O 1
ATOM 5326 N N . LEU B 1 87 ? -2.574 14.266 37.594 1 94.69 87 LEU B N 1
ATOM 5327 C CA . LEU B 1 87 ? -3.771 15.094 37.688 1 94.69 87 LEU B CA 1
ATOM 5328 C C . LEU B 1 87 ? -4.762 14.531 38.688 1 94.69 87 LEU B C 1
ATOM 5330 O O . LEU B 1 87 ? -5.602 15.266 39.219 1 94.69 87 LEU B O 1
ATOM 5334 N N . HIS B 1 88 ? -4.664 13.227 38.844 1 93.56 88 HIS B N 1
ATOM 5335 C CA . HIS B 1 88 ? -5.512 12.547 39.812 1 93.56 88 HIS B CA 1
ATOM 5336 C C . HIS B 1 88 ? -4.684 11.664 40.719 1 93.56 88 HIS B C 1
ATOM 5338 O O . HIS B 1 88 ? -3.639 11.148 40.344 1 93.56 88 HIS B O 1
ATOM 5344 N N . ASP B 1 89 ? -5.156 11.547 41.938 1 87.75 89 ASP B N 1
ATOM 5345 C CA . ASP B 1 89 ? -4.445 10.672 42.875 1 87.75 89 ASP B CA 1
ATOM 5346 C C . ASP B 1 89 ? -4.777 9.211 42.625 1 87.75 89 ASP B C 1
ATOM 5348 O O . ASP B 1 89 ? -5.461 8.883 41.625 1 87.75 89 ASP B O 1
ATOM 5352 N N . ASP B 1 90 ? -4.098 8.305 43.312 1 86.75 90 ASP B N 1
ATOM 5353 C CA . ASP B 1 90 ? -4.219 6.867 43.094 1 86.75 90 ASP B CA 1
ATOM 5354 C C . ASP B 1 90 ? -5.66 6.398 43.281 1 86.75 90 ASP B C 1
ATOM 5356 O O . ASP B 1 90 ? -6.051 5.34 42.812 1 86.75 90 ASP B O 1
ATOM 5360 N N . GLN B 1 91 ? -6.48 7.211 44 1 89.56 91 GLN B N 1
ATOM 5361 C CA . GLN B 1 91 ? -7.879 6.875 44.25 1 89.56 91 GLN B CA 1
ATOM 5362 C C . GLN B 1 91 ? -8.789 7.516 43.219 1 89.56 91 GLN B C 1
ATOM 5364 O O . GLN B 1 91 ? -10.008 7.348 43.25 1 89.56 91 GLN B O 1
ATOM 5369 N N . GLY B 1 92 ? -8.242 8.25 42.281 1 89.25 92 GLY B N 1
ATOM 5370 C CA . GLY B 1 92 ? -9.008 8.859 41.219 1 89.25 92 GLY B CA 1
ATOM 5371 C C . GLY B 1 92 ? -9.477 10.266 41.531 1 89.25 92 GLY B C 1
ATOM 5372 O O . GLY B 1 92 ? -10.18 10.891 40.75 1 89.25 92 GLY B O 1
ATOM 5373 N N . ASN B 1 93 ? -9.109 10.797 42.719 1 91.88 93 ASN B N 1
ATOM 5374 C CA . ASN B 1 93 ? -9.516 12.148 43.094 1 91.88 93 ASN B CA 1
ATOM 5375 C C . ASN B 1 93 ? -8.633 13.195 42.406 1 91.88 93 ASN B C 1
ATOM 5377 O O . ASN B 1 93 ? -7.43 12.992 42.25 1 91.88 93 ASN B O 1
ATOM 5381 N N . PRO B 1 94 ? -9.289 14.289 42.031 1 93.88 94 PRO B N 1
ATOM 5382 C CA . PRO B 1 94 ? -8.508 15.344 41.406 1 93.88 94 PRO B CA 1
ATOM 5383 C C . PRO B 1 94 ? -7.434 15.93 42.312 1 93.88 94 PRO B C 1
ATOM 5385 O O . PRO B 1 94 ? -7.68 16.141 43.5 1 93.88 94 PRO B O 1
ATOM 5388 N N . ASN B 1 95 ? -6.262 16.156 41.812 1 92.75 95 ASN B N 1
ATOM 5389 C CA . ASN B 1 95 ? -5.141 16.75 42.531 1 92.75 95 ASN B CA 1
ATOM 5390 C C . ASN B 1 95 ? -5.215 18.281 42.531 1 92.75 95 ASN B C 1
ATOM 5392 O O . ASN B 1 95 ? -4.605 18.922 41.688 1 92.75 95 ASN B O 1
ATOM 5396 N N . HIS B 1 96 ? -5.746 18.891 43.562 1 91.75 96 HIS B N 1
ATOM 5397 C CA . HIS B 1 96 ? -5.902 20.344 43.625 1 91.75 96 HIS B CA 1
ATOM 5398 C C . HIS B 1 96 ? -4.852 20.969 44.562 1 91.75 96 HIS B C 1
ATOM 5400 O O . HIS B 1 96 ? -4.844 22.172 44.75 1 91.75 96 HIS B O 1
ATOM 5406 N N . LYS B 1 97 ? -3.973 20.125 45 1 88.75 97 LYS B N 1
ATOM 5407 C CA . LYS B 1 97 ? -2.965 20.609 45.938 1 88.75 97 LYS B CA 1
ATOM 5408 C C . LYS B 1 97 ? -1.811 21.297 45.188 1 88.75 97 LYS B C 1
ATOM 5410 O O . LYS B 1 97 ? -1.166 22.188 45.719 1 88.75 97 LYS B O 1
ATOM 5415 N N . ASN B 1 98 ? -1.556 20.797 44.062 1 91.56 98 ASN B N 1
ATOM 5416 C CA . ASN B 1 98 ? -0.521 21.391 43.219 1 91.56 98 ASN B CA 1
ATOM 5417 C C . ASN B 1 98 ? -1.092 22.484 42.312 1 91.56 98 ASN B C 1
ATOM 5419 O O . ASN B 1 98 ? -2.168 22.312 41.719 1 91.56 98 ASN B O 1
ATOM 5423 N N . VAL B 1 99 ? -0.396 23.641 42.156 1 94 99 VAL B N 1
ATOM 5424 C CA . VAL B 1 99 ? -0.902 24.797 41.406 1 94 99 VAL B CA 1
ATOM 5425 C C . VAL B 1 99 ? -1.137 24.406 39.938 1 94 99 VAL B C 1
ATOM 5427 O O . VAL B 1 99 ? -2.182 24.719 39.375 1 94 99 VAL B O 1
ATOM 5430 N N . SER B 1 100 ? -0.146 23.766 39.375 1 95.5 100 SER B N 1
ATOM 5431 C CA . SER B 1 100 ? -0.23 23.406 37.938 1 95.5 100 SER B CA 1
ATOM 5432 C C . SER B 1 100 ? -1.353 22.406 37.688 1 95.5 100 SER B C 1
ATOM 5434 O O . SER B 1 100 ? -2.088 22.531 36.719 1 95.5 100 SER B O 1
ATOM 5436 N N . SER B 1 101 ? -1.479 21.391 38.594 1 95.31 101 SER B N 1
ATOM 5437 C CA . SER B 1 101 ? -2.559 20.422 38.438 1 95.31 101 SER B CA 1
ATOM 5438 C C . SER B 1 101 ? -3.922 21.078 38.625 1 95.31 101 SER B C 1
ATOM 5440 O O . SER B 1 101 ? -4.879 20.766 37.906 1 95.31 101 SER B O 1
ATOM 5442 N N . TYR B 1 102 ? -3.996 21.969 39.562 1 95.12 102 TYR B N 1
ATOM 5443 C CA . TYR B 1 102 ? -5.234 22.719 39.75 1 95.12 102 TYR B CA 1
ATOM 5444 C C . TYR B 1 102 ? -5.617 23.516 38.531 1 95.12 102 TYR B C 1
ATOM 5446 O O . TYR B 1 102 ? -6.773 23.5 38.094 1 95.12 102 TYR B O 1
ATOM 5454 N N . CYS B 1 103 ? -4.652 24.172 38.031 1 96.44 103 CYS B N 1
ATOM 5455 C CA . CYS B 1 103 ? -4.855 24.969 36.812 1 96.44 103 CYS B CA 1
ATOM 5456 C C . CYS B 1 103 ? -5.336 24.109 35.656 1 96.44 103 CYS B C 1
ATOM 5458 O O . CYS B 1 103 ? -6.262 24.5 34.938 1 96.44 103 CYS B O 1
ATOM 5460 N N . ALA B 1 104 ? -4.742 22.984 35.469 1 96.25 104 ALA B N 1
ATOM 5461 C CA . ALA B 1 104 ? -5.109 22.062 34.375 1 96.25 104 ALA B CA 1
ATOM 5462 C C . ALA B 1 104 ? -6.527 21.547 34.562 1 96.25 104 ALA B C 1
ATOM 5464 O O . ALA B 1 104 ? -7.297 21.469 33.594 1 96.25 104 ALA B O 1
ATOM 5465 N N . LEU B 1 105 ? -6.906 21.188 35.719 1 95.31 105 LEU B N 1
ATOM 5466 C CA . LEU B 1 105 ? -8.188 20.562 36.031 1 95.31 105 LEU B CA 1
ATOM 5467 C C . LEU B 1 105 ? -9.312 21.594 36 1 95.31 105 LEU B C 1
ATOM 5469 O O . LEU B 1 105 ? -10.414 21.297 35.531 1 95.31 105 LEU B O 1
ATOM 5473 N N . SER B 1 106 ? -9.039 22.766 36.5 1 94.56 106 SER B N 1
ATOM 5474 C CA . SER B 1 106 ? -10.07 23.797 36.594 1 94.56 106 SER B CA 1
ATOM 5475 C C . SER B 1 106 ? -10.148 24.609 35.312 1 94.56 106 SER B C 1
ATOM 5477 O O . SER B 1 106 ? -11.18 25.219 35 1 94.56 106 SER B O 1
ATOM 5479 N N . GLY B 1 107 ? -9.031 24.656 34.625 1 95.19 107 GLY B N 1
ATOM 5480 C CA . GLY B 1 107 ? -8.977 25.5 33.438 1 95.19 107 GLY B CA 1
ATOM 5481 C C . GLY B 1 107 ? -8.891 26.984 33.75 1 95.19 107 GLY B C 1
ATOM 5482 O O . GLY B 1 107 ? -9.234 27.812 32.906 1 95.19 107 GLY B O 1
ATOM 5483 N N . THR B 1 108 ? -8.406 27.25 34.938 1 94.94 108 THR B N 1
ATOM 5484 C CA . THR B 1 108 ? -8.391 28.656 35.344 1 94.94 108 THR B CA 1
ATOM 5485 C C . THR B 1 108 ? -6.969 29.109 35.656 1 94.94 108 THR B C 1
ATOM 5487 O O . THR B 1 108 ? -6.145 28.312 36.094 1 94.94 108 THR B O 1
ATOM 5490 N N . THR B 1 109 ? -6.762 30.375 35.375 1 96.94 109 THR B N 1
ATOM 5491 C CA . THR B 1 109 ? -5.477 31 35.688 1 96.94 109 THR B CA 1
ATOM 5492 C C . THR B 1 109 ? -5.312 31.219 37.188 1 96.94 109 THR B C 1
ATOM 5494 O O . THR B 1 109 ? -6.262 31.609 37.844 1 96.94 109 THR B O 1
ATOM 5497 N N . VAL B 1 110 ? -4.117 30.953 37.688 1 96.31 110 VAL B N 1
ATOM 5498 C CA . VAL B 1 110 ? -3.805 31.156 39.094 1 96.31 110 VAL B CA 1
ATOM 5499 C C . VAL B 1 110 ? -2.664 32.156 39.219 1 96.31 110 VAL B C 1
ATOM 5501 O O . VAL B 1 110 ? -1.585 31.969 38.656 1 96.31 110 VAL B O 1
ATOM 5504 N N . ASN B 1 111 ? -2.9 33.219 39.875 1 96.31 111 ASN B N 1
ATOM 5505 C CA . ASN B 1 111 ? -1.913 34.281 40.156 1 96.31 111 ASN B CA 1
ATOM 5506 C C . ASN B 1 111 ? -1.639 34.375 41.656 1 96.31 111 ASN B C 1
ATOM 5508 O O . ASN B 1 111 ? -2.516 34.781 42.438 1 96.31 111 ASN B O 1
ATOM 5512 N N . ILE B 1 112 ? -0.415 34.062 42.062 1 95.38 112 ILE B N 1
ATOM 5513 C CA . ILE B 1 112 ? -0.029 34.062 43.469 1 95.38 112 ILE B CA 1
ATOM 5514 C C . ILE B 1 112 ? 1.022 35.125 43.719 1 95.38 112 ILE B C 1
ATOM 5516 O O . ILE B 1 112 ? 2.086 35.125 43.094 1 95.38 112 ILE B O 1
ATOM 5520 N N . THR B 1 113 ? 0.818 35.969 44.688 1 94.62 113 THR B N 1
ATOM 5521 C CA . THR B 1 113 ? 1.719 37.062 45 1 94.62 113 THR B CA 1
ATOM 5522 C C . THR B 1 113 ? 2.93 36.594 45.781 1 94.62 113 THR B C 1
ATOM 5524 O O . THR B 1 113 ? 4.059 37 45.531 1 94.62 113 THR B O 1
ATOM 5527 N N . ASP B 1 114 ? 2.637 35.812 46.75 1 94.31 114 ASP B N 1
ATOM 5528 C CA . ASP B 1 114 ? 3.691 35.219 47.562 1 94.31 114 ASP B CA 1
ATOM 5529 C C . ASP B 1 114 ? 3.326 33.812 48.031 1 94.31 114 ASP B C 1
ATOM 5531 O O . ASP B 1 114 ? 2.432 33.625 48.844 1 94.31 114 ASP B O 1
ATOM 5535 N N . ALA B 1 115 ? 4.066 32.875 47.5 1 92.12 115 ALA B N 1
ATOM 5536 C CA . ALA B 1 115 ? 3.793 31.453 47.75 1 92.12 115 ALA B CA 1
ATOM 5537 C C . ALA B 1 115 ? 3.975 31.125 49.25 1 92.12 115 ALA B C 1
ATOM 5539 O O . ALA B 1 115 ? 3.416 30.141 49.719 1 92.12 115 ALA B O 1
ATOM 5540 N N . TYR B 1 116 ? 4.699 31.906 49.906 1 90.69 116 TYR B N 1
ATOM 5541 C CA . TYR B 1 116 ? 4.977 31.625 51.312 1 90.69 116 TYR B CA 1
ATOM 5542 C C . TYR B 1 116 ? 3.83 32.094 52.188 1 90.69 116 TYR B C 1
ATOM 5544 O O . TYR B 1 116 ? 3.766 31.734 53.375 1 90.69 116 TYR B O 1
ATOM 5552 N N . ASP B 1 117 ? 2.869 32.844 51.656 1 89.75 117 ASP B N 1
ATOM 5553 C CA . ASP B 1 117 ? 1.762 33.406 52.438 1 89.75 117 ASP B CA 1
ATOM 5554 C C . ASP B 1 117 ? 0.438 32.75 52.062 1 89.75 117 ASP B C 1
ATOM 5556 O O . ASP B 1 117 ? -0.628 33.156 52.5 1 89.75 117 ASP B O 1
ATOM 5560 N N . VAL B 1 118 ? 0.534 31.766 51.188 1 85.75 118 VAL B N 1
ATOM 5561 C CA . VAL B 1 118 ? -0.698 31.172 50.688 1 85.75 118 VAL B CA 1
ATOM 5562 C C . VAL B 1 118 ? -0.876 29.781 51.281 1 85.75 118 VAL B C 1
ATOM 5564 O O . VAL B 1 118 ? 0.093 29.031 51.438 1 85.75 118 VAL B O 1
ATOM 5567 N N . ASP B 1 119 ? -2.115 29.406 51.656 1 83.56 119 ASP B N 1
ATOM 5568 C CA . ASP B 1 119 ? -2.412 28.109 52.25 1 83.56 119 ASP B CA 1
ATOM 5569 C C . ASP B 1 119 ? -3.268 27.25 51.344 1 83.56 119 ASP B C 1
ATOM 5571 O O . ASP B 1 119 ? -3.465 26.062 51.594 1 83.56 119 ASP B O 1
ATOM 5575 N N . LYS B 1 120 ? -3.656 27.734 50.312 1 87.69 120 LYS B N 1
ATOM 5576 C CA . LYS B 1 120 ? -4.574 27.031 49.406 1 87.69 120 LYS B CA 1
ATOM 5577 C C . LYS B 1 120 ? -3.875 25.875 48.688 1 87.69 120 LYS B C 1
ATOM 5579 O O . LYS B 1 120 ? -4.508 24.875 48.375 1 87.69 120 LYS B O 1
ATOM 5584 N N . PHE B 1 121 ? -2.666 26.016 48.406 1 91.44 121 PHE B N 1
ATOM 5585 C CA . PHE B 1 121 ? -1.889 25.016 47.688 1 91.44 121 PHE B CA 1
ATOM 5586 C C . PHE B 1 121 ? -0.756 24.484 48.562 1 91.44 121 PHE B C 1
ATOM 5588 O O . PHE B 1 121 ? -0.396 25.094 49.562 1 91.44 121 PHE B O 1
ATOM 5595 N N . ASP B 1 122 ? -0.294 23.297 48.188 1 87.88 122 ASP B N 1
ATOM 5596 C CA . ASP B 1 122 ? 0.812 22.688 48.906 1 87.88 122 ASP B CA 1
ATOM 5597 C C . ASP B 1 122 ? 2.156 23.078 48.281 1 87.88 122 ASP B C 1
ATOM 5599 O O . ASP B 1 122 ? 2.557 22.516 47.25 1 87.88 122 ASP B O 1
ATOM 5603 N N . PHE B 1 123 ? 2.834 23.922 48.938 1 88.44 123 PHE B N 1
ATOM 5604 C CA . PHE B 1 123 ? 4.125 24.391 48.438 1 88.44 123 PHE B CA 1
ATOM 5605 C C . PHE B 1 123 ? 5.266 23.766 49.219 1 88.44 123 PHE B C 1
ATOM 5607 O O . PHE B 1 123 ? 6.375 24.297 49.25 1 88.44 123 PHE B O 1
ATOM 5614 N N . SER B 1 124 ? 4.984 22.688 49.875 1 86 124 SER B N 1
ATOM 5615 C CA . SER B 1 124 ? 6.004 22.031 50.688 1 86 124 SER B CA 1
ATOM 5616 C C . SER B 1 124 ? 7.203 21.609 49.844 1 86 124 SER B C 1
ATOM 5618 O O . SER B 1 124 ? 8.352 21.797 50.25 1 86 124 SER B O 1
ATOM 5620 N N . GLY B 1 125 ? 6.906 21.062 48.75 1 83.12 125 GLY B N 1
ATOM 5621 C CA . GLY B 1 125 ? 7.988 20.688 47.875 1 83.12 125 GLY B CA 1
ATOM 5622 C C . GLY B 1 125 ? 8.789 21.875 47.375 1 83.12 125 GLY B C 1
ATOM 5623 O O . GLY B 1 125 ? 10.023 21.828 47.312 1 83.12 125 GLY B O 1
ATOM 5624 N N . THR B 1 126 ? 8.141 22.922 47 1 86.38 126 THR B N 1
ATOM 5625 C CA . THR B 1 126 ? 8.781 24.141 46.562 1 86.38 126 THR B CA 1
ATOM 5626 C C . THR B 1 126 ? 9.641 24.75 47.656 1 86.38 126 THR B C 1
ATOM 5628 O O . THR B 1 126 ? 10.773 25.172 47.406 1 86.38 126 THR B O 1
ATOM 5631 N N . LYS B 1 127 ? 9.117 24.781 48.844 1 88.69 127 LYS B N 1
ATOM 5632 C CA . LYS B 1 127 ? 9.844 25.328 49.969 1 88.69 127 LYS B CA 1
ATOM 5633 C C . LYS B 1 127 ? 11.102 24.516 50.281 1 88.69 127 LYS B C 1
ATOM 5635 O O . LYS B 1 127 ? 12.148 25.078 50.594 1 88.69 127 LYS B O 1
ATOM 5640 N N . ALA B 1 128 ? 10.938 23.266 50.156 1 88.69 128 ALA B N 1
ATOM 5641 C CA . ALA B 1 128 ? 12.086 22.391 50.375 1 88.69 128 ALA B CA 1
ATOM 5642 C C . ALA B 1 128 ? 13.164 22.641 49.312 1 88.69 128 ALA B C 1
ATOM 5644 O O . ALA B 1 128 ? 14.359 22.656 49.625 1 88.69 128 ALA B O 1
ATOM 5645 N N . PHE B 1 129 ? 12.742 22.781 48.156 1 85.44 129 PHE B N 1
ATOM 5646 C CA . PHE B 1 129 ? 13.648 23.078 47.031 1 85.44 129 PHE B CA 1
ATOM 5647 C C . PHE B 1 129 ? 14.352 24.406 47.25 1 85.44 129 PHE B C 1
ATOM 5649 O O . PHE B 1 129 ? 15.562 24.516 47.062 1 85.44 129 PHE B O 1
ATOM 5656 N N . ASP B 1 130 ? 13.641 25.422 47.656 1 90.94 130 ASP B N 1
ATOM 5657 C CA . ASP B 1 130 ? 14.18 26.75 47.906 1 90.94 130 ASP B CA 1
ATOM 5658 C C . ASP B 1 130 ? 15.219 26.719 49 1 90.94 130 ASP B C 1
ATOM 5660 O O . ASP B 1 130 ? 16.25 27.375 48.906 1 90.94 130 ASP B O 1
ATOM 5664 N N . ALA B 1 131 ? 14.859 25.938 49.969 1 90.81 131 ALA B N 1
ATOM 5665 C CA . ALA B 1 131 ? 15.773 25.812 51.125 1 90.81 131 ALA B CA 1
ATOM 5666 C C . ALA B 1 131 ? 17.094 25.188 50.688 1 90.81 131 ALA B C 1
ATOM 5668 O O . ALA B 1 131 ? 18.172 25.578 51.156 1 90.81 131 ALA B O 1
ATOM 5669 N N . LYS B 1 132 ? 17.031 24.312 49.844 1 90.75 132 LYS B N 1
ATOM 5670 C CA . LYS B 1 132 ? 18.219 23.578 49.375 1 90.75 132 LYS B CA 1
ATOM 5671 C C . LYS B 1 132 ? 19.062 24.438 48.438 1 90.75 132 LYS B C 1
ATOM 5673 O O . LYS B 1 132 ? 20.281 24.328 48.406 1 90.75 132 LYS B O 1
ATOM 5678 N N . THR B 1 133 ? 18.469 25.312 47.625 1 90.94 133 THR B N 1
ATOM 5679 C CA . THR B 1 133 ? 19.172 26.016 46.562 1 90.94 133 THR B CA 1
ATOM 5680 C C . THR B 1 133 ? 19.453 27.469 46.938 1 90.94 133 THR B C 1
ATOM 5682 O O . THR B 1 133 ? 20.25 28.156 46.312 1 90.94 133 THR B O 1
ATOM 5685 N N . GLY B 1 134 ? 18.812 27.984 47.938 1 91.38 134 GLY B N 1
ATOM 5686 C CA . GLY B 1 134 ? 18.906 29.391 48.312 1 91.38 134 GLY B CA 1
ATOM 5687 C C . GLY B 1 134 ? 18.016 30.297 47.469 1 91.38 134 GLY B C 1
ATOM 5688 O O . GLY B 1 134 ? 18.125 31.516 47.531 1 91.38 134 GLY B O 1
ATOM 5689 N N . TYR B 1 135 ? 17.25 29.688 46.688 1 91.94 135 TYR B N 1
ATOM 5690 C CA . TYR B 1 135 ? 16.266 30.391 45.844 1 91.94 135 TYR B CA 1
ATOM 5691 C C . TYR B 1 135 ? 14.992 30.672 46.625 1 91.94 135 TYR B C 1
ATOM 5693 O O . TYR B 1 135 ? 14.781 30.109 47.719 1 91.94 135 TYR B O 1
ATOM 5701 N N . ARG B 1 136 ? 14.195 31.672 46.281 1 93.44 136 ARG B N 1
ATOM 5702 C CA . ARG B 1 136 ? 12.898 31.906 46.875 1 93.44 136 ARG B CA 1
ATOM 5703 C C . ARG B 1 136 ? 11.812 32.062 45.812 1 93.44 136 ARG B C 1
ATOM 5705 O O . ARG B 1 136 ? 11.703 33.125 45.188 1 93.44 136 ARG B O 1
ATOM 5712 N N . SER B 1 137 ? 11.141 31.062 45.75 1 94.31 137 SER B N 1
ATOM 5713 C CA . SER B 1 137 ? 9.984 31.125 44.844 1 94.31 137 SER B CA 1
ATOM 5714 C C . SER B 1 137 ? 8.852 31.938 45.469 1 94.31 137 SER B C 1
ATOM 5716 O O . SER B 1 137 ? 8.133 31.438 46.344 1 94.31 137 SER B O 1
ATOM 5718 N N . LYS B 1 138 ? 8.641 33.125 45 1 95.12 138 LYS B N 1
ATOM 5719 C CA . LYS B 1 138 ? 7.703 34.062 45.656 1 95.12 138 LYS B CA 1
ATOM 5720 C C . LYS B 1 138 ? 6.422 34.188 44.844 1 95.12 138 LYS B C 1
ATOM 5722 O O . LYS B 1 138 ? 5.383 33.656 45.188 1 95.12 138 LYS B O 1
ATOM 5727 N N . SER B 1 139 ? 6.523 34.844 43.719 1 96.44 139 SER B N 1
ATOM 5728 C CA . SER B 1 139 ? 5.336 35.062 42.906 1 96.44 139 SER B CA 1
ATOM 5729 C C . SER B 1 139 ? 5.188 34 41.812 1 96.44 139 SER B C 1
ATOM 5731 O O . SER B 1 139 ? 6.18 33.562 41.25 1 96.44 139 SER B O 1
ATOM 5733 N N . PHE B 1 140 ? 3.957 33.531 41.562 1 96.44 140 PHE B N 1
ATOM 5734 C CA . PHE B 1 140 ? 3.633 32.531 40.562 1 96.44 140 PHE B CA 1
ATOM 5735 C C . PHE B 1 140 ? 2.516 33.031 39.625 1 96.44 140 PHE B C 1
ATOM 5737 O O . PHE B 1 140 ? 1.564 33.656 40.094 1 96.44 140 PHE B O 1
ATOM 5744 N N . LEU B 1 141 ? 2.611 32.844 38.344 1 97.75 141 LEU B N 1
ATOM 5745 C CA . LEU B 1 141 ? 1.521 32.938 37.375 1 97.75 141 LEU B CA 1
ATOM 5746 C C . LEU B 1 141 ? 1.392 31.656 36.594 1 97.75 141 LEU B C 1
ATOM 5748 O O . LEU B 1 141 ? 2.318 31.266 35.875 1 97.75 141 LEU B O 1
ATOM 5752 N N . THR B 1 142 ? 0.325 30.953 36.812 1 98 142 THR B N 1
ATOM 5753 C CA . THR B 1 142 ? 0.061 29.688 36.125 1 98 142 THR B CA 1
ATOM 5754 C C . THR B 1 142 ? -1.164 29.797 35.219 1 98 142 THR B C 1
ATOM 5756 O O . THR B 1 142 ? -2.26 30.109 35.688 1 98 142 THR B O 1
ATOM 5759 N N . VAL B 1 143 ? -0.971 29.578 33.938 1 97.88 143 VAL B N 1
ATOM 5760 C CA . VAL B 1 143 ? -2.016 29.781 32.938 1 97.88 143 VAL B CA 1
ATOM 5761 C C . VAL B 1 143 ? -2.248 28.484 32.156 1 97.88 143 VAL B C 1
ATOM 5763 O O . VAL B 1 143 ? -1.295 27.844 31.703 1 97.88 143 VAL B O 1
ATOM 5766 N N . PRO B 1 144 ? -3.48 28.047 32.031 1 97.62 144 PRO B N 1
ATOM 5767 C CA . PRO B 1 144 ? -3.76 26.859 31.234 1 97.62 144 PRO B CA 1
ATOM 5768 C C . PRO B 1 144 ? -3.66 27.141 29.734 1 97.62 144 PRO B C 1
ATOM 5770 O O . PRO B 1 144 ? -4.035 28.234 29.281 1 97.62 144 PRO B O 1
ATOM 5773 N N . LEU B 1 145 ? -3.086 26.281 29.016 1 96.94 145 LEU B N 1
ATOM 5774 C CA . LEU B 1 145 ? -3.113 26.312 27.562 1 96.94 145 LEU B CA 1
ATOM 5775 C C . LEU B 1 145 ? -4.375 25.656 27.016 1 96.94 145 LEU B C 1
ATOM 5777 O O . LEU B 1 145 ? -4.453 24.422 26.953 1 96.94 145 LEU B O 1
ATOM 5781 N N . LYS B 1 146 ? -5.27 26.484 26.609 1 93.12 146 LYS B N 1
ATOM 5782 C CA . LYS B 1 146 ? -6.531 25.984 26.062 1 93.12 146 LYS B CA 1
ATOM 5783 C C . LYS B 1 146 ? -6.57 26.109 24.547 1 93.12 146 LYS B C 1
ATOM 5785 O O . LYS B 1 146 ? -6.277 27.172 24 1 93.12 146 LYS B O 1
ATOM 5790 N N . ASN B 1 147 ? -6.949 25 23.938 1 85.12 147 ASN B N 1
ATOM 5791 C CA . ASN B 1 147 ? -7.07 25.078 22.484 1 85.12 147 ASN B CA 1
ATOM 5792 C C . ASN B 1 147 ? -8.414 25.672 22.062 1 85.12 147 ASN B C 1
ATOM 5794 O O . ASN B 1 147 ? -9.133 26.234 22.891 1 85.12 147 ASN B O 1
ATOM 5798 N N . TYR B 1 148 ? -8.633 25.656 20.734 1 75.12 148 TYR B N 1
ATOM 5799 C CA . TYR B 1 148 ? -9.805 26.312 20.188 1 75.12 148 TYR B CA 1
ATOM 5800 C C . TYR B 1 148 ? -11.094 25.641 20.656 1 75.12 148 TYR B C 1
ATOM 5802 O O . TYR B 1 148 ? -12.148 26.266 20.719 1 75.12 148 TYR B O 1
ATOM 5810 N N . GLU B 1 149 ? -11.055 24.359 21.047 1 79.56 149 GLU B N 1
ATOM 5811 C CA . GLU B 1 149 ? -12.211 23.641 21.562 1 79.56 149 GLU B CA 1
ATOM 5812 C C . GLU B 1 149 ? -12.328 23.781 23.078 1 79.56 149 GLU B C 1
ATOM 5814 O O . GLU B 1 149 ? -13.141 23.109 23.703 1 79.56 149 GLU B O 1
ATOM 5819 N N . ASN B 1 150 ? -11.484 24.562 23.594 1 86 150 ASN B N 1
ATOM 5820 C CA . ASN B 1 150 ? -11.469 24.859 25.016 1 86 150 ASN B CA 1
ATOM 5821 C C . ASN B 1 150 ? -10.984 23.672 25.844 1 86 150 ASN B C 1
ATOM 5823 O O . ASN B 1 150 ? -11.383 23.5 27 1 86 150 ASN B O 1
ATOM 5827 N N . GLU B 1 151 ? -10.273 22.859 25.234 1 89.12 151 GLU B N 1
ATOM 5828 C CA . GLU B 1 151 ? -9.617 21.766 25.938 1 89.12 151 GLU B CA 1
ATOM 5829 C C . GLU B 1 151 ? -8.234 22.172 26.438 1 89.12 151 GLU B C 1
ATOM 5831 O O . GLU B 1 151 ? -7.473 22.812 25.703 1 89.12 151 GLU B O 1
ATOM 5836 N N . VAL B 1 152 ? -7.941 21.859 27.656 1 94.5 152 VAL B N 1
ATOM 5837 C CA . VAL B 1 152 ? -6.633 22.172 28.219 1 94.5 152 VAL B CA 1
ATOM 5838 C C . VAL B 1 152 ? -5.605 21.156 27.719 1 94.5 152 VAL B C 1
ATOM 5840 O O . VAL B 1 152 ? -5.715 19.953 28 1 94.5 152 VAL B O 1
ATOM 5843 N N . ILE B 1 153 ? -4.625 21.641 27.062 1 94.06 153 ILE B N 1
ATOM 5844 C CA . ILE B 1 153 ? -3.652 20.719 26.484 1 94.06 153 ILE B CA 1
ATOM 5845 C C . ILE B 1 153 ? -2.309 20.891 27.203 1 94.06 153 ILE B C 1
ATOM 5847 O O . ILE B 1 153 ? -1.372 20.125 26.953 1 94.06 153 ILE B O 1
ATOM 5851 N N . GLY B 1 154 ? -2.197 21.891 28.062 1 96.44 154 GLY B N 1
ATOM 5852 C CA . GLY B 1 154 ? -0.979 22.141 28.812 1 96.44 154 GLY B CA 1
ATOM 5853 C C . GLY B 1 154 ? -1.139 23.25 29.844 1 96.44 154 GLY B C 1
ATOM 5854 O O . GLY B 1 154 ? -2.244 23.75 30.062 1 96.44 154 GLY B O 1
ATOM 5855 N N . VAL B 1 155 ? 0.028 23.531 30.531 1 98 155 VAL B N 1
ATOM 5856 C CA . VAL B 1 155 ? 0.06 24.578 31.562 1 98 155 VAL B CA 1
ATOM 5857 C C . VAL B 1 155 ? 1.384 25.328 31.484 1 98 155 VAL B C 1
ATOM 5859 O O . VAL B 1 155 ? 2.447 24.719 31.359 1 98 155 VAL B O 1
ATOM 5862 N N . LEU B 1 156 ? 1.235 26.594 31.469 1 98.19 156 LEU B N 1
ATOM 5863 C CA . LEU B 1 156 ? 2.393 27.484 31.531 1 98.19 156 LEU B CA 1
ATOM 5864 C C . LEU B 1 156 ? 2.533 28.094 32.938 1 98.19 156 LEU B C 1
ATOM 5866 O O . LEU B 1 156 ? 1.616 28.75 33.406 1 98.19 156 LEU B O 1
ATOM 5870 N N . GLN B 1 157 ? 3.635 27.844 33.562 1 97.94 157 GLN B N 1
ATOM 5871 C CA . GLN B 1 157 ? 3.883 28.391 34.906 1 97.94 157 GLN B CA 1
ATOM 5872 C C . GLN B 1 157 ? 5.102 29.297 34.906 1 97.94 157 GLN B C 1
ATOM 5874 O O . GLN B 1 157 ? 6.195 28.891 34.531 1 97.94 157 GLN B O 1
ATOM 5879 N N . LEU B 1 158 ? 4.906 30.5 35.312 1 98.12 158 LEU B N 1
ATOM 5880 C CA . LEU B 1 158 ? 5.977 31.5 35.438 1 98.12 158 LEU B CA 1
ATOM 5881 C C . LEU B 1 158 ? 6.254 31.797 36.906 1 98.12 158 LEU B C 1
ATOM 5883 O O . LEU B 1 158 ? 5.328 31.828 37.719 1 98.12 158 LEU B O 1
ATOM 5887 N N . ILE B 1 159 ? 7.508 32 37.219 1 97.06 159 ILE B N 1
ATOM 5888 C CA . ILE B 1 159 ? 7.918 32.188 38.594 1 97.06 159 ILE B CA 1
ATOM 5889 C C . ILE B 1 159 ? 8.703 33.5 38.75 1 97.06 159 ILE B C 1
ATOM 5891 O O . ILE B 1 159 ? 9.625 33.75 37.969 1 97.06 159 ILE B O 1
ATOM 5895 N N . ASN B 1 160 ? 8.391 34.281 39.688 1 97.25 160 ASN B N 1
ATOM 5896 C CA . ASN B 1 160 ? 9.109 35.438 40.156 1 97.25 160 ASN B CA 1
ATOM 5897 C C . ASN B 1 160 ? 9.25 36.5 39.062 1 97.25 160 ASN B C 1
ATOM 5899 O O . ASN B 1 160 ? 10.328 36.656 38.469 1 97.25 160 ASN B O 1
ATOM 5903 N N . ALA B 1 161 ? 8.25 37.281 38.812 1 96.81 161 ALA B N 1
ATOM 5904 C CA . ALA B 1 161 ? 8.383 38.469 37.969 1 96.81 161 ALA B CA 1
ATOM 5905 C C . ALA B 1 161 ? 9.32 39.469 38.625 1 96.81 161 ALA B C 1
ATOM 5907 O O . ALA B 1 161 ? 9.336 39.625 39.844 1 96.81 161 ALA B O 1
ATOM 5908 N N . ARG B 1 162 ? 10.039 40.188 37.812 1 95.44 162 ARG B N 1
ATOM 5909 C CA . ARG B 1 162 ? 11.016 41.156 38.312 1 95.44 162 ARG B CA 1
ATOM 5910 C C . ARG B 1 162 ? 10.758 42.531 37.781 1 95.44 162 ARG B C 1
ATOM 5912 O O . ARG B 1 162 ? 10.359 42.719 36.625 1 95.44 162 ARG B O 1
ATOM 5919 N N . ASP B 1 163 ? 11.039 43.531 38.594 1 91.81 163 ASP B N 1
ATOM 5920 C CA . ASP B 1 163 ? 10.961 44.906 38.156 1 91.81 163 ASP B CA 1
ATOM 5921 C C . ASP B 1 163 ? 12.297 45.375 37.562 1 91.81 163 ASP B C 1
ATOM 5923 O O . ASP B 1 163 ? 13.203 44.562 37.344 1 91.81 163 ASP B O 1
ATOM 5927 N N . ARG B 1 164 ? 12.414 46.625 37.219 1 88.12 164 ARG B N 1
ATOM 5928 C CA . ARG B 1 164 ? 13.602 47.188 36.594 1 88.12 164 ARG B CA 1
ATOM 5929 C C . ARG B 1 164 ? 14.82 47.094 37.5 1 88.12 164 ARG B C 1
ATOM 5931 O O . ARG B 1 164 ? 15.953 47.031 37.031 1 88.12 164 ARG B O 1
ATOM 5938 N N . LYS B 1 165 ? 14.594 47.094 38.844 1 90.38 165 LYS B N 1
ATOM 5939 C CA . LYS B 1 165 ? 15.68 46.969 39.812 1 90.38 165 LYS B CA 1
ATOM 5940 C C . LYS B 1 165 ? 15.945 45.5 40.156 1 90.38 165 LYS B C 1
ATOM 5942 O O . LYS B 1 165 ? 16.688 45.219 41.094 1 90.38 165 LYS B O 1
ATOM 5947 N N . ASN B 1 166 ? 15.312 44.594 39.5 1 90.81 166 ASN B N 1
ATOM 5948 C CA . ASN B 1 166 ? 15.477 43.156 39.656 1 90.81 166 ASN B CA 1
ATOM 5949 C C . ASN B 1 166 ? 14.883 42.656 40.969 1 90.81 166 ASN B C 1
ATOM 5951 O O . ASN B 1 166 ? 15.305 41.625 41.5 1 90.81 166 ASN B O 1
ATOM 5955 N N . THR B 1 167 ? 13.953 43.406 41.531 1 93.56 167 THR B N 1
ATOM 5956 C CA . THR B 1 167 ? 13.219 42.969 42.719 1 93.56 167 THR B CA 1
ATOM 5957 C C . THR B 1 167 ? 12 42.125 42.312 1 93.56 167 THR B C 1
ATOM 5959 O O . THR B 1 167 ? 11.305 42.469 41.344 1 93.56 167 THR B O 1
ATOM 5962 N N . VAL B 1 168 ? 11.836 41.062 43.062 1 95.12 168 VAL B N 1
ATOM 5963 C CA . VAL B 1 168 ? 10.727 40.188 42.75 1 95.12 168 VAL B CA 1
ATOM 5964 C C . VAL B 1 168 ? 9.398 40.875 43.062 1 95.12 168 VAL B C 1
ATOM 5966 O O . VAL B 1 168 ? 9.219 41.406 44.156 1 95.12 168 VAL B O 1
ATOM 5969 N N . ILE B 1 169 ? 8.484 40.875 42.125 1 95.19 169 ILE B N 1
ATOM 5970 C CA . ILE B 1 169 ? 7.168 41.469 42.312 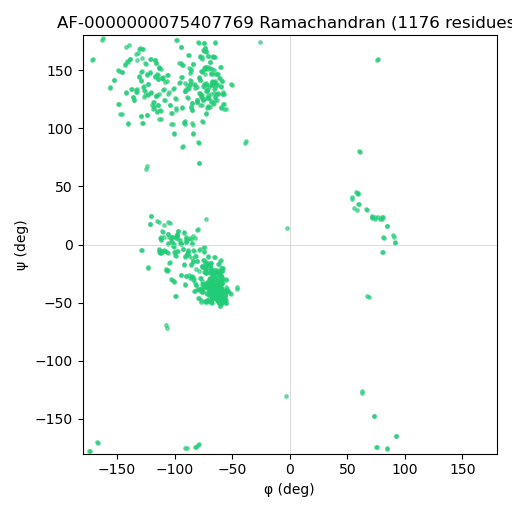1 95.19 169 ILE B CA 1
ATOM 5971 C C . ILE B 1 169 ? 6.09 40.5 41.875 1 95.19 169 ILE B C 1
ATOM 5973 O O . ILE B 1 169 ? 6.395 39.438 41.312 1 95.19 169 ILE B O 1
ATOM 5977 N N . ALA B 1 170 ? 4.879 40.844 42.219 1 94.62 170 ALA B N 1
ATOM 5978 C CA . ALA B 1 170 ? 3.742 40.062 41.75 1 94.62 170 ALA B CA 1
ATOM 5979 C C . ALA B 1 170 ? 3.498 40.25 40.25 1 94.62 170 ALA B C 1
ATOM 5981 O O . ALA B 1 170 ? 3.91 41.281 39.688 1 94.62 170 ALA B O 1
ATOM 5982 N N . PHE B 1 171 ? 2.934 39.281 39.594 1 95.56 171 PHE B N 1
ATOM 5983 C CA . PHE B 1 171 ? 2.486 39.469 38.219 1 95.56 171 PHE B CA 1
ATOM 5984 C C . PHE B 1 171 ? 1.273 40.375 38.156 1 95.56 171 PHE B C 1
ATOM 5986 O O . PHE B 1 171 ? 0.242 40.094 38.781 1 95.56 171 PHE B O 1
ATOM 5993 N N . GLY B 1 172 ? 1.371 41.438 37.531 1 91.56 172 GLY B N 1
ATOM 5994 C CA . GLY B 1 172 ? 0.365 42.5 37.5 1 91.56 172 GLY B CA 1
ATOM 5995 C C . GLY B 1 172 ? -0.923 42.062 36.812 1 91.56 172 GLY B C 1
ATOM 5996 O O . GLY B 1 172 ? -0.919 41.156 35.969 1 91.56 172 GLY B O 1
ATOM 5997 N N . PRO B 1 173 ? -2.014 42.625 37.219 1 88.94 173 PRO B N 1
ATOM 5998 C CA . PRO B 1 173 ? -3.301 42.344 36.594 1 88.94 173 PRO B CA 1
ATOM 5999 C C . PRO B 1 173 ? -3.344 42.75 35.094 1 88.94 173 PRO B C 1
ATOM 6001 O O . PRO B 1 173 ? -4.156 42.219 34.344 1 88.94 173 PRO B O 1
ATOM 6004 N N . ASP B 1 174 ? -2.488 43.656 34.688 1 87.31 174 ASP B N 1
ATOM 6005 C CA . ASP B 1 174 ? -2.463 44.125 33.312 1 87.31 174 ASP B CA 1
ATOM 6006 C C . ASP B 1 174 ? -1.78 43.125 32.406 1 87.31 174 ASP B C 1
ATOM 6008 O O . ASP B 1 174 ? -2.076 43.062 31.203 1 87.31 174 ASP B O 1
ATOM 6012 N N . ILE B 1 175 ? -0.859 42.375 32.938 1 91.62 175 ILE B N 1
ATOM 6013 C CA . ILE B 1 175 ? -0.066 41.469 32.094 1 91.62 175 ILE B CA 1
ATOM 6014 C C . ILE B 1 175 ? -0.747 40.125 32 1 91.62 175 ILE B C 1
ATOM 6016 O O . ILE B 1 175 ? -0.533 39.375 31.047 1 91.62 175 ILE B O 1
ATOM 6020 N N . THR B 1 176 ? -1.512 39.781 33 1 93.31 176 THR B N 1
ATOM 6021 C CA . THR B 1 176 ? -2.117 38.469 33.125 1 93.31 176 THR B CA 1
ATOM 6022 C C . THR B 1 176 ? -2.963 38.156 31.891 1 93.31 176 THR B C 1
ATOM 6024 O O . THR B 1 176 ? -2.809 37.094 31.266 1 93.31 176 THR B O 1
ATOM 6027 N N . PRO B 1 177 ? -3.838 39.094 31.453 1 91.62 177 PRO B N 1
ATOM 6028 C CA . PRO B 1 177 ? -4.629 38.812 30.25 1 91.62 177 PRO B CA 1
ATOM 6029 C C . PRO B 1 177 ? -3.77 38.594 29.016 1 91.62 177 PRO B C 1
ATOM 6031 O O . PRO B 1 177 ? -4.137 37.844 28.109 1 91.62 177 PRO B O 1
ATOM 6034 N N . LEU B 1 178 ? -2.654 39.25 28.922 1 93.38 178 LEU B N 1
ATOM 6035 C CA . LEU B 1 178 ? -1.752 39.125 27.781 1 93.38 178 LEU B CA 1
ATOM 6036 C C . LEU B 1 178 ? -1.106 37.75 27.766 1 93.38 178 LEU B C 1
ATOM 6038 O O . LEU B 1 178 ? -0.98 37.125 26.703 1 93.38 178 LEU B O 1
ATOM 6042 N N . ILE B 1 179 ? -0.737 37.25 28.906 1 95.81 179 ILE B N 1
ATOM 6043 C CA . ILE B 1 179 ? -0.126 35.938 29 1 95.81 179 ILE B CA 1
ATOM 6044 C C . ILE B 1 179 ? -1.172 34.875 28.703 1 95.81 179 ILE B C 1
ATOM 6046 O O . ILE B 1 179 ? -0.86 33.844 28.094 1 95.81 179 ILE B O 1
ATOM 6050 N N . GLU B 1 180 ? -2.365 35.125 29.125 1 94.31 180 GLU B N 1
ATOM 6051 C CA . GLU B 1 180 ? -3.455 34.219 28.781 1 94.31 180 GLU B CA 1
ATOM 6052 C C . GLU B 1 180 ? -3.646 34.125 27.266 1 94.31 180 GLU B C 1
ATOM 6054 O O . GLU B 1 180 ? -3.873 33.062 26.719 1 94.31 180 GLU B O 1
ATOM 6059 N N . ALA B 1 181 ? -3.602 35.25 26.641 1 91.31 181 ALA B N 1
ATOM 6060 C CA . ALA B 1 181 ? -3.711 35.281 25.188 1 91.31 181 ALA B CA 1
ATOM 6061 C C . ALA B 1 181 ? -2.553 34.531 24.531 1 91.31 181 ALA B C 1
ATOM 6063 O O . ALA B 1 181 ? -2.748 33.812 23.562 1 91.31 181 ALA B O 1
ATOM 6064 N N . LEU B 1 182 ? -1.371 34.75 25.062 1 94.62 182 LEU B N 1
ATOM 6065 C CA . LEU B 1 182 ? -0.208 34.031 24.578 1 94.62 182 LEU B CA 1
ATOM 6066 C C . LEU B 1 182 ? -0.4 32.531 24.734 1 94.62 182 LEU B C 1
ATOM 6068 O O . LEU B 1 182 ? -0.076 31.766 23.828 1 94.62 182 LEU B O 1
ATOM 6072 N N . ALA B 1 183 ? -0.885 32.125 25.844 1 95.62 183 ALA B N 1
ATOM 6073 C CA . ALA B 1 183 ? -1.142 30.719 26.125 1 95.62 183 ALA B CA 1
ATOM 6074 C C . ALA B 1 183 ? -2.141 30.141 25.125 1 95.62 183 ALA B C 1
ATOM 6076 O O . ALA B 1 183 ? -1.987 29 24.672 1 95.62 183 ALA B O 1
ATOM 6077 N N . SER B 1 184 ? -3.111 30.891 24.828 1 92 184 SER B N 1
ATOM 6078 C CA . SER B 1 184 ? -4.105 30.453 23.859 1 92 184 SER B CA 1
ATOM 6079 C C . SER B 1 184 ? -3.494 30.297 22.469 1 92 184 SER B C 1
ATOM 6081 O O . SER B 1 184 ? -3.77 29.328 21.766 1 92 184 SER B O 1
ATOM 6083 N N . GLN B 1 185 ? -2.715 31.25 22.062 1 91.69 185 GLN B N 1
ATOM 6084 C CA . GLN B 1 185 ? -2.02 31.172 20.781 1 91.69 185 GLN B CA 1
ATOM 6085 C C . GLN B 1 185 ? -1.078 29.969 20.734 1 91.69 185 GLN B C 1
ATOM 6087 O O . GLN B 1 185 ? -1.002 29.266 19.719 1 91.69 185 GLN B O 1
ATOM 6092 N N . ALA B 1 186 ? -0.409 29.812 21.812 1 94.75 186 ALA B N 1
ATOM 6093 C CA . ALA B 1 186 ? 0.502 28.688 21.938 1 94.75 186 ALA B CA 1
ATOM 6094 C C . ALA B 1 186 ? -0.251 27.359 21.812 1 94.75 186 ALA B C 1
ATOM 6096 O O . ALA B 1 186 ? 0.218 26.422 21.156 1 94.75 186 ALA B O 1
ATOM 6097 N N . ALA B 1 187 ? -1.375 27.281 22.438 1 94.44 187 ALA B N 1
ATOM 6098 C CA . ALA B 1 187 ? -2.184 26.062 22.406 1 94.44 187 ALA B CA 1
ATOM 6099 C C . ALA B 1 187 ? -2.605 25.734 20.984 1 94.44 187 ALA B C 1
ATOM 6101 O O . ALA B 1 187 ? -2.541 24.562 20.562 1 94.44 187 ALA B O 1
ATOM 6102 N N . VAL B 1 188 ? -3.016 26.672 20.234 1 90.31 188 VAL B N 1
ATOM 6103 C CA . VAL B 1 188 ? -3.449 26.453 18.859 1 90.31 188 VAL B CA 1
ATOM 6104 C C . VAL B 1 188 ? -2.258 26.047 18 1 90.31 188 VAL B C 1
ATOM 6106 O O . VAL B 1 188 ? -2.369 25.141 17.156 1 90.31 188 VAL B O 1
ATOM 6109 N N . ALA B 1 189 ? -1.168 26.781 18.188 1 91.94 189 ALA B N 1
ATOM 6110 C CA . ALA B 1 189 ? 0.05 26.422 17.453 1 91.94 189 ALA B CA 1
ATOM 6111 C C . ALA B 1 189 ? 0.462 24.984 17.75 1 91.94 189 ALA B C 1
ATOM 6113 O O . ALA B 1 189 ? 0.828 24.25 16.828 1 91.94 189 ALA B O 1
ATOM 6114 N N . LEU B 1 190 ? 0.39 24.609 18.953 1 92.62 190 LEU B N 1
ATOM 6115 C CA . LEU B 1 190 ? 0.744 23.25 19.375 1 92.62 190 LEU B CA 1
ATOM 6116 C C . LEU B 1 190 ? -0.213 22.234 18.766 1 92.62 190 LEU B C 1
ATOM 6118 O O . LEU B 1 190 ? 0.21 21.156 18.328 1 92.62 190 LEU B O 1
ATOM 6122 N N . ASP B 1 191 ? -1.437 22.562 18.766 1 88.69 191 ASP B N 1
ATOM 6123 C CA . ASP B 1 191 ? -2.439 21.672 18.172 1 88.69 191 ASP B CA 1
ATOM 6124 C C . ASP B 1 191 ? -2.174 21.453 16.688 1 88.69 191 ASP B C 1
ATOM 6126 O O . ASP B 1 191 ? -2.281 20.344 16.188 1 88.69 191 ASP B O 1
ATOM 6130 N N . ASN B 1 192 ? -1.9 22.516 15.992 1 87.69 192 ASN B N 1
ATOM 6131 C CA . ASN B 1 192 ? -1.587 22.422 14.57 1 87.69 192 ASN B CA 1
ATOM 6132 C C . ASN B 1 192 ? -0.34 21.578 14.328 1 87.69 192 ASN B C 1
ATOM 6134 O O . ASN B 1 192 ? -0.315 20.75 13.414 1 87.69 192 ASN B O 1
ATOM 6138 N N . GLN B 1 193 ? 0.59 21.828 15.117 1 88.56 193 GLN B N 1
ATOM 6139 C CA . GLN B 1 193 ? 1.821 21.047 14.992 1 88.56 193 GLN B CA 1
ATOM 6140 C C . GLN B 1 193 ? 1.565 19.562 15.242 1 88.56 193 GLN B C 1
ATOM 6142 O O . GLN B 1 193 ? 2.086 18.719 14.516 1 88.56 193 GLN B O 1
ATOM 6147 N N . ARG B 1 194 ? 0.847 19.297 16.266 1 86.5 194 ARG B N 1
ATOM 6148 C CA . ARG B 1 194 ? 0.505 17.906 16.578 1 86.5 194 ARG B CA 1
ATOM 6149 C C . ARG B 1 194 ? -0.231 17.25 15.422 1 86.5 194 ARG B C 1
ATOM 6151 O O . ARG B 1 194 ? 0.011 16.078 15.117 1 86.5 194 ARG B O 1
ATOM 6158 N N . LEU B 1 195 ? -1.131 17.953 14.859 1 85.19 195 LEU B N 1
ATOM 6159 C CA . LEU B 1 195 ? -1.896 17.422 13.734 1 85.19 195 LEU B CA 1
ATOM 6160 C C . LEU B 1 195 ? -0.983 17.109 12.555 1 85.19 195 LEU B C 1
ATOM 6162 O O . LEU B 1 195 ? -1.11 16.062 11.93 1 85.19 195 LEU B O 1
ATOM 6166 N N . ILE B 1 196 ? -0.115 18 12.289 1 86.12 196 ILE B N 1
ATOM 6167 C CA . ILE B 1 196 ? 0.821 17.828 11.18 1 86.12 196 ILE B CA 1
ATOM 6168 C C . ILE B 1 196 ? 1.711 16.625 11.445 1 86.12 196 ILE B C 1
ATOM 6170 O O . ILE B 1 196 ? 1.899 15.773 10.562 1 86.12 196 ILE B O 1
ATOM 6174 N N . GLU B 1 197 ? 2.199 16.5 12.617 1 87.88 197 GLU B N 1
ATOM 6175 C CA . GLU B 1 197 ? 3.072 15.391 12.984 1 87.88 197 GLU B CA 1
ATOM 6176 C C . GLU B 1 197 ? 2.318 14.062 12.953 1 87.88 197 GLU B C 1
ATOM 6178 O O . GLU B 1 197 ? 2.873 13.039 12.555 1 87.88 197 GLU B O 1
ATOM 6183 N N . ALA B 1 198 ? 1.132 14.125 13.414 1 87.19 198 ALA B N 1
ATOM 6184 C CA . ALA B 1 198 ? 0.315 12.914 13.414 1 87.19 198 ALA B CA 1
ATOM 6185 C C . ALA B 1 198 ? 0.08 12.414 11.992 1 87.19 198 ALA B C 1
ATOM 6187 O O . ALA B 1 198 ? 0.129 11.203 11.734 1 87.19 198 ALA B O 1
ATOM 6188 N N . GLN B 1 199 ? -0.18 13.258 11.117 1 87.69 199 GLN B N 1
ATOM 6189 C CA . GLN B 1 199 ? -0.392 12.898 9.719 1 87.69 199 GLN B CA 1
ATOM 6190 C C . GLN B 1 199 ? 0.883 12.336 9.102 1 87.69 199 GLN B C 1
ATOM 6192 O O . GLN B 1 199 ? 0.834 11.367 8.336 1 87.69 199 GLN B O 1
ATOM 6197 N N . LYS B 1 200 ? 1.986 12.984 9.43 1 88.56 200 LYS B N 1
ATOM 6198 C CA . LYS B 1 200 ? 3.271 12.484 8.945 1 88.56 200 LYS B CA 1
ATOM 6199 C C . LYS B 1 200 ? 3.549 11.078 9.477 1 88.56 200 LYS B C 1
ATOM 6201 O O . LYS B 1 200 ? 4 10.203 8.734 1 88.56 200 LYS B O 1
ATOM 6206 N N . HIS B 1 201 ? 3.285 10.945 10.734 1 90.88 201 HIS B N 1
ATOM 6207 C CA . HIS B 1 201 ? 3.51 9.648 11.367 1 90.88 201 HIS B CA 1
ATOM 6208 C C . HIS B 1 201 ? 2.602 8.578 10.766 1 90.88 201 HIS B C 1
ATOM 6210 O O . HIS B 1 201 ? 3.023 7.438 10.57 1 90.88 201 HIS B O 1
ATOM 6216 N N . LEU B 1 202 ? 1.363 8.969 10.5 1 91.06 202 LEU B N 1
ATOM 6217 C CA . LEU B 1 202 ? 0.42 8.047 9.875 1 91.06 202 LEU B CA 1
ATOM 6218 C C . LEU B 1 202 ? 0.909 7.629 8.492 1 91.06 202 LEU B C 1
ATOM 6220 O O . LEU B 1 202 ? 0.878 6.445 8.148 1 91.06 202 LEU B O 1
ATOM 6224 N N . PHE B 1 203 ? 1.389 8.594 7.734 1 92.12 203 PHE B N 1
ATOM 6225 C CA . PHE B 1 203 ? 1.892 8.328 6.391 1 92.12 203 PHE B CA 1
ATOM 6226 C C . PHE B 1 203 ? 3.104 7.41 6.438 1 92.12 203 PHE B C 1
ATOM 6228 O O . PHE B 1 203 ? 3.166 6.422 5.703 1 92.12 203 PHE B O 1
ATOM 6235 N N . LYS B 1 204 ? 4.004 7.664 7.352 1 91.75 204 LYS B N 1
ATOM 6236 C CA . LYS B 1 204 ? 5.199 6.844 7.523 1 91.75 204 LYS B CA 1
ATOM 6237 C C . LYS B 1 204 ? 4.836 5.418 7.922 1 91.75 204 LYS B C 1
ATOM 6239 O O . LYS B 1 204 ? 5.402 4.453 7.398 1 91.75 204 LYS B O 1
ATOM 6244 N N . SER B 1 205 ? 3.957 5.328 8.859 1 92.62 205 SER B N 1
ATOM 6245 C CA . SER B 1 205 ? 3.527 4.016 9.336 1 92.62 205 SER B CA 1
ATOM 6246 C C . SER B 1 205 ? 2.846 3.225 8.219 1 92.62 205 SER B C 1
ATOM 6248 O O . SER B 1 205 ? 3.016 2.008 8.125 1 92.62 205 SER B O 1
ATOM 6250 N N . PHE B 1 206 ? 2.096 3.9 7.41 1 91.69 206 PHE B N 1
ATOM 6251 C CA . PHE B 1 206 ? 1.436 3.252 6.285 1 91.69 206 PHE B CA 1
ATOM 6252 C C . PHE B 1 206 ? 2.459 2.693 5.305 1 91.69 206 PHE B C 1
ATOM 6254 O O . PHE B 1 206 ? 2.32 1.565 4.828 1 91.69 206 PHE B O 1
ATOM 6261 N N . ILE B 1 207 ? 3.482 3.463 5.031 1 92.12 207 ILE B N 1
ATOM 6262 C CA . ILE B 1 207 ? 4.578 3.014 4.18 1 92.12 207 ILE B CA 1
ATOM 6263 C C . ILE B 1 207 ? 5.184 1.732 4.746 1 92.12 207 ILE B C 1
ATOM 6265 O O . ILE B 1 207 ? 5.375 0.754 4.02 1 92.12 207 ILE B O 1
ATOM 6269 N N . GLN B 1 208 ? 5.367 1.679 6 1 90.88 208 GLN B N 1
ATOM 6270 C CA . GLN B 1 208 ? 5.996 0.534 6.656 1 90.88 208 GLN B CA 1
ATOM 6271 C C . GLN B 1 208 ? 5.094 -0.696 6.59 1 90.88 208 GLN B C 1
ATOM 6273 O O . GLN B 1 208 ? 5.57 -1.811 6.367 1 90.88 208 GLN B O 1
ATOM 6278 N N . VAL B 1 209 ? 3.83 -0.468 6.773 1 89.31 209 VAL B N 1
ATOM 6279 C CA . VAL B 1 209 ? 2.877 -1.571 6.77 1 89.31 209 VAL B CA 1
ATOM 6280 C C . VAL B 1 209 ? 2.783 -2.168 5.367 1 89.31 209 VAL B C 1
ATOM 6282 O O . VAL B 1 209 ? 2.793 -3.389 5.203 1 89.31 209 VAL B O 1
ATOM 6285 N N . ILE B 1 210 ? 2.715 -1.335 4.383 1 88.94 210 ILE B N 1
ATOM 6286 C CA . ILE B 1 210 ? 2.633 -1.807 3.006 1 88.94 210 ILE B CA 1
ATOM 6287 C C . ILE B 1 210 ? 3.928 -2.523 2.627 1 88.94 210 ILE B C 1
ATOM 6289 O O . ILE B 1 210 ? 3.896 -3.617 2.059 1 88.94 210 ILE B O 1
ATOM 6293 N N . ALA B 1 211 ? 5.055 -1.914 3.01 1 88.69 211 ALA B N 1
ATOM 6294 C CA . ALA B 1 211 ? 6.352 -2.537 2.752 1 88.69 211 ALA B CA 1
ATOM 6295 C C . ALA B 1 211 ? 6.445 -3.902 3.424 1 88.69 211 ALA B C 1
ATOM 6297 O O . ALA B 1 211 ? 6.898 -4.871 2.812 1 88.69 211 ALA B O 1
ATOM 6298 N N . GLY B 1 212 ? 6.023 -3.973 4.656 1 85.88 212 GLY B N 1
ATOM 6299 C CA . GLY B 1 212 ? 6.02 -5.238 5.375 1 85.88 212 GLY B CA 1
ATOM 6300 C C . GLY B 1 212 ? 5.137 -6.289 4.73 1 85.88 212 GLY B C 1
ATOM 6301 O O . GLY B 1 212 ? 5.488 -7.469 4.695 1 85.88 212 GLY B O 1
ATOM 6302 N N . SER B 1 213 ? 4.035 -5.883 4.211 1 86 213 SER B N 1
ATOM 6303 C CA . SER B 1 213 ? 3.104 -6.797 3.559 1 86 213 SER B CA 1
ATOM 6304 C C . SER B 1 213 ? 3.668 -7.32 2.242 1 86 213 SER B C 1
ATOM 6306 O O . SER B 1 213 ? 3.441 -8.477 1.879 1 86 213 SER B O 1
ATOM 6308 N N . ILE B 1 214 ? 4.328 -6.48 1.565 1 86.25 214 ILE B N 1
ATOM 6309 C CA . ILE B 1 214 ? 4.973 -6.883 0.322 1 86.25 214 ILE B CA 1
ATOM 6310 C C . ILE B 1 214 ? 6.059 -7.918 0.616 1 86.25 214 ILE B C 1
ATOM 6312 O O . ILE B 1 214 ? 6.148 -8.945 -0.068 1 86.25 214 ILE B O 1
ATOM 6316 N N . ASP B 1 215 ? 6.797 -7.703 1.701 1 83.56 215 ASP B N 1
ATOM 6317 C CA . ASP B 1 215 ? 7.832 -8.648 2.111 1 83.56 215 ASP B CA 1
ATOM 6318 C C . ASP B 1 215 ? 7.223 -9.992 2.506 1 83.56 215 ASP B C 1
ATOM 6320 O O . ASP B 1 215 ? 7.824 -11.047 2.277 1 83.56 215 ASP B O 1
ATOM 6324 N N . ALA B 1 216 ? 6.066 -9.969 3.037 1 77.62 216 ALA B N 1
ATOM 6325 C CA . ALA B 1 216 ? 5.414 -11.164 3.562 1 77.62 216 ALA B CA 1
ATOM 6326 C C . ALA B 1 216 ? 4.895 -12.047 2.432 1 77.62 216 ALA B C 1
ATOM 6328 O O . ALA B 1 216 ? 4.547 -13.211 2.652 1 77.62 216 ALA B O 1
ATOM 6329 N N . LYS B 1 217 ? 4.852 -11.484 1.21 1 79.75 217 LYS B N 1
ATOM 6330 C CA . LYS B 1 217 ? 4.383 -12.258 0.064 1 79.75 217 LYS B CA 1
ATOM 6331 C C . LYS B 1 217 ? 5.258 -13.484 -0.16 1 79.75 217 LYS B C 1
ATOM 6333 O O . LYS B 1 217 ? 4.773 -14.523 -0.622 1 79.75 217 LYS B O 1
ATOM 6338 N N . SER B 1 218 ? 6.578 -13.227 0.166 1 72.25 218 SER B N 1
ATOM 6339 C CA . SER B 1 218 ? 7.527 -14.312 -0.052 1 72.25 218 SER B CA 1
ATOM 6340 C C . SER B 1 218 ? 8.438 -14.508 1.158 1 72.25 218 SER B C 1
ATOM 6342 O O . SER B 1 218 ? 8.891 -13.531 1.761 1 72.25 218 SER B O 1
ATOM 6344 N N . PRO B 1 219 ? 8.539 -15.742 1.477 1 66.12 219 PRO B N 1
ATOM 6345 C CA . PRO B 1 219 ? 9.477 -15.984 2.578 1 66.12 219 PRO B CA 1
ATOM 6346 C C . PRO B 1 219 ? 10.898 -15.531 2.256 1 66.12 219 PRO B C 1
ATOM 6348 O O . PRO B 1 219 ? 11.719 -15.375 3.16 1 66.12 219 PRO B O 1
ATOM 6351 N N . TYR B 1 220 ? 11.133 -15.266 0.973 1 63.06 220 TYR B N 1
ATOM 6352 C CA . TYR B 1 220 ? 12.469 -14.93 0.514 1 63.06 220 TYR B CA 1
ATOM 6353 C C . TYR B 1 220 ? 12.758 -13.445 0.71 1 63.06 220 TYR B C 1
ATOM 6355 O O . TYR B 1 220 ? 13.898 -13 0.589 1 63.06 220 TYR B O 1
ATOM 6363 N N . THR B 1 221 ? 11.766 -12.711 0.932 1 60.59 221 THR B N 1
ATOM 6364 C CA . THR B 1 221 ? 11.977 -11.266 0.978 1 60.59 221 THR B CA 1
ATOM 6365 C C . THR B 1 221 ? 11.844 -10.75 2.406 1 60.59 221 THR B C 1
ATOM 6367 O O . THR B 1 221 ? 11.953 -9.547 2.646 1 60.59 221 THR B O 1
ATOM 6370 N N . GLY B 1 222 ? 11.898 -11.523 3.223 1 64.31 222 GLY B N 1
ATOM 6371 C CA . GLY B 1 222 ? 11.789 -11.18 4.629 1 64.31 222 GLY B CA 1
ATOM 6372 C C . GLY B 1 222 ? 12.211 -9.758 4.934 1 64.31 222 GLY B C 1
ATOM 6373 O O . GLY B 1 222 ? 12.438 -8.961 4.016 1 64.31 222 GLY B O 1
ATOM 6374 N N . GLY B 1 223 ? 12.156 -9.062 6.055 1 80.19 223 GLY B N 1
ATOM 6375 C CA . GLY B 1 223 ? 12.547 -7.805 6.672 1 80.19 223 GLY B CA 1
ATOM 6376 C C . GLY B 1 223 ? 13.367 -6.918 5.75 1 80.19 223 GLY B C 1
ATOM 6377 O O . GLY B 1 223 ? 13.969 -5.945 6.195 1 80.19 223 GLY B O 1
ATOM 6378 N N . HIS B 1 224 ? 13.414 -7.234 4.293 1 86.19 224 HIS B N 1
ATOM 6379 C CA . HIS B 1 224 ? 14.203 -6.516 3.301 1 86.19 224 HIS B CA 1
ATOM 6380 C C . HIS B 1 224 ? 13.789 -5.051 3.227 1 86.19 224 HIS B C 1
ATOM 6382 O O . HIS B 1 224 ? 14.641 -4.16 3.254 1 86.19 224 HIS B O 1
ATOM 6388 N N . CYS B 1 225 ? 12.531 -4.82 3.213 1 86.44 225 CYS B N 1
ATOM 6389 C CA . CYS B 1 225 ? 12.016 -3.467 3.035 1 86.44 225 CYS B CA 1
ATOM 6390 C C . CYS B 1 225 ? 12.273 -2.617 4.273 1 86.44 225 CYS B C 1
ATOM 6392 O O . CYS B 1 225 ? 12.164 -1.392 4.223 1 86.44 225 CYS B O 1
ATOM 6394 N N . ASN B 1 226 ? 12.711 -3.236 5.352 1 87.12 226 ASN B N 1
ATOM 6395 C CA . ASN B 1 226 ? 13.078 -2.484 6.551 1 87.12 226 ASN B CA 1
ATOM 6396 C C . ASN B 1 226 ? 14.586 -2.311 6.668 1 87.12 226 ASN B C 1
ATOM 6398 O O . ASN B 1 226 ? 15.062 -1.286 7.16 1 87.12 226 ASN B O 1
ATOM 6402 N N . ARG B 1 227 ? 15.266 -3.266 6.191 1 93.12 227 ARG B N 1
ATOM 6403 C CA . ARG B 1 227 ? 16.719 -3.258 6.371 1 93.12 227 ARG B CA 1
ATOM 6404 C C . ARG B 1 227 ? 17.391 -2.373 5.332 1 93.12 227 ARG B C 1
ATOM 6406 O O . ARG B 1 227 ? 18.391 -1.715 5.625 1 93.12 227 ARG B O 1
ATOM 6413 N N . VAL B 1 228 ? 16.875 -2.326 4.152 1 95.31 228 VAL B N 1
ATOM 6414 C CA . VAL B 1 228 ? 17.469 -1.51 3.104 1 95.31 228 VAL B CA 1
ATOM 6415 C C . VAL B 1 228 ? 17.406 -0.036 3.496 1 95.31 228 VAL B C 1
ATOM 6417 O O . VAL B 1 228 ? 18.422 0.678 3.406 1 95.31 228 VAL B O 1
ATOM 6420 N N . PRO B 1 229 ? 16.266 0.46 3.99 1 95.62 229 PRO B N 1
ATOM 6421 C CA . PRO B 1 229 ? 16.234 1.848 4.457 1 95.62 229 PRO B CA 1
ATOM 6422 C C . PRO B 1 229 ? 17.234 2.115 5.578 1 95.62 229 PRO B C 1
ATOM 6424 O O . PRO B 1 229 ? 17.922 3.141 5.562 1 95.62 229 PRO B O 1
ATOM 6427 N N . ALA B 1 230 ? 17.344 1.222 6.5 1 95.81 230 ALA B N 1
ATOM 6428 C CA . ALA B 1 230 ? 18.297 1.382 7.602 1 95.81 230 ALA B CA 1
ATOM 6429 C C . ALA B 1 230 ? 19.719 1.502 7.078 1 95.81 230 ALA B C 1
ATOM 6431 O O . ALA B 1 230 ? 20.469 2.377 7.508 1 95.81 230 ALA B O 1
ATOM 6432 N N . LEU B 1 231 ? 20.062 0.609 6.203 1 97.31 231 LEU B N 1
ATOM 6433 C CA . LEU B 1 231 ? 21.406 0.604 5.633 1 97.31 231 LEU B CA 1
ATOM 6434 C C . LEU B 1 231 ? 21.656 1.857 4.797 1 97.31 231 LEU B C 1
ATOM 6436 O O . LEU B 1 231 ? 22.75 2.412 4.809 1 97.31 231 LEU B O 1
ATOM 6440 N N . THR B 1 232 ? 20.672 2.297 4.035 1 97.94 232 THR B N 1
ATOM 6441 C CA . THR B 1 232 ? 20.766 3.523 3.252 1 97.94 232 THR B CA 1
ATOM 6442 C C . THR B 1 232 ? 21.031 4.723 4.156 1 97.94 232 THR B C 1
ATOM 6444 O O . THR B 1 232 ? 21.859 5.578 3.842 1 97.94 232 THR B O 1
ATOM 6447 N N . PHE B 1 233 ? 20.391 4.781 5.312 1 97.31 233 PHE B N 1
ATOM 6448 C CA . PHE B 1 233 ? 20.562 5.863 6.27 1 97.31 233 PHE B CA 1
ATOM 6449 C C . PHE B 1 233 ? 21.969 5.848 6.855 1 97.31 233 PHE B C 1
ATOM 6451 O O . PHE B 1 233 ? 22.578 6.898 7.035 1 97.31 233 PHE B O 1
ATOM 6458 N N . MET B 1 234 ? 22.438 4.641 7.176 1 97.62 234 MET B N 1
ATOM 6459 C CA . MET B 1 234 ? 23.797 4.523 7.703 1 97.62 234 MET B CA 1
ATOM 6460 C C . MET B 1 234 ? 24.812 5.086 6.715 1 97.62 234 MET B C 1
ATOM 6462 O O . MET B 1 234 ? 25.719 5.82 7.105 1 97.62 234 MET B O 1
ATOM 6466 N N . LEU B 1 235 ? 24.594 4.73 5.496 1 98 235 LEU B N 1
ATOM 6467 C CA . LEU B 1 235 ? 25.531 5.172 4.469 1 98 235 LEU B CA 1
ATOM 6468 C C . LEU B 1 235 ? 25.422 6.676 4.246 1 98 235 LEU B C 1
ATOM 6470 O O . LEU B 1 235 ? 26.438 7.363 4.086 1 98 235 LEU B O 1
ATOM 6474 N N . ALA B 1 236 ? 24.203 7.207 4.195 1 98.25 236 ALA B N 1
ATOM 6475 C CA . ALA B 1 236 ? 23.984 8.641 4.039 1 98.25 236 ALA B CA 1
ATOM 6476 C C . ALA B 1 236 ? 24.594 9.414 5.207 1 98.25 236 ALA B C 1
ATOM 6478 O O . ALA B 1 236 ? 25.188 10.484 5.012 1 98.25 236 ALA B O 1
ATOM 6479 N N . ARG B 1 237 ? 24.422 8.938 6.395 1 97.62 237 ARG B N 1
ATOM 6480 C CA . ARG B 1 237 ? 25.016 9.57 7.57 1 97.62 237 ARG B CA 1
ATOM 6481 C C . ARG B 1 237 ? 26.531 9.586 7.477 1 97.62 237 ARG B C 1
ATOM 6483 O O . ARG B 1 237 ? 27.172 10.594 7.793 1 97.62 237 ARG B O 1
ATOM 6490 N N . ALA B 1 238 ? 27.109 8.438 7.113 1 97.62 238 ALA B N 1
ATOM 6491 C CA . ALA B 1 238 ? 28.547 8.367 6.926 1 97.62 238 ALA B CA 1
ATOM 6492 C C . ALA B 1 238 ? 29.031 9.398 5.914 1 97.62 238 ALA B C 1
ATOM 6494 O O . ALA B 1 238 ? 30.094 10 6.086 1 97.62 238 ALA B O 1
ATOM 6495 N N . ALA B 1 239 ? 28.281 9.586 4.867 1 97.75 239 ALA B N 1
ATOM 6496 C CA . ALA B 1 239 ? 28.625 10.578 3.852 1 97.75 239 ALA B CA 1
ATOM 6497 C C . ALA B 1 239 ? 28.578 11.992 4.43 1 97.75 239 ALA B C 1
ATOM 6499 O O . ALA B 1 239 ? 29.453 12.812 4.145 1 97.75 239 ALA B O 1
ATOM 6500 N N . CYS B 1 240 ? 27.578 12.281 5.215 1 96.94 240 CYS B N 1
ATOM 6501 C CA . CYS B 1 240 ? 27.406 13.602 5.82 1 96.94 240 CYS B CA 1
ATOM 6502 C C . CYS B 1 240 ? 28.547 13.906 6.789 1 96.94 240 CYS B C 1
ATOM 6504 O O . CYS B 1 240 ? 28.875 15.07 7.004 1 96.94 240 CYS B O 1
ATOM 6506 N N . GLU B 1 241 ? 29.172 12.906 7.305 1 95.81 241 GLU B N 1
ATOM 6507 C CA . GLU B 1 241 ? 30.203 13.062 8.312 1 95.81 241 GLU B CA 1
ATOM 6508 C C . GLU B 1 241 ? 31.578 13.242 7.672 1 95.81 241 GLU B C 1
ATOM 6510 O O . GLU B 1 241 ? 32.562 13.586 8.352 1 95.81 241 GLU B O 1
ATOM 6515 N N . GLN B 1 242 ? 31.641 13.07 6.414 1 94.62 242 GLN B N 1
ATOM 6516 C CA . GLN B 1 242 ? 32.938 13.188 5.73 1 94.62 242 GLN B CA 1
ATOM 6517 C C . GLN B 1 242 ? 33.406 14.633 5.707 1 94.62 242 GLN B C 1
ATOM 6519 O O . GLN B 1 242 ? 32.625 15.547 5.449 1 94.62 242 GLN B O 1
ATOM 6524 N N . GLN B 1 243 ? 34.656 14.766 5.973 1 93.62 243 GLN B N 1
ATOM 6525 C CA . GLN B 1 243 ? 35.25 16.094 5.949 1 93.62 243 GLN B CA 1
ATOM 6526 C C . GLN B 1 243 ? 36.125 16.281 4.719 1 93.62 243 GLN B C 1
ATOM 6528 O O . GLN B 1 243 ? 36.438 17.406 4.352 1 93.62 243 GLN B O 1
ATOM 6533 N N . GLU B 1 244 ? 36.594 15.148 4.156 1 92.94 244 GLU B N 1
ATOM 6534 C CA . GLU B 1 244 ? 37.406 15.164 2.951 1 92.94 244 GLU B CA 1
ATOM 6535 C C . GLU B 1 244 ? 36.906 14.164 1.919 1 92.94 244 GLU B C 1
ATOM 6537 O O . GLU B 1 244 ? 36.031 13.344 2.217 1 92.94 244 GLU B O 1
ATOM 6542 N N . GLY B 1 245 ? 37.406 14.367 0.72 1 92 245 GLY B N 1
ATOM 6543 C CA . GLY B 1 245 ? 37.031 13.422 -0.321 1 92 245 GLY B CA 1
ATOM 6544 C C . GLY B 1 245 ? 35.812 13.844 -1.111 1 92 245 GLY B C 1
ATOM 6545 O O . GLY B 1 245 ? 35.438 15.016 -1.097 1 92 245 GLY B O 1
ATOM 6546 N N . PRO B 1 246 ? 35.25 12.93 -1.826 1 93.75 246 PRO B N 1
ATOM 6547 C CA . PRO B 1 246 ? 34.188 13.258 -2.766 1 93.75 246 PRO B CA 1
ATOM 6548 C C . PRO B 1 246 ? 32.906 13.672 -2.062 1 93.75 246 PRO B C 1
ATOM 6550 O O . PRO B 1 246 ? 32.062 14.344 -2.66 1 93.75 246 PRO B O 1
ATOM 6553 N N . TYR B 1 247 ? 32.719 13.367 -0.753 1 95.75 247 TYR B N 1
ATOM 6554 C CA . TYR B 1 247 ? 31.453 13.625 -0.087 1 95.75 247 TYR B CA 1
ATOM 6555 C C . TYR B 1 247 ? 31.609 14.695 0.994 1 95.75 247 TYR B C 1
ATOM 6557 O O . TYR B 1 247 ? 30.781 14.781 1.908 1 95.75 247 TYR B O 1
ATOM 6565 N N . LYS B 1 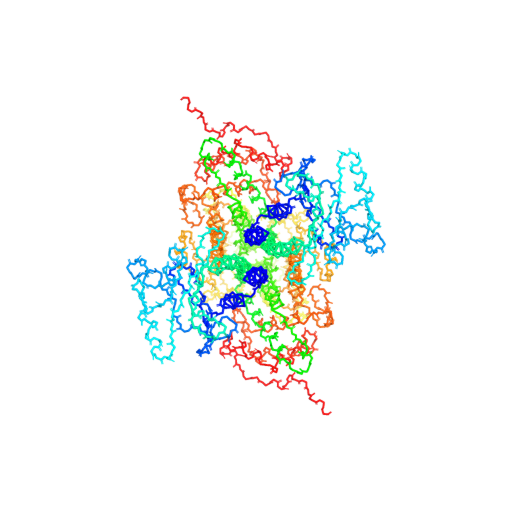248 ? 32.656 15.438 0.867 1 94.62 248 LYS B N 1
ATOM 6566 C CA . LYS B 1 248 ? 32.906 16.484 1.849 1 94.62 248 LYS B CA 1
ATOM 6567 C C . LYS B 1 248 ? 31.781 17.5 1.89 1 94.62 248 LYS B C 1
ATOM 6569 O O . LYS B 1 248 ? 31.5 18.078 2.943 1 94.62 248 LYS B O 1
ATOM 6574 N N . ASP B 1 249 ? 31.125 17.75 0.727 1 94.44 249 ASP B N 1
ATOM 6575 C CA . ASP B 1 249 ? 30.094 18.781 0.635 1 94.44 249 ASP B CA 1
ATOM 6576 C C . ASP B 1 249 ? 28.688 18.172 0.662 1 94.44 249 ASP B C 1
ATOM 6578 O O . ASP B 1 249 ? 27.688 18.859 0.442 1 94.44 249 ASP B O 1
ATOM 6582 N N . PHE B 1 250 ? 28.656 16.859 0.903 1 96.19 250 PHE B N 1
ATOM 6583 C CA . PHE B 1 250 ? 27.359 16.203 0.943 1 96.19 250 PHE B CA 1
ATOM 6584 C C . PHE B 1 250 ? 26.672 16.422 2.289 1 96.19 250 PHE B C 1
ATOM 6586 O O . PHE B 1 250 ? 27.234 16.094 3.336 1 96.19 250 PHE B O 1
ATOM 6593 N N . HIS B 1 251 ? 25.531 16.969 2.238 1 95.62 251 HIS B N 1
ATOM 6594 C CA . HIS B 1 251 ? 24.719 17.188 3.426 1 95.62 251 HIS B CA 1
ATOM 6595 C C . HIS B 1 251 ? 23.234 17.047 3.105 1 95.62 251 HIS B C 1
ATOM 6597 O O . HIS B 1 251 ? 22.797 17.344 1.986 1 95.62 251 HIS B O 1
ATOM 6603 N N . LEU B 1 252 ? 22.484 16.578 4.121 1 95.56 252 LEU B N 1
ATOM 6604 C CA . LEU B 1 252 ? 21.031 16.5 4.008 1 95.56 252 LEU B CA 1
ATOM 6605 C C . LEU B 1 252 ? 20.359 17.328 5.09 1 95.56 252 LEU B C 1
ATOM 6607 O O . LEU B 1 252 ? 20.703 17.234 6.266 1 95.56 252 LEU B O 1
ATOM 6611 N N . THR B 1 253 ? 19.422 18.125 4.656 1 93.06 253 THR B N 1
ATOM 6612 C CA . THR B 1 253 ? 18.578 18.828 5.613 1 93.06 253 THR B CA 1
ATOM 6613 C C . THR B 1 253 ? 17.578 17.875 6.262 1 93.06 253 THR B C 1
ATOM 6615 O O . THR B 1 253 ? 17.453 16.719 5.832 1 93.06 253 THR B O 1
ATOM 6618 N N . ASP B 1 254 ? 16.891 18.297 7.301 1 88.19 254 ASP B N 1
ATOM 6619 C CA . ASP B 1 254 ? 15.875 17.484 7.957 1 88.19 254 ASP B CA 1
ATOM 6620 C C . ASP B 1 254 ? 14.797 17.047 6.965 1 88.19 254 ASP B C 1
ATOM 6622 O O . ASP B 1 254 ? 14.32 15.914 7.016 1 88.19 254 ASP B O 1
ATOM 6626 N N . GLU B 1 255 ? 14.414 17.953 6.078 1 88.88 255 GLU B N 1
ATOM 6627 C CA . GLU B 1 255 ? 13.414 17.641 5.062 1 88.88 255 GLU B CA 1
ATOM 6628 C C . GLU B 1 255 ? 13.938 16.594 4.078 1 88.88 255 GLU B C 1
ATOM 6630 O O . GLU B 1 255 ? 13.18 15.727 3.635 1 88.88 255 GLU B O 1
ATOM 6635 N N . GLU B 1 256 ? 15.203 16.766 3.838 1 95.12 256 GLU B N 1
ATOM 6636 C CA . GLU B 1 256 ? 15.797 15.82 2.891 1 95.12 256 GLU B CA 1
ATOM 6637 C C . GLU B 1 256 ? 15.977 14.445 3.525 1 95.12 256 GLU B C 1
ATOM 6639 O O . GLU B 1 256 ? 15.852 13.422 2.85 1 95.12 256 GLU B O 1
ATOM 6644 N N . TRP B 1 257 ? 16.312 14.438 4.789 1 95.81 257 TRP B N 1
ATOM 6645 C CA . TRP B 1 257 ? 16.344 13.164 5.496 1 95.81 257 TRP B CA 1
ATOM 6646 C C . TRP B 1 257 ? 14.977 12.477 5.453 1 95.81 257 TRP B C 1
ATOM 6648 O O . TRP B 1 257 ? 14.891 11.266 5.266 1 95.81 257 TRP B O 1
ATOM 6658 N N . TYR B 1 258 ? 13.938 13.258 5.594 1 93.31 258 TYR B N 1
ATOM 6659 C CA . TYR B 1 258 ? 12.586 12.727 5.496 1 93.31 258 TYR B CA 1
ATOM 6660 C C . TYR B 1 258 ? 12.289 12.234 4.082 1 93.31 258 TYR B C 1
ATOM 6662 O O . TYR B 1 258 ? 11.68 11.18 3.896 1 93.31 258 TYR B O 1
ATOM 6670 N N . GLU B 1 259 ? 12.711 13.016 3.117 1 95.88 259 GLU B N 1
ATOM 6671 C CA . GLU B 1 259 ? 12.57 12.617 1.72 1 95.88 259 GLU B CA 1
ATOM 6672 C C . GLU B 1 259 ? 13.25 11.281 1.455 1 95.88 259 GLU B C 1
ATOM 6674 O O . GLU B 1 259 ? 12.695 10.414 0.779 1 95.88 259 GLU B O 1
ATOM 6679 N N . LEU B 1 260 ? 14.461 11.102 2.025 1 97.56 260 LEU B N 1
ATOM 6680 C CA . LEU B 1 260 ? 15.211 9.859 1.883 1 97.56 260 LEU B CA 1
ATOM 6681 C C . LEU B 1 260 ? 14.484 8.703 2.566 1 97.56 260 LEU B C 1
ATOM 6683 O O . LEU B 1 260 ? 14.461 7.586 2.047 1 97.56 260 LEU B O 1
ATOM 6687 N N . GLU B 1 261 ? 13.938 8.977 3.688 1 95.69 261 GLU B N 1
ATOM 6688 C CA . GLU B 1 261 ? 13.188 7.965 4.43 1 95.69 261 GLU B CA 1
ATOM 6689 C C . GLU B 1 261 ? 12 7.453 3.619 1 95.69 261 GLU B C 1
ATOM 6691 O O . GLU B 1 261 ? 11.773 6.246 3.537 1 95.69 261 GLU B O 1
ATOM 6696 N N . VAL B 1 262 ? 11.297 8.344 3.047 1 95.5 262 VAL B N 1
ATOM 6697 C CA . VAL B 1 262 ? 10.125 7.996 2.25 1 95.5 262 VAL B CA 1
ATOM 6698 C C . VAL B 1 262 ? 10.555 7.215 1.011 1 95.5 262 VAL B C 1
ATOM 6700 O O . VAL B 1 262 ? 9.977 6.172 0.695 1 95.5 262 VAL B O 1
ATOM 6703 N N . ALA B 1 263 ? 11.594 7.707 0.373 1 97.5 263 ALA B N 1
ATOM 6704 C CA . ALA B 1 263 ? 12.086 7.051 -0.836 1 97.5 263 ALA B CA 1
ATOM 6705 C C . ALA B 1 263 ? 12.57 5.633 -0.535 1 97.5 263 ALA B C 1
ATOM 6707 O O . ALA B 1 263 ? 12.203 4.688 -1.24 1 97.5 263 ALA B O 1
ATOM 6708 N N . ALA B 1 264 ? 13.367 5.5 0.493 1 97.19 264 ALA B N 1
ATOM 6709 C CA . ALA B 1 264 ? 13.906 4.188 0.854 1 97.19 264 ALA B CA 1
ATOM 6710 C C . ALA B 1 264 ? 12.789 3.242 1.296 1 97.19 264 ALA B C 1
ATOM 6712 O O . ALA B 1 264 ? 12.828 2.047 1 1 97.19 264 ALA B O 1
ATOM 6713 N N . GLY B 1 265 ? 11.836 3.756 1.998 1 94.5 265 GLY B N 1
ATOM 6714 C CA . GLY B 1 265 ? 10.719 2.945 2.451 1 94.5 265 GLY B CA 1
ATOM 6715 C C . GLY B 1 265 ? 9.859 2.43 1.314 1 94.5 265 GLY B C 1
ATOM 6716 O O . GLY B 1 265 ? 9.266 1.355 1.419 1 94.5 265 GLY B O 1
ATOM 6717 N N . LEU B 1 266 ? 9.82 3.154 0.197 1 95.19 266 LEU B N 1
ATOM 6718 C CA . LEU B 1 266 ? 8.93 2.822 -0.906 1 95.19 266 LEU B CA 1
ATOM 6719 C C . LEU B 1 266 ? 9.711 2.307 -2.107 1 95.19 266 LEU B C 1
ATOM 6721 O O . LEU B 1 266 ? 9.172 2.201 -3.211 1 95.19 266 LEU B O 1
ATOM 6725 N N . HIS B 1 267 ? 11 2 -1.987 1 96.25 267 HIS B N 1
ATOM 6726 C CA . HIS B 1 267 ? 11.859 1.693 -3.125 1 96.25 267 HIS B CA 1
ATOM 6727 C C . HIS B 1 267 ? 11.367 0.458 -3.871 1 96.25 267 HIS B C 1
ATOM 6729 O O . HIS B 1 267 ? 11.57 0.336 -5.082 1 96.25 267 HIS B O 1
ATOM 6735 N N . ASP B 1 268 ? 10.672 -0.377 -3.174 1 93.81 268 ASP B N 1
ATOM 6736 C CA . ASP B 1 268 ? 10.219 -1.64 -3.752 1 93.81 268 ASP B CA 1
ATOM 6737 C C . ASP B 1 268 ? 8.695 -1.743 -3.729 1 93.81 268 ASP B C 1
ATOM 6739 O O . ASP B 1 268 ? 8.148 -2.846 -3.711 1 93.81 268 ASP B O 1
ATOM 6743 N N . CYS B 1 269 ? 7.977 -0.626 -3.693 1 93.38 269 CYS B N 1
ATOM 6744 C CA . CYS B 1 269 ? 6.523 -0.676 -3.553 1 93.38 269 CYS B CA 1
ATOM 6745 C C . CYS B 1 269 ? 5.879 -1.298 -4.785 1 93.38 269 CYS B C 1
ATOM 6747 O O . CYS B 1 269 ? 4.789 -1.867 -4.695 1 93.38 269 CYS B O 1
ATOM 6749 N N . GLY B 1 270 ? 6.555 -1.268 -5.938 1 93.12 270 GLY B N 1
ATOM 6750 C CA . GLY B 1 270 ? 6.031 -1.877 -7.148 1 93.12 270 GLY B CA 1
ATOM 6751 C C . GLY B 1 270 ? 5.965 -3.391 -7.078 1 93.12 270 GLY B C 1
ATOM 6752 O O . GLY B 1 270 ? 5.277 -4.027 -7.879 1 93.12 270 GLY B O 1
ATOM 6753 N N . LYS B 1 271 ? 6.652 -4.055 -6.133 1 92.38 271 LYS B N 1
ATOM 6754 C CA . LYS B 1 271 ? 6.629 -5.504 -5.965 1 92.38 271 LYS B CA 1
ATOM 6755 C C . LYS B 1 271 ? 5.238 -5.988 -5.559 1 92.38 271 LYS B C 1
ATOM 6757 O O . LYS B 1 271 ? 4.957 -7.188 -5.59 1 92.38 271 LYS B O 1
ATOM 6762 N N . VAL B 1 272 ? 4.395 -5.047 -5.227 1 89.44 272 VAL B N 1
ATOM 6763 C CA . VAL B 1 272 ? 3.012 -5.395 -4.918 1 89.44 272 VAL B CA 1
ATOM 6764 C C . VAL B 1 272 ? 2.4 -6.168 -6.086 1 89.44 272 VAL B C 1
ATOM 6766 O O . VAL B 1 272 ? 1.578 -7.062 -5.883 1 89.44 272 VAL B O 1
ATOM 6769 N N . THR B 1 273 ? 2.84 -5.91 -7.285 1 87.38 273 THR B N 1
ATOM 6770 C CA . THR B 1 273 ? 2.234 -6.508 -8.469 1 87.38 273 THR B CA 1
ATOM 6771 C C . THR B 1 273 ? 3.074 -7.68 -8.977 1 87.38 273 THR B C 1
ATOM 6773 O O . THR B 1 273 ? 2.73 -8.312 -9.977 1 87.38 273 THR B O 1
ATOM 6776 N N . THR B 1 274 ? 4.16 -7.941 -8.344 1 90.31 274 THR B N 1
ATOM 6777 C CA . THR B 1 274 ? 5.008 -9.055 -8.766 1 90.31 274 THR B CA 1
ATOM 6778 C C . THR B 1 274 ? 4.465 -10.375 -8.242 1 90.31 274 THR B C 1
ATOM 6780 O O . THR B 1 274 ? 4.297 -10.555 -7.031 1 90.31 274 THR B O 1
ATOM 6783 N N . PRO B 1 275 ? 4.227 -11.305 -9.109 1 90.12 275 PRO B N 1
ATOM 6784 C CA . PRO B 1 275 ? 3.701 -12.586 -8.648 1 90.12 275 PRO B CA 1
ATOM 6785 C C . PRO B 1 275 ? 4.711 -13.375 -7.816 1 90.12 275 PRO B C 1
ATOM 6787 O O . PRO B 1 275 ? 5.871 -13.516 -8.219 1 90.12 275 PRO B O 1
ATOM 6790 N N . GLU B 1 276 ? 4.289 -13.93 -6.801 1 86.56 276 GLU B N 1
ATOM 6791 C CA . GLU B 1 276 ? 5.176 -14.648 -5.891 1 86.56 276 GLU B CA 1
ATOM 6792 C C . GLU B 1 276 ? 5.738 -15.906 -6.543 1 86.56 276 GLU B C 1
ATOM 6794 O O . GLU B 1 276 ? 6.879 -16.297 -6.273 1 86.56 276 GLU B O 1
ATOM 6799 N N . TYR B 1 277 ? 4.918 -16.562 -7.391 1 88.19 277 TYR B N 1
ATOM 6800 C CA . TYR B 1 277 ? 5.348 -17.844 -7.949 1 88.19 277 TYR B CA 1
ATOM 6801 C C . TYR B 1 277 ? 6.531 -17.656 -8.891 1 88.19 277 TYR B C 1
ATOM 6803 O O . TYR B 1 277 ? 7.297 -18.594 -9.125 1 88.19 277 TYR B O 1
ATOM 6811 N N . ILE B 1 278 ? 6.715 -16.469 -9.453 1 89.75 278 ILE B N 1
ATOM 6812 C CA . ILE B 1 278 ? 7.867 -16.188 -10.305 1 89.75 278 ILE B CA 1
ATOM 6813 C C . ILE B 1 278 ? 9.109 -15.977 -9.438 1 89.75 278 ILE B C 1
ATOM 6815 O O . ILE B 1 278 ? 10.195 -16.453 -9.766 1 89.75 278 ILE B O 1
ATOM 6819 N N . VAL B 1 279 ? 8.875 -15.344 -8.367 1 85.06 279 VAL B N 1
ATOM 6820 C CA . VAL B 1 279 ? 9.969 -15.07 -7.434 1 85.06 279 VAL B CA 1
ATOM 6821 C C . VAL B 1 279 ? 10.453 -16.375 -6.805 1 85.06 279 VAL B C 1
ATOM 6823 O O . VAL B 1 279 ? 11.656 -16.562 -6.602 1 85.06 279 VAL B O 1
ATOM 6826 N N . ASP B 1 280 ? 9.539 -17.297 -6.605 1 83.69 280 ASP B N 1
ATOM 6827 C CA . ASP B 1 280 ? 9.828 -18.531 -5.898 1 83.69 280 ASP B CA 1
ATOM 6828 C C . ASP B 1 280 ? 10.133 -19.656 -6.883 1 83.69 280 ASP B C 1
ATOM 6830 O O . ASP B 1 280 ? 10.273 -20.828 -6.48 1 83.69 280 ASP B O 1
ATOM 6834 N N . LYS B 1 281 ? 10.188 -19.375 -8.125 1 89.19 281 LYS B N 1
ATOM 6835 C CA . LYS B 1 281 ? 10.406 -20.422 -9.117 1 89.19 281 LYS B CA 1
ATOM 6836 C C . LYS B 1 281 ? 11.727 -21.141 -8.883 1 89.19 281 LYS B C 1
ATOM 6838 O O . LYS B 1 281 ? 12.797 -20.547 -9.039 1 89.19 281 LYS B O 1
ATOM 6843 N N . ALA B 1 282 ? 11.68 -22.422 -8.617 1 87.62 282 ALA B N 1
ATOM 6844 C CA . ALA B 1 282 ? 12.852 -23.156 -8.148 1 87.62 282 ALA B CA 1
ATOM 6845 C C . ALA B 1 282 ? 13.469 -23.984 -9.273 1 87.62 282 ALA B C 1
ATOM 6847 O O . ALA B 1 282 ? 14.664 -24.281 -9.242 1 87.62 282 ALA B O 1
ATOM 6848 N N . THR B 1 283 ? 12.703 -24.453 -10.242 1 93.44 283 THR B N 1
ATOM 6849 C CA . THR B 1 283 ? 13.203 -25.234 -11.375 1 93.44 283 THR B CA 1
ATOM 6850 C C . THR B 1 283 ? 12.719 -24.625 -12.688 1 93.44 283 THR B C 1
ATOM 6852 O O . THR B 1 283 ? 11.828 -23.781 -12.703 1 93.44 283 THR B O 1
ATOM 6855 N N . LYS B 1 284 ? 13.281 -25.078 -13.773 1 95.62 284 LYS B N 1
ATOM 6856 C CA . LYS B 1 284 ? 13.031 -24.469 -15.07 1 95.62 284 LYS B CA 1
ATOM 6857 C C . LYS B 1 284 ? 11.594 -24.719 -15.531 1 95.62 284 LYS B C 1
ATOM 6859 O O . LYS B 1 284 ? 10.953 -23.844 -16.094 1 95.62 284 LYS B O 1
ATOM 6864 N N . LEU B 1 285 ? 11.016 -25.891 -15.234 1 96.5 285 LEU B N 1
ATOM 6865 C CA . LEU B 1 285 ? 9.68 -26.25 -15.711 1 96.5 285 LEU B CA 1
ATOM 6866 C C . LEU B 1 285 ? 8.625 -25.984 -14.641 1 96.5 285 LEU B C 1
ATOM 6868 O O . LEU B 1 285 ? 7.445 -26.266 -14.844 1 96.5 285 LEU B O 1
ATOM 6872 N N . GLU B 1 286 ? 8.93 -25.391 -13.625 1 92.12 286 GLU B N 1
ATOM 6873 C CA . GLU B 1 286 ? 8.031 -25.25 -12.484 1 92.12 286 GLU B CA 1
ATOM 6874 C C . GLU B 1 286 ? 6.984 -24.172 -12.75 1 92.12 286 GLU B C 1
ATOM 6876 O O . GLU B 1 286 ? 7.301 -23.109 -13.297 1 92.12 286 GLU B O 1
ATOM 6881 N N . THR B 1 287 ? 5.668 -24.453 -12.531 1 90.19 287 THR B N 1
ATOM 6882 C CA . THR B 1 287 ? 4.512 -23.562 -12.453 1 90.19 287 THR B CA 1
ATOM 6883 C C . THR B 1 287 ? 3.766 -23.766 -11.141 1 90.19 287 THR B C 1
ATOM 6885 O O . THR B 1 287 ? 2.574 -24.094 -11.141 1 90.19 287 THR B O 1
ATOM 6888 N N . ILE B 1 288 ? 4.234 -23.516 -10 1 88.81 288 ILE B N 1
ATOM 6889 C CA . ILE B 1 288 ? 3.734 -23.938 -8.695 1 88.81 288 ILE B CA 1
ATOM 6890 C C . ILE B 1 288 ? 3.914 -25.438 -8.531 1 88.81 288 ILE B C 1
ATOM 6892 O O . ILE B 1 288 ? 4.332 -25.906 -7.469 1 88.81 288 ILE B O 1
ATOM 6896 N N . TYR B 1 289 ? 3.557 -26.109 -9.586 1 94.12 289 TYR B N 1
ATOM 6897 C CA . TYR B 1 289 ? 3.754 -27.547 -9.742 1 94.12 289 TYR B CA 1
ATOM 6898 C C . TYR B 1 289 ? 4.828 -27.844 -10.789 1 94.12 289 TYR B C 1
ATOM 6900 O O . TYR B 1 289 ? 4.879 -27.188 -11.836 1 94.12 289 TYR B O 1
ATOM 6908 N N . ASN B 1 290 ? 5.793 -28.766 -10.445 1 95.81 290 ASN B N 1
ATOM 6909 C CA . ASN B 1 290 ? 6.898 -29.125 -11.328 1 95.81 290 ASN B CA 1
ATOM 6910 C C . ASN B 1 290 ? 6.426 -29.984 -12.5 1 95.81 290 ASN B C 1
ATOM 6912 O O . ASN B 1 290 ? 6.047 -31.141 -12.32 1 95.81 290 ASN B O 1
ATOM 6916 N N . ARG B 1 291 ? 6.496 -29.453 -13.711 1 97.31 291 ARG B N 1
ATOM 6917 C CA . ARG B 1 291 ? 5.965 -30.125 -14.898 1 97.31 291 ARG B CA 1
ATOM 6918 C C . ARG B 1 291 ? 6.867 -31.266 -15.328 1 97.31 291 ARG B C 1
ATOM 6920 O O . ARG B 1 291 ? 6.531 -32 -16.25 1 97.31 291 ARG B O 1
ATOM 6927 N N . ILE B 1 292 ? 8.008 -31.453 -14.594 1 98 292 ILE B N 1
ATOM 6928 C CA . ILE B 1 292 ? 8.898 -32.562 -14.875 1 98 292 ILE B CA 1
ATOM 6929 C C . ILE B 1 292 ? 8.148 -33.906 -14.711 1 98 292 ILE B C 1
ATOM 6931 O O . ILE B 1 292 ? 8.461 -34.875 -15.367 1 98 292 ILE B O 1
ATOM 6935 N N . HIS B 1 293 ? 7.125 -33.906 -13.891 1 97.75 293 HIS B N 1
ATOM 6936 C CA . HIS B 1 293 ? 6.328 -35.094 -13.648 1 97.75 293 HIS B CA 1
ATOM 6937 C C . HIS B 1 293 ? 5.551 -35.5 -14.898 1 97.75 293 HIS B C 1
ATOM 6939 O O . HIS B 1 293 ? 5.398 -36.688 -15.188 1 97.75 293 HIS B O 1
ATOM 6945 N N . GLU B 1 294 ? 5.016 -34.5 -15.609 1 98 294 GLU B N 1
ATOM 6946 C CA . GLU B 1 294 ? 4.34 -34.781 -16.875 1 98 294 GLU B CA 1
ATOM 6947 C C . GLU B 1 294 ? 5.316 -35.344 -17.906 1 98 294 GLU B C 1
ATOM 6949 O O . GLU B 1 294 ? 5.008 -36.281 -18.625 1 98 294 GLU B O 1
ATOM 6954 N N . VAL B 1 295 ? 6.484 -34.719 -17.984 1 98.5 295 VAL B N 1
ATOM 6955 C CA . VAL B 1 295 ? 7.516 -35.156 -18.906 1 98.5 295 VAL B CA 1
ATOM 6956 C C . VAL B 1 295 ? 7.918 -36.594 -18.594 1 98.5 295 VAL B C 1
ATOM 6958 O O . VAL B 1 295 ? 8.102 -37.406 -19.5 1 98.5 295 VAL B O 1
ATOM 6961 N N . ARG B 1 296 ? 8.086 -36.969 -17.328 1 98.56 296 ARG B N 1
ATOM 6962 C CA . ARG B 1 296 ? 8.43 -38.312 -16.922 1 98.56 296 ARG B CA 1
ATOM 6963 C C . ARG B 1 296 ? 7.414 -39.344 -17.453 1 98.56 296 ARG B C 1
ATOM 6965 O O . ARG B 1 296 ? 7.789 -40.406 -17.891 1 98.56 296 ARG B O 1
ATOM 6972 N N . MET B 1 297 ? 6.16 -38.969 -17.422 1 98.31 297 MET B N 1
ATOM 6973 C CA . MET B 1 297 ? 5.102 -39.844 -17.891 1 98.31 297 MET B CA 1
ATOM 6974 C C . MET B 1 297 ? 5.23 -40.125 -19.375 1 98.31 297 MET B C 1
ATOM 6976 O O . MET B 1 297 ? 4.922 -41.219 -19.844 1 98.31 297 MET B O 1
ATOM 6980 N N . ARG B 1 298 ? 5.613 -39.156 -20.172 1 98.69 298 ARG B N 1
ATOM 6981 C CA . ARG B 1 298 ? 5.82 -39.375 -21.594 1 98.69 298 ARG B CA 1
ATOM 6982 C C . ARG B 1 298 ? 6.914 -40.406 -21.844 1 98.69 298 ARG B C 1
ATOM 6984 O O . ARG B 1 298 ? 6.82 -41.219 -22.766 1 98.69 298 ARG B O 1
ATOM 6991 N N . PHE B 1 299 ? 7.949 -40.344 -20.984 1 98.81 299 PHE B N 1
ATOM 6992 C CA . PHE B 1 299 ? 9.008 -41.344 -21.109 1 98.81 299 PHE B CA 1
ATOM 6993 C C . PHE B 1 299 ? 8.5 -42.719 -20.688 1 98.81 299 PHE B C 1
ATOM 6995 O O . PHE B 1 299 ? 8.93 -43.75 -21.234 1 98.81 299 PHE B O 1
ATOM 7002 N N . GLU B 1 300 ? 7.578 -42.781 -19.703 1 98.75 300 GLU B N 1
ATOM 7003 C CA . GLU B 1 300 ? 6.926 -44.031 -19.375 1 98.75 300 GLU B CA 1
ATOM 7004 C C . GLU B 1 300 ? 6.184 -44.594 -20.578 1 98.75 300 GLU B C 1
ATOM 7006 O O . GLU B 1 300 ? 6.215 -45.812 -20.812 1 98.75 300 GLU B O 1
ATOM 7011 N N . VAL B 1 301 ? 5.527 -43.75 -21.312 1 98.75 301 VAL B N 1
ATOM 7012 C CA . VAL B 1 301 ? 4.816 -44.156 -22.531 1 98.75 301 VAL B CA 1
ATOM 7013 C C . VAL B 1 301 ? 5.809 -44.719 -23.547 1 98.75 301 VAL B C 1
ATOM 7015 O O . VAL B 1 301 ? 5.574 -45.75 -24.141 1 98.75 301 VAL B O 1
ATOM 7018 N N . LEU B 1 302 ? 6.91 -44 -23.75 1 98.75 302 LEU B N 1
ATOM 7019 C CA . LEU B 1 302 ? 7.934 -44.438 -24.703 1 98.75 302 LEU B CA 1
ATOM 7020 C C . LEU B 1 302 ? 8.492 -45.812 -24.328 1 98.75 302 LEU B C 1
ATOM 7022 O O . LEU B 1 302 ? 8.766 -46.625 -25.203 1 98.75 302 LEU B O 1
ATOM 7026 N N . LYS B 1 303 ? 8.703 -46 -23.031 1 98.69 303 LYS B N 1
ATOM 7027 C CA . LYS B 1 303 ? 9.203 -47.312 -22.578 1 98.69 303 LYS B CA 1
ATOM 7028 C C . LYS B 1 303 ? 8.203 -48.438 -22.906 1 98.69 303 LYS B C 1
ATOM 7030 O O . LYS B 1 303 ? 8.594 -49.5 -23.328 1 98.69 303 LYS B O 1
ATOM 7035 N N . ARG B 1 304 ? 6.922 -48.188 -22.703 1 98.69 304 ARG B N 1
ATOM 7036 C CA . ARG B 1 304 ? 5.902 -49.156 -23.062 1 98.69 304 ARG B CA 1
ATOM 7037 C C . ARG B 1 304 ? 5.859 -49.375 -24.578 1 98.69 304 ARG B C 1
ATOM 7039 O O . ARG B 1 304 ? 5.625 -50.5 -25.031 1 98.69 304 ARG B O 1
ATOM 7046 N N . ASP B 1 305 ? 5.992 -48.281 -25.328 1 98.5 305 ASP B N 1
ATOM 7047 C CA . ASP B 1 305 ? 6.043 -48.406 -26.781 1 98.5 305 ASP B CA 1
ATOM 7048 C C . ASP B 1 305 ? 7.184 -49.344 -27.219 1 98.5 305 ASP B C 1
ATOM 7050 O O . ASP B 1 305 ? 7.031 -50.125 -28.141 1 98.5 305 ASP B O 1
ATOM 7054 N N . ALA B 1 306 ? 8.328 -49.188 -26.547 1 98.5 306 ALA B N 1
ATOM 7055 C CA . ALA B 1 306 ? 9.469 -50.031 -26.844 1 98.5 306 ALA B CA 1
ATOM 7056 C C . ALA B 1 306 ? 9.133 -51.5 -26.562 1 98.5 306 ALA B C 1
ATOM 7058 O O . ALA B 1 306 ? 9.523 -52.406 -27.312 1 98.5 306 ALA B O 1
ATOM 7059 N N . VAL B 1 307 ? 8.438 -51.781 -25.438 1 98.31 307 VAL B N 1
ATOM 7060 C CA . VAL B 1 307 ? 8.031 -53.125 -25.094 1 98.31 307 VAL B CA 1
ATOM 7061 C C . VAL B 1 307 ? 7.055 -53.656 -26.141 1 98.31 307 VAL B C 1
ATOM 7063 O O . VAL B 1 307 ? 7.137 -54.844 -26.547 1 98.31 307 VAL B O 1
ATOM 7066 N N . ILE B 1 308 ? 6.113 -52.844 -26.562 1 98.12 308 ILE B N 1
ATOM 7067 C CA . ILE B 1 308 ? 5.129 -53.25 -27.578 1 98.12 308 ILE B CA 1
ATOM 7068 C C . ILE B 1 308 ? 5.84 -53.594 -28.875 1 98.12 308 ILE B C 1
ATOM 7070 O O . ILE B 1 308 ? 5.531 -54.625 -29.5 1 98.12 308 ILE B O 1
ATOM 7074 N N . ASP B 1 309 ? 6.805 -52.75 -29.281 1 97.12 309 ASP B N 1
ATOM 7075 C CA . ASP B 1 309 ? 7.586 -53.031 -30.484 1 97.12 309 ASP B CA 1
ATOM 7076 C C . ASP B 1 309 ? 8.289 -54.375 -30.391 1 97.12 309 ASP B C 1
ATOM 7078 O O . ASP B 1 309 ? 8.336 -55.156 -31.359 1 97.12 309 ASP B O 1
ATOM 7082 N N . TYR B 1 310 ? 8.891 -54.688 -29.219 1 97.19 310 TYR B N 1
ATOM 7083 C CA . TYR B 1 310 ? 9.562 -55.938 -28.969 1 97.19 310 TYR B CA 1
ATOM 7084 C C . TYR B 1 310 ? 8.602 -57.125 -29.141 1 97.19 310 TYR B C 1
ATOM 7086 O O . TYR B 1 310 ? 8.883 -58.062 -29.875 1 97.19 310 TYR B O 1
ATOM 7094 N N . LEU B 1 311 ? 7.41 -57 -28.453 1 97.12 311 LEU B N 1
ATOM 7095 C CA . LEU B 1 311 ? 6.441 -58.094 -28.484 1 97.12 311 LEU B CA 1
ATOM 7096 C C . LEU B 1 311 ? 5.891 -58.312 -29.891 1 97.12 311 LEU B C 1
ATOM 7098 O O . LEU B 1 311 ? 5.68 -59.438 -30.312 1 97.12 311 LEU B O 1
ATOM 7102 N N . GLN B 1 312 ? 5.672 -57.219 -30.609 1 96.56 312 GLN B N 1
ATOM 7103 C CA . GLN B 1 312 ? 5.23 -57.312 -31.984 1 96.56 312 GLN B CA 1
ATOM 7104 C C . GLN B 1 312 ? 6.305 -57.969 -32.875 1 96.56 312 GLN B C 1
ATOM 7106 O O . GLN B 1 312 ? 5.992 -58.75 -33.781 1 96.56 312 GLN B O 1
ATOM 7111 N N . GLY B 1 313 ? 7.516 -57.625 -32.562 1 95.62 313 GLY B N 1
ATOM 7112 C CA . GLY B 1 313 ? 8.617 -58.25 -33.281 1 95.62 313 GLY B CA 1
ATOM 7113 C C . GLY B 1 313 ? 8.711 -59.75 -33.031 1 95.62 313 GLY B C 1
ATOM 7114 O O . GLY B 1 313 ? 9 -60.5 -33.969 1 95.62 313 GLY B O 1
ATOM 7115 N N . VAL B 1 314 ? 8.531 -60.156 -31.797 1 95.81 314 VAL B N 1
ATOM 7116 C CA . VAL B 1 314 ? 8.57 -61.562 -31.453 1 95.81 314 VAL B CA 1
ATOM 7117 C C . VAL B 1 314 ? 7.449 -62.312 -32.188 1 95.81 314 VAL B C 1
ATOM 7119 O O . VAL B 1 314 ? 7.656 -63.406 -32.688 1 95.81 314 VAL B O 1
ATOM 7122 N N . LEU B 1 315 ? 6.293 -61.75 -32.219 1 94.44 315 LEU B N 1
ATOM 7123 C CA . LEU B 1 315 ? 5.137 -62.344 -32.875 1 94.44 315 LEU B CA 1
ATOM 7124 C C . LEU B 1 315 ? 5.352 -62.438 -34.375 1 94.44 315 LEU B C 1
ATOM 7126 O O . LEU B 1 315 ? 4.898 -63.406 -35 1 94.44 315 LEU B O 1
ATOM 7130 N N . ALA B 1 316 ? 5.969 -61.469 -34.938 1 93.56 316 ALA B N 1
ATOM 7131 C CA . ALA B 1 316 ? 6.215 -61.438 -36.375 1 93.56 316 ALA B CA 1
ATOM 7132 C C . ALA B 1 316 ? 7.305 -62.438 -36.75 1 93.56 316 ALA B C 1
ATOM 7134 O O . ALA B 1 316 ? 7.434 -62.812 -37.906 1 93.56 316 ALA B O 1
ATOM 7135 N N . GLU B 1 317 ? 8.156 -63 -35.906 1 89.69 317 GLU B N 1
ATOM 7136 C CA . GLU B 1 317 ? 9.211 -64 -36.062 1 89.69 317 GLU B CA 1
ATOM 7137 C C . GLU B 1 317 ? 10.219 -63.562 -37.125 1 89.69 317 GLU B C 1
ATOM 7139 O O . GLU B 1 317 ? 10.734 -64.375 -37.875 1 89.69 317 GLU B O 1
ATOM 7144 N N . GLU B 1 318 ? 10.352 -62.312 -37.188 1 85.12 318 GLU B N 1
ATOM 7145 C CA . GLU B 1 318 ? 11.273 -61.844 -38.219 1 85.12 318 GLU B CA 1
ATOM 7146 C C . GLU B 1 318 ? 12.719 -61.875 -37.719 1 85.12 318 GLU B C 1
ATOM 7148 O O . GLU B 1 318 ? 13.656 -61.938 -38.531 1 85.12 318 GLU B O 1
ATOM 7153 N N . GLN B 1 319 ? 12.961 -61.75 -36.469 1 89.62 319 GLN B N 1
ATOM 7154 C CA . GLN B 1 319 ? 14.281 -61.781 -35.844 1 89.62 319 GLN B CA 1
ATOM 7155 C C . GLN B 1 319 ? 14.289 -62.688 -34.625 1 89.62 319 GLN B C 1
ATOM 7157 O O . GLN B 1 319 ? 13.242 -63 -34.062 1 89.62 319 GLN B O 1
ATOM 7162 N N . PRO B 1 320 ? 15.609 -63.125 -34.281 1 94.94 320 PRO B N 1
ATOM 7163 C CA . PRO B 1 320 ? 15.688 -63.938 -33.062 1 94.94 320 PRO B CA 1
ATOM 7164 C C . PRO B 1 320 ? 15.273 -63.156 -31.812 1 94.94 320 PRO B C 1
ATOM 7166 O O . PRO B 1 320 ? 15.594 -62 -31.672 1 94.94 320 PRO B O 1
ATOM 7169 N N . GLU B 1 321 ? 14.57 -63.844 -31.031 1 94.75 321 GLU B N 1
ATOM 7170 C CA . GLU B 1 321 ? 14.062 -63.25 -29.797 1 94.75 321 GLU B CA 1
ATOM 7171 C C . GLU B 1 321 ? 15.188 -62.656 -28.953 1 94.75 321 GLU B C 1
ATOM 7173 O O . GLU B 1 321 ? 15.023 -61.625 -28.297 1 94.75 321 GLU B O 1
ATOM 7178 N N . THR B 1 322 ? 16.297 -63.344 -28.938 1 96.06 322 THR B N 1
ATOM 7179 C CA . THR B 1 322 ? 17.453 -62.906 -28.156 1 96.06 322 THR B CA 1
ATOM 7180 C C . THR B 1 322 ? 17.953 -61.562 -28.656 1 96.06 322 THR B C 1
ATOM 7182 O O . THR B 1 322 ? 18.312 -60.688 -27.844 1 96.06 322 THR B O 1
ATOM 7185 N N . ALA B 1 323 ? 17.969 -61.406 -29.906 1 96.31 323 ALA B N 1
ATOM 7186 C CA . ALA B 1 323 ? 18.391 -60.125 -30.5 1 96.31 323 ALA B CA 1
ATOM 7187 C C . ALA B 1 323 ? 17.375 -59.031 -30.219 1 96.31 323 ALA B C 1
ATOM 7189 O O . ALA B 1 323 ? 17.75 -57.875 -29.953 1 96.31 323 ALA B O 1
ATOM 7190 N N . LEU B 1 324 ? 16.125 -59.375 -30.328 1 96.62 324 LEU B N 1
ATOM 7191 C CA . LEU B 1 324 ? 15.055 -58.438 -30.047 1 96.62 324 LEU B CA 1
ATOM 7192 C C . LEU B 1 324 ? 15.086 -58 -28.578 1 96.62 324 LEU B C 1
ATOM 7194 O O . LEU B 1 324 ? 14.859 -56.844 -28.266 1 96.62 324 LEU B O 1
ATOM 7198 N N . LYS B 1 325 ? 15.328 -58.938 -27.719 1 97.06 325 LYS B N 1
ATOM 7199 C CA . LYS B 1 325 ? 15.406 -58.656 -26.281 1 97.06 325 LYS B CA 1
ATOM 7200 C C . LYS B 1 325 ? 16.594 -57.719 -25.969 1 97.06 325 LYS B C 1
ATOM 7202 O O . LYS B 1 325 ? 16.484 -56.812 -25.156 1 97.06 325 LYS B O 1
ATOM 7207 N N . ALA B 1 326 ? 17.688 -57.969 -26.609 1 97.31 326 ALA B N 1
ATOM 7208 C CA . ALA B 1 326 ? 18.859 -57.125 -26.438 1 97.31 326 ALA B CA 1
ATOM 7209 C C . ALA B 1 326 ? 18.578 -55.719 -26.891 1 97.31 326 ALA B C 1
ATOM 7211 O O . ALA B 1 326 ? 19.016 -54.75 -26.266 1 97.31 326 ALA B O 1
ATOM 7212 N N . ALA B 1 327 ? 17.922 -55.562 -28 1 97.12 327 ALA B N 1
ATOM 7213 C CA . ALA B 1 327 ? 17.547 -54.281 -28.531 1 97.12 327 ALA B CA 1
ATOM 7214 C C . ALA B 1 327 ? 16.594 -53.531 -27.594 1 97.12 327 ALA B C 1
ATOM 7216 O O . ALA B 1 327 ? 16.688 -52.312 -27.406 1 97.12 327 ALA B O 1
ATOM 7217 N N . LEU B 1 328 ? 15.641 -54.25 -27.031 1 97.88 328 LEU B N 1
ATOM 7218 C CA . LEU B 1 328 ? 14.711 -53.688 -26.078 1 97.88 328 LEU B CA 1
ATOM 7219 C C . LEU B 1 328 ? 15.445 -53.188 -24.844 1 97.88 328 LEU B C 1
ATOM 7221 O O . LEU B 1 328 ? 15.219 -52.031 -24.406 1 97.88 328 LEU B O 1
ATOM 7225 N N . ASP B 1 329 ? 16.297 -54.031 -24.297 1 98.19 329 ASP B N 1
ATOM 7226 C CA . ASP B 1 329 ? 17.031 -53.656 -23.109 1 98.19 329 ASP B CA 1
ATOM 7227 C C . ASP B 1 329 ? 17.875 -52.406 -23.359 1 98.19 329 ASP B C 1
ATOM 7229 O O . ASP B 1 329 ? 17.969 -51.531 -22.5 1 98.19 329 ASP B O 1
ATOM 7233 N N . ALA B 1 330 ? 18.469 -52.344 -24.484 1 98.19 330 ALA B N 1
ATOM 7234 C CA . ALA B 1 330 ? 19.266 -51.188 -24.859 1 98.19 330 ALA B CA 1
ATOM 7235 C C . ALA B 1 330 ? 18.406 -49.938 -24.984 1 98.19 330 ALA B C 1
ATOM 7237 O O . ALA B 1 330 ? 18.797 -48.844 -24.531 1 98.19 330 ALA B O 1
ATOM 7238 N N . ARG B 1 331 ? 17.266 -50.062 -25.594 1 98.19 331 ARG B N 1
ATOM 7239 C CA . ARG B 1 331 ? 16.359 -48.938 -25.781 1 98.19 331 ARG B CA 1
ATOM 7240 C C . ARG B 1 331 ? 15.82 -48.438 -24.438 1 98.19 331 ARG B C 1
ATOM 7242 O O . ARG B 1 331 ? 15.703 -47.219 -24.219 1 98.19 331 ARG B O 1
ATOM 7249 N N . LEU B 1 332 ? 15.438 -49.344 -23.578 1 98.38 332 LEU B N 1
ATOM 7250 C CA . LEU B 1 332 ? 14.945 -49 -22.25 1 98.38 332 LEU B CA 1
ATOM 7251 C C . LEU B 1 332 ? 16.016 -48.25 -21.469 1 98.38 332 LEU B C 1
ATOM 7253 O O . LEU B 1 332 ? 15.719 -47.25 -20.797 1 98.38 332 LEU B O 1
ATOM 7257 N N . ALA B 1 333 ? 17.234 -48.688 -21.562 1 98.19 333 ALA B N 1
ATOM 7258 C CA . ALA B 1 333 ? 18.344 -48.031 -20.891 1 98.19 333 ALA B CA 1
ATOM 7259 C C . ALA B 1 333 ? 18.562 -46.625 -21.453 1 98.19 333 ALA B C 1
ATOM 7261 O O . ALA B 1 333 ? 18.859 -45.688 -20.703 1 98.19 333 ALA B O 1
ATOM 7262 N N . GLU B 1 334 ? 18.469 -46.531 -22.719 1 98.31 334 GLU B N 1
ATOM 7263 C CA . GLU B 1 334 ? 18.609 -45.219 -23.375 1 98.31 334 GLU B CA 1
ATOM 7264 C C . GLU B 1 334 ? 17.547 -44.25 -22.906 1 98.31 334 GLU B C 1
ATOM 7266 O O . GLU B 1 334 ? 17.844 -43.094 -22.641 1 98.31 334 GLU B O 1
ATOM 7271 N N . LEU B 1 335 ? 16.359 -44.688 -22.844 1 98.56 335 LEU B N 1
ATOM 7272 C CA . LEU B 1 335 ? 15.258 -43.844 -22.422 1 98.56 335 LEU B CA 1
ATOM 7273 C C . LEU B 1 335 ? 15.398 -43.406 -20.969 1 98.56 335 LEU B C 1
ATOM 7275 O O . LEU B 1 335 ? 15.07 -42.281 -20.609 1 98.56 335 LEU B O 1
ATOM 7279 N N . ASP B 1 336 ? 15.852 -44.312 -20.125 1 98.38 336 ASP B N 1
ATOM 7280 C CA . ASP B 1 336 ? 16.141 -43.969 -18.734 1 98.38 336 ASP B CA 1
ATOM 7281 C C . ASP B 1 336 ? 17.219 -42.875 -18.656 1 98.38 336 ASP B C 1
ATOM 7283 O O . ASP B 1 336 ? 17.109 -41.938 -17.875 1 98.38 336 ASP B O 1
ATOM 7287 N N . ASP B 1 337 ? 18.234 -43.062 -19.422 1 98.38 337 ASP B N 1
ATOM 7288 C CA . ASP B 1 337 ? 19.328 -42.094 -19.453 1 98.38 337 ASP B CA 1
ATOM 7289 C C . ASP B 1 337 ? 18.859 -40.75 -20 1 98.38 337 ASP B C 1
ATOM 7291 O O . ASP B 1 337 ? 19.25 -39.688 -19.484 1 98.38 337 ASP B O 1
ATOM 7295 N N . ASP B 1 338 ? 18.094 -40.812 -21.047 1 98.56 338 ASP B N 1
ATOM 7296 C CA . ASP B 1 338 ? 17.562 -39.594 -21.656 1 98.56 338 ASP B CA 1
ATOM 7297 C C . ASP B 1 338 ? 16.719 -38.812 -20.656 1 98.56 338 ASP B C 1
ATOM 7299 O O . ASP B 1 338 ? 16.875 -37.594 -20.531 1 98.56 338 ASP B O 1
ATOM 7303 N N . PHE B 1 339 ? 15.891 -39.438 -19.953 1 98.62 339 PHE B N 1
ATOM 7304 C CA . PHE B 1 339 ? 15.07 -38.75 -18.969 1 98.62 339 PHE B CA 1
ATOM 7305 C C . PHE B 1 339 ? 15.93 -38.188 -17.844 1 98.62 339 PHE B C 1
ATOM 7307 O O . PHE B 1 339 ? 15.711 -37.062 -17.391 1 98.62 339 PHE B O 1
ATOM 7314 N N . ALA B 1 340 ? 16.844 -39 -17.328 1 98.44 340 ALA B N 1
ATOM 7315 C CA . ALA B 1 340 ? 17.734 -38.531 -16.281 1 98.44 340 ALA B CA 1
ATOM 7316 C C . ALA B 1 340 ? 18.453 -37.25 -16.688 1 98.44 340 ALA B C 1
ATOM 7318 O O . ALA B 1 340 ? 18.625 -36.344 -15.875 1 98.44 340 ALA B O 1
ATOM 7319 N N . PHE B 1 341 ? 18.859 -37.219 -17.938 1 98 341 PHE B N 1
ATOM 7320 C CA . PHE B 1 341 ? 19.531 -36.031 -18.469 1 98 341 PHE B CA 1
ATOM 7321 C C . PHE B 1 341 ? 18.594 -34.844 -18.484 1 98 341 PHE B C 1
ATOM 7323 O O . PHE B 1 341 ? 18.969 -33.719 -18.078 1 98 341 PHE B O 1
ATOM 7330 N N . ILE B 1 342 ? 17.312 -35 -18.953 1 98.31 342 ILE B N 1
ATOM 7331 C CA . ILE B 1 342 ? 16.312 -33.938 -18.984 1 98.31 342 ILE B CA 1
ATOM 7332 C C . ILE B 1 342 ? 16.031 -33.438 -17.562 1 98.31 342 ILE B C 1
ATOM 7334 O O . ILE B 1 342 ? 15.914 -32.25 -17.312 1 98.31 342 ILE B O 1
ATOM 7338 N N . ALA B 1 343 ? 15.898 -34.375 -16.641 1 98.12 343 ALA B N 1
ATOM 7339 C CA . ALA B 1 343 ? 15.664 -34.062 -15.234 1 98.12 343 ALA B CA 1
ATOM 7340 C C . ALA B 1 343 ? 16.797 -33.188 -14.672 1 98.12 343 ALA B C 1
ATOM 7342 O O . ALA B 1 343 ? 16.562 -32.281 -13.891 1 98.12 343 ALA B O 1
ATOM 7343 N N . GLU B 1 344 ? 17.953 -33.5 -15.008 1 96.44 344 GLU B N 1
ATOM 7344 C CA . GLU B 1 344 ? 19.109 -32.719 -14.594 1 96.44 344 GLU B CA 1
ATOM 7345 C C . GLU B 1 344 ? 19.062 -31.297 -15.172 1 96.44 344 GLU B C 1
ATOM 7347 O O . GLU B 1 344 ? 19.375 -30.328 -14.484 1 96.44 344 GLU B O 1
ATOM 7352 N N . CYS B 1 345 ? 18.703 -31.188 -16.422 1 96.56 345 CYS B N 1
ATOM 7353 C CA . CYS B 1 345 ? 18.562 -29.891 -17.062 1 96.56 345 CYS B CA 1
ATOM 7354 C C . CYS B 1 345 ? 17.531 -29.031 -16.328 1 96.56 345 CYS B C 1
ATOM 7356 O O . CYS B 1 345 ? 17.672 -27.812 -16.266 1 96.56 345 CYS B O 1
ATOM 7358 N N . ASN B 1 346 ? 16.531 -29.656 -15.766 1 97 346 ASN B N 1
ATOM 7359 C CA . ASN B 1 346 ? 15.398 -28.969 -15.133 1 97 346 ASN B CA 1
ATOM 7360 C C . ASN B 1 346 ? 15.82 -28.281 -13.844 1 97 346 ASN B C 1
ATOM 7362 O O . ASN B 1 346 ? 15.195 -27.297 -13.43 1 97 346 ASN B O 1
ATOM 7366 N N . VAL B 1 347 ? 16.75 -28.672 -13.078 1 93.19 347 VAL B N 1
ATOM 7367 C CA . VAL B 1 347 ? 17.172 -28.141 -11.781 1 93.19 347 VAL B CA 1
ATOM 7368 C C . VAL B 1 347 ? 17.797 -26.766 -11.961 1 93.19 347 VAL B C 1
ATOM 7370 O O . VAL B 1 347 ? 17.688 -25.906 -11.094 1 93.19 347 VAL B O 1
ATOM 7373 N N . GLY B 1 348 ? 18.281 -26.438 -13.039 1 85.75 348 GLY B N 1
ATOM 7374 C CA . GLY B 1 348 ? 18.953 -25.172 -13.258 1 85.75 348 GLY B CA 1
ATOM 7375 C C . GLY B 1 348 ? 20.344 -25.109 -12.664 1 85.75 348 GLY B C 1
ATOM 7376 O O . GLY B 1 348 ? 20.719 -25.969 -11.852 1 85.75 348 GLY B O 1
ATOM 7377 N N . GLY B 1 349 ? 21.203 -24.266 -13.078 1 83.69 349 GLY B N 1
ATOM 7378 C CA . GLY B 1 349 ? 22.562 -24.078 -12.625 1 83.69 349 GLY B CA 1
ATOM 7379 C C . GLY B 1 349 ? 23.188 -22.781 -13.109 1 83.69 349 GLY B C 1
ATOM 7380 O O . GLY B 1 349 ? 22.469 -21.859 -13.531 1 83.69 349 GLY B O 1
ATOM 7381 N N . GLU B 1 350 ? 24.406 -22.672 -12.891 1 80.44 350 GLU B N 1
ATOM 7382 C CA . GLU B 1 350 ? 25.109 -21.438 -13.211 1 80.44 350 GLU B CA 1
ATOM 7383 C C . GLU B 1 350 ? 25.422 -21.344 -14.703 1 80.44 350 GLU B C 1
ATOM 7385 O O . GLU B 1 350 ? 25.641 -20.25 -15.234 1 80.44 350 GLU B O 1
ATOM 7390 N N . PHE B 1 351 ? 25.453 -22.516 -15.328 1 86.38 351 PHE B N 1
ATOM 7391 C CA . PHE B 1 351 ? 25.812 -22.516 -16.734 1 86.38 351 PHE B CA 1
ATOM 7392 C C . PHE B 1 351 ? 25.266 -23.75 -17.438 1 86.38 351 PHE B C 1
ATOM 7394 O O . PHE B 1 351 ? 25.297 -24.859 -16.875 1 86.38 351 PHE B O 1
ATOM 7401 N N . MET B 1 352 ? 24.656 -23.609 -18.625 1 91.56 352 MET B N 1
ATOM 7402 C CA . MET B 1 352 ? 24.203 -24.703 -19.5 1 91.56 352 MET B CA 1
ATOM 7403 C C . MET B 1 352 ? 25.031 -24.75 -20.781 1 91.56 352 MET B C 1
ATOM 7405 O O . MET B 1 352 ? 24.875 -23.906 -21.656 1 91.56 352 MET B O 1
ATOM 7409 N N . ALA B 1 353 ? 25.859 -25.734 -20.891 1 93.19 353 ALA B N 1
ATOM 7410 C CA . ALA B 1 353 ? 26.75 -25.859 -22.031 1 93.19 353 ALA B CA 1
ATOM 7411 C C . ALA B 1 353 ? 25.953 -26.047 -23.328 1 93.19 353 ALA B C 1
ATOM 7413 O O . ALA B 1 353 ? 24.922 -26.719 -23.328 1 93.19 353 ALA B O 1
ATOM 7414 N N . PRO B 1 354 ? 26.453 -25.531 -24.422 1 94.75 354 PRO B N 1
ATOM 7415 C CA . PRO B 1 354 ? 25.766 -25.688 -25.703 1 94.75 354 PRO B CA 1
ATOM 7416 C C . PRO B 1 354 ? 25.562 -27.141 -26.109 1 94.75 354 PRO B C 1
ATOM 7418 O O . PRO B 1 354 ? 24.547 -27.484 -26.719 1 94.75 354 PRO B O 1
ATOM 7421 N N . GLU B 1 355 ? 26.5 -27.938 -25.734 1 95.75 355 GLU B N 1
ATOM 7422 C CA . GLU B 1 355 ? 26.391 -29.359 -26.062 1 95.75 355 GLU B CA 1
ATOM 7423 C C . GLU B 1 355 ? 25.203 -30 -25.344 1 95.75 355 GLU B C 1
ATOM 7425 O O . GLU B 1 355 ? 24.562 -30.906 -25.891 1 95.75 355 GLU B O 1
ATOM 7430 N N . ARG B 1 356 ? 24.938 -29.562 -24.172 1 96.12 356 ARG B N 1
ATOM 7431 C CA . ARG B 1 356 ? 23.812 -30.078 -23.391 1 96.12 356 ARG B CA 1
ATOM 7432 C C . ARG B 1 356 ? 22.484 -29.641 -24 1 96.12 356 ARG B C 1
ATOM 7434 O O . ARG B 1 356 ? 21.531 -30.422 -24.047 1 96.12 356 ARG B O 1
ATOM 7441 N N . ILE B 1 357 ? 22.484 -28.438 -24.516 1 97 357 ILE B N 1
ATOM 7442 C CA . ILE B 1 357 ? 21.281 -27.922 -25.172 1 97 357 ILE B CA 1
ATOM 7443 C C . ILE B 1 357 ? 21.016 -28.719 -26.438 1 97 357 ILE B C 1
ATOM 7445 O O . ILE B 1 357 ? 19.859 -29.078 -26.719 1 97 357 ILE B O 1
ATOM 7449 N N . GLU B 1 358 ? 22.031 -29.031 -27.172 1 97.44 358 GLU B N 1
ATOM 7450 C CA . GLU B 1 358 ? 21.891 -29.828 -28.406 1 97.44 358 GLU B CA 1
ATOM 7451 C C . GLU B 1 358 ? 21.375 -31.219 -28.094 1 97.44 358 GLU B C 1
ATOM 7453 O O . GLU B 1 358 ? 20.516 -31.75 -28.812 1 97.44 358 GLU B O 1
ATOM 7458 N N . ARG B 1 359 ? 21.953 -31.812 -27.047 1 97.88 359 ARG B N 1
ATOM 7459 C CA . ARG B 1 359 ? 21.484 -33.156 -26.672 1 97.88 359 ARG B CA 1
ATOM 7460 C C . ARG B 1 359 ? 20 -33.094 -26.266 1 97.88 359 ARG B C 1
ATOM 7462 O O . ARG B 1 359 ? 19.234 -34 -26.656 1 97.88 359 ARG B O 1
ATOM 7469 N N . MET B 1 360 ? 19.688 -32.125 -25.469 1 97.62 360 MET B N 1
ATOM 7470 C CA . MET B 1 360 ? 18.297 -31.969 -25.031 1 97.62 360 MET B CA 1
ATOM 7471 C C . MET B 1 360 ? 17.375 -31.828 -26.25 1 97.62 360 MET B C 1
ATOM 7473 O O . MET B 1 360 ? 16.312 -32.438 -26.297 1 97.62 360 MET B O 1
ATOM 7477 N N . LYS B 1 361 ? 17.766 -31.062 -27.281 1 97.94 361 LYS B N 1
ATOM 7478 C CA . LYS B 1 361 ? 16.969 -30.875 -28.484 1 97.94 361 LYS B CA 1
ATOM 7479 C C . LYS B 1 361 ? 16.828 -32.156 -29.281 1 97.94 361 LYS B C 1
ATOM 7481 O O . LYS B 1 361 ? 15.789 -32.438 -29.875 1 97.94 361 LYS B O 1
ATOM 7486 N N . ARG B 1 362 ? 17.906 -32.938 -29.297 1 98.12 362 ARG B N 1
ATOM 7487 C CA . ARG B 1 362 ? 17.844 -34.219 -29.953 1 98.12 362 ARG B CA 1
ATOM 7488 C C . ARG B 1 362 ? 16.828 -35.156 -29.266 1 98.12 362 ARG B C 1
ATOM 7490 O O . ARG B 1 362 ? 16.031 -35.812 -29.938 1 98.12 362 ARG B O 1
ATOM 7497 N N . ILE B 1 363 ? 16.891 -35.156 -27.984 1 98.62 363 ILE B N 1
ATOM 7498 C CA . ILE B 1 363 ? 15.945 -35.969 -27.219 1 98.62 363 ILE B CA 1
ATOM 7499 C C . ILE B 1 363 ? 14.523 -35.5 -27.469 1 98.62 363 ILE B C 1
ATOM 7501 O O . ILE B 1 363 ? 13.594 -36.312 -27.562 1 98.62 363 ILE B O 1
ATOM 7505 N N . ALA B 1 364 ? 14.359 -34.188 -27.594 1 98.56 364 ALA B N 1
ATOM 7506 C CA . ALA B 1 364 ? 13.055 -33.562 -27.781 1 98.56 364 ALA B CA 1
ATOM 7507 C C . ALA B 1 364 ? 12.375 -34.094 -29.047 1 98.56 364 ALA B C 1
ATOM 7509 O O . ALA B 1 364 ? 11.141 -34.125 -29.125 1 98.56 364 ALA B O 1
ATOM 7510 N N . GLU B 1 365 ? 13.133 -34.594 -29.953 1 97.81 365 GLU B N 1
ATOM 7511 C CA . GLU B 1 365 ? 12.617 -35 -31.266 1 97.81 365 GLU B CA 1
ATOM 7512 C C . GLU B 1 365 ? 12.047 -36.406 -31.234 1 97.81 365 GLU B C 1
ATOM 7514 O O . GLU B 1 365 ? 11.336 -36.812 -32.156 1 97.81 365 GLU B O 1
ATOM 7519 N N . ILE B 1 366 ? 12.32 -37.094 -30.141 1 98.44 366 ILE B N 1
ATOM 7520 C CA . ILE B 1 366 ? 11.719 -38.438 -30.016 1 98.44 366 ILE B CA 1
ATOM 7521 C C . ILE B 1 366 ? 10.195 -38.312 -30.062 1 98.44 366 ILE B C 1
ATOM 7523 O O . ILE B 1 366 ? 9.625 -37.406 -29.438 1 98.44 366 ILE B O 1
ATOM 7527 N N . THR B 1 367 ? 9.523 -39.188 -30.812 1 98.12 367 THR B N 1
ATOM 7528 C CA . THR B 1 367 ? 8.078 -39.031 -30.984 1 98.12 367 THR B CA 1
ATOM 7529 C C . THR B 1 367 ? 7.328 -40.188 -30.312 1 98.12 367 THR B C 1
ATOM 7531 O O . THR B 1 367 ? 7.914 -41.219 -30.016 1 98.12 367 THR B O 1
ATOM 7534 N N . TRP B 1 368 ? 6.176 -39.938 -29.922 1 97.69 368 TRP B N 1
ATOM 7535 C CA . TRP B 1 368 ? 5.195 -40.906 -29.422 1 97.69 368 TRP B CA 1
ATOM 7536 C C . TRP B 1 368 ? 3.805 -40.594 -29.953 1 97.69 368 TRP B C 1
ATOM 7538 O O . TRP B 1 368 ? 3.562 -39.5 -30.484 1 97.69 368 TRP B O 1
ATOM 7548 N N . THR B 1 369 ? 2.881 -41.531 -29.969 1 97.56 369 THR B N 1
ATOM 7549 C CA . THR B 1 369 ? 1.538 -41.344 -30.516 1 97.56 369 THR B CA 1
ATOM 7550 C C . THR B 1 369 ? 0.538 -41.062 -29.391 1 97.56 369 THR B C 1
ATOM 7552 O O . THR B 1 369 ? 0.319 -41.906 -28.516 1 97.56 369 THR B O 1
ATOM 7555 N N . ARG B 1 370 ? -0.059 -39.906 -29.406 1 97.56 370 ARG B N 1
ATOM 7556 C CA . ARG B 1 370 ? -1.134 -39.562 -28.484 1 97.56 370 ARG B CA 1
ATOM 7557 C C . ARG B 1 370 ? -2.449 -40.219 -28.906 1 97.56 370 ARG B C 1
ATOM 7559 O O . ARG B 1 370 ? -2.898 -40.031 -30.047 1 97.56 370 ARG B O 1
ATOM 7566 N N . THR B 1 371 ? -3.098 -40.938 -28 1 98.19 371 THR B N 1
ATOM 7567 C CA . THR B 1 371 ? -4.324 -41.656 -28.328 1 98.19 371 THR B CA 1
ATOM 7568 C C . THR B 1 371 ? -5.52 -41.031 -27.609 1 98.19 371 THR B C 1
ATOM 7570 O O . THR B 1 371 ? -6.656 -41.469 -27.812 1 98.19 371 THR B O 1
ATOM 7573 N N . ILE B 1 372 ? -5.301 -40.094 -26.734 1 97.94 372 ILE B N 1
ATOM 7574 C CA . ILE B 1 372 ? -6.371 -39.438 -25.984 1 97.94 372 ILE B CA 1
ATOM 7575 C C . ILE B 1 372 ? -6.453 -37.969 -26.375 1 97.94 372 ILE B C 1
ATOM 7577 O O . ILE B 1 372 ? -5.426 -37.312 -26.547 1 97.94 372 ILE B O 1
ATOM 7581 N N . ASP B 1 373 ? -7.672 -37.438 -26.453 1 96.69 373 ASP B N 1
ATOM 7582 C CA . ASP B 1 373 ? -7.918 -36.031 -26.797 1 96.69 373 ASP B CA 1
ATOM 7583 C C . ASP B 1 373 ? -7.352 -35.094 -25.734 1 96.69 373 ASP B C 1
ATOM 7585 O O . ASP B 1 373 ? -7.707 -35.219 -24.547 1 96.69 373 ASP B O 1
ATOM 7589 N N . ASP B 1 374 ? -6.508 -34.188 -26.141 1 95.75 374 ASP B N 1
ATOM 7590 C CA . ASP B 1 374 ? -5.828 -33.344 -25.172 1 95.75 374 ASP B CA 1
ATOM 7591 C C . ASP B 1 374 ? -6.605 -32.031 -24.922 1 95.75 374 ASP B C 1
ATOM 7593 O O . ASP B 1 374 ? -6.086 -31.109 -24.312 1 95.75 374 ASP B O 1
ATOM 7597 N N . THR B 1 375 ? -7.867 -31.906 -25.406 1 95.38 375 THR B N 1
ATOM 7598 C CA . THR B 1 375 ? -8.688 -30.734 -25.188 1 95.38 375 THR B CA 1
ATOM 7599 C C . THR B 1 375 ? -9.711 -30.984 -24.078 1 95.38 375 THR B C 1
ATOM 7601 O O . THR B 1 375 ? -10.492 -30.094 -23.734 1 95.38 375 THR B O 1
ATOM 7604 N N . LEU B 1 376 ? -9.703 -32.156 -23.516 1 96.12 376 LEU B N 1
ATOM 7605 C CA . LEU B 1 376 ? -10.641 -32.5 -22.438 1 96.12 376 LEU B CA 1
ATOM 7606 C C . LEU B 1 376 ? -10.148 -31.953 -21.109 1 96.12 376 LEU B C 1
ATOM 7608 O O . LEU B 1 376 ? -8.969 -32.094 -20.766 1 96.12 376 LEU B O 1
ATOM 7612 N N . GLY B 1 377 ? -11.07 -31.359 -20.344 1 95.88 377 GLY B N 1
ATOM 7613 C CA . GLY B 1 377 ? -10.789 -30.938 -18.984 1 95.88 377 GLY B CA 1
ATOM 7614 C C . GLY B 1 377 ? -10.008 -29.641 -18.906 1 95.88 377 GLY B C 1
ATOM 7615 O O . GLY B 1 377 ? -9.32 -29.375 -17.922 1 95.88 377 GLY B O 1
ATOM 7616 N N . LEU B 1 378 ? -10.07 -28.828 -20 1 94.69 378 LEU B N 1
ATOM 7617 C CA . LEU B 1 378 ? -9.289 -27.594 -20.062 1 94.69 378 LEU B CA 1
ATOM 7618 C C . LEU B 1 378 ? -10.109 -26.406 -19.562 1 94.69 378 LEU B C 1
ATOM 7620 O O . LEU B 1 378 ? -11.344 -26.469 -19.516 1 94.69 378 LEU B O 1
ATOM 7624 N N . SER B 1 379 ? -9.414 -25.438 -19.094 1 90.62 379 SER B N 1
ATOM 7625 C CA . SER B 1 379 ? -10.062 -24.156 -18.781 1 90.62 379 SER B CA 1
ATOM 7626 C C . SER B 1 379 ? -10.414 -23.406 -20.062 1 90.62 379 SER B C 1
ATOM 7628 O O . SER B 1 379 ? -9.898 -23.703 -21.141 1 90.62 379 SER B O 1
ATOM 7630 N N . ILE B 1 380 ? -11.234 -22.406 -19.922 1 86.12 380 ILE B N 1
ATOM 7631 C CA . ILE B 1 380 ? -11.633 -21.578 -21.047 1 86.12 380 ILE B CA 1
ATOM 7632 C C . ILE B 1 380 ? -10.422 -20.828 -21.578 1 86.12 380 ILE B C 1
ATOM 7634 O O . ILE B 1 380 ? -10.242 -20.719 -22.797 1 86.12 380 ILE B O 1
ATOM 7638 N N . ASP B 1 381 ? -9.602 -20.375 -20.734 1 86.25 381 ASP B N 1
ATOM 7639 C CA . ASP B 1 381 ? -8.414 -19.625 -21.141 1 86.25 381 ASP B CA 1
ATOM 7640 C C . ASP B 1 381 ? -7.441 -20.5 -21.922 1 86.25 381 ASP B C 1
ATOM 7642 O O . ASP B 1 381 ? -6.867 -20.047 -22.922 1 86.25 381 ASP B O 1
ATOM 7646 N N . GLU B 1 382 ? -7.23 -21.672 -21.406 1 91 382 GLU B N 1
ATOM 7647 C CA . GLU B 1 382 ? -6.344 -22.594 -22.109 1 91 382 GLU B CA 1
ATOM 7648 C C . GLU B 1 382 ? -6.879 -22.922 -23.5 1 91 382 GLU B C 1
ATOM 7650 O O . GLU B 1 382 ? -6.113 -23.016 -24.469 1 91 382 GLU B O 1
ATOM 7655 N N . MET B 1 383 ? -8.18 -23.094 -23.609 1 91.06 383 MET B N 1
ATOM 7656 C CA . MET B 1 383 ? -8.805 -23.391 -24.906 1 91.06 383 MET B CA 1
ATOM 7657 C C . MET B 1 383 ? -8.648 -22.234 -25.875 1 91.06 383 MET B C 1
ATOM 7659 O O . MET B 1 383 ? -8.43 -22.438 -27.062 1 91.06 383 MET B O 1
ATOM 7663 N N . ARG B 1 384 ? -8.703 -21.031 -25.359 1 88.19 384 ARG B N 1
ATOM 7664 C CA . ARG B 1 384 ? -8.602 -19.844 -26.188 1 88.19 384 ARG B CA 1
ATOM 7665 C C . ARG B 1 384 ? -7.203 -19.688 -26.766 1 88.19 384 ARG B C 1
ATOM 7667 O O . ARG B 1 384 ? -7.031 -19.125 -27.844 1 88.19 384 ARG B O 1
ATOM 7674 N N . ARG B 1 385 ? -6.242 -20.172 -26.094 1 91.5 385 ARG B N 1
ATOM 7675 C CA . ARG B 1 385 ? -4.859 -20.031 -26.547 1 91.5 385 ARG B CA 1
ATOM 7676 C C . ARG B 1 385 ? -4.52 -21.062 -27.625 1 91.5 385 ARG B C 1
ATOM 7678 O O . ARG B 1 385 ? -3.475 -20.969 -28.266 1 91.5 385 ARG B O 1
ATOM 7685 N N . ARG B 1 386 ? -5.426 -22.047 -27.719 1 92.44 386 ARG B N 1
ATOM 7686 C CA . ARG B 1 386 ? -5.223 -23.047 -28.766 1 92.44 386 ARG B CA 1
ATOM 7687 C C . ARG B 1 386 ? -5.812 -22.578 -30.094 1 92.44 386 ARG B C 1
ATOM 7689 O O . ARG B 1 386 ? -7.012 -22.297 -30.188 1 92.44 386 ARG B O 1
ATOM 7696 N N . HIS B 1 387 ? -4.914 -22.391 -31.094 1 87.94 387 HIS B N 1
ATOM 7697 C CA . HIS B 1 387 ? -5.34 -21.844 -32.375 1 87.94 387 HIS B CA 1
ATOM 7698 C C . HIS B 1 387 ? -5.66 -22.953 -33.375 1 87.94 387 HIS B C 1
ATOM 7700 O O . HIS B 1 387 ? -4.984 -23.984 -33.406 1 87.94 387 HIS B O 1
ATOM 7706 N N . GLY B 1 388 ? -6.641 -22.688 -34.156 1 84.5 388 GLY B N 1
ATOM 7707 C CA . GLY B 1 388 ? -6.977 -23.578 -35.25 1 84.5 388 GLY B CA 1
ATOM 7708 C C . GLY B 1 388 ? -7.688 -24.844 -34.781 1 84.5 388 GLY B C 1
ATOM 7709 O O . GLY B 1 388 ? -8.086 -24.953 -33.625 1 84.5 388 GLY B O 1
ATOM 7710 N N . GLU B 1 389 ? -7.93 -25.75 -35.688 1 86.62 389 GLU B N 1
ATOM 7711 C CA . GLU B 1 389 ? -8.562 -27.031 -35.375 1 86.62 389 GLU B CA 1
ATOM 7712 C C . GLU B 1 389 ? -7.594 -27.984 -34.688 1 86.62 389 GLU B C 1
ATOM 7714 O O . GLU B 1 389 ? -6.457 -28.156 -35.125 1 86.62 389 GLU B O 1
ATOM 7719 N N . GLN B 1 390 ? -7.969 -28.438 -33.562 1 87.69 390 GLN B N 1
ATOM 7720 C CA . GLN B 1 390 ? -7.133 -29.359 -32.781 1 87.69 390 GLN B CA 1
ATOM 7721 C C . GLN B 1 390 ? -7.211 -30.781 -33.375 1 87.69 390 GLN B C 1
ATOM 7723 O O . GLN B 1 390 ? -8.305 -31.312 -33.562 1 87.69 390 GLN B O 1
ATOM 7728 N N . PRO B 1 391 ? -6.117 -31.344 -33.625 1 90.69 391 PRO B N 1
ATOM 7729 C CA . PRO B 1 391 ? -6.125 -32.688 -34.219 1 90.69 391 PRO B CA 1
ATOM 7730 C C . PRO B 1 391 ? -6.723 -33.75 -33.281 1 90.69 391 PRO B C 1
ATOM 7732 O O . PRO B 1 391 ? -6.457 -33.75 -32.094 1 90.69 391 PRO B O 1
ATOM 7735 N N . LYS B 1 392 ? -7.473 -34.625 -33.906 1 92.25 392 LYS B N 1
ATOM 7736 C CA . LYS B 1 392 ? -8.047 -35.75 -33.156 1 92.25 392 LYS B CA 1
ATOM 7737 C C . LYS B 1 392 ? -7.07 -36.906 -33.094 1 92.25 392 LYS B C 1
ATOM 7739 O O . LYS B 1 392 ? -6.359 -37.188 -34.062 1 92.25 392 LYS B O 1
ATOM 7744 N N . PRO B 1 393 ? -7.008 -37.562 -31.984 1 94.62 393 PRO B N 1
ATOM 7745 C CA . PRO B 1 393 ? -6.102 -38.719 -31.875 1 94.62 393 PRO B CA 1
ATOM 7746 C C . PRO B 1 393 ? -6.418 -39.812 -32.875 1 94.62 393 PRO B C 1
ATOM 7748 O O . PRO B 1 393 ? -7.57 -39.969 -33.281 1 94.62 393 PRO B O 1
ATOM 7751 N N . PRO B 1 394 ? -5.523 -40.656 -33.344 1 96.5 394 PRO B N 1
ATOM 7752 C CA . PRO B 1 394 ? -4.121 -40.656 -32.906 1 96.5 394 PRO B CA 1
ATOM 7753 C C . PRO B 1 394 ? -3.307 -39.531 -33.562 1 96.5 394 PRO B C 1
ATOM 7755 O O . PRO B 1 394 ? -3.525 -39.219 -34.719 1 96.5 394 PRO B O 1
ATOM 7758 N N . VAL B 1 395 ? -2.414 -38.938 -32.781 1 96.81 395 VAL B N 1
ATOM 7759 C CA . VAL B 1 395 ? -1.579 -37.812 -33.219 1 96.81 395 VAL B CA 1
ATOM 7760 C C . VAL B 1 395 ? -0.129 -38.062 -32.812 1 96.81 395 VAL B C 1
ATOM 7762 O O . VAL B 1 395 ? 0.144 -38.438 -31.672 1 96.81 395 VAL B O 1
ATOM 7765 N N . GLN B 1 396 ? 0.845 -37.906 -33.719 1 97.19 396 GLN B N 1
ATOM 7766 C CA . GLN B 1 396 ? 2.262 -38 -33.375 1 97.19 396 GLN B CA 1
ATOM 7767 C C . GLN B 1 396 ? 2.727 -36.719 -32.656 1 97.19 396 GLN B C 1
ATOM 7769 O O . GLN B 1 396 ? 2.504 -35.594 -33.156 1 97.19 396 GLN B O 1
ATOM 7774 N N . GLU B 1 397 ? 3.297 -36.938 -31.516 1 97 397 GLU B N 1
ATOM 7775 C CA . GLU B 1 397 ? 3.787 -35.812 -30.719 1 97 397 GLU B CA 1
ATOM 7776 C C . GLU B 1 397 ? 5.258 -36 -30.359 1 97 397 GLU B C 1
ATOM 7778 O O . GLU B 1 397 ? 5.77 -37.125 -30.359 1 97 397 GLU B O 1
ATOM 7783 N N . LYS B 1 398 ? 5.898 -34.906 -30.094 1 98.06 398 LYS B N 1
ATOM 7784 C CA . LYS B 1 398 ? 7.273 -34.938 -29.609 1 98.06 398 LYS B CA 1
ATOM 7785 C C . LYS B 1 398 ? 7.309 -35.062 -28.078 1 98.06 398 LYS B C 1
ATOM 7787 O O . LYS B 1 398 ? 6.359 -34.688 -27.406 1 98.06 398 LYS B O 1
ATOM 7792 N N . VAL B 1 399 ? 8.367 -35.656 -27.578 1 98.38 399 VAL B N 1
ATOM 7793 C CA . VAL B 1 399 ? 8.461 -35.906 -26.141 1 98.38 399 VAL B CA 1
ATOM 7794 C C . VAL B 1 399 ? 8.539 -34.562 -25.406 1 98.38 399 VAL B C 1
ATOM 7796 O O . VAL B 1 399 ? 8.047 -34.438 -24.281 1 98.38 399 VAL B O 1
ATOM 7799 N N . LEU B 1 400 ? 9.219 -33.594 -25.969 1 98.44 400 LEU B N 1
ATOM 7800 C CA . LEU B 1 400 ? 9.227 -32.188 -25.516 1 98.44 400 LEU B CA 1
ATOM 7801 C C . LEU B 1 400 ? 8.797 -31.25 -26.641 1 98.44 400 LEU B C 1
ATOM 7803 O O . LEU B 1 400 ? 9.164 -31.469 -27.797 1 98.44 400 LEU B O 1
ATOM 7807 N N . SER B 1 401 ? 8 -30.297 -26.312 1 97.31 401 SER B N 1
ATOM 7808 C CA . SER B 1 401 ? 7.523 -29.391 -27.359 1 97.31 401 SER B CA 1
ATOM 7809 C C . SER B 1 401 ? 7.281 -27.984 -26.812 1 97.31 401 SER B C 1
ATOM 7811 O O . SER B 1 401 ? 7.039 -27.812 -25.609 1 97.31 401 SER B O 1
ATOM 7813 N N . ASP B 1 402 ? 7.465 -27.047 -27.672 1 97.69 402 ASP B N 1
ATOM 7814 C CA . ASP B 1 402 ? 6.969 -25.688 -27.469 1 97.69 402 ASP B CA 1
ATOM 7815 C C . ASP B 1 402 ? 5.68 -25.469 -28.266 1 97.69 402 ASP B C 1
ATOM 7817 O O . ASP B 1 402 ? 5.719 -25.094 -29.438 1 97.69 402 ASP B O 1
ATOM 7821 N N . LYS B 1 403 ? 4.574 -25.641 -27.578 1 95.31 403 LYS B N 1
ATOM 7822 C CA . LYS B 1 403 ? 3.281 -25.547 -28.234 1 95.31 403 LYS B CA 1
ATOM 7823 C C . LYS B 1 403 ? 2.754 -24.125 -28.234 1 95.31 403 LYS B C 1
ATOM 7825 O O . LYS B 1 403 ? 3.168 -23.297 -27.406 1 95.31 403 LYS B O 1
ATOM 7830 N N . ASP B 1 404 ? 1.779 -23.828 -29.078 1 93 404 ASP B N 1
ATOM 7831 C CA . ASP B 1 404 ? 1.2 -22.484 -29.188 1 93 404 ASP B CA 1
ATOM 7832 C C . ASP B 1 404 ? 0.508 -22.078 -27.891 1 93 404 ASP B C 1
ATOM 7834 O O . ASP B 1 404 ? 0.621 -20.938 -27.453 1 93 404 ASP B O 1
ATOM 7838 N N . TRP B 1 405 ? -0.15 -23.031 -27.297 1 94.25 405 TRP B N 1
ATOM 7839 C CA . TRP B 1 405 ? -0.955 -22.703 -26.141 1 94.25 405 TRP B CA 1
ATOM 7840 C C . TRP B 1 405 ? -0.078 -22.547 -24.891 1 94.25 405 TRP B C 1
ATOM 7842 O O . TRP B 1 405 ? -0.561 -22.156 -23.828 1 94.25 405 TRP B O 1
ATOM 7852 N N . HIS B 1 406 ? 1.273 -22.844 -25.062 1 96.06 406 HIS B N 1
ATOM 7853 C CA . HIS B 1 406 ? 2.223 -22.578 -23.984 1 96.06 406 HIS B CA 1
ATOM 7854 C C . HIS B 1 406 ? 2.477 -21.078 -23.828 1 96.06 406 HIS B C 1
ATOM 7856 O O . HIS B 1 406 ? 2.996 -20.641 -22.797 1 96.06 406 HIS B O 1
ATOM 7862 N N . ILE B 1 407 ? 2.145 -20.328 -24.875 1 96 407 ILE B N 1
ATOM 7863 C CA . ILE B 1 407 ? 2.361 -18.891 -24.859 1 96 407 ILE B CA 1
ATOM 7864 C C . ILE B 1 407 ? 1.187 -18.188 -24.188 1 96 407 ILE B C 1
ATOM 7866 O O . ILE B 1 407 ? 0.033 -18.375 -24.578 1 96 407 ILE B O 1
ATOM 7870 N N . ILE B 1 408 ? 1.438 -17.469 -23.172 1 93.75 408 ILE B N 1
ATOM 7871 C CA . ILE B 1 408 ? 0.433 -16.672 -22.469 1 93.75 408 ILE B CA 1
ATOM 7872 C C . ILE B 1 408 ? 0.583 -15.203 -22.859 1 93.75 408 ILE B C 1
ATOM 7874 O O . ILE B 1 408 ? 1.581 -14.562 -22.516 1 93.75 408 ILE B O 1
ATOM 7878 N N . PRO B 1 409 ? -0.375 -14.672 -23.547 1 92 409 PRO B N 1
ATOM 7879 C CA . PRO B 1 409 ? -0.282 -13.273 -23.984 1 92 409 PRO B CA 1
ATOM 7880 C C . PRO B 1 409 ? -0.601 -12.281 -22.875 1 92 409 PRO B C 1
ATOM 7882 O O . PRO B 1 409 ? -1.155 -12.664 -21.844 1 92 409 PRO B O 1
ATOM 7885 N N . HIS B 1 410 ? -0.181 -11.039 -23.078 1 89.06 410 HIS B N 1
ATOM 7886 C CA . HIS B 1 410 ? -0.596 -9.977 -22.172 1 89.06 410 HIS B CA 1
ATOM 7887 C C . HIS B 1 410 ? -2.1 -9.742 -22.25 1 89.06 410 HIS B C 1
ATOM 7889 O O . HIS B 1 410 ? -2.654 -9.609 -23.344 1 89.06 410 HIS B O 1
ATOM 7895 N N . GLU B 1 411 ? -2.799 -9.758 -21.156 1 77.31 411 GLU B N 1
ATOM 7896 C CA . GLU B 1 411 ? -4.234 -9.492 -21.156 1 77.31 411 GLU B CA 1
ATOM 7897 C C . GLU B 1 411 ? -4.527 -8.031 -21.453 1 77.31 411 GLU B C 1
ATOM 7899 O O . GLU B 1 411 ? -5.504 -7.711 -22.141 1 77.31 411 GLU B O 1
ATOM 7904 N N . VAL B 1 412 ? -3.75 -7.199 -20.844 1 74.81 412 VAL B N 1
ATOM 7905 C CA . VAL B 1 412 ? -3.857 -5.762 -21.062 1 74.81 412 VAL B CA 1
ATOM 7906 C C . VAL B 1 412 ? -2.572 -5.238 -21.703 1 74.81 412 VAL B C 1
ATOM 7908 O O . VAL B 1 412 ? -1.474 -5.516 -21.203 1 74.81 412 VAL B O 1
ATOM 7911 N N . ALA B 1 413 ? -2.758 -4.52 -22.797 1 78.44 413 ALA B N 1
ATOM 7912 C CA . ALA B 1 413 ? -1.594 -3.998 -23.516 1 78.44 413 ALA B CA 1
ATOM 7913 C C . ALA B 1 413 ? -0.869 -2.943 -22.672 1 78.44 413 ALA B C 1
ATOM 7915 O O . ALA B 1 413 ? -1.502 -2.174 -21.953 1 78.44 413 ALA B O 1
ATOM 7916 N N . PHE B 1 414 ? 0.469 -3.047 -22.734 1 82.31 414 PHE B N 1
ATOM 7917 C CA . PHE B 1 414 ? 1.269 -2.025 -22.078 1 82.31 414 PHE B CA 1
ATOM 7918 C C . PHE B 1 414 ? 1.079 -0.669 -22.75 1 82.31 414 PHE B C 1
ATOM 7920 O O . PHE B 1 414 ? 0.961 -0.589 -23.969 1 82.31 414 PHE B O 1
ATOM 7927 N N . ASP B 1 415 ? 0.992 0.347 -21.969 1 83.81 415 ASP B N 1
ATOM 7928 C CA . ASP B 1 415 ? 1.021 1.709 -22.484 1 83.81 415 ASP B CA 1
ATOM 7929 C C . ASP B 1 415 ? 2.451 2.148 -22.797 1 83.81 415 ASP B C 1
ATOM 7931 O O . ASP B 1 415 ? 3.084 2.832 -21.984 1 83.81 415 ASP B O 1
ATOM 7935 N N . LEU B 1 416 ? 2.92 1.885 -23.953 1 88.94 416 LEU B N 1
ATOM 7936 C CA . LEU B 1 416 ? 4.301 2.162 -24.344 1 88.94 416 LEU B CA 1
ATOM 7937 C C . LEU B 1 416 ? 4.555 3.664 -24.406 1 88.94 416 LEU B C 1
ATOM 7939 O O . LEU B 1 416 ? 5.691 4.113 -24.25 1 88.94 416 LEU B O 1
ATOM 7943 N N . SER B 1 417 ? 3.477 4.391 -24.625 1 90.69 417 SER B N 1
ATOM 7944 C CA . SER B 1 417 ? 3.637 5.84 -24.625 1 90.69 417 SER B CA 1
ATOM 7945 C C . SER B 1 417 ? 4.035 6.352 -23.234 1 90.69 417 SER B C 1
ATOM 7947 O O . SER B 1 417 ? 4.836 7.281 -23.125 1 90.69 417 SER B O 1
ATOM 7949 N N . GLN B 1 418 ? 3.494 5.746 -22.328 1 90.69 418 GLN B N 1
ATOM 7950 C CA . GLN B 1 418 ? 3.867 6.109 -20.953 1 90.69 418 GLN B CA 1
ATOM 7951 C C . GLN B 1 418 ? 5.312 5.719 -20.656 1 90.69 418 GLN B C 1
ATOM 7953 O O . GLN B 1 418 ? 6.031 6.449 -19.984 1 90.69 418 GLN B O 1
ATOM 7958 N N . TYR B 1 419 ? 5.762 4.582 -21.172 1 92.56 419 TYR B N 1
ATOM 7959 C CA . TYR B 1 419 ? 7.145 4.152 -21.016 1 92.56 419 TYR B CA 1
ATOM 7960 C C . TYR B 1 419 ? 8.102 5.148 -21.641 1 92.56 419 TYR B C 1
ATOM 7962 O O . TYR B 1 419 ? 9.109 5.527 -21.031 1 92.56 419 TYR B O 1
ATOM 7970 N N . ASP B 1 420 ? 7.703 5.602 -22.766 1 93.94 420 ASP B N 1
ATOM 7971 C CA . ASP B 1 420 ? 8.539 6.566 -23.469 1 93.94 420 ASP B CA 1
ATOM 7972 C C . ASP B 1 420 ? 8.586 7.902 -22.734 1 93.94 420 ASP B C 1
ATOM 7974 O O . ASP B 1 420 ? 9.648 8.516 -22.625 1 93.94 420 ASP B O 1
ATOM 7978 N N . ALA B 1 421 ? 7.473 8.289 -22.281 1 94.19 421 ALA B N 1
ATOM 7979 C CA . ALA B 1 421 ? 7.387 9.562 -21.562 1 94.19 421 ALA B CA 1
ATOM 7980 C C . ALA B 1 421 ? 8.258 9.539 -20.312 1 94.19 421 ALA B C 1
ATOM 7982 O O . ALA B 1 421 ? 8.836 10.562 -19.922 1 94.19 421 ALA B O 1
ATOM 7983 N N . GLU B 1 422 ? 8.398 8.391 -19.734 1 94.19 422 GLU B N 1
ATOM 7984 C CA . GLU B 1 422 ? 9.172 8.258 -18.5 1 94.19 422 GLU B CA 1
ATOM 7985 C C . GLU B 1 422 ? 10.641 7.949 -18.797 1 94.19 422 GLU B C 1
ATOM 7987 O O . GLU B 1 422 ? 11.484 7.984 -17.891 1 94.19 422 GLU B O 1
ATOM 7992 N N . GLY B 1 423 ? 10.93 7.66 -20.016 1 95 423 GLY B N 1
ATOM 7993 C CA . GLY B 1 423 ? 12.297 7.359 -20.406 1 95 423 GLY B CA 1
ATOM 7994 C C . GLY B 1 423 ? 12.719 5.941 -20.078 1 95 423 GLY B C 1
ATOM 7995 O O . GLY B 1 423 ? 13.906 5.676 -19.875 1 95 423 GLY B O 1
ATOM 7996 N N . PHE B 1 424 ? 11.773 5.055 -19.953 1 96.12 424 PHE B N 1
ATOM 7997 C CA . PHE B 1 424 ? 12.109 3.662 -19.688 1 96.12 424 PHE B CA 1
ATOM 7998 C C . PHE B 1 424 ? 12.75 3.008 -20.906 1 96.12 424 PHE B C 1
ATOM 8000 O O . PHE B 1 424 ? 12.156 2.994 -21.984 1 96.12 424 PHE B O 1
ATOM 8007 N N . THR B 1 425 ? 13.867 2.455 -20.719 1 95.44 425 THR B N 1
ATOM 8008 C CA . THR B 1 425 ? 14.531 1.729 -21.797 1 95.44 425 THR B CA 1
ATOM 8009 C C . THR B 1 425 ? 14.203 0.241 -21.734 1 95.44 425 THR B C 1
ATOM 8011 O O . THR B 1 425 ? 14.289 -0.465 -22.734 1 95.44 425 THR B O 1
ATOM 8014 N N . MET B 1 426 ? 13.891 -0.203 -20.531 1 93.5 426 MET B N 1
ATOM 8015 C CA . MET B 1 426 ? 13.414 -1.574 -20.375 1 93.5 426 MET B CA 1
ATOM 8016 C C . MET B 1 426 ? 12.031 -1.737 -21 1 93.5 426 MET B C 1
ATOM 8018 O O . MET B 1 426 ? 11.094 -1.034 -20.625 1 93.5 426 MET B O 1
ATOM 8022 N N . ARG B 1 427 ? 11.883 -2.668 -21.953 1 92.69 427 ARG B N 1
ATOM 8023 C CA . ARG B 1 427 ? 10.625 -2.852 -22.656 1 92.69 427 ARG B CA 1
ATOM 8024 C C . ARG B 1 427 ? 10 -4.199 -22.328 1 92.69 427 ARG B C 1
ATOM 8026 O O . ARG B 1 427 ? 10.703 -5.164 -22.031 1 92.69 427 ARG B O 1
ATOM 8033 N N . PRO B 1 428 ? 8.695 -4.25 -22.406 1 93.12 428 PRO B N 1
ATOM 8034 C CA . PRO B 1 428 ? 8.023 -5.527 -22.172 1 93.12 428 PRO B CA 1
ATOM 8035 C C . PRO B 1 428 ? 8.297 -6.559 -23.266 1 93.12 428 PRO B C 1
ATOM 8037 O O . PRO B 1 428 ? 8.547 -6.191 -24.406 1 93.12 428 PRO B O 1
ATOM 8040 N N . CYS B 1 429 ? 8.328 -7.805 -22.812 1 94.38 429 CYS B N 1
ATOM 8041 C CA . CYS B 1 429 ? 8.422 -8.891 -23.781 1 94.38 429 CYS B CA 1
ATOM 8042 C C . CYS B 1 429 ? 7.152 -8.992 -24.625 1 94.38 429 CYS B C 1
ATOM 8044 O O . CYS B 1 429 ? 6.129 -8.398 -24.281 1 94.38 429 CYS B O 1
ATOM 8046 N N . ALA B 1 430 ? 7.207 -9.656 -25.766 1 93.12 430 ALA B N 1
ATOM 8047 C CA . ALA B 1 430 ? 6.062 -9.812 -26.672 1 93.12 430 ALA B CA 1
ATOM 8048 C C . ALA B 1 430 ? 4.922 -10.562 -25.984 1 93.12 430 ALA B C 1
ATOM 8050 O O . ALA B 1 430 ? 3.75 -10.25 -26.203 1 93.12 430 ALA B O 1
ATOM 8051 N N . GLN B 1 431 ? 5.273 -11.555 -25.188 1 95.06 431 GLN B N 1
ATOM 8052 C CA . GLN B 1 431 ? 4.285 -12.336 -24.453 1 95.06 431 GLN B CA 1
ATOM 8053 C C . GLN B 1 431 ? 4.469 -12.164 -22.953 1 95.06 431 GLN B C 1
ATOM 8055 O O . GLN B 1 431 ? 5.543 -11.766 -22.484 1 95.06 431 GLN B O 1
ATOM 8060 N N . LYS B 1 432 ? 3.432 -12.383 -22.188 1 93.44 432 LYS B N 1
ATOM 8061 C CA . LYS B 1 432 ? 3.49 -12.289 -20.734 1 93.44 432 LYS B CA 1
ATOM 8062 C C . LYS B 1 432 ? 4.34 -13.406 -20.141 1 93.44 432 LYS B C 1
ATOM 8064 O O . LYS B 1 432 ? 5.207 -13.164 -19.297 1 93.44 432 LYS B O 1
ATOM 8069 N N . TYR B 1 433 ? 4.074 -14.656 -20.562 1 95.19 433 TYR B N 1
ATOM 8070 C CA . TYR B 1 433 ? 4.852 -15.82 -20.156 1 95.19 433 TYR B CA 1
ATOM 8071 C C . TYR B 1 433 ? 4.992 -16.812 -21.297 1 95.19 433 TYR B C 1
ATOM 8073 O O . TYR B 1 433 ? 4.238 -16.75 -22.281 1 95.19 433 TYR B O 1
ATOM 8081 N N . ASN B 1 434 ? 5.992 -17.594 -21.281 1 97.19 434 ASN B N 1
ATOM 8082 C CA . ASN B 1 434 ? 6.223 -18.688 -22.219 1 97.19 434 ASN B CA 1
ATOM 8083 C C . ASN B 1 434 ? 6.531 -19.984 -21.484 1 97.19 434 ASN B C 1
ATOM 8085 O O . ASN B 1 434 ? 7.621 -20.156 -20.938 1 97.19 434 ASN B O 1
ATOM 8089 N N . LEU B 1 435 ? 5.602 -20.906 -21.562 1 96.88 435 LEU B N 1
ATOM 8090 C CA . LEU B 1 435 ? 5.719 -22.172 -20.828 1 96.88 435 LEU B CA 1
ATOM 8091 C C . LEU B 1 435 ? 6.27 -23.266 -21.734 1 96.88 435 LEU B C 1
ATOM 8093 O O . LEU B 1 435 ? 6.199 -24.453 -21.391 1 96.88 435 LEU B O 1
ATOM 8097 N N . GLY B 1 436 ? 6.77 -22.875 -22.891 1 98 436 GLY B N 1
ATOM 8098 C CA . GLY B 1 436 ? 7.371 -23.891 -23.75 1 98 436 GLY B CA 1
ATOM 8099 C C . GLY B 1 436 ? 8.383 -24.75 -23.031 1 98 436 GLY B C 1
ATOM 8100 O O . GLY B 1 436 ? 9.195 -24.25 -22.234 1 98 436 GLY B O 1
ATOM 8101 N N . GLU B 1 437 ? 8.328 -26.031 -23.297 1 98.31 437 GLU B N 1
ATOM 8102 C CA . GLU B 1 437 ? 9.18 -26.969 -22.562 1 98.31 437 GLU B CA 1
ATOM 8103 C C . GLU B 1 437 ? 10.641 -26.828 -22.984 1 98.31 437 GLU B C 1
ATOM 8105 O O . GLU B 1 437 ? 11.523 -26.734 -22.141 1 98.31 437 GLU B O 1
ATOM 8110 N N . ILE B 1 438 ? 10.914 -26.828 -24.281 1 98.31 438 ILE B N 1
ATOM 8111 C CA . ILE B 1 438 ? 12.273 -26.688 -24.797 1 98.31 438 ILE B CA 1
ATOM 8112 C C . ILE B 1 438 ? 12.82 -25.312 -24.438 1 98.31 438 ILE B C 1
ATOM 8114 O O . ILE B 1 438 ? 13.969 -25.188 -24 1 98.31 438 ILE B O 1
ATOM 8118 N N . TYR B 1 439 ? 11.953 -24.328 -24.594 1 97.88 439 TYR B N 1
ATOM 8119 C CA . TYR B 1 439 ? 12.312 -22.953 -24.281 1 97.88 439 TYR B CA 1
ATOM 8120 C C . TYR B 1 439 ? 12.797 -22.828 -22.828 1 97.88 439 TYR B C 1
ATOM 8122 O O . TYR B 1 439 ? 13.852 -22.266 -22.578 1 97.88 439 TYR B O 1
ATOM 8130 N N . ASN B 1 440 ? 12.078 -23.375 -21.875 1 97.88 440 ASN B N 1
ATOM 8131 C CA . ASN B 1 440 ? 12.406 -23.281 -20.453 1 97.88 440 ASN B CA 1
ATOM 8132 C C . ASN B 1 440 ? 13.625 -24.125 -20.109 1 97.88 440 ASN B C 1
ATOM 8134 O O . ASN B 1 440 ? 14.5 -23.688 -19.359 1 97.88 440 ASN B O 1
ATOM 8138 N N . LEU B 1 441 ? 13.68 -25.297 -20.656 1 97.88 441 LEU B N 1
ATOM 8139 C CA . LEU B 1 441 ? 14.781 -26.203 -20.344 1 97.88 441 LEU B CA 1
ATOM 8140 C C . LEU B 1 441 ? 16.094 -25.688 -20.938 1 97.88 441 LEU B C 1
ATOM 8142 O O . LEU B 1 441 ? 17.172 -26.141 -20.562 1 97.88 441 LEU B O 1
ATOM 8146 N N . SER B 1 442 ? 16.062 -24.75 -21.906 1 97.06 442 SER B N 1
ATOM 8147 C CA . SER B 1 442 ? 17.25 -24.234 -22.594 1 97.06 442 SER B CA 1
ATOM 8148 C C . SER B 1 442 ? 17.812 -23.016 -21.859 1 97.06 442 SER B C 1
ATOM 8150 O O . SER B 1 442 ? 18.781 -22.406 -22.312 1 97.06 442 SER B O 1
ATOM 8152 N N . ILE B 1 443 ? 17.234 -22.672 -20.797 1 95.62 443 ILE B N 1
ATOM 8153 C CA . ILE B 1 443 ? 17.688 -21.516 -20.031 1 95.62 443 ILE B CA 1
ATOM 8154 C C . ILE B 1 443 ? 19.156 -21.719 -19.641 1 95.62 443 ILE B C 1
ATOM 8156 O O . ILE B 1 443 ? 19.531 -22.75 -19.094 1 95.62 443 ILE B O 1
ATOM 8160 N N . GLY B 1 444 ? 19.969 -20.75 -19.906 1 92.44 444 GLY B N 1
ATOM 8161 C CA . GLY B 1 444 ? 21.406 -20.859 -19.719 1 92.44 444 GLY B CA 1
ATOM 8162 C C . GLY B 1 444 ? 21.844 -20.703 -18.281 1 92.44 444 GLY B C 1
ATOM 8163 O O . GLY B 1 444 ? 22.781 -21.359 -17.828 1 92.44 444 GLY B O 1
ATOM 8164 N N . ARG B 1 445 ? 21.203 -19.797 -17.594 1 91.12 445 ARG B N 1
ATOM 8165 C CA . ARG B 1 445 ? 21.547 -19.5 -16.203 1 91.12 445 ARG B CA 1
ATOM 8166 C C . ARG B 1 445 ? 20.297 -19.359 -15.344 1 91.12 445 ARG B C 1
ATOM 8168 O O . ARG B 1 445 ? 19.406 -18.578 -15.672 1 91.12 445 ARG B O 1
ATOM 8175 N N . GLY B 1 446 ? 20.328 -20.141 -14.25 1 91.12 446 GLY B N 1
ATOM 8176 C CA . GLY B 1 446 ? 19.188 -20.094 -13.344 1 91.12 446 GLY B CA 1
ATOM 8177 C C . GLY B 1 446 ? 17.953 -20.781 -13.898 1 91.12 446 GLY B C 1
ATOM 8178 O O . GLY B 1 446 ? 18.062 -21.812 -14.562 1 91.12 446 GLY B O 1
ATOM 8179 N N . THR B 1 447 ? 16.766 -20.234 -13.516 1 94.38 447 THR B N 1
ATOM 8180 C CA . THR B 1 447 ? 15.523 -20.922 -13.883 1 94.38 447 THR B CA 1
ATOM 8181 C C . THR B 1 447 ? 14.555 -19.953 -14.555 1 94.38 447 THR B C 1
ATOM 8183 O O . THR B 1 447 ? 13.508 -20.375 -15.062 1 94.38 447 THR B O 1
ATOM 8186 N N . LEU B 1 448 ? 14.883 -18.688 -14.625 1 94.56 448 LEU B N 1
ATOM 8187 C CA . LEU B 1 448 ? 13.938 -17.672 -15.07 1 94.56 448 LEU B CA 1
ATOM 8188 C C . LEU B 1 448 ? 14.039 -17.453 -16.578 1 94.56 448 LEU B C 1
ATOM 8190 O O . LEU B 1 448 ? 15.141 -17.344 -17.125 1 94.56 448 LEU B O 1
ATOM 8194 N N . THR B 1 449 ? 12.922 -17.438 -17.281 1 96.38 449 THR B N 1
ATOM 8195 C CA . THR B 1 449 ? 12.859 -17.047 -18.688 1 96.38 449 THR B CA 1
ATOM 8196 C C . THR B 1 449 ? 12.992 -15.531 -18.828 1 96.38 449 THR B C 1
ATOM 8198 O O . THR B 1 449 ? 13.062 -14.812 -17.828 1 96.38 449 THR B O 1
ATOM 8201 N N . ALA B 1 450 ? 13.078 -15.102 -20.094 1 96 450 ALA B N 1
ATOM 8202 C CA . ALA B 1 450 ? 13.125 -13.664 -20.344 1 96 450 ALA B CA 1
ATOM 8203 C C . ALA B 1 450 ? 11.859 -12.984 -19.828 1 96 450 ALA B C 1
ATOM 8205 O O . ALA B 1 450 ? 11.93 -11.883 -19.266 1 96 450 ALA B O 1
ATOM 8206 N N . GLU B 1 451 ? 10.742 -13.633 -19.984 1 96.69 451 GLU B N 1
ATOM 8207 C CA . GLU B 1 451 ? 9.469 -13.102 -19.516 1 96.69 451 GLU B CA 1
ATOM 8208 C C . GLU B 1 451 ? 9.43 -13.039 -18 1 96.69 451 GLU B C 1
ATOM 8210 O O . GLU B 1 451 ? 8.969 -12.055 -17.422 1 96.69 451 GLU B O 1
ATOM 8215 N N . ASP B 1 452 ? 9.922 -14.125 -17.391 1 95.5 452 ASP B N 1
ATOM 8216 C CA . ASP B 1 452 ? 10 -14.148 -15.922 1 95.5 452 ASP B CA 1
ATOM 8217 C C . ASP B 1 452 ? 10.859 -12.992 -15.406 1 95.5 452 ASP B C 1
ATOM 8219 O O . ASP B 1 452 ? 10.469 -12.305 -14.461 1 95.5 452 ASP B O 1
ATOM 8223 N N . ARG B 1 453 ? 11.992 -12.852 -15.984 1 95.06 453 ARG B N 1
ATOM 8224 C CA . ARG B 1 453 ? 12.93 -11.805 -15.578 1 95.06 453 ARG B CA 1
ATOM 8225 C C . ARG B 1 453 ? 12.312 -10.422 -15.758 1 95.06 453 ARG B C 1
ATOM 8227 O O . ARG B 1 453 ? 12.484 -9.547 -14.898 1 95.06 453 ARG B O 1
ATOM 8234 N N . PHE B 1 454 ? 11.719 -10.25 -16.859 1 95.38 454 PHE B N 1
ATOM 8235 C CA . PHE B 1 454 ? 11.055 -8.969 -17.094 1 95.38 454 PHE B CA 1
ATOM 8236 C C . PHE B 1 454 ? 10.016 -8.695 -16.016 1 95.38 454 PHE B C 1
ATOM 8238 O O . PHE B 1 454 ? 9.93 -7.57 -15.508 1 95.38 454 PHE B O 1
ATOM 8245 N N . LYS B 1 455 ? 9.227 -9.672 -15.703 1 93.56 455 LYS B N 1
ATOM 8246 C CA . LYS B 1 455 ? 8.172 -9.5 -14.703 1 93.56 455 LYS B CA 1
ATOM 8247 C C . LYS B 1 455 ? 8.758 -9.109 -13.352 1 93.56 455 LYS B C 1
ATOM 8249 O O . LYS B 1 455 ? 8.164 -8.305 -12.625 1 93.56 455 LYS B O 1
ATOM 8254 N N . ILE B 1 456 ? 9.859 -9.633 -12.984 1 93.06 456 ILE B N 1
ATOM 8255 C CA . ILE B 1 456 ? 10.531 -9.281 -11.734 1 93.06 456 ILE B CA 1
ATOM 8256 C C . ILE B 1 456 ? 11.039 -7.844 -11.812 1 93.06 456 ILE B C 1
ATOM 8258 O O . ILE B 1 456 ? 10.82 -7.047 -10.898 1 93.06 456 ILE B O 1
ATOM 8262 N N . ASN B 1 457 ? 11.711 -7.547 -12.977 1 95 457 ASN B N 1
ATOM 8263 C CA . ASN B 1 457 ? 12.305 -6.227 -13.148 1 95 457 ASN B CA 1
ATOM 8264 C C . ASN B 1 457 ? 11.234 -5.141 -13.258 1 95 457 ASN B C 1
ATOM 8266 O O . ASN B 1 457 ? 11.5 -3.975 -12.953 1 95 457 ASN B O 1
ATOM 8270 N N . GLU B 1 458 ? 10.117 -5.543 -13.664 1 94 458 GLU B N 1
ATOM 8271 C CA . GLU B 1 458 ? 9.016 -4.609 -13.875 1 94 458 GLU B CA 1
ATOM 8272 C C . GLU B 1 458 ? 8.617 -3.926 -12.57 1 94 458 GLU B C 1
ATOM 8274 O O . GLU B 1 458 ? 7.973 -2.875 -12.586 1 94 458 GLU B O 1
ATOM 8279 N N . HIS B 1 459 ? 9.023 -4.469 -11.406 1 93.44 459 HIS B N 1
ATOM 8280 C CA . HIS B 1 459 ? 8.664 -3.867 -10.133 1 93.44 459 HIS B CA 1
ATOM 8281 C C . HIS B 1 459 ? 9.172 -2.436 -10.031 1 93.44 459 HIS B C 1
ATOM 8283 O O . HIS B 1 459 ? 8.555 -1.592 -9.383 1 93.44 459 HIS B O 1
ATOM 8289 N N . ILE B 1 460 ? 10.305 -2.139 -10.68 1 96.19 460 ILE B N 1
ATOM 8290 C CA . ILE B 1 460 ? 10.898 -0.812 -10.555 1 96.19 460 ILE B CA 1
ATOM 8291 C C . ILE B 1 460 ? 10.141 0.182 -11.43 1 96.19 460 ILE B C 1
ATOM 8293 O O . ILE B 1 460 ? 9.977 1.347 -11.062 1 96.19 460 ILE B O 1
ATOM 8297 N N . THR B 1 461 ? 9.703 -0.198 -12.641 1 94.88 461 THR B N 1
ATOM 8298 C CA . THR B 1 461 ? 8.875 0.688 -13.453 1 94.88 461 THR B CA 1
ATOM 8299 C C . THR B 1 461 ? 7.551 0.98 -12.75 1 94.88 461 THR B C 1
ATOM 8301 O O . THR B 1 461 ? 7.082 2.121 -12.75 1 94.88 461 THR B O 1
ATOM 8304 N N . GLN B 1 462 ? 7 -0.087 -12.172 1 92.75 462 GLN B N 1
ATOM 8305 C CA . GLN B 1 462 ? 5.762 0.097 -11.422 1 92.75 462 GLN B CA 1
ATOM 8306 C C . GLN B 1 462 ? 5.973 1.031 -10.234 1 92.75 462 GLN B C 1
ATOM 8308 O O . GLN B 1 462 ? 5.113 1.86 -9.93 1 92.75 462 GLN B O 1
ATOM 8313 N N . THR B 1 463 ? 7.066 0.862 -9.547 1 95.44 463 THR B N 1
ATOM 8314 C CA . THR B 1 463 ? 7.41 1.741 -8.438 1 95.44 463 THR B CA 1
ATOM 8315 C C . THR B 1 463 ? 7.43 3.199 -8.891 1 95.44 463 THR B C 1
ATOM 8317 O O . THR B 1 463 ? 6.793 4.055 -8.266 1 95.44 463 THR B O 1
ATOM 8320 N N . ILE B 1 464 ? 8.094 3.5 -9.945 1 96.06 464 ILE B N 1
ATOM 8321 C CA . ILE B 1 464 ? 8.234 4.863 -10.445 1 96.06 464 ILE B CA 1
ATOM 8322 C C . ILE B 1 464 ? 6.867 5.41 -10.844 1 96.06 464 ILE B C 1
ATOM 8324 O O . ILE B 1 464 ? 6.504 6.527 -10.477 1 96.06 464 ILE B O 1
ATOM 8328 N N . LEU B 1 465 ? 6.098 4.629 -11.531 1 93.25 465 LEU B N 1
ATOM 8329 C CA . LEU B 1 465 ? 4.777 5.066 -11.969 1 93.25 465 LEU B CA 1
ATOM 8330 C C . LEU B 1 465 ? 3.865 5.328 -10.781 1 93.25 465 LEU B C 1
ATOM 8332 O O . LEU B 1 465 ? 3.135 6.324 -10.758 1 93.25 465 LEU B O 1
ATOM 8336 N N . MET B 1 466 ? 3.867 4.438 -9.82 1 92.5 466 MET B N 1
ATOM 8337 C CA . MET B 1 466 ? 3.064 4.613 -8.617 1 92.5 466 MET B CA 1
ATOM 8338 C C . MET B 1 466 ? 3.459 5.887 -7.883 1 92.5 466 MET B C 1
ATOM 8340 O O . MET B 1 466 ? 2.594 6.672 -7.484 1 92.5 466 MET B O 1
ATOM 8344 N N . LEU B 1 467 ? 4.746 6.074 -7.703 1 95.62 467 LEU B N 1
ATOM 8345 C CA . LEU B 1 467 ? 5.23 7.215 -6.934 1 95.62 467 LEU B CA 1
ATOM 8346 C C . LEU B 1 467 ? 4.977 8.523 -7.676 1 95.62 467 LEU B C 1
ATOM 8348 O O . LEU B 1 467 ? 4.656 9.539 -7.059 1 95.62 467 LEU B O 1
ATOM 8352 N N . LYS B 1 468 ? 5.078 8.547 -8.938 1 94.69 468 LYS B N 1
ATOM 8353 C CA . LYS B 1 468 ? 4.855 9.758 -9.719 1 94.69 468 LYS B CA 1
ATOM 8354 C C . LYS B 1 468 ? 3.373 10.125 -9.758 1 94.69 468 LYS B C 1
ATOM 8356 O O . LYS B 1 468 ? 3.02 11.273 -10.039 1 94.69 468 LYS B O 1
ATOM 8361 N N . ALA B 1 469 ? 2.576 9.156 -9.562 1 91.62 469 ALA B N 1
ATOM 8362 C CA . ALA B 1 469 ? 1.14 9.422 -9.516 1 91.62 469 ALA B CA 1
ATOM 8363 C C . ALA B 1 469 ? 0.751 10.125 -8.219 1 91.62 469 ALA B C 1
ATOM 8365 O O . ALA B 1 469 ? -0.346 10.68 -8.109 1 91.62 469 ALA B O 1
ATOM 8366 N N . LEU B 1 470 ? 1.609 10.125 -7.246 1 92.62 470 LEU B N 1
ATOM 8367 C CA . LEU B 1 470 ? 1.327 10.742 -5.957 1 92.62 470 LEU B CA 1
ATOM 8368 C C . LEU B 1 470 ? 1.598 12.242 -6.004 1 92.62 470 LEU B C 1
ATOM 8370 O O . LEU B 1 470 ? 2.586 12.68 -6.598 1 92.62 470 LEU B O 1
ATOM 8374 N N . PRO B 1 471 ? 0.724 13.031 -5.406 1 93.19 471 PRO B N 1
ATOM 8375 C CA . PRO B 1 471 ? 0.935 14.484 -5.336 1 93.19 471 PRO B CA 1
ATOM 8376 C C . PRO B 1 471 ? 1.923 14.883 -4.246 1 93.19 471 PRO B C 1
ATOM 8378 O O . PRO B 1 471 ? 1.548 15.57 -3.289 1 93.19 471 PRO B O 1
ATOM 8381 N N . PHE B 1 472 ? 3.18 14.555 -4.48 1 91.81 472 PHE B N 1
ATOM 8382 C CA . PHE B 1 472 ? 4.215 14.906 -3.512 1 91.81 472 PHE B CA 1
ATOM 8383 C C . PHE B 1 472 ? 4.371 16.422 -3.418 1 91.81 472 PHE B C 1
ATOM 8385 O O . PHE B 1 472 ? 4.395 17.109 -4.438 1 91.81 472 PHE B O 1
ATOM 8392 N N . PRO B 1 473 ? 4.438 16.906 -2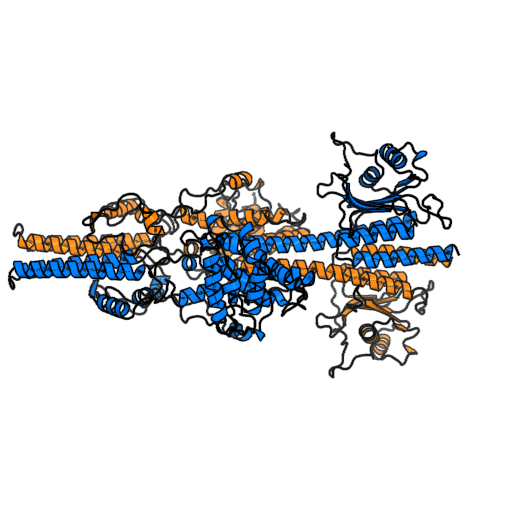.141 1 86.44 473 PRO B N 1
ATOM 8393 C CA . PRO B 1 473 ? 4.855 18.297 -2.01 1 86.44 473 PRO B CA 1
ATOM 8394 C C . PRO B 1 473 ? 6.289 18.531 -2.482 1 86.44 473 PRO B C 1
ATOM 8396 O O . PRO B 1 473 ? 7.004 17.578 -2.797 1 86.44 473 PRO B O 1
ATOM 8399 N N . LYS B 1 474 ? 6.664 19.781 -2.514 1 83.75 474 LYS B N 1
ATOM 8400 C CA . LYS B 1 474 ? 7.961 20.156 -3.061 1 83.75 474 LYS B CA 1
ATOM 8401 C C . LYS B 1 474 ? 9.102 19.484 -2.307 1 83.75 474 LYS B C 1
ATOM 8403 O O . LYS B 1 474 ? 10.086 19.062 -2.912 1 83.75 474 LYS B O 1
ATOM 8408 N N . ASN B 1 475 ? 8.984 19.344 -1.015 1 87.44 475 ASN B N 1
ATOM 8409 C CA . ASN B 1 475 ? 10.055 18.781 -0.199 1 87.44 475 ASN B CA 1
ATOM 8410 C C . ASN B 1 475 ? 10.156 17.266 -0.372 1 87.44 475 ASN B C 1
ATOM 8412 O O . ASN B 1 475 ? 11.094 16.641 0.137 1 87.44 475 ASN B O 1
ATOM 8416 N N . LEU B 1 476 ? 9.219 16.641 -1.108 1 93.5 476 LEU B N 1
ATOM 8417 C CA . LEU B 1 476 ? 9.258 15.211 -1.376 1 93.5 476 LEU B CA 1
ATOM 8418 C C . LEU B 1 476 ? 9.297 14.938 -2.877 1 93.5 476 LEU B C 1
ATOM 8420 O O . LEU B 1 476 ? 9.023 13.82 -3.316 1 93.5 476 LEU B O 1
ATOM 8424 N N . ALA B 1 477 ? 9.656 15.961 -3.619 1 93.19 477 ALA B N 1
ATOM 8425 C CA . ALA B 1 477 ? 9.547 15.914 -5.074 1 93.19 477 ALA B CA 1
ATOM 8426 C C . ALA B 1 477 ? 10.523 14.898 -5.668 1 93.19 477 ALA B C 1
ATOM 8428 O O . ALA B 1 477 ? 10.281 14.359 -6.754 1 93.19 477 ALA B O 1
ATOM 8429 N N . ARG B 1 478 ? 11.633 14.5 -5.012 1 96.69 478 ARG B N 1
ATOM 8430 C CA . ARG B 1 478 ? 12.664 13.648 -5.59 1 96.69 478 ARG B CA 1
ATOM 8431 C C . ARG B 1 478 ? 12.477 12.195 -5.152 1 96.69 478 ARG B C 1
ATOM 8433 O O . ARG B 1 478 ? 13.273 11.328 -5.516 1 96.69 478 ARG B O 1
ATOM 8440 N N . VAL B 1 479 ? 11.414 11.852 -4.449 1 97 479 VAL B N 1
ATOM 8441 C CA . VAL B 1 479 ? 11.156 10.508 -3.934 1 97 479 VAL B CA 1
ATOM 8442 C C . VAL B 1 479 ? 11.117 9.508 -5.086 1 97 479 VAL B C 1
ATOM 8444 O O . VAL B 1 479 ? 11.789 8.469 -5.039 1 97 479 VAL B O 1
ATOM 8447 N N . PRO B 1 480 ? 10.438 9.805 -6.246 1 97.25 480 PRO B N 1
ATOM 8448 C CA . PRO B 1 480 ? 10.406 8.828 -7.34 1 97.25 480 PRO B CA 1
ATOM 8449 C C . PRO B 1 480 ? 11.789 8.562 -7.938 1 97.25 480 PRO B C 1
ATOM 8451 O O . PRO B 1 480 ? 12.109 7.422 -8.273 1 97.25 480 PRO B O 1
ATOM 8454 N N . GLU B 1 481 ? 12.578 9.609 -7.992 1 96.94 481 GLU B N 1
ATOM 8455 C CA . GLU B 1 481 ? 13.914 9.461 -8.562 1 96.94 481 GLU B CA 1
ATOM 8456 C C . GLU B 1 481 ? 14.82 8.656 -7.641 1 96.94 481 GLU B C 1
ATOM 8458 O O . GLU B 1 481 ? 15.523 7.754 -8.094 1 96.94 481 GLU B O 1
ATOM 8463 N N . TRP B 1 482 ? 14.82 9 -6.348 1 97.5 482 TRP B N 1
ATOM 8464 C CA . TRP B 1 482 ? 15.68 8.312 -5.383 1 97.5 482 TRP B CA 1
ATOM 8465 C C . TRP B 1 482 ? 15.297 6.844 -5.266 1 97.5 482 TRP B C 1
ATOM 8467 O O . TRP B 1 482 ? 16.156 5.965 -5.309 1 97.5 482 TRP B O 1
ATOM 8477 N N . ALA B 1 483 ? 14.008 6.57 -5.164 1 97 483 ALA B N 1
ATOM 8478 C CA . ALA B 1 483 ? 13.516 5.203 -5.004 1 97 483 ALA B CA 1
ATOM 8479 C C . ALA B 1 483 ? 13.68 4.406 -6.297 1 97 483 ALA B C 1
ATOM 8481 O O . ALA B 1 483 ? 13.961 3.207 -6.262 1 97 483 ALA B O 1
ATOM 8482 N N . GLY B 1 484 ? 13.57 5.051 -7.469 1 96.19 484 GLY B N 1
ATOM 8483 C CA . GLY B 1 484 ? 13.492 4.375 -8.75 1 96.19 484 GLY B CA 1
ATOM 8484 C C . GLY B 1 484 ? 14.852 4.098 -9.367 1 96.19 484 GLY B C 1
ATOM 8485 O O . GLY B 1 484 ? 14.953 3.365 -10.352 1 96.19 484 GLY B O 1
ATOM 8486 N N . GLY B 1 485 ? 15.906 4.578 -8.742 1 95.44 485 GLY B N 1
ATOM 8487 C CA . GLY B 1 485 ? 17.188 4.52 -9.422 1 95.44 485 GLY B CA 1
ATOM 8488 C C . GLY B 1 485 ? 18.109 3.457 -8.859 1 95.44 485 GLY B C 1
ATOM 8489 O O . GLY B 1 485 ? 19.25 3.312 -9.312 1 95.44 485 GLY B O 1
ATOM 8490 N N . HIS B 1 486 ? 17.625 2.592 -7.969 1 95.44 486 HIS B N 1
ATOM 8491 C CA . HIS B 1 486 ? 18.562 1.754 -7.227 1 95.44 486 HIS B CA 1
ATOM 8492 C C . HIS B 1 486 ? 18.969 0.521 -8.031 1 95.44 486 HIS B C 1
ATOM 8494 O O . HIS B 1 486 ? 19.875 -0.215 -7.648 1 95.44 486 HIS B O 1
ATOM 8500 N N . HIS B 1 487 ? 18.391 0.273 -9.188 1 96.88 487 HIS B N 1
ATOM 8501 C CA . HIS B 1 487 ? 18.812 -0.826 -10.055 1 96.88 487 HIS B CA 1
ATOM 8502 C C . HIS B 1 487 ? 19.594 -0.315 -11.258 1 96.88 487 HIS B C 1
ATOM 8504 O O . HIS B 1 487 ? 19.984 -1.098 -12.125 1 96.88 487 HIS B O 1
ATOM 8510 N N . GLU B 1 488 ? 19.781 0.98 -11.336 1 97.06 488 GLU B N 1
ATOM 8511 C CA . GLU B 1 488 ? 20.672 1.53 -12.359 1 97.06 488 GLU B CA 1
ATOM 8512 C C . GLU B 1 488 ? 22.125 1.182 -12.07 1 97.06 488 GLU B C 1
ATOM 8514 O O . GLU B 1 488 ? 22.484 0.836 -10.938 1 97.06 488 GLU B O 1
ATOM 8519 N N . LYS B 1 489 ? 22.906 1.206 -13.078 1 96.5 489 LYS B N 1
ATOM 8520 C CA . LYS B 1 489 ? 24.344 0.928 -12.977 1 96.5 489 LYS B CA 1
ATOM 8521 C C . LYS B 1 489 ? 25.172 2.111 -13.469 1 96.5 489 LYS B C 1
ATOM 8523 O O . LYS B 1 489 ? 24.688 2.934 -14.25 1 96.5 489 LYS B O 1
ATOM 8528 N N . MET B 1 490 ? 26.375 2.143 -13.055 1 96.5 490 MET B N 1
ATOM 8529 C CA . MET B 1 490 ? 27.203 3.318 -13.305 1 96.5 490 MET B CA 1
ATOM 8530 C C . MET B 1 490 ? 27.516 3.463 -14.789 1 96.5 490 MET B C 1
ATOM 8532 O O . MET B 1 490 ? 27.797 4.562 -15.266 1 96.5 490 MET B O 1
ATOM 8536 N N . ASP B 1 491 ? 27.406 2.381 -15.578 1 96.19 491 ASP B N 1
ATOM 8537 C CA . ASP B 1 491 ? 27.797 2.41 -16.984 1 96.19 491 ASP B CA 1
ATOM 8538 C C . ASP B 1 491 ? 26.562 2.512 -17.891 1 96.19 491 ASP B C 1
ATOM 8540 O O . ASP B 1 491 ? 26.688 2.385 -19.109 1 96.19 491 ASP B O 1
ATOM 8544 N N . GLY B 1 492 ? 25.406 2.607 -17.375 1 95.75 492 GLY B N 1
ATOM 8545 C CA . GLY B 1 492 ? 24.203 2.801 -18.172 1 95.75 492 GLY B CA 1
ATOM 8546 C C . GLY B 1 492 ? 23.547 1.498 -18.578 1 95.75 492 GLY B C 1
ATOM 8547 O O . GLY B 1 492 ? 22.578 1.5 -19.344 1 95.75 492 GLY B O 1
ATOM 8548 N N . THR B 1 493 ? 24 0.37 -18.094 1 95.38 493 THR B N 1
ATOM 8549 C CA . THR B 1 493 ? 23.438 -0.918 -18.484 1 95.38 493 THR B CA 1
ATOM 8550 C C . THR B 1 493 ? 22.359 -1.356 -17.484 1 95.38 493 THR B C 1
ATOM 8552 O O . THR B 1 493 ? 21.781 -2.443 -17.625 1 95.38 493 THR B O 1
ATOM 8555 N N . GLY B 1 494 ? 22.109 -0.526 -16.5 1 96 494 GLY B N 1
ATOM 8556 C CA . GLY B 1 494 ? 21.062 -0.825 -15.531 1 96 494 GLY B CA 1
ATOM 8557 C C . GLY B 1 494 ? 19.672 -0.511 -16.047 1 96 494 GLY B C 1
ATOM 8558 O O . GLY B 1 494 ? 19.484 -0.285 -17.25 1 96 494 GLY B O 1
ATOM 8559 N N . TYR B 1 495 ? 18.703 -0.583 -15.266 1 96.12 495 TYR B N 1
ATOM 8560 C CA . TYR B 1 495 ? 17.297 -0.359 -15.609 1 96.12 495 TYR B CA 1
ATOM 8561 C C . TYR B 1 495 ? 16.578 0.392 -14.5 1 96.12 495 TYR B C 1
ATOM 8563 O O . TYR B 1 495 ? 17.047 0.442 -13.359 1 96.12 495 TYR B O 1
ATOM 8571 N N . PRO B 1 496 ? 15.453 1.095 -14.758 1 96.75 496 PRO B N 1
ATOM 8572 C CA . PRO B 1 496 ? 14.711 0.907 -16 1 96.75 496 PRO B CA 1
ATOM 8573 C C . PRO B 1 496 ? 15.047 1.957 -17.062 1 96.75 496 PRO B C 1
ATOM 8575 O O . PRO B 1 496 ? 14.555 1.887 -18.188 1 96.75 496 PRO B O 1
ATOM 8578 N N . LYS B 1 497 ? 15.883 2.984 -16.719 1 97 497 LYS B N 1
ATOM 8579 C CA . LYS B 1 497 ? 16.109 4.121 -17.609 1 97 497 LYS B CA 1
ATOM 8580 C C . LYS B 1 497 ? 17.516 4.074 -18.219 1 97 497 LYS B C 1
ATOM 8582 O O . LYS B 1 497 ? 17.859 4.91 -19.062 1 97 497 LYS B O 1
ATOM 8587 N N . SER B 1 498 ? 18.312 3.146 -17.797 1 97.12 498 SER B N 1
ATOM 8588 C CA . SER B 1 498 ? 19.688 3.012 -18.281 1 97.12 498 SER B CA 1
ATOM 8589 C C . SER B 1 498 ? 20.484 4.281 -18.016 1 97.12 498 SER B C 1
ATOM 8591 O O . SER B 1 498 ? 21.156 4.789 -18.922 1 97.12 498 SER B O 1
ATOM 8593 N N . LEU B 1 499 ? 20.344 4.797 -16.859 1 96.88 499 LEU B N 1
ATOM 8594 C CA . LEU B 1 499 ? 21.062 6.008 -16.469 1 96.88 499 LEU B CA 1
ATOM 8595 C C . LEU B 1 499 ? 22.531 5.719 -16.219 1 96.88 499 LEU B C 1
ATOM 8597 O O . LEU B 1 499 ? 22.906 4.598 -15.859 1 96.88 499 LEU B O 1
ATOM 8601 N N . THR B 1 500 ? 23.359 6.723 -16.438 1 96.94 500 THR B N 1
ATOM 8602 C CA . THR B 1 500 ? 24.766 6.641 -16.094 1 96.94 500 THR B CA 1
ATOM 8603 C C . THR B 1 500 ? 25.031 7.234 -14.719 1 96.94 500 THR B C 1
ATOM 8605 O O . THR B 1 500 ? 24.141 7.84 -14.117 1 96.94 500 THR B O 1
ATOM 8608 N N . ARG B 1 501 ? 26.234 7.039 -14.203 1 96.5 501 ARG B N 1
ATOM 8609 C CA . ARG B 1 501 ? 26.641 7.543 -12.891 1 96.5 501 ARG B CA 1
ATOM 8610 C C . ARG B 1 501 ? 26.328 9.031 -12.758 1 96.5 501 ARG B C 1
ATOM 8612 O O . ARG B 1 501 ? 25.766 9.461 -11.758 1 96.5 501 ARG B O 1
ATOM 8619 N N . GLN B 1 502 ? 26.578 9.836 -13.781 1 95.19 502 GLN B N 1
ATOM 8620 C CA . GLN B 1 502 ? 26.453 11.289 -13.75 1 95.19 502 GLN B CA 1
ATOM 8621 C C . GLN B 1 502 ? 24.984 11.719 -13.742 1 95.19 502 GLN B C 1
ATOM 8623 O O . GLN B 1 502 ? 24.656 12.812 -13.281 1 95.19 502 GLN B O 1
ATOM 8628 N N . GLN B 1 503 ? 24.156 10.812 -14.195 1 96.19 503 GLN B N 1
ATOM 8629 C CA . GLN B 1 503 ? 22.734 11.148 -14.305 1 96.19 503 GLN B CA 1
ATOM 8630 C C . GLN B 1 503 ? 21.969 10.742 -13.039 1 96.19 503 GLN B C 1
ATOM 8632 O O . GLN B 1 503 ? 20.797 11.062 -12.891 1 96.19 503 GLN B O 1
ATOM 8637 N N . MET B 1 504 ? 22.672 10.109 -12.109 1 96.5 504 MET B N 1
ATOM 8638 C CA . MET B 1 504 ? 22.016 9.609 -10.898 1 96.5 504 MET B CA 1
ATOM 8639 C C . MET B 1 504 ? 22.375 10.469 -9.695 1 96.5 504 MET B C 1
ATOM 8641 O O . MET B 1 504 ? 23.5 10.961 -9.586 1 96.5 504 MET B O 1
ATOM 8645 N N . SER B 1 505 ? 21.406 10.609 -8.789 1 96.38 505 SER B N 1
ATOM 8646 C CA . SER B 1 505 ? 21.672 11.305 -7.531 1 96.38 505 SER B CA 1
ATOM 8647 C C . SER B 1 505 ? 22.469 10.43 -6.57 1 96.38 505 SER B C 1
ATOM 8649 O O . SER B 1 505 ? 22.5 9.203 -6.723 1 96.38 505 SER B O 1
ATOM 8651 N N . ASP B 1 506 ? 23.078 11.023 -5.609 1 97.25 506 ASP B N 1
ATOM 8652 C CA . ASP B 1 506 ? 23.844 10.305 -4.598 1 97.25 506 ASP B CA 1
ATOM 8653 C C . ASP B 1 506 ? 22.938 9.367 -3.789 1 97.25 506 ASP B C 1
ATOM 8655 O O . ASP B 1 506 ? 23.266 8.195 -3.594 1 97.25 506 ASP B O 1
ATOM 8659 N N . PRO B 1 507 ? 21.734 9.828 -3.373 1 97.5 507 PRO B N 1
ATOM 8660 C CA . PRO B 1 507 ? 20.875 8.945 -2.582 1 97.5 507 PRO B CA 1
ATOM 8661 C C . PRO B 1 507 ? 20.453 7.688 -3.346 1 97.5 507 PRO B C 1
ATOM 8663 O O . PRO B 1 507 ? 20.391 6.602 -2.766 1 97.5 507 PRO B O 1
ATOM 8666 N N . ALA B 1 508 ? 20.203 7.816 -4.648 1 97.62 508 ALA B N 1
ATOM 8667 C CA . ALA B 1 508 ? 19.859 6.652 -5.457 1 97.62 508 ALA B CA 1
ATOM 8668 C C . ALA B 1 508 ? 21 5.648 -5.5 1 97.62 508 ALA B C 1
ATOM 8670 O O . ALA B 1 508 ? 20.781 4.438 -5.395 1 97.62 508 ALA B O 1
ATOM 8671 N N . ARG B 1 509 ? 22.188 6.152 -5.672 1 97.88 509 ARG B N 1
ATOM 8672 C CA . ARG B 1 509 ? 23.375 5.297 -5.734 1 97.88 509 ARG B CA 1
ATOM 8673 C C . ARG B 1 509 ? 23.641 4.648 -4.379 1 97.88 509 ARG B C 1
ATOM 8675 O O . ARG B 1 509 ? 24.094 3.502 -4.312 1 97.88 509 ARG B O 1
ATOM 8682 N N . MET B 1 510 ? 23.422 5.383 -3.289 1 98.06 510 MET B N 1
ATOM 8683 C CA . MET B 1 510 ? 23.547 4.832 -1.945 1 98.06 510 MET B CA 1
ATOM 8684 C C . MET B 1 510 ? 22.578 3.676 -1.737 1 98.06 510 MET B C 1
ATOM 8686 O O . MET B 1 510 ? 22.938 2.648 -1.161 1 98.06 510 MET B O 1
ATOM 8690 N N . MET B 1 511 ? 21.375 3.857 -2.205 1 97.56 511 MET B N 1
ATOM 8691 C CA . MET B 1 511 ? 20.328 2.844 -2.045 1 97.56 511 MET B CA 1
ATOM 8692 C C . MET B 1 511 ? 20.688 1.576 -2.816 1 97.56 511 MET B C 1
ATOM 8694 O O . MET B 1 511 ? 20.359 0.47 -2.381 1 97.56 511 MET B O 1
ATOM 8698 N N . ALA B 1 512 ? 21.312 1.748 -3.959 1 97.62 512 ALA B N 1
ATOM 8699 C CA . ALA B 1 512 ? 21.766 0.595 -4.742 1 97.62 512 ALA B CA 1
ATOM 8700 C C . ALA B 1 512 ? 22.734 -0.272 -3.943 1 97.62 512 ALA B C 1
ATOM 8702 O O . ALA B 1 512 ? 22.594 -1.497 -3.906 1 97.62 512 ALA B O 1
ATOM 8703 N N . ILE B 1 513 ? 23.688 0.344 -3.299 1 97.81 513 ILE B N 1
ATOM 8704 C CA . ILE B 1 513 ? 24.656 -0.376 -2.482 1 97.81 513 ILE B CA 1
ATOM 8705 C C . ILE B 1 513 ? 23.938 -1.073 -1.326 1 97.81 513 ILE B C 1
ATOM 8707 O O . ILE B 1 513 ? 24.203 -2.24 -1.033 1 97.81 513 ILE B O 1
ATOM 8711 N N . ALA B 1 514 ? 23.031 -0.317 -0.715 1 97.62 514 ALA B N 1
ATOM 8712 C CA . ALA B 1 514 ? 22.281 -0.865 0.409 1 97.62 514 ALA B CA 1
ATOM 8713 C C . ALA B 1 514 ? 21.469 -2.084 -0.019 1 97.62 514 ALA B C 1
ATOM 8715 O O . ALA B 1 514 ? 21.453 -3.105 0.672 1 97.62 514 ALA B O 1
ATOM 8716 N N . ASP B 1 515 ? 20.797 -1.983 -1.158 1 96.25 515 ASP B N 1
ATOM 8717 C CA . ASP B 1 515 ? 19.953 -3.055 -1.682 1 96.25 515 ASP B CA 1
ATOM 8718 C C . ASP B 1 515 ? 20.781 -4.309 -1.969 1 96.25 515 ASP B C 1
ATOM 8720 O O . ASP B 1 515 ? 20.375 -5.418 -1.617 1 96.25 515 ASP B O 1
ATOM 8724 N N . ILE B 1 516 ? 21.891 -4.133 -2.574 1 95.94 516 ILE B N 1
ATOM 8725 C CA . ILE B 1 516 ? 22.75 -5.238 -2.982 1 95.94 516 ILE B CA 1
ATOM 8726 C C . ILE B 1 516 ? 23.328 -5.926 -1.748 1 95.94 516 ILE B C 1
ATOM 8728 O O . ILE B 1 516 ? 23.281 -7.152 -1.627 1 95.94 516 ILE B O 1
ATOM 8732 N N . PHE B 1 517 ? 23.906 -5.105 -0.854 1 96.69 517 PHE B N 1
ATOM 8733 C CA . PHE B 1 517 ? 24.531 -5.66 0.338 1 96.69 517 PHE B CA 1
ATOM 8734 C C . PHE B 1 517 ? 23.516 -6.414 1.186 1 96.69 517 PHE B C 1
ATOM 8736 O O . PHE B 1 517 ? 23.797 -7.516 1.669 1 96.69 517 PHE B O 1
ATOM 8743 N N . GLU B 1 518 ? 22.375 -5.801 1.373 1 94.19 518 GLU B N 1
ATOM 8744 C CA . GLU B 1 518 ? 21.312 -6.449 2.145 1 94.19 518 GLU B CA 1
ATOM 8745 C C . GLU B 1 518 ? 20.891 -7.762 1.5 1 94.19 518 GLU B C 1
ATOM 8747 O O . GLU B 1 518 ? 20.719 -8.773 2.188 1 94.19 518 GLU B O 1
ATOM 8752 N N . ALA B 1 519 ? 20.719 -7.805 0.192 1 89.38 519 ALA B N 1
ATOM 8753 C CA . ALA B 1 519 ? 20.297 -9.008 -0.528 1 89.38 519 ALA B CA 1
ATOM 8754 C C . ALA B 1 519 ? 21.328 -10.125 -0.372 1 89.38 519 ALA B C 1
ATOM 8756 O O . ALA B 1 519 ? 20.953 -11.289 -0.208 1 89.38 519 ALA B O 1
ATOM 8757 N N . LEU B 1 520 ? 22.562 -9.781 -0.412 1 90.44 520 LEU B N 1
ATOM 8758 C CA . LEU B 1 520 ? 23.625 -10.766 -0.31 1 90.44 520 LEU B CA 1
ATOM 8759 C C . LEU B 1 520 ? 23.688 -11.367 1.093 1 90.44 520 LEU B C 1
ATOM 8761 O O . LEU B 1 520 ? 23.938 -12.562 1.254 1 90.44 520 LEU B O 1
ATOM 8765 N N . THR B 1 521 ? 23.375 -10.578 2.059 1 91.88 521 THR B N 1
ATOM 8766 C CA . THR B 1 521 ? 23.609 -11 3.436 1 91.88 521 THR B CA 1
ATOM 8767 C C . THR B 1 521 ? 22.312 -11.5 4.078 1 91.88 521 THR B C 1
ATOM 8769 O O . THR B 1 521 ? 22.344 -12.031 5.191 1 91.88 521 THR B O 1
ATOM 8772 N N . ALA B 1 522 ? 21.234 -11.383 3.43 1 86.06 522 ALA B N 1
ATOM 8773 C CA . ALA B 1 522 ? 19.953 -11.75 4.016 1 86.06 522 ALA B CA 1
ATOM 8774 C C . ALA B 1 522 ? 19.906 -13.234 4.367 1 86.06 522 ALA B C 1
ATOM 8776 O O . ALA B 1 522 ? 20.266 -14.086 3.547 1 86.06 522 ALA B O 1
ATOM 8777 N N . ALA B 1 523 ? 19.516 -13.555 5.551 1 76.69 523 ALA B N 1
ATOM 8778 C CA . ALA B 1 523 ? 19.5 -14.93 6.031 1 76.69 523 ALA B CA 1
ATOM 8779 C C . ALA B 1 523 ? 18.094 -15.531 5.949 1 76.69 523 ALA B C 1
ATOM 8781 O O . ALA B 1 523 ? 17.906 -16.719 6.199 1 76.69 523 ALA B O 1
ATOM 8782 N N . ASP B 1 524 ? 17.141 -14.805 5.676 1 66.19 524 ASP B N 1
ATOM 8783 C CA . ASP B 1 524 ? 15.758 -15.258 5.742 1 66.19 524 ASP B CA 1
ATOM 8784 C C . ASP B 1 524 ? 15.352 -15.977 4.457 1 66.19 524 ASP B C 1
ATOM 8786 O O . ASP B 1 524 ? 14.227 -16.453 4.336 1 66.19 524 ASP B O 1
ATOM 8790 N N . ARG B 1 525 ? 16.328 -16.188 3.598 1 62.59 525 ARG B N 1
ATOM 8791 C CA . ARG B 1 525 ? 15.984 -16.891 2.371 1 62.59 525 ARG B CA 1
ATOM 8792 C C . ARG B 1 525 ? 16.188 -18.391 2.529 1 62.59 525 ARG B C 1
ATOM 8794 O O . ARG B 1 525 ? 17.297 -18.859 2.775 1 62.59 525 ARG B O 1
ATOM 8801 N N . PRO B 1 526 ? 15.094 -19.094 2.656 1 57.38 526 PRO B N 1
ATOM 8802 C CA . PRO B 1 526 ? 15.141 -20.5 3.035 1 57.38 526 PRO B CA 1
ATOM 8803 C C . PRO B 1 526 ? 16.188 -21.281 2.248 1 57.38 526 PRO B C 1
ATOM 8805 O O . PRO B 1 526 ? 16.844 -22.172 2.797 1 57.38 526 PRO B O 1
ATOM 8808 N N . TYR B 1 527 ? 16.406 -21.062 1.008 1 55.94 527 TYR B N 1
ATOM 8809 C CA . TYR B 1 527 ? 17.172 -22.062 0.271 1 55.94 527 TYR B CA 1
ATOM 8810 C C . TYR B 1 527 ? 18.531 -21.516 -0.128 1 55.94 527 TYR B C 1
ATOM 8812 O O . TYR B 1 527 ? 19.25 -22.125 -0.923 1 55.94 527 TYR B O 1
ATOM 8820 N N . LYS B 1 528 ? 18.766 -20.422 0.351 1 62.84 528 LYS B N 1
ATOM 8821 C CA . LYS B 1 528 ? 20.062 -19.859 0.034 1 62.84 528 LYS B CA 1
ATOM 8822 C C . LYS B 1 528 ? 20.891 -19.641 1.3 1 62.84 528 LYS B C 1
ATOM 8824 O O . LYS B 1 528 ? 20.391 -19.094 2.287 1 62.84 528 LYS B O 1
ATOM 8829 N N . LYS B 1 529 ? 21.984 -20.391 1.305 1 72.62 529 LYS B N 1
ATOM 8830 C CA . LYS B 1 529 ? 22.891 -20.078 2.406 1 72.62 529 LYS B CA 1
ATOM 8831 C C . LYS B 1 529 ? 23.312 -18.609 2.379 1 72.62 529 LYS B C 1
ATOM 8833 O O . LYS B 1 529 ? 23.781 -18.125 1.354 1 72.62 529 LYS B O 1
ATOM 8838 N N . PRO B 1 530 ? 23.016 -17.938 3.439 1 81.75 530 PRO B N 1
ATOM 8839 C CA . PRO B 1 530 ? 23.469 -16.547 3.459 1 81.75 530 PRO B CA 1
ATOM 8840 C C . PRO B 1 530 ? 24.984 -16.422 3.312 1 81.75 530 PRO B C 1
ATOM 8842 O O . PRO B 1 530 ? 25.734 -17.234 3.848 1 81.75 530 PRO B O 1
ATOM 8845 N N . LYS B 1 531 ? 25.359 -15.484 2.613 1 89.94 531 LYS B N 1
ATOM 8846 C CA . LYS B 1 531 ? 26.781 -15.273 2.393 1 89.94 531 LYS B CA 1
ATOM 8847 C C . LYS B 1 531 ? 27.438 -14.633 3.615 1 89.94 531 LYS B C 1
ATOM 8849 O O . LYS B 1 531 ? 26.781 -13.922 4.379 1 89.94 531 LYS B O 1
ATOM 8854 N N . THR B 1 532 ? 28.656 -14.969 3.768 1 93.75 532 THR B N 1
ATOM 8855 C CA . THR B 1 532 ? 29.438 -14.328 4.824 1 93.75 532 THR B CA 1
ATOM 8856 C C . THR B 1 532 ? 29.797 -12.898 4.438 1 93.75 532 THR B C 1
ATOM 8858 O O . THR B 1 532 ? 29.609 -12.492 3.289 1 93.75 532 THR B O 1
ATOM 8861 N N . LEU B 1 533 ? 30.25 -12.195 5.426 1 95.25 533 LEU B N 1
ATOM 8862 C CA . LEU B 1 533 ? 30.656 -10.812 5.195 1 95.25 533 LEU B CA 1
ATOM 8863 C C . LEU B 1 533 ? 31.781 -10.734 4.168 1 95.25 533 LEU B C 1
ATOM 8865 O O . LEU B 1 533 ? 31.75 -9.898 3.27 1 95.25 533 LEU B O 1
ATOM 8869 N N . SER B 1 534 ? 32.75 -11.594 4.293 1 95.38 534 SER B N 1
ATOM 8870 C CA . SER B 1 534 ? 33.875 -11.602 3.375 1 95.38 534 SER B CA 1
ATOM 8871 C C . SER B 1 534 ? 33.438 -11.953 1.956 1 95.38 534 SER B C 1
ATOM 8873 O O . SER B 1 534 ? 33.875 -11.328 0.992 1 95.38 534 SER B O 1
ATOM 8875 N N . GLU B 1 535 ? 32.562 -12.875 1.853 1 94.31 535 GLU B N 1
ATOM 8876 C CA . GLU B 1 535 ? 32.031 -13.266 0.543 1 94.31 535 GLU B CA 1
ATOM 8877 C C . GLU B 1 535 ? 31.25 -12.117 -0.098 1 94.31 535 GLU B C 1
ATOM 8879 O O . GLU B 1 535 ? 31.391 -11.859 -1.294 1 94.31 535 GLU B O 1
ATOM 8884 N N . SER B 1 536 ? 30.469 -11.523 0.718 1 95.62 536 SER B N 1
ATOM 8885 C CA . SER B 1 536 ? 29.625 -10.445 0.224 1 95.62 536 SER B CA 1
ATOM 8886 C C . SER B 1 536 ? 30.453 -9.266 -0.269 1 95.62 536 SER B C 1
ATOM 8888 O O . SER B 1 536 ? 30.203 -8.734 -1.351 1 95.62 536 SER B O 1
ATOM 8890 N N . LEU B 1 537 ? 31.453 -8.898 0.489 1 96.62 537 LEU B N 1
ATOM 8891 C CA . LEU B 1 537 ? 32.312 -7.777 0.106 1 96.62 537 LEU B CA 1
ATOM 8892 C C . LEU B 1 537 ? 33.125 -8.117 -1.128 1 96.62 537 LEU B C 1
ATOM 8894 O O . LEU B 1 537 ? 33.375 -7.25 -1.964 1 96.62 537 LEU B O 1
ATOM 8898 N N . LYS B 1 538 ? 33.5 -9.328 -1.223 1 95.94 538 LYS B N 1
ATOM 8899 C CA . LYS B 1 538 ? 34.219 -9.766 -2.412 1 95.94 538 LYS B CA 1
ATOM 8900 C C . LYS B 1 538 ? 33.344 -9.648 -3.66 1 95.94 538 LYS B C 1
ATOM 8902 O O . LYS B 1 538 ? 33.812 -9.125 -4.684 1 95.94 538 LYS B O 1
ATOM 8907 N N . ILE B 1 539 ? 32.156 -10.109 -3.545 1 95.06 539 ILE B N 1
ATOM 8908 C CA . ILE B 1 539 ? 31.219 -10.039 -4.668 1 95.06 539 ILE B CA 1
ATOM 8909 C C . ILE B 1 539 ? 31 -8.586 -5.066 1 95.06 539 ILE B C 1
ATOM 8911 O O . ILE B 1 539 ? 31.016 -8.242 -6.254 1 95.06 539 ILE B O 1
ATOM 8915 N N . MET B 1 540 ? 30.844 -7.777 -4.066 1 96.75 540 MET B N 1
ATOM 8916 C CA . MET B 1 540 ? 30.578 -6.367 -4.34 1 96.75 540 MET B CA 1
ATOM 8917 C C . MET B 1 540 ? 31.797 -5.699 -4.965 1 96.75 540 MET B C 1
ATOM 8919 O O . MET B 1 540 ? 31.672 -4.797 -5.793 1 96.75 540 MET B O 1
ATOM 8923 N N . SER B 1 541 ? 33 -6.133 -4.594 1 96.56 541 SER B N 1
ATOM 8924 C CA . SER B 1 541 ? 34.219 -5.586 -5.203 1 96.56 541 SER B CA 1
ATOM 8925 C C . SER B 1 541 ? 34.25 -5.855 -6.707 1 96.56 541 SER B C 1
ATOM 8927 O O . SER B 1 541 ? 34.719 -5.023 -7.48 1 96.56 541 SER B O 1
ATOM 8929 N N . PHE B 1 542 ? 33.719 -6.973 -7.117 1 95.5 542 PHE B N 1
ATOM 8930 C CA . PHE B 1 542 ? 33.625 -7.289 -8.539 1 95.5 542 PHE B CA 1
ATOM 8931 C C . PHE B 1 542 ? 32.562 -6.43 -9.219 1 95.5 542 PHE B C 1
ATOM 8933 O O . PHE B 1 542 ? 32.719 -6.039 -10.375 1 95.5 542 PHE B O 1
ATOM 8940 N N . MET B 1 543 ? 31.547 -6.137 -8.453 1 96.62 543 MET B N 1
ATOM 8941 C CA . MET B 1 543 ? 30.484 -5.301 -9.008 1 96.62 543 MET B CA 1
ATOM 8942 C C . MET B 1 543 ? 30.984 -3.879 -9.25 1 96.62 543 MET B C 1
ATOM 8944 O O . MET B 1 543 ? 30.531 -3.209 -10.18 1 96.62 543 MET B O 1
ATOM 8948 N N . VAL B 1 544 ? 31.891 -3.434 -8.383 1 96.56 544 VAL B N 1
ATOM 8949 C CA . VAL B 1 544 ? 32.5 -2.123 -8.578 1 96.56 544 VAL B CA 1
ATOM 8950 C C . VAL B 1 544 ? 33.344 -2.133 -9.852 1 96.56 544 VAL B C 1
ATOM 8952 O O . VAL B 1 544 ? 33.281 -1.203 -10.664 1 96.56 544 VAL B O 1
ATOM 8955 N N . LYS B 1 545 ? 34.094 -3.168 -10.039 1 94.81 545 LYS B N 1
ATOM 8956 C CA . LYS B 1 545 ? 34.938 -3.309 -11.219 1 94.81 545 LYS B CA 1
ATOM 8957 C C . LYS B 1 545 ? 34.094 -3.346 -12.5 1 94.81 545 LYS B C 1
ATOM 8959 O O . LYS B 1 545 ? 34.531 -2.826 -13.531 1 94.81 545 LYS B O 1
ATOM 8964 N N . ASP B 1 546 ? 32.969 -3.93 -12.336 1 95.19 546 ASP B N 1
ATOM 8965 C CA . ASP B 1 546 ? 32.094 -4.07 -13.484 1 95.19 546 ASP B CA 1
ATOM 8966 C C . ASP B 1 546 ? 31.219 -2.828 -13.656 1 95.19 546 ASP B C 1
ATOM 8968 O O . ASP B 1 546 ? 30.266 -2.832 -14.445 1 95.19 546 ASP B O 1
ATOM 8972 N N . LYS B 1 547 ? 31.453 -1.85 -12.867 1 95.88 547 LYS B N 1
ATOM 8973 C CA . LYS B 1 547 ? 30.781 -0.549 -12.938 1 95.88 547 LYS B CA 1
ATOM 8974 C C . LYS B 1 547 ? 29.297 -0.668 -12.602 1 95.88 547 LYS B C 1
ATOM 8976 O O . LYS B 1 547 ? 28.469 0.06 -13.148 1 95.88 547 LYS B O 1
ATOM 8981 N N . HIS B 1 548 ? 29.047 -1.643 -11.75 1 96.19 548 HIS B N 1
ATOM 8982 C CA . HIS B 1 548 ? 27.688 -1.803 -11.234 1 96.19 548 HIS B CA 1
ATOM 8983 C C . HIS B 1 548 ? 27.422 -0.865 -10.062 1 96.19 548 HIS B C 1
ATOM 8985 O O . HIS B 1 548 ? 26.312 -0.345 -9.914 1 96.19 548 HIS B O 1
ATOM 8991 N N . ILE B 1 549 ? 28.453 -0.739 -9.219 1 96.19 549 ILE B N 1
ATOM 8992 C CA . ILE B 1 549 ? 28.375 0.044 -7.988 1 96.19 549 ILE B CA 1
ATOM 8993 C C . ILE B 1 549 ? 29.312 1.246 -8.086 1 96.19 549 ILE B C 1
ATOM 8995 O O . ILE B 1 549 ? 30.391 1.159 -8.688 1 96.19 549 ILE B O 1
ATOM 8999 N N . ASP B 1 550 ? 28.906 2.369 -7.473 1 96.81 550 ASP B N 1
ATOM 9000 C CA . ASP B 1 550 ? 29.703 3.59 -7.465 1 96.81 550 ASP B CA 1
ATOM 9001 C C . ASP B 1 550 ? 31 3.395 -6.672 1 96.81 550 ASP B C 1
ATOM 9003 O O . ASP B 1 550 ? 30.953 3.062 -5.488 1 96.81 550 ASP B O 1
ATOM 9007 N N . PRO B 1 551 ? 32.094 3.611 -7.359 1 96.38 551 PRO B N 1
ATOM 9008 C CA . PRO B 1 551 ? 33.375 3.346 -6.699 1 96.38 551 PRO B CA 1
ATOM 9009 C C . PRO B 1 551 ? 33.625 4.266 -5.504 1 96.38 551 PRO B C 1
ATOM 9011 O O . PRO B 1 551 ? 34.219 3.844 -4.508 1 96.38 551 PRO B O 1
ATOM 9014 N N . ASP B 1 552 ? 33.219 5.52 -5.574 1 96.69 552 ASP B N 1
ATOM 9015 C CA . ASP B 1 552 ? 33.438 6.449 -4.473 1 96.69 552 ASP B CA 1
ATOM 9016 C C . ASP B 1 552 ? 32.625 6.051 -3.248 1 96.69 552 ASP B C 1
ATOM 9018 O O . ASP B 1 552 ? 33.125 6.09 -2.121 1 96.69 552 ASP B O 1
ATOM 9022 N N . LEU B 1 553 ? 31.406 5.688 -3.508 1 97.31 553 LEU B N 1
ATOM 9023 C CA . LEU B 1 553 ? 30.547 5.254 -2.414 1 97.31 553 LEU B CA 1
ATOM 9024 C C . LEU B 1 553 ? 31.047 3.939 -1.82 1 97.31 553 LEU B C 1
ATOM 9026 O O . LEU B 1 553 ? 30.906 3.705 -0.617 1 97.31 553 LEU B O 1
ATOM 9030 N N . TRP B 1 554 ? 31.578 3.119 -2.717 1 97.19 554 TRP B N 1
ATOM 9031 C CA . TRP B 1 554 ? 32.156 1.856 -2.264 1 97.19 554 TRP B CA 1
ATOM 9032 C C . TRP B 1 554 ? 33.281 2.1 -1.259 1 97.19 554 TRP B C 1
ATOM 9034 O O . TRP B 1 554 ? 33.312 1.467 -0.201 1 97.19 554 TRP B O 1
ATOM 9044 N N . VAL B 1 555 ? 34.125 3.025 -1.56 1 96.81 555 VAL B N 1
ATOM 9045 C CA . VAL B 1 555 ? 35.219 3.373 -0.667 1 96.81 555 VAL B CA 1
ATOM 9046 C C . VAL B 1 555 ? 34.688 3.908 0.651 1 96.81 555 VAL B C 1
ATOM 9048 O O . VAL B 1 555 ? 35.156 3.531 1.728 1 96.81 555 VAL B O 1
ATOM 9051 N N . LEU B 1 556 ? 33.719 4.746 0.514 1 97.19 556 LEU B N 1
ATOM 9052 C CA . LEU B 1 556 ? 33.062 5.27 1.716 1 97.19 556 LEU B CA 1
ATOM 9053 C C . LEU B 1 556 ? 32.469 4.145 2.543 1 97.19 556 LEU B C 1
ATOM 9055 O O . LEU B 1 556 ? 32.594 4.117 3.768 1 97.19 556 LEU B O 1
ATOM 9059 N N . PHE B 1 557 ? 31.781 3.244 1.861 1 97.81 557 PHE B N 1
ATOM 9060 C CA . PHE B 1 557 ? 31.125 2.105 2.496 1 97.81 557 PHE B CA 1
ATOM 9061 C C . PHE B 1 557 ? 32.125 1.281 3.293 1 97.81 557 PHE B C 1
ATOM 9063 O O . PHE B 1 557 ? 31.859 0.888 4.43 1 97.81 557 PHE B O 1
ATOM 9070 N N . LEU B 1 558 ? 33.281 1.108 2.805 1 96.75 558 LEU B N 1
ATOM 9071 C CA . LEU B 1 558 ? 34.344 0.31 3.434 1 96.75 558 LEU B CA 1
ATOM 9072 C C . LEU B 1 558 ? 35 1.076 4.578 1 96.75 558 LEU B C 1
ATOM 9074 O O . LEU B 1 558 ? 35.031 0.589 5.711 1 96.75 558 LEU B O 1
ATOM 9078 N N . GLN B 1 559 ? 35.344 2.266 4.348 1 95.62 559 GLN B N 1
ATOM 9079 C CA . GLN B 1 559 ? 36.156 3.029 5.289 1 95.62 559 GLN B CA 1
ATOM 9080 C C . GLN B 1 559 ? 35.344 3.508 6.477 1 95.62 559 GLN B C 1
ATOM 9082 O O . GLN B 1 559 ? 35.844 3.643 7.586 1 95.62 559 GLN B O 1
ATOM 9087 N N . SER B 1 560 ? 34.125 3.82 6.254 1 95.25 560 SER B N 1
ATOM 9088 C CA . SER B 1 560 ? 33.281 4.328 7.324 1 95.25 560 SER B CA 1
ATOM 9089 C C . SER B 1 560 ? 32.906 3.219 8.305 1 95.25 560 SER B C 1
ATOM 9091 O O . SER B 1 560 ? 32.5 3.494 9.43 1 95.25 560 SER B O 1
ATOM 9093 N N . GLY B 1 561 ? 32.938 1.958 7.828 1 95.69 561 GLY B N 1
ATOM 9094 C CA . GLY B 1 561 ? 32.562 0.838 8.672 1 95.69 561 GLY B CA 1
ATOM 9095 C C . GLY B 1 561 ? 31.047 0.594 8.695 1 95.69 561 GLY B C 1
ATOM 9096 O O . GLY B 1 561 ? 30.547 -0.124 9.562 1 95.69 561 GLY B O 1
ATOM 9097 N N . VAL B 1 562 ? 30.375 1.127 7.824 1 97.06 562 VAL B N 1
ATOM 9098 C CA . VAL B 1 562 ? 28.922 0.959 7.727 1 97.06 562 VAL B CA 1
ATOM 9099 C C . VAL B 1 562 ? 28.578 -0.526 7.641 1 97.06 562 VAL B C 1
ATOM 9101 O O . VAL B 1 562 ? 27.641 -0.993 8.289 1 97.06 562 VAL B O 1
ATOM 9104 N N . TRP B 1 563 ? 29.328 -1.267 6.836 1 96.75 563 TRP B N 1
ATOM 9105 C CA . TRP B 1 563 ? 29.094 -2.697 6.68 1 96.75 563 TRP B CA 1
ATOM 9106 C C . TRP B 1 563 ? 29.234 -3.422 8.016 1 96.75 563 TRP B C 1
ATOM 9108 O O . TRP B 1 563 ? 28.484 -4.352 8.305 1 96.75 563 TRP B O 1
ATOM 9118 N N . LYS B 1 564 ? 30.109 -2.965 8.82 1 95.81 564 LYS B N 1
ATOM 9119 C CA . LYS B 1 564 ? 30.344 -3.578 10.125 1 95.81 564 LYS B CA 1
ATOM 9120 C C . LYS B 1 564 ? 29.188 -3.275 11.086 1 95.81 564 LYS B C 1
ATOM 9122 O O . LYS B 1 564 ? 28.719 -4.164 11.797 1 95.81 564 LYS B O 1
ATOM 9127 N N . THR B 1 565 ? 28.812 -1.999 11.156 1 96.19 565 THR B N 1
ATOM 9128 C CA . THR B 1 565 ? 27.703 -1.586 12.008 1 96.19 565 THR B CA 1
ATOM 9129 C C . THR B 1 565 ? 26.438 -2.352 11.648 1 96.19 565 THR B C 1
ATOM 9131 O O . THR B 1 565 ? 25.703 -2.812 12.539 1 96.19 565 THR B O 1
ATOM 9134 N N . TYR B 1 566 ? 26.188 -2.48 10.359 1 96.5 566 TYR B N 1
ATOM 9135 C CA . TYR B 1 566 ? 25.031 -3.232 9.883 1 96.5 566 TYR B CA 1
ATOM 9136 C C . TYR B 1 566 ? 25.125 -4.691 10.312 1 96.5 566 TYR B C 1
ATOM 9138 O O . TYR B 1 566 ? 24.141 -5.273 10.758 1 96.5 566 TYR B O 1
ATOM 9146 N N . ALA B 1 567 ? 26.25 -5.293 10.141 1 95.5 567 ALA B N 1
ATOM 9147 C CA . ALA B 1 567 ? 26.453 -6.699 10.469 1 95.5 567 ALA B CA 1
ATOM 9148 C C . ALA B 1 567 ? 26.188 -6.961 11.945 1 95.5 567 ALA B C 1
ATOM 9150 O O . ALA B 1 567 ? 25.562 -7.965 12.305 1 95.5 567 ALA B O 1
ATOM 9151 N N . GLU B 1 568 ? 26.562 -6.09 12.734 1 94.5 568 GLU B N 1
ATOM 9152 C CA . GLU B 1 568 ? 26.391 -6.227 14.18 1 94.5 568 GLU B CA 1
ATOM 9153 C C . GLU B 1 568 ? 24.906 -6.18 14.555 1 94.5 568 GLU B C 1
ATOM 9155 O O . GLU B 1 568 ? 24.484 -6.82 15.523 1 94.5 568 GLU B O 1
ATOM 9160 N N . GLN B 1 569 ? 24.203 -5.477 13.805 1 93.44 569 GLN B N 1
ATOM 9161 C CA . GLN B 1 569 ? 22.797 -5.25 14.164 1 93.44 569 GLN B CA 1
ATOM 9162 C C . GLN B 1 569 ? 21.891 -6.309 13.539 1 93.44 569 GLN B C 1
ATOM 9164 O O . GLN B 1 569 ? 20.891 -6.703 14.141 1 93.44 569 GLN B O 1
ATOM 9169 N N . TYR B 1 570 ? 22.234 -6.797 12.297 1 91.31 570 TYR B N 1
ATOM 9170 C CA . TYR B 1 570 ? 21.219 -7.531 11.555 1 91.31 570 TYR B CA 1
ATOM 9171 C C . TYR B 1 570 ? 21.703 -8.922 11.188 1 91.31 570 TYR B C 1
ATOM 9173 O O . TYR B 1 570 ? 20.906 -9.805 10.859 1 91.31 570 TYR B O 1
ATOM 9181 N N . LEU B 1 571 ? 23.047 -9.211 11.18 1 92.81 571 LEU B N 1
ATOM 9182 C CA . LEU B 1 571 ? 23.547 -10.477 10.656 1 92.81 571 LEU B CA 1
ATOM 9183 C C . LEU B 1 571 ? 23.719 -11.492 11.789 1 92.81 571 LEU B C 1
ATOM 9185 O O . LEU B 1 571 ? 23.891 -11.109 12.945 1 92.81 571 LEU B O 1
ATOM 9189 N N . LYS B 1 572 ? 23.688 -12.727 11.422 1 90.81 572 LYS B N 1
ATOM 9190 C CA . LYS B 1 572 ? 24 -13.797 12.367 1 90.81 572 LYS B CA 1
ATOM 9191 C C . LYS B 1 572 ? 25.5 -13.867 12.648 1 90.81 572 LYS B C 1
ATOM 9193 O O . LYS B 1 572 ? 26.312 -13.539 11.789 1 90.81 572 LYS B O 1
ATOM 9198 N N . PRO B 1 573 ? 25.781 -14.328 13.781 1 91.69 573 PRO B N 1
ATOM 9199 C CA . PRO B 1 573 ? 27.203 -14.391 14.164 1 91.69 573 PRO B CA 1
ATOM 9200 C C . PRO B 1 573 ? 28.031 -15.242 13.203 1 91.69 573 PRO B C 1
ATOM 9202 O O . PRO B 1 573 ? 29.188 -14.938 12.953 1 91.69 573 PRO B O 1
ATOM 9205 N N . GLU B 1 574 ? 27.406 -16.188 12.594 1 91.25 574 GLU B N 1
ATOM 9206 C CA . GLU B 1 574 ? 28.125 -17.109 11.711 1 91.25 574 GLU B CA 1
ATOM 9207 C C . GLU B 1 574 ? 28.484 -16.422 10.398 1 91.25 574 GLU B C 1
ATOM 9209 O O . GLU B 1 574 ? 29.406 -16.875 9.695 1 91.25 574 GLU B O 1
ATOM 9214 N N . GLN B 1 575 ? 27.797 -15.367 10.117 1 93.19 575 GLN B N 1
ATOM 9215 C CA . GLN B 1 575 ? 28.031 -14.656 8.867 1 93.19 575 GLN B CA 1
ATOM 9216 C C . GLN B 1 575 ? 29.172 -13.656 9.023 1 93.19 575 GLN B C 1
ATOM 9218 O O . GLN B 1 575 ? 29.734 -13.18 8.031 1 93.19 575 GLN B O 1
ATOM 9223 N N . VAL B 1 576 ? 29.5 -13.336 10.273 1 94.12 576 VAL B N 1
ATOM 9224 C CA . VAL B 1 576 ? 30.453 -12.258 10.539 1 94.12 576 VAL B CA 1
ATOM 9225 C C . VAL B 1 576 ? 31.859 -12.828 10.664 1 94.12 576 VAL B C 1
ATOM 9227 O O . VAL B 1 576 ? 32.375 -12.984 11.773 1 94.12 576 VAL B O 1
ATOM 9230 N N . ASP B 1 577 ? 32.5 -12.992 9.555 1 93.38 577 ASP B N 1
ATOM 9231 C CA . ASP B 1 577 ? 33.875 -13.469 9.531 1 93.38 577 ASP B CA 1
ATOM 9232 C C . ASP B 1 577 ? 34.844 -12.305 9.375 1 93.38 577 ASP B C 1
ATOM 9234 O O . ASP B 1 577 ? 34.438 -11.141 9.336 1 93.38 577 ASP B O 1
ATOM 9238 N N . ALA B 1 578 ? 36.156 -12.633 9.43 1 91.38 578 ALA B N 1
ATOM 9239 C CA . ALA B 1 578 ? 37.219 -11.609 9.359 1 91.38 578 ALA B CA 1
ATOM 9240 C C . ALA B 1 578 ? 37.312 -11.039 7.949 1 91.38 578 ALA B C 1
ATOM 9242 O O . ALA B 1 578 ? 37.25 -11.781 6.965 1 91.38 578 ALA B O 1
ATOM 9243 N N . VAL B 1 579 ? 37.344 -9.695 7.914 1 92.69 579 VAL B N 1
ATOM 9244 C CA . VAL B 1 579 ? 37.406 -9.008 6.625 1 92.69 579 VAL B CA 1
ATOM 9245 C C . VAL B 1 579 ? 38.594 -8.023 6.625 1 92.69 579 VAL B C 1
ATOM 9247 O O . VAL B 1 579 ? 38.781 -7.285 7.59 1 92.69 579 VAL B O 1
ATOM 9250 N N . ASP B 1 580 ? 39.469 -8.133 5.602 1 93.06 580 ASP B N 1
ATOM 9251 C CA . ASP B 1 580 ? 40.5 -7.141 5.34 1 93.06 580 ASP B CA 1
ATOM 9252 C C . ASP B 1 580 ? 40.094 -6.223 4.184 1 93.06 580 ASP B C 1
ATOM 9254 O O . ASP B 1 580 ? 40.219 -6.598 3.014 1 93.06 580 ASP B O 1
ATOM 9258 N N . ILE B 1 581 ? 39.688 -5.059 4.504 1 93.25 581 ILE B N 1
ATOM 9259 C CA . ILE B 1 581 ? 39.125 -4.172 3.494 1 93.25 581 ILE B CA 1
ATOM 9260 C C . ILE B 1 581 ? 40.25 -3.596 2.629 1 93.25 581 ILE B C 1
ATOM 9262 O O . ILE B 1 581 ? 40 -3.061 1.549 1 93.25 581 ILE B O 1
ATOM 9266 N N . THR B 1 582 ? 41.5 -3.604 3.051 1 92.56 582 THR B N 1
ATOM 9267 C CA . THR B 1 582 ? 42.625 -3.002 2.338 1 92.56 582 THR B CA 1
ATOM 9268 C C . THR B 1 582 ? 42.781 -3.621 0.952 1 92.56 582 THR B C 1
ATOM 9270 O O . THR B 1 582 ? 43.281 -2.975 0.029 1 92.56 582 THR B O 1
ATOM 9273 N N . GLN B 1 583 ? 42.281 -4.758 0.823 1 91.88 583 GLN B N 1
ATOM 9274 C CA . GLN B 1 583 ? 42.406 -5.457 -0.451 1 91.88 583 GLN B CA 1
ATOM 9275 C C . GLN B 1 583 ? 41.438 -4.879 -1.493 1 91.88 583 GLN B C 1
ATOM 9277 O O . GLN B 1 583 ? 41.625 -5.07 -2.695 1 91.88 583 GLN B O 1
ATOM 9282 N N . TYR B 1 584 ? 40.438 -4.156 -0.966 1 93.19 584 TYR B N 1
ATOM 9283 C CA . TYR B 1 584 ? 39.406 -3.678 -1.887 1 93.19 584 TYR B CA 1
ATOM 9284 C C . TYR B 1 584 ? 39.562 -2.186 -2.146 1 93.19 584 TYR B C 1
ATOM 9286 O O . TYR B 1 584 ? 38.875 -1.616 -2.979 1 93.19 584 TYR B O 1
ATOM 9294 N N . LEU B 1 585 ? 40.469 -1.579 -1.413 1 91.56 585 LEU B N 1
ATOM 9295 C CA . LEU B 1 585 ? 40.656 -0.141 -1.547 1 91.56 585 LEU B CA 1
ATOM 9296 C C . LEU B 1 585 ? 41.625 0.169 -2.674 1 91.56 585 LEU B C 1
ATOM 9298 O O . LEU B 1 585 ? 42.531 -0.621 -2.949 1 91.56 585 LEU B O 1
ATOM 9302 N N . PRO B 1 586 ? 41.438 1.246 -3.322 1 81.81 586 PRO B N 1
ATOM 9303 C CA . PRO B 1 586 ? 42.406 1.627 -4.355 1 81.81 586 PRO B CA 1
ATOM 9304 C C . PRO B 1 586 ? 43.781 1.912 -3.789 1 81.81 586 PRO B C 1
ATOM 9306 O O . PRO B 1 586 ? 43.906 2.445 -2.682 1 81.81 586 PRO B O 1
ATOM 9309 N N . LYS B 1 587 ? 44.875 1.293 -4.375 1 65.44 587 LYS B N 1
ATOM 9310 C CA . LYS B 1 587 ? 46.281 1.54 -3.973 1 65.44 587 LYS B CA 1
ATOM 9311 C C . LYS B 1 587 ? 46.625 3.016 -4.121 1 65.44 587 LYS B C 1
ATOM 9313 O O . LYS B 1 587 ? 46.188 3.672 -5.07 1 65.44 587 LYS B O 1
ATOM 9318 N N . ALA B 1 588 ? 47.25 3.537 -2.961 1 51.88 588 ALA B N 1
ATOM 9319 C CA . ALA B 1 588 ? 47.75 4.91 -2.965 1 51.88 588 ALA B CA 1
ATOM 9320 C C . ALA B 1 588 ? 48.719 5.133 -4.105 1 51.88 588 ALA B C 1
ATOM 9322 O O . ALA B 1 588 ? 49.531 4.25 -4.426 1 51.88 588 ALA B O 1
ATOM 9323 N N . ALA B 1 589 ? 48.375 6.023 -5.066 1 40.12 589 ALA B N 1
ATOM 9324 C CA . ALA B 1 589 ? 49.438 6.41 -6 1 40.12 589 ALA B CA 1
ATOM 9325 C C . ALA B 1 589 ? 50.781 6.562 -5.289 1 40.12 589 ALA B C 1
ATOM 9327 O O . ALA B 1 589 ? 50.906 7.355 -4.355 1 40.12 589 ALA B O 1
ATOM 9328 N N . GLU B 1 590 ? 51.438 5.477 -5.211 1 30.86 590 GLU B N 1
ATOM 9329 C CA . GLU B 1 590 ? 52.844 5.875 -5.055 1 30.86 590 GLU B CA 1
ATOM 9330 C C . GLU B 1 590 ? 53.281 6.789 -6.191 1 30.86 590 GLU B C 1
ATOM 9332 O O . GLU B 1 590 ? 52.938 6.559 -7.352 1 30.86 590 GLU B O 1
#

Nearest PDB structures (foldseek):
  4me4-assembly1_B  TM=8.287E-01  e=2.311E-15  Persephonella marina EX-H1
  3mf0-assembly1_B  TM=7.735E-01  e=8.720E-09  Homo sapiens
  3mf0-assembly1_A  TM=6.929E-01  e=6.892E-09  Homo sapiens
  4r8z-assembly1_B  TM=7.690E-01  e=2.586E-05  Pseudomonas aeruginosa PAO1
  7jrj-assembly1_I  TM=5.229E-01  e=2.246E-05  Chlamydomonas reinhardtii

Radius of gyration: 39.07 Å; Cα contacts (8 Å, |Δi|>4): 1949; chains: 2; bounding box: 105×131×91 Å

Sequence (1180 aa):
MAAASQEQRYRTLIELGIALSAERNHNRLMEKILLGAKSMTNADGGTLYLVTEHKDGLKFEIMLNDTLDVAMGGTTGKPIPFPPLKLHDDQGNPNHKNVSSYCALSGTTVNITDAYDVDKFDFSGTKAFDAKTGYRSKSFLTVPLKNYENEVIGVLQLINARDRKNTVIAFGPDITPLIEALASQAAVALDNQRLIEAQKHLFKSFIQVIAGSIDAKSPYTGGHCNRVPALTFMLARAACEQQEGPYKDFHLTDEEWYELEVAAGLHDCGKVTTPEYIVDKATKLETIYNRIHEVRMRFEVLKRDAVIDYLQGVLAEEQPETALKAALDARLAELDDDFAFIAECNVGGEFMAPERIERMKRIAEITWTRTIDDTLGLSIDEMRRRHGEQPKPPVQEKVLSDKDWHIIPHEVAFDLSQYDAEGFTMRPCAQKYNLGEIYNLSIGRGTLTAEDRFKINEHITQTILMLKALPFPKNLARVPEWAGGHHEKMDGTGYPKSLTRQQMSDPARMMAIADIFEALTAADRPYKKPKTLSESLKIMSFMVKDKHIDPDLWVLFLQSGVWKTYAEQYLKPEQVDAVDITQYLPKAAEMAAASQEQRYRTLIELGIALSAERNHNRLMEKILLGAKSMTNADGGTLYLVTEHKDGLKFEIMLNDTLDVAMGGTTGKPIPFPPLKLHDDQGNPNHKNVSSYCALSGTTVNITDAYDVDKFDFSGTKAFDAKTGYRSKSFLTVPLKNYENEVIGVLQLINARDRKNTVIAFGPDITPLIEALASQAAVALDNQRLIEAQKHLFKSFIQVIAGSIDAKSPYTGGHCNRVPALTFMLARAACEQQEGPYKDFHLTDEEWYELEVAAGLHDCGKVTTPEYIVDKATKLETIYNRIHEVRMRFEVLKRDAVIDYLQGVLAEEQPETALKAALDARLAELDDDFAFIAECNVGGEFMAPERIERMKRIAEITWTRTIDDTLGLSIDEMRRRHGEQPKPPVQEKVLSDKDWHIIPHEVAFDLSQYDAEGFTMRPCAQKYNLGEIYNLSIGRGTLTAEDRFKINEHITQTILMLKALPFPKNLARVPEWAGGHHEKMDGTGYPKSLTRQQMSDPARMMAIADIFEALTAADRPYKKPKTLSESLKIMSFMVKDKHIDPDLWVLFLQSGVWKTYAEQYLKPEQVDAVDITQYLPKAAE

InterPro domains:
  IPR003018 GAF domain [PF01590] (28-190)
  IPR003018 GAF domain [SM00065] (25-200)
  IPR003607 HD/PDEase domain [cd00077] (449-540)
  IPR029016 GAF-like domain superfamily [G3DSA:3.30.450.40] (2-201)
  IPR037522 HD-GYP domain [PF13487] (415-553)
  IPR037522 HD-GYP domain [PS51832] (372-573)

Organism: Magnetospirillum gryphiswaldense (strain DSM 6361 / JCM 21280 / NBRC 15271 / MSR-1) (NCBI:txid431944)